Protein 1VKN (pdb70)

B-factor: mean 39.11, std 11.13, range [19.48, 105.13]

Sequence (1315 aa):
HIRAGIIGATGYTGLELVRLLKNHPEAKITYLSSRTYAGKKLEEIFPSTLENSILSEFDPEKVSKNCDVLFTALPAGASYDLVRELKGVKIIDLGADFRFDDPGVYREWYGKELSGYENIKRVYGLPELHREEIKNAQVVGNPGCYPTSVILALAPALKHNLVDPETILVDAKSGVSGAGRKEKVDYLFSEVNESLRPYNVAKHRHVPEEQELGKISGKKVNVVFTPHLVPTRGILSTIYVKTDKSLEEIHEAYLEFYKNEPFVHVLPGIYPSTKWCYGSNHVFIGQEERTNTLILSAIDNLVKGASGQAVQNNIFGLDETKGLEFTPIYPHIRAGIIGATGYTGLELVRLLKNHPEAKITYLSSRTYAGKKLEEIFPSTLENSILSEFDPEKVSKNCDVLFTALPAGASYDLVRELKGVKIIDLGADFRFDDPGVYREWYGKELSGYENIKRVYGLPELHREEIKNAQVVGNPGCYPTSVILALAPALKHNLVDPETILVDAKSGVSGAGRKEKVDYLFSEVNESLRPYNVAKHRHVPEEQELGKISGKKVNVVFTPHLVPTRGILSTIYVKTDKSLEEIHEAYLEFYKNEPFVHVLPGIYPSTKWCYGSNHVFIGQEERTNTLILSAIDNLVKGASGQAVQNNIFGLDETKGLEFTPIYPIRAGIIGATGYTGLELVRLLKNHPEAKITYLSSRTYAGKKLEEIFPSTLENSILSEFDPEKVSKNCDVLFTALPAGASYDLVRELKGVKIIDLGADFRFDDPGVYREWYGKELSGYENIKRVYGLPELHREEIKNAQVVGNPGCYPTSVILALAPALKHNLVDPETILVDAKSGVSGAEKVDYLFSEVNESLRPYNVAKHRHVPEEQELGKISGKKVNVVFTPHLVPTRGILSTIYVKTDKSLEEIHEAYLEFYKNEPFVHVLPGIYPSTKWCYGSNHVFIGQEERTNTLILSAIDNLVKGASGQAVQNNIFGLDETKGLEFTPIYPIRAGIIGATGYTGLELVRLLKNHPEAKITYLSSRTYAGKKLEEIFPSTLENSILSEFDPEKVSKNCDVLFTALPAGASYDLVRELKGVKIIDLGADFRFDDPGVYREWYGKELSGYENIKRVYGLPELHREEIKNAQVVGNPGCYPTSVILALAPALKHNLVDPETILVDAKSGVSGEKVDYLFSEVNESLRPYNVAKHRHVPEEQELGKISGKKVNVVFTPHLVPTRGILSTIYVKTDKSLEEIHEAYLEFYKNEPFVHVLPGIYPSTKWCYGSNHVFIGQEERTNTLILSAIDNLVKGASGQAVQNNIFGLDETKGLEFTPIYP

Structure (mmCIF, N/CA/C/O backbone):
data_1VKN
#
_entry.id   1VKN
#
_cell.length_a   85.098
_cell.length_b   92.103
_cell.length_c   100.880
_cell.angle_alpha   90.00
_cell.angle_beta   112.76
_cell.angle_gamma   90.00
#
_symmetry.space_group_name_H-M   'P 1 21 1'
#
loop_
_entity.id
_entity.type
_entity.pdbx_description
1 polymer 'N-acetyl-gamma-glutamyl-phosphate reductase'
2 water water
#
loop_
_atom_site.group_PDB
_atom_site.id
_atom_site.type_symbol
_atom_site.label_atom_id
_atom_site.label_alt_id
_atom_site.label_comp_id
_atom_site.label_asym_id
_atom_site.label_entity_id
_atom_site.label_seq_id
_atom_site.pdbx_PDB_ins_code
_atom_site.Cartn_x
_atom_site.Cartn_y
_atom_site.Cartn_z
_atom_site.occupancy
_atom_site.B_iso_or_equiv
_atom_site.auth_seq_id
_atom_site.auth_comp_id
_atom_site.auth_asym_id
_atom_site.auth_atom_id
_atom_site.pdbx_PDB_model_num
ATOM 1 N N . HIS A 1 12 ? 49.573 -2.633 48.174 1.00 52.81 0 HIS A N 1
ATOM 2 C CA . HIS A 1 12 ? 49.304 -3.372 46.880 1.00 54.05 0 HIS A CA 1
ATOM 3 C C . HIS A 1 12 ? 48.280 -2.596 46.052 1.00 49.84 0 HIS A C 1
ATOM 4 O O . HIS A 1 12 ? 47.230 -2.165 46.560 1.00 52.50 0 HIS A O 1
ATOM 12 N N . ILE A 1 14 ? 45.444 -2.151 43.283 1.00 28.80 2 ILE A N 1
ATOM 13 C CA . ILE A 1 14 ? 44.407 -2.896 42.606 1.00 29.30 2 ILE A CA 1
ATOM 14 C C . ILE A 1 14 ? 44.813 -2.995 41.119 1.00 28.57 2 ILE A C 1
ATOM 15 O O . ILE A 1 14 ? 45.123 -1.999 40.484 1.00 31.94 2 ILE A O 1
ATOM 20 N N . ARG A 1 15 ? 44.737 -4.193 40.564 1.00 29.00 3 ARG A N 1
ATOM 21 C CA . ARG A 1 15 ? 45.079 -4.447 39.167 1.00 25.65 3 ARG A CA 1
ATOM 22 C C . ARG A 1 15 ? 43.801 -4.355 38.318 1.00 25.81 3 ARG A C 1
ATOM 23 O O . ARG A 1 15 ? 42.897 -5.182 38.440 1.00 26.61 3 ARG A O 1
ATOM 31 N N . ALA A 1 16 ? 43.715 -3.311 37.525 1.00 26.57 4 ALA A N 1
ATOM 32 C CA . ALA A 1 16 ? 42.490 -3.020 36.767 1.00 23.99 4 ALA A CA 1
ATOM 33 C C . ALA A 1 16 ? 42.637 -3.270 35.293 1.00 26.97 4 ALA A C 1
ATOM 34 O O . ALA A 1 16 ? 43.593 -2.846 34.668 1.00 27.49 4 ALA A O 1
ATOM 36 N N . GLY A 1 17 ? 41.597 -3.887 34.721 1.00 25.55 5 GLY A N 1
ATOM 37 C CA . GLY A 1 17 ? 41.524 -4.113 33.295 1.00 24.39 5 GLY A CA 1
ATOM 38 C C . GLY A 1 17 ? 40.340 -3.341 32.730 1.00 23.68 5 GLY A C 1
ATOM 39 O O . GLY A 1 17 ? 39.354 -3.092 33.446 1.00 24.48 5 GLY A O 1
ATOM 40 N N . ILE A 1 18 ? 40.430 -2.983 31.455 1.00 24.94 6 ILE A N 1
ATOM 41 C CA . ILE A 1 18 ? 39.326 -2.301 30.734 1.00 23.02 6 ILE A CA 1
ATOM 42 C C . ILE A 1 18 ? 39.116 -3.000 29.430 1.00 25.48 6 ILE A C 1
ATOM 43 O O . ILE A 1 18 ? 40.005 -2.999 28.584 1.00 26.29 6 ILE A O 1
ATOM 48 N N . ILE A 1 19 ? 37.927 -3.565 29.239 1.00 27.56 7 ILE A N 1
ATOM 49 C CA . ILE A 1 19 ? 37.511 -4.098 27.924 1.00 28.32 7 ILE A CA 1
ATOM 50 C C . ILE A 1 19 ? 36.676 -3.054 27.187 1.00 31.24 7 ILE A C 1
ATOM 51 O O . ILE A 1 19 ? 35.616 -2.617 27.672 1.00 32.72 7 ILE A O 1
ATOM 56 N N . GLY A 1 20 ? 37.098 -2.711 25.963 1.00 29.86 8 GLY A N 1
ATOM 57 C CA . GLY A 1 20 ? 36.544 -1.601 25.186 1.00 29.18 8 GLY A CA 1
ATOM 58 C C . GLY A 1 20 ? 37.165 -0.259 25.579 1.00 32.78 8 GLY A C 1
ATOM 59 O O . GLY A 1 20 ? 36.475 0.713 25.881 1.00 33.33 8 GLY A O 1
ATOM 60 N N . ALA A 1 21 ? 38.487 -0.218 25.584 1.00 29.23 9 ALA A N 1
ATOM 61 C CA . ALA A 1 21 ? 39.233 0.884 26.102 1.00 31.57 9 ALA A CA 1
ATOM 62 C C . ALA A 1 21 ? 39.251 2.119 25.173 1.00 30.72 9 ALA A C 1
ATOM 63 O O . ALA A 1 21 ? 39.671 3.202 25.610 1.00 32.59 9 ALA A O 1
ATOM 65 N N . THR A 1 22 ? 38.821 1.971 23.929 1.00 27.74 10 THR A N 1
ATOM 66 C CA . THR A 1 22 ? 38.902 3.110 23.006 1.00 29.61 10 THR A CA 1
ATOM 67 C C . THR A 1 22 ? 37.584 3.894 22.802 1.00 31.61 10 THR A C 1
ATOM 68 O O . THR A 1 22 ? 37.536 4.823 21.978 1.00 31.11 10 THR A O 1
ATOM 72 N N . GLY A 1 23 ? 36.533 3.554 23.542 1.00 28.09 11 GLY A N 1
ATOM 73 C CA . GLY A 1 23 ? 35.334 4.383 23.570 1.00 30.04 11 GLY A CA 1
ATOM 74 C C . GLY A 1 23 ? 35.559 5.476 24.596 1.00 27.56 11 GLY A C 1
ATOM 75 O O . GLY A 1 23 ? 36.494 5.419 25.402 1.00 26.56 11 GLY A O 1
ATOM 76 N N . TYR A 1 24 ? 34.714 6.480 24.580 1.00 27.22 12 TYR A N 1
ATOM 77 C CA . TYR A 1 24 ? 34.860 7.622 25.470 1.00 28.54 12 TYR A CA 1
ATOM 78 C C . TYR A 1 24 ? 34.804 7.222 26.925 1.00 27.15 12 TYR A C 1
ATOM 79 O O . TYR A 1 24 ? 35.593 7.721 27.746 1.00 24.42 12 TYR A O 1
ATOM 88 N N . THR A 1 25 ? 33.940 6.284 27.293 1.00 24.89 13 THR A N 1
ATOM 89 C CA . THR A 1 25 ? 33.988 5.867 28.718 1.00 29.10 13 THR A CA 1
ATOM 90 C C . THR A 1 25 ? 35.265 5.115 29.038 1.00 23.93 13 THR A C 1
ATOM 91 O O . THR A 1 25 ? 35.807 5.233 30.161 1.00 23.80 13 THR A O 1
ATOM 95 N N . GLY A 1 26 ? 35.831 4.377 28.083 1.00 23.14 14 GLY A N 1
ATOM 96 C CA . GLY A 1 26 ? 37.138 3.735 28.337 1.00 24.78 14 GLY A CA 1
ATOM 97 C C . GLY A 1 26 ? 38.244 4.718 28.536 1.00 24.48 14 GLY A C 1
ATOM 98 O O . GLY A 1 26 ? 39.086 4.560 29.430 1.00 26.67 14 GLY A O 1
ATOM 99 N N . LEU A 1 27 ? 38.251 5.758 27.687 1.00 26.32 15 LEU A N 1
ATOM 100 C CA . LEU A 1 27 ? 39.252 6.783 27.801 1.00 29.53 15 LEU A CA 1
ATOM 101 C C . LEU A 1 27 ? 39.177 7.459 29.149 1.00 27.53 15 LEU A C 1
ATOM 102 O O . LEU A 1 27 ? 40.191 7.732 29.773 1.00 29.34 15 LEU A O 1
ATOM 107 N N . GLU A 1 28 ? 37.979 7.735 29.620 1.00 29.38 16 GLU A N 1
ATOM 108 C CA . GLU A 1 28 ? 37.872 8.356 30.974 1.00 28.31 16 GLU A CA 1
ATOM 109 C C . GLU A 1 28 ? 38.285 7.403 32.060 1.00 29.30 16 GLU A C 1
ATOM 110 O O . GLU A 1 28 ? 38.957 7.833 33.000 1.00 27.65 16 GLU A O 1
ATOM 116 N N . LEU A 1 29 ? 38.013 6.094 31.947 1.00 28.37 17 LEU A N 1
ATOM 117 C CA . LEU A 1 29 ? 38.599 5.180 32.946 1.00 22.89 17 LEU A CA 1
ATOM 118 C C . LEU A 1 29 ? 40.085 5.207 32.871 1.00 26.77 17 LEU A C 1
ATOM 119 O O . LEU A 1 29 ? 40.730 5.180 33.899 1.00 24.79 17 LEU A O 1
ATOM 124 N N . VAL A 1 30 ? 40.674 5.291 31.690 1.00 25.77 18 VAL A N 1
ATOM 125 C CA . VAL A 1 30 ? 42.149 5.373 31.638 1.00 28.00 18 VAL A CA 1
ATOM 126 C C . VAL A 1 30 ? 42.675 6.591 32.414 1.00 25.90 18 VAL A C 1
ATOM 127 O O . VAL A 1 30 ? 43.643 6.469 33.216 1.00 28.45 18 VAL A O 1
ATOM 131 N N . ARG A 1 31 ? 42.087 7.757 32.147 1.00 27.75 19 ARG A N 1
ATOM 132 C CA . ARG A 1 31 ? 42.468 9.016 32.816 1.00 27.62 19 ARG A CA 1
ATOM 133 C C . ARG A 1 31 ? 42.405 8.867 34.347 1.00 24.12 19 ARG A C 1
ATOM 134 O O . ARG A 1 31 ? 43.381 9.152 35.097 1.00 26.57 19 ARG A O 1
ATOM 142 N N . LEU A 1 32 ? 41.265 8.390 34.815 1.00 24.37 20 LEU A N 1
ATOM 143 C CA . LEU A 1 32 ? 41.005 8.239 36.250 1.00 24.15 20 LEU A CA 1
ATOM 144 C C . LEU A 1 32 ? 41.925 7.206 36.884 1.00 29.81 20 LEU A C 1
ATOM 145 O O . LEU A 1 32 ? 42.453 7.441 37.941 1.00 29.36 20 LEU A O 1
ATOM 150 N N . LEU A 1 33 ? 42.112 6.058 36.246 1.00 27.75 21 LEU A N 1
ATOM 151 C CA . LEU A 1 33 ? 42.934 5.027 36.826 1.00 24.60 21 LEU A CA 1
ATOM 152 C C . LEU A 1 33 ? 44.403 5.353 36.805 1.00 28.83 21 LEU A C 1
ATOM 153 O O . LEU A 1 33 ? 45.118 4.989 37.739 1.00 27.03 21 LEU A O 1
ATOM 158 N N . LYS A 1 34 ? 44.896 6.024 35.778 1.00 26.98 22 LYS A N 1
ATOM 159 C CA . LYS A 1 34 ? 46.271 6.503 35.794 1.00 30.18 22 LYS A CA 1
ATOM 160 C C . LYS A 1 34 ? 46.524 7.374 36.992 1.00 29.81 22 LYS A C 1
ATOM 161 O O . LYS A 1 34 ? 47.564 7.223 37.632 1.00 32.03 22 LYS A O 1
ATOM 167 N N . ASN A 1 35 ? 45.579 8.228 37.348 1.00 28.29 23 ASN A N 1
ATOM 168 C CA . ASN A 1 35 ? 45.800 9.145 38.470 1.00 31.64 23 ASN A CA 1
ATOM 169 C C . ASN A 1 35 ? 45.547 8.511 39.862 1.00 30.74 23 ASN A C 1
ATOM 170 O O . ASN A 1 35 ? 46.044 9.019 40.892 1.00 35.25 23 ASN A O 1
ATOM 175 N N . HIS A 1 36 ? 44.844 7.377 39.888 1.00 28.31 24 HIS A N 1
ATOM 176 C CA . HIS A 1 36 ? 44.358 6.761 41.123 1.00 25.51 24 HIS A CA 1
ATOM 177 C C . HIS A 1 36 ? 45.576 6.246 41.839 1.00 25.64 24 HIS A C 1
ATOM 178 O O . HIS A 1 36 ? 46.342 5.523 41.275 1.00 27.22 24 HIS A O 1
ATOM 185 N N . PRO A 1 37 ? 45.744 6.648 43.080 1.00 27.34 25 PRO A N 1
ATOM 186 C CA . PRO A 1 37 ? 46.943 6.290 43.780 1.00 29.54 25 PRO A CA 1
ATOM 187 C C . PRO A 1 37 ? 47.006 4.839 44.256 1.00 30.89 25 PRO A C 1
ATOM 188 O O . PRO A 1 37 ? 48.091 4.406 44.661 1.00 29.69 25 PRO A O 1
ATOM 192 N N . GLU A 1 38 ? 45.901 4.092 44.194 1.00 27.60 26 GLU A N 1
ATOM 193 C CA . GLU A 1 38 ? 45.852 2.719 44.666 1.00 30.80 26 GLU A CA 1
ATOM 194 C C . GLU A 1 38 ? 45.422 1.697 43.673 1.00 32.17 26 GLU A C 1
ATOM 195 O O . GLU A 1 38 ? 44.995 0.587 44.065 1.00 31.10 26 GLU A O 1
ATOM 201 N N . ALA A 1 39 ? 45.534 2.037 42.387 1.00 30.72 27 ALA A N 1
ATOM 202 C CA . ALA A 1 39 ? 45.173 1.147 41.316 1.00 30.62 27 ALA A CA 1
ATOM 203 C C . ALA A 1 39 ? 46.107 1.371 40.165 1.00 31.16 27 ALA A C 1
ATOM 204 O O . ALA A 1 39 ? 46.631 2.463 39.985 1.00 33.69 27 ALA A O 1
ATOM 206 N N . LYS A 1 40 ? 46.269 0.346 39.347 1.00 28.25 28 LYS A N 1
ATOM 207 C CA . LYS A 1 40 ? 46.977 0.512 38.090 1.00 32.32 28 LYS A CA 1
ATOM 208 C C . LYS A 1 40 ? 46.333 -0.296 36.998 1.00 30.38 28 LYS A C 1
ATOM 209 O O . LYS A 1 40 ? 45.711 -1.313 37.271 1.00 31.36 28 LYS A O 1
ATOM 215 N N . ILE A 1 41 ? 46.510 0.175 35.777 1.00 28.08 29 ILE A N 1
ATOM 216 C CA . ILE A 1 41 ? 46.025 -0.528 34.596 1.00 29.30 29 ILE A CA 1
ATOM 217 C C . ILE A 1 41 ? 46.991 -1.672 34.240 1.00 28.36 29 ILE A C 1
ATOM 218 O O . ILE A 1 41 ? 48.163 -1.466 33.962 1.00 28.61 29 ILE A O 1
ATOM 223 N N . THR A 1 42 ? 46.477 -2.884 34.248 1.00 30.05 30 THR A N 1
ATOM 224 C CA . THR A 1 42 ? 47.216 -4.057 33.843 1.00 28.13 30 THR A CA 1
ATOM 225 C C . THR A 1 42 ? 46.681 -4.701 32.552 1.00 29.48 30 THR A C 1
ATOM 226 O O . THR A 1 42 ? 47.298 -5.632 32.030 1.00 30.74 30 THR A O 1
ATOM 230 N N . TYR A 1 43 ? 45.550 -4.236 32.048 1.00 27.50 31 TYR A N 1
ATOM 231 C CA . TYR A 1 43 ? 44.993 -4.804 30.821 1.00 26.61 31 TYR A CA 1
ATOM 232 C C . TYR A 1 43 ? 44.034 -3.871 30.057 1.00 28.71 31 TYR A C 1
ATOM 233 O O . TYR A 1 43 ? 43.138 -3.279 30.665 1.00 28.54 31 TYR A O 1
ATOM 242 N N . LEU A 1 44 ? 44.192 -3.753 28.724 1.00 24.59 32 LEU A N 1
ATOM 243 C CA . LEU A 1 44 ? 43.312 -2.969 27.898 1.00 26.50 32 LEU A CA 1
ATOM 244 C C . LEU A 1 44 ? 43.005 -3.770 26.693 1.00 27.13 32 LEU A C 1
ATOM 245 O O . LEU A 1 44 ? 43.919 -4.316 26.118 1.00 27.08 32 LEU A O 1
ATOM 250 N N . SER A 1 45 ? 41.768 -3.790 26.259 1.00 25.34 33 SER A N 1
ATOM 251 C CA . SER A 1 45 ? 41.468 -4.478 25.010 1.00 26.80 33 SER A CA 1
ATOM 252 C C . SER A 1 45 ? 40.642 -3.635 24.095 1.00 25.81 33 SER A C 1
ATOM 253 O O . SER A 1 45 ? 39.905 -2.778 24.529 1.00 28.53 33 SER A O 1
ATOM 256 N N . SER A 1 46 ? 40.753 -3.938 22.805 1.00 26.55 34 SER A N 1
ATOM 257 C CA . SER A 1 46 ? 39.915 -3.324 21.760 1.00 26.82 34 SER A CA 1
ATOM 258 C C . SER A 1 46 ? 39.895 -4.279 20.575 1.00 30.30 34 SER A C 1
ATOM 259 O O . SER A 1 46 ? 40.948 -4.758 20.178 1.00 33.43 34 SER A O 1
ATOM 262 N N . ARG A 1 47 ? 38.749 -4.475 19.916 1.00 32.11 35 ARG A N 1
ATOM 263 C CA . ARG A 1 47 ? 38.766 -5.361 18.753 1.00 30.84 35 ARG A CA 1
ATOM 264 C C . ARG A 1 47 ? 39.326 -4.639 17.546 1.00 30.70 35 ARG A C 1
ATOM 265 O O . ARG A 1 47 ? 40.243 -5.137 16.856 1.00 31.91 35 ARG A O 1
ATOM 273 N N . THR A 1 48 ? 38.752 -3.465 17.284 1.00 31.85 36 THR A N 1
ATOM 274 C CA . THR A 1 48 ? 39.207 -2.621 16.182 1.00 30.15 36 THR A CA 1
ATOM 275 C C . THR A 1 48 ? 40.681 -2.299 16.220 1.00 30.49 36 THR A C 1
ATOM 276 O O . THR A 1 48 ? 41.383 -2.439 15.226 1.00 33.33 36 THR A O 1
ATOM 280 N N . TYR A 1 49 ? 41.168 -1.882 17.374 1.00 27.61 37 TYR A N 1
ATOM 281 C CA . TYR A 1 49 ? 42.556 -1.388 17.505 1.00 26.81 37 TYR A CA 1
ATOM 282 C C . TYR A 1 49 ? 43.561 -2.286 18.204 1.00 27.40 37 TYR A C 1
ATOM 283 O O . TYR A 1 49 ? 44.669 -1.821 18.623 1.00 27.17 37 TYR A O 1
ATOM 292 N N . ALA A 1 50 ? 43.232 -3.569 18.343 1.00 29.65 38 ALA A N 1
ATOM 293 C CA . ALA A 1 50 ? 44.171 -4.519 18.948 1.00 28.81 38 ALA A CA 1
ATOM 294 C C . ALA A 1 50 ? 45.495 -4.430 18.283 1.00 30.21 38 ALA A C 1
ATOM 295 O O . ALA A 1 50 ? 45.564 -4.409 17.096 1.00 29.83 38 ALA A O 1
ATOM 297 N N . GLY A 1 51 ? 46.573 -4.402 19.046 1.00 28.34 39 GLY A N 1
ATOM 298 C CA . GLY A 1 51 ? 47.873 -4.328 18.456 1.00 29.18 39 GLY A CA 1
ATOM 299 C C . GLY A 1 51 ? 48.485 -2.957 18.506 1.00 29.50 39 GLY A C 1
ATOM 300 O O . GLY A 1 51 ? 49.722 -2.838 18.435 1.00 29.81 39 GLY A O 1
ATOM 301 N N . LYS A 1 52 ? 47.654 -1.928 18.644 1.00 27.48 40 LYS A N 1
ATOM 302 C CA . LYS A 1 52 ? 48.155 -0.568 18.715 1.00 28.27 40 LYS A CA 1
ATOM 303 C C . LYS A 1 52 ? 48.278 -0.112 20.138 1.00 28.83 40 LYS A C 1
ATOM 304 O O . LYS A 1 52 ? 47.512 -0.553 21.024 1.00 26.22 40 LYS A O 1
ATOM 310 N N . LYS A 1 53 ? 49.176 0.837 20.350 1.00 29.67 41 LYS A N 1
ATOM 311 C CA . LYS A 1 53 ? 49.270 1.521 21.633 1.00 30.94 41 LYS A CA 1
ATOM 312 C C . LYS A 1 53 ? 48.056 2.441 21.711 1.00 28.59 41 LYS A C 1
ATOM 313 O O . LYS A 1 53 ? 47.685 3.055 20.741 1.00 28.30 41 LYS A O 1
ATOM 319 N N . LEU A 1 54 ? 47.445 2.565 22.869 1.00 27.23 42 LEU A N 1
ATOM 320 C CA . LEU A 1 54 ? 46.281 3.433 22.980 1.00 25.72 42 LEU A CA 1
ATOM 321 C C . LEU A 1 54 ? 46.610 4.866 22.512 1.00 25.93 42 LEU A C 1
ATOM 322 O O . LEU A 1 54 ? 45.799 5.475 21.798 1.00 29.36 42 LEU A O 1
ATOM 327 N N . GLU A 1 55 ? 47.782 5.402 22.896 1.00 28.48 43 GLU A N 1
ATOM 328 C CA . GLU A 1 55 ? 48.161 6.759 22.453 1.00 30.56 43 GLU A CA 1
ATOM 329 C C . GLU A 1 55 ? 48.408 6.913 20.945 1.00 33.47 43 GLU A C 1
ATOM 330 O O . GLU A 1 55 ? 48.426 8.046 20.461 1.00 30.26 43 GLU A O 1
ATOM 336 N N . GLU A 1 56 ? 48.512 5.819 20.196 1.00 32.40 44 GLU A N 1
ATOM 337 C CA . GLU A 1 56 ? 48.498 5.921 18.728 1.00 35.52 44 GLU A CA 1
ATOM 338 C C . GLU A 1 56 ? 47.110 6.222 18.205 1.00 35.01 44 GLU A C 1
ATOM 339 O O . GLU A 1 56 ? 46.982 6.880 17.206 1.00 37.96 44 GLU A O 1
ATOM 345 N N . ILE A 1 57 ? 46.066 5.788 18.896 1.00 28.97 45 ILE A N 1
ATOM 346 C CA . ILE A 1 57 ? 44.674 6.030 18.478 1.00 31.34 45 ILE A CA 1
ATOM 347 C C . ILE A 1 57 ? 44.196 7.371 19.044 1.00 33.90 45 ILE A C 1
ATOM 348 O O . ILE A 1 57 ? 43.505 8.152 18.381 1.00 27.65 45 ILE A O 1
ATOM 353 N N . PHE A 1 58 ? 44.560 7.602 20.296 1.00 29.86 46 PHE A N 1
ATOM 354 C CA . PHE A 1 58 ? 44.172 8.826 21.047 1.00 31.46 46 PHE A CA 1
ATOM 355 C C . PHE A 1 58 ? 45.396 9.409 21.766 1.00 30.29 46 PHE A C 1
ATOM 356 O O . PHE A 1 58 ? 45.671 9.071 22.917 1.00 29.56 46 PHE A O 1
ATOM 364 N N . PRO A 1 59 ? 46.151 10.265 21.102 1.00 28.66 47 PRO A N 1
ATOM 365 C CA . PRO A 1 59 ? 47.395 10.765 21.712 1.00 31.14 47 PRO A CA 1
ATOM 366 C C . PRO A 1 59 ? 47.179 11.477 23.026 1.00 28.05 47 PRO A C 1
ATOM 367 O O . PRO A 1 59 ? 48.059 11.413 23.895 1.00 31.43 47 PRO A O 1
ATOM 371 N N . SER A 1 60 ? 45.955 11.968 23.246 1.00 29.24 48 SER A N 1
ATOM 372 C CA . SER A 1 60 ? 45.575 12.704 24.475 1.00 31.47 48 SER A CA 1
ATOM 373 C C . SER A 1 60 ? 45.638 11.831 25.737 1.00 31.38 48 SER A C 1
ATOM 374 O O . SER A 1 60 ? 45.758 12.350 26.869 1.00 29.89 48 SER A O 1
ATOM 377 N N . THR A 1 61 ? 45.580 10.518 25.542 1.00 29.19 49 THR A N 1
ATOM 378 C CA . THR A 1 61 ? 45.587 9.568 26.663 1.00 29.06 49 THR A CA 1
ATOM 379 C C . THR A 1 61 ? 46.951 9.491 27.325 1.00 27.47 49 THR A C 1
ATOM 380 O O . THR A 1 61 ? 47.034 9.130 28.496 1.00 30.40 49 THR A O 1
ATOM 384 N N . LEU A 1 62 ? 48.009 9.789 26.563 1.00 29.20 50 LEU A N 1
ATOM 385 C CA . LEU A 1 62 ? 49.383 9.585 26.989 1.00 31.21 50 LEU A CA 1
ATOM 386 C C . LEU A 1 62 ? 49.628 8.169 27.524 1.00 32.73 50 LEU A C 1
ATOM 387 O O . LEU A 1 62 ? 50.378 7.976 28.449 1.00 31.54 50 LEU A O 1
ATOM 392 N N . GLU A 1 63 ? 48.964 7.180 26.945 1.00 33.06 51 GLU A N 1
ATOM 393 C CA . GLU A 1 63 ? 49.031 5.817 27.454 1.00 32.33 51 GLU A CA 1
ATOM 394 C C . GLU A 1 63 ? 49.774 4.942 26.474 1.00 32.75 51 GLU A C 1
ATOM 395 O O . GLU A 1 63 ? 49.262 4.710 25.405 1.00 28.05 51 GLU A O 1
ATOM 401 N N . ASN A 1 64 ? 50.960 4.439 26.825 1.00 34.59 52 ASN A N 1
ATOM 402 C CA . ASN A 1 64 ? 51.771 3.697 25.846 1.00 34.85 52 ASN A CA 1
ATOM 403 C C . ASN A 1 64 ? 51.461 2.194 25.793 1.00 36.64 52 ASN A C 1
ATOM 404 O O . ASN A 1 64 ? 52.040 1.486 24.976 1.00 39.39 52 ASN A O 1
ATOM 409 N N . SER A 1 65 ? 50.539 1.726 26.634 1.00 36.45 53 SER A N 1
ATOM 410 C CA . SER A 1 65 ? 50.112 0.315 26.689 1.00 35.98 53 SER A CA 1
ATOM 411 C C . SER A 1 65 ? 49.539 -0.131 25.371 1.00 34.96 53 SER A C 1
ATOM 412 O O . SER A 1 65 ? 48.712 0.575 24.823 1.00 31.43 53 SER A O 1
ATOM 415 N N . ILE A 1 66 ? 49.914 -1.333 24.930 1.00 33.08 54 ILE A N 1
ATOM 416 C CA . ILE A 1 66 ? 49.374 -1.957 23.709 1.00 37.29 54 ILE A CA 1
ATOM 417 C C . ILE A 1 66 ? 47.956 -2.464 23.983 1.00 33.44 54 ILE A C 1
ATOM 418 O O . ILE A 1 66 ? 47.672 -2.996 25.040 1.00 39.76 54 ILE A O 1
ATOM 423 N N . LEU A 1 67 ? 47.036 -2.233 23.057 1.00 27.30 55 LEU A N 1
ATOM 424 C CA . LEU A 1 67 ? 45.690 -2.800 23.137 1.00 24.53 55 LEU A CA 1
ATOM 425 C C . LEU A 1 67 ? 45.685 -4.328 22.843 1.00 27.27 55 LEU A C 1
ATOM 426 O O . LEU A 1 67 ? 46.245 -4.785 21.843 1.00 26.62 55 LEU A O 1
ATOM 431 N N . SER A 1 68 ? 45.096 -5.116 23.744 1.00 28.59 56 SER A N 1
ATOM 432 C CA . SER A 1 68 ? 45.115 -6.578 23.653 1.00 25.53 56 SER A CA 1
ATOM 433 C C . SER A 1 68 ? 43.915 -7.014 22.854 1.00 26.18 56 SER A C 1
ATOM 434 O O . SER A 1 68 ? 42.937 -6.298 22.785 1.00 30.34 56 SER A O 1
ATOM 437 N N . GLU A 1 69 ? 44.023 -8.205 22.251 1.00 29.65 57 GLU A N 1
ATOM 438 C CA . GLU A 1 69 ? 42.842 -8.883 21.722 1.00 31.54 57 GLU A CA 1
ATOM 439 C C . GLU A 1 69 ? 42.301 -9.693 22.911 1.00 31.68 57 GLU A C 1
ATOM 440 O O . GLU A 1 69 ? 43.020 -10.504 23.452 1.00 30.73 57 GLU A O 1
ATOM 446 N N . PHE A 1 70 ? 41.071 -9.437 23.329 1.00 30.77 58 PHE A N 1
ATOM 447 C CA . PHE A 1 70 ? 40.520 -10.052 24.559 1.00 33.35 58 PHE A CA 1
ATOM 448 C C . PHE A 1 70 ? 40.782 -11.561 24.676 1.00 32.60 58 PHE A C 1
ATOM 449 O O . PHE A 1 70 ? 40.478 -12.309 23.755 1.00 35.22 58 PHE A O 1
ATOM 457 N N . ASP A 1 71 ? 41.321 -11.980 25.820 1.00 31.75 59 ASP A N 1
ATOM 458 C CA . ASP A 1 71 ? 41.577 -13.383 26.171 1.00 30.80 59 ASP A CA 1
ATOM 459 C C . ASP A 1 71 ? 41.237 -13.527 27.664 1.00 31.33 59 ASP A C 1
ATOM 460 O O . ASP A 1 71 ? 41.924 -12.941 28.509 1.00 32.90 59 ASP A O 1
ATOM 465 N N . PRO A 1 72 ? 40.189 -14.278 27.995 1.00 32.34 60 PRO A N 1
ATOM 466 C CA . PRO A 1 72 ? 39.759 -14.390 29.375 1.00 32.75 60 PRO A CA 1
ATOM 467 C C . PRO A 1 72 ? 40.805 -14.968 30.343 1.00 27.69 60 PRO A C 1
ATOM 468 O O . PRO A 1 72 ? 40.757 -14.625 31.491 1.00 30.25 60 PRO A O 1
ATOM 472 N N . GLU A 1 73 ? 41.658 -15.897 29.925 1.00 30.58 61 GLU A N 1
ATOM 473 C CA . GLU A 1 73 ? 42.710 -16.407 30.846 1.00 33.20 61 GLU A CA 1
ATOM 474 C C . GLU A 1 73 ? 43.706 -15.328 31.207 1.00 32.24 61 GLU A C 1
ATOM 475 O O . GLU A 1 73 ? 44.166 -15.251 32.362 1.00 30.21 61 GLU A O 1
ATOM 481 N N . LYS A 1 74 ? 44.063 -14.499 30.221 1.00 28.96 62 LYS A N 1
ATOM 482 C CA . LYS A 1 74 ? 44.980 -13.383 30.478 1.00 31.86 62 LYS A CA 1
ATOM 483 C C . LYS A 1 74 ? 44.363 -12.375 31.470 1.00 29.69 62 LYS A C 1
ATOM 484 O O . LYS A 1 74 ? 45.037 -11.876 32.374 1.00 28.17 62 LYS A O 1
ATOM 490 N N . VAL A 1 75 ? 43.087 -12.076 31.304 1.00 28.38 63 VAL A N 1
ATOM 491 C CA . VAL A 1 75 ? 42.389 -11.180 32.234 1.00 27.59 63 VAL A CA 1
ATOM 492 C C . VAL A 1 75 ? 42.402 -11.770 33.662 1.00 30.19 63 VAL A C 1
ATOM 493 O O . VAL A 1 75 ? 42.771 -11.085 34.644 1.00 26.43 63 VAL A O 1
ATOM 497 N N . SER A 1 76 ? 42.023 -13.042 33.761 1.00 30.64 64 SER A N 1
ATOM 498 C CA . SER A 1 76 ? 41.946 -13.715 35.078 1.00 32.30 64 SER A CA 1
ATOM 499 C C . SER A 1 76 ? 43.314 -13.724 35.748 1.00 32.54 64 SER A C 1
ATOM 500 O O . SER A 1 76 ? 43.435 -13.572 36.967 1.00 34.28 64 SER A O 1
ATOM 503 N N . LYS A 1 77 ? 44.369 -13.854 34.963 1.00 32.73 65 LYS A N 1
ATOM 504 C CA . LYS A 1 77 ? 45.704 -13.884 35.526 1.00 34.45 65 LYS A CA 1
ATOM 505 C C . LYS A 1 77 ? 46.210 -12.494 35.915 1.00 33.39 65 LYS A C 1
ATOM 506 O O . LYS A 1 77 ? 46.978 -12.365 36.859 1.00 31.96 65 LYS A O 1
ATOM 512 N N . ASN A 1 78 ? 45.772 -11.458 35.194 1.00 29.94 66 ASN A N 1
ATOM 513 C CA . ASN A 1 78 ? 46.385 -10.117 35.317 1.00 32.22 66 ASN A CA 1
ATOM 514 C C . ASN A 1 78 ? 45.551 -9.070 36.025 1.00 29.81 66 ASN A C 1
ATOM 515 O O . ASN A 1 78 ? 46.046 -7.958 36.209 1.00 31.62 66 ASN A O 1
ATOM 520 N N . CYS A 1 79 ? 44.299 -9.389 36.383 1.00 27.19 67 CYS A N 1
ATOM 521 C CA . CYS A 1 79 ? 43.367 -8.388 36.893 1.00 26.43 67 CYS A CA 1
ATOM 522 C C . CYS A 1 79 ? 42.617 -8.808 38.125 1.00 28.76 67 CYS A C 1
ATOM 523 O O . CYS A 1 79 ? 42.154 -9.942 38.212 1.00 29.31 67 CYS A O 1
ATOM 526 N N . ASP A 1 80 ? 42.450 -7.848 39.041 1.00 27.13 68 ASP A N 1
ATOM 527 C CA . ASP A 1 80 ? 41.606 -8.001 40.232 1.00 27.72 68 ASP A CA 1
ATOM 528 C C . ASP A 1 80 ? 40.160 -7.533 39.956 1.00 27.10 68 ASP A C 1
ATOM 529 O O . ASP A 1 80 ? 39.204 -7.983 40.587 1.00 25.87 68 ASP A O 1
ATOM 534 N N . VAL A 1 81 ? 40.025 -6.613 39.001 1.00 25.57 69 VAL A N 1
ATOM 535 C CA . VAL A 1 81 ? 38.756 -5.987 38.683 1.00 25.81 69 VAL A CA 1
ATOM 536 C C . VAL A 1 81 ? 38.776 -5.677 37.180 1.00 23.91 69 VAL A C 1
ATOM 537 O O . VAL A 1 81 ? 39.820 -5.375 36.600 1.00 25.43 69 VAL A O 1
ATOM 541 N N . LEU A 1 82 ? 37.613 -5.755 36.552 1.00 28.31 70 LEU A N 1
ATOM 542 C CA . LEU A 1 82 ? 37.527 -5.521 35.155 1.00 25.62 70 LEU A CA 1
ATOM 543 C C . LEU A 1 82 ? 36.340 -4.619 34.844 1.00 27.44 70 LEU A C 1
ATOM 544 O O . LEU A 1 82 ? 35.238 -4.898 35.309 1.00 27.21 70 LEU A O 1
ATOM 549 N N . PHE A 1 83 ? 36.589 -3.539 34.097 1.00 21.85 71 PHE A N 1
ATOM 550 C CA . PHE A 1 83 ? 35.527 -2.630 33.659 1.00 24.51 71 PHE A CA 1
ATOM 551 C C . PHE A 1 83 ? 35.208 -3.050 32.234 1.00 24.00 71 PHE A C 1
ATOM 552 O O . PHE A 1 83 ? 36.131 -3.246 31.432 1.00 25.33 71 PHE A O 1
ATOM 560 N N . THR A 1 84 ? 33.922 -3.235 31.921 1.00 28.89 72 THR A N 1
ATOM 561 C CA . THR A 1 84 ? 33.505 -3.587 30.586 1.00 29.47 72 THR A CA 1
ATOM 562 C C . THR A 1 84 ? 32.673 -2.480 29.998 1.00 30.72 72 THR A C 1
ATOM 563 O O . THR A 1 84 ? 31.676 -2.031 30.586 1.00 30.55 72 THR A O 1
ATOM 567 N N . ALA A 1 85 ? 33.110 -2.018 28.839 1.00 30.44 73 ALA A N 1
ATOM 568 C CA . ALA A 1 85 ? 32.338 -1.060 28.049 1.00 32.57 73 ALA A CA 1
ATOM 569 C C . ALA A 1 85 ? 32.139 -1.587 26.645 1.00 35.16 73 ALA A C 1
ATOM 570 O O . ALA A 1 85 ? 32.965 -1.362 25.766 1.00 37.92 73 ALA A O 1
ATOM 572 N N . LEU A 1 86 ? 31.023 -2.280 26.454 1.00 33.23 74 LEU A N 1
ATOM 573 C CA . LEU A 1 86 ? 30.798 -3.159 25.306 1.00 34.47 74 LEU A CA 1
ATOM 574 C C . LEU A 1 86 ? 29.329 -3.012 24.855 1.00 37.67 74 LEU A C 1
ATOM 575 O O . LEU A 1 86 ? 28.504 -2.512 25.614 1.00 36.30 74 LEU A O 1
ATOM 580 N N . PRO A 1 87 ? 28.996 -3.449 23.644 1.00 40.58 75 PRO A N 1
ATOM 581 C CA . PRO A 1 87 ? 27.608 -3.470 23.205 1.00 44.13 75 PRO A CA 1
ATOM 582 C C . PRO A 1 87 ? 26.748 -4.296 24.137 1.00 42.50 75 PRO A C 1
ATOM 583 O O . PRO A 1 87 ? 27.232 -5.250 24.757 1.00 42.20 75 PRO A O 1
ATOM 587 N N . ALA A 1 88 ? 25.482 -3.920 24.241 1.00 41.90 76 ALA A N 1
ATOM 588 C CA . ALA A 1 88 ? 24.560 -4.610 25.135 1.00 41.66 76 ALA A CA 1
ATOM 589 C C . ALA A 1 88 ? 24.646 -6.127 24.958 1.00 38.22 76 ALA A C 1
ATOM 590 O O . ALA A 1 88 ? 24.677 -6.633 23.832 1.00 40.17 76 ALA A O 1
ATOM 592 N N . GLY A 1 89 ? 24.691 -6.845 26.072 1.00 38.24 77 GLY A N 1
ATOM 593 C CA . GLY A 1 89 ? 24.750 -8.303 26.077 1.00 39.29 77 GLY A CA 1
ATOM 594 C C . GLY A 1 89 ? 26.135 -8.945 26.033 1.00 38.61 77 GLY A C 1
ATOM 595 O O . GLY A 1 89 ? 26.318 -10.057 26.499 1.00 41.45 77 GLY A O 1
ATOM 596 N N . ALA A 1 90 ? 27.113 -8.249 25.462 1.00 39.08 78 ALA A N 1
ATOM 597 C CA . ALA A 1 90 ? 28.500 -8.768 25.361 1.00 37.95 78 ALA A CA 1
ATOM 598 C C . ALA A 1 90 ? 29.196 -8.959 26.689 1.00 36.87 78 ALA A C 1
ATOM 599 O O . ALA A 1 90 ? 29.933 -9.926 26.881 1.00 34.94 78 ALA A O 1
ATOM 601 N N . SER A 1 91 ? 29.022 -8.027 27.621 1.00 34.14 79 SER A N 1
ATOM 602 C CA . SER A 1 91 ? 29.647 -8.211 28.927 1.00 32.97 79 SER A CA 1
ATOM 603 C C . SER A 1 91 ? 29.091 -9.444 29.656 1.00 31.87 79 SER A C 1
ATOM 604 O O . SER A 1 91 ? 29.835 -10.233 30.278 1.00 32.00 79 SER A O 1
ATOM 607 N N . TYR A 1 92 ? 27.782 -9.641 29.574 1.00 28.38 80 TYR A N 1
ATOM 608 C CA . TYR A 1 92 ? 27.168 -10.795 30.217 1.00 31.07 80 TYR A CA 1
ATOM 609 C C . TYR A 1 92 ? 27.817 -12.120 29.804 1.00 31.78 80 TYR A C 1
ATOM 610 O O . TYR A 1 92 ? 28.176 -12.965 30.646 1.00 34.12 80 TYR A O 1
ATOM 619 N N . ASP A 1 93 ? 28.004 -12.260 28.506 1.00 34.66 81 ASP A N 1
ATOM 620 C CA . ASP A 1 93 ? 28.637 -13.426 27.912 1.00 37.42 81 ASP A CA 1
ATOM 621 C C . ASP A 1 93 ? 30.125 -13.572 28.286 1.00 40.98 81 ASP A C 1
ATOM 622 O O . ASP A 1 93 ? 30.575 -14.654 28.660 1.00 40.02 81 ASP A O 1
ATOM 627 N N . LEU A 1 94 ? 30.887 -12.490 28.201 1.00 43.31 82 LEU A N 1
ATOM 628 C CA . LEU A 1 94 ? 32.324 -12.605 28.414 1.00 47.78 82 LEU A CA 1
ATOM 629 C C . LEU A 1 94 ? 32.647 -12.839 29.873 1.00 47.60 82 LEU A C 1
ATOM 630 O O . LEU A 1 94 ? 33.616 -13.503 30.198 1.00 49.07 82 LEU A O 1
ATOM 635 N N . VAL A 1 95 ? 31.797 -12.356 30.757 1.00 46.71 83 VAL A N 1
ATOM 636 C CA . VAL A 1 95 ? 32.038 -12.458 32.194 1.00 49.52 83 VAL A CA 1
ATOM 637 C C . VAL A 1 95 ? 31.967 -13.889 32.718 1.00 46.75 83 VAL A C 1
ATOM 638 O O . VAL A 1 95 ? 32.696 -14.251 33.647 1.00 46.10 83 VAL A O 1
ATOM 642 N N . ARG A 1 96 ? 31.089 -14.704 32.141 1.00 46.83 84 ARG A N 1
ATOM 643 C CA . ARG A 1 96 ? 30.977 -16.131 32.526 1.00 47.00 84 ARG A CA 1
ATOM 644 C C . ARG A 1 96 ? 32.310 -16.897 32.570 1.00 43.85 84 ARG A C 1
ATOM 645 O O . ARG A 1 96 ? 32.483 -17.767 33.388 1.00 46.23 84 ARG A O 1
ATOM 653 N N . GLU A 1 97 ? 33.227 -16.596 31.655 1.00 39.31 85 GLU A N 1
ATOM 654 C CA . GLU A 1 97 ? 34.480 -17.321 31.555 1.00 38.99 85 GLU A CA 1
ATOM 655 C C . GLU A 1 97 ? 35.534 -16.890 32.558 1.00 37.20 85 GLU A C 1
ATOM 656 O O . GLU A 1 97 ? 36.561 -17.529 32.630 1.00 40.41 85 GLU A O 1
ATOM 658 N N . LEU A 1 98 ? 35.332 -15.795 33.288 1.00 34.72 86 LEU A N 1
ATOM 659 C CA . LEU A 1 98 ? 36.427 -15.243 34.102 1.00 31.81 86 LEU A CA 1
ATOM 660 C C . LEU A 1 98 ? 36.494 -15.912 35.466 1.00 32.50 86 LEU A C 1
ATOM 661 O O . LEU A 1 98 ? 35.480 -16.372 35.955 1.00 34.10 86 LEU A O 1
ATOM 666 N N . LYS A 1 99 ? 37.675 -15.958 36.080 1.00 30.55 87 LYS A N 1
ATOM 667 C CA . LYS A 1 99 ? 37.826 -16.535 37.412 1.00 34.65 87 LYS A CA 1
ATOM 668 C C . LYS A 1 99 ? 38.527 -15.556 38.366 1.00 29.16 87 LYS A C 1
ATOM 669 O O . LYS A 1 99 ? 39.576 -15.013 38.044 1.00 29.65 87 LYS A O 1
ATOM 675 N N . GLY A 1 100 ? 37.889 -15.285 39.498 1.00 28.70 88 GLY A N 1
ATOM 676 C CA . GLY A 1 100 ? 38.461 -14.452 40.553 1.00 30.97 88 GLY A CA 1
ATOM 677 C C . GLY A 1 100 ? 38.681 -12.983 40.214 1.00 29.44 88 GLY A C 1
ATOM 678 O O . GLY A 1 100 ? 39.661 -12.374 40.683 1.00 34.11 88 GLY A O 1
ATOM 679 N N . VAL A 1 101 ? 37.808 -12.436 39.365 1.00 27.49 89 VAL A N 1
ATOM 680 C CA . VAL A 1 101 ? 37.859 -11.043 38.931 1.00 27.53 89 VAL A CA 1
ATOM 681 C C . VAL A 1 101 ? 36.518 -10.390 39.274 1.00 29.42 89 VAL A C 1
ATOM 682 O O . VAL A 1 101 ? 35.464 -10.898 38.874 1.00 29.13 89 VAL A O 1
ATOM 686 N N . LYS A 1 102 ? 36.546 -9.277 40.008 1.00 28.47 90 LYS A N 1
ATOM 687 C CA . LYS A 1 102 ? 35.339 -8.493 40.233 1.00 28.60 90 LYS A CA 1
ATOM 688 C C . LYS A 1 102 ? 35.018 -7.737 38.941 1.00 27.88 90 LYS A C 1
ATOM 689 O O . LYS A 1 102 ? 35.921 -7.338 38.211 1.00 29.35 90 LYS A O 1
ATOM 695 N N . ILE A 1 103 ? 33.734 -7.575 38.650 1.00 26.86 91 ILE A N 1
ATOM 696 C CA . ILE A 1 103 ? 33.251 -6.969 37.385 1.00 27.72 91 ILE A CA 1
ATOM 697 C C . ILE A 1 103 ? 32.454 -5.688 37.625 1.00 25.88 91 ILE A C 1
ATOM 698 O O . ILE A 1 103 ? 31.549 -5.675 38.481 1.00 26.91 91 ILE A O 1
ATOM 703 N N . ILE A 1 104 ? 32.812 -4.613 36.914 1.00 24.17 92 ILE A N 1
ATOM 704 C CA . ILE A 1 104 ? 32.061 -3.364 36.941 1.00 26.78 92 ILE A CA 1
ATOM 705 C C . ILE A 1 104 ? 31.678 -3.138 35.497 1.00 24.70 92 ILE A C 1
ATOM 706 O O . ILE A 1 104 ? 32.512 -2.750 34.667 1.00 27.39 92 ILE A O 1
ATOM 711 N N . ASP A 1 105 ? 30.423 -3.405 35.173 1.00 31.28 93 ASP A N 1
ATOM 712 C CA . ASP A 1 105 ? 29.982 -3.291 33.799 1.00 26.48 93 ASP A CA 1
ATOM 713 C C . ASP A 1 105 ? 29.314 -1.946 33.556 1.00 29.97 93 ASP A C 1
ATOM 714 O O . ASP A 1 105 ? 28.400 -1.576 34.291 1.00 27.08 93 ASP A O 1
ATOM 719 N N . LEU A 1 106 ? 29.768 -1.214 32.532 1.00 28.61 94 LEU A N 1
ATOM 720 C CA . LEU A 1 106 ? 29.291 0.137 32.300 1.00 29.00 94 LEU A CA 1
ATOM 721 C C . LEU A 1 106 ? 28.000 0.146 31.476 1.00 31.16 94 LEU A C 1
ATOM 722 O O . LEU A 1 106 ? 27.272 1.143 31.441 1.00 30.37 94 LEU A O 1
ATOM 727 N N . GLY A 1 107 ? 27.717 -0.965 30.818 1.00 29.82 95 GLY A N 1
ATOM 728 C CA . GLY A 1 107 ? 26.444 -1.135 30.128 1.00 29.67 95 GLY A CA 1
ATOM 729 C C . GLY A 1 107 ? 25.319 -1.566 31.070 1.00 28.87 95 GLY A C 1
ATOM 730 O O . GLY A 1 107 ? 25.425 -1.440 32.297 1.00 30.15 95 GLY A O 1
ATOM 731 N N . ALA A 1 108 ? 24.248 -2.105 30.487 1.00 30.80 96 ALA A N 1
ATOM 732 C CA . ALA A 1 108 ? 23.018 -2.423 31.230 1.00 30.01 96 ALA A CA 1
ATOM 733 C C . ALA A 1 108 ? 22.845 -3.888 31.672 1.00 30.95 96 ALA A C 1
ATOM 734 O O . ALA A 1 108 ? 21.842 -4.216 32.309 1.00 29.46 96 ALA A O 1
ATOM 736 N N . ASP A 1 109 ? 23.831 -4.739 31.375 1.00 28.69 97 ASP A N 1
ATOM 737 C CA . ASP A 1 109 ? 23.715 -6.215 31.533 1.00 27.82 97 ASP A CA 1
ATOM 738 C C . ASP A 1 109 ? 23.381 -6.698 32.932 1.00 29.32 97 ASP A C 1
ATOM 739 O O . ASP A 1 109 ? 22.733 -7.723 33.087 1.00 32.65 97 ASP A O 1
ATOM 744 N N . PHE A 1 110 ? 23.860 -5.981 33.935 1.00 29.26 98 PHE A N 1
ATOM 745 C CA . PHE A 1 110 ? 23.700 -6.338 35.339 1.00 29.29 98 PHE A CA 1
ATOM 746 C C . PHE A 1 110 ? 22.957 -5.242 36.144 1.00 28.57 98 PHE A C 1
ATOM 747 O O . PHE A 1 110 ? 22.973 -5.233 37.385 1.00 26.48 98 PHE A O 1
ATOM 755 N N . ARG A 1 111 ? 22.304 -4.304 35.465 1.00 29.24 99 ARG A N 1
ATOM 756 C CA . ARG A 1 111 ? 21.637 -3.203 36.177 1.00 30.71 99 ARG A CA 1
ATOM 757 C C . ARG A 1 111 ? 20.313 -3.619 36.816 1.00 31.97 99 ARG A C 1
ATOM 758 O O . ARG A 1 111 ? 19.924 -3.083 37.862 1.00 32.78 99 ARG A O 1
ATOM 766 N N . PHE A 1 112 ? 19.626 -4.549 36.162 1.00 31.32 100 PHE A N 1
ATOM 767 C CA . PHE A 1 112 ? 18.243 -4.869 36.516 1.00 32.36 100 PHE A CA 1
ATOM 768 C C . PHE A 1 112 ? 18.090 -5.966 37.555 1.00 31.21 100 PHE A C 1
ATOM 769 O O . PHE A 1 112 ? 18.731 -7.017 37.485 1.00 31.08 100 PHE A O 1
ATOM 777 N N . ASP A 1 113 ? 17.218 -5.718 38.523 1.00 32.15 101 ASP A N 1
ATOM 778 C CA . ASP A 1 113 ? 16.911 -6.739 39.520 1.00 33.05 101 ASP A CA 1
ATOM 779 C C . ASP A 1 113 ? 16.219 -7.936 38.888 1.00 35.23 101 ASP A C 1
ATOM 780 O O . ASP A 1 113 ? 16.491 -9.084 39.247 1.00 36.77 101 ASP A O 1
ATOM 785 N N . ASP A 1 114 ? 15.304 -7.647 37.978 1.00 31.59 102 ASP A N 1
ATOM 786 C CA . ASP A 1 114 ? 14.498 -8.640 37.290 1.00 33.61 102 ASP A CA 1
ATOM 787 C C . ASP A 1 114 ? 14.995 -8.781 35.859 1.00 31.54 102 ASP A C 1
ATOM 788 O O . ASP A 1 114 ? 14.839 -7.869 35.077 1.00 33.84 102 ASP A O 1
ATOM 793 N N . PRO A 1 115 ? 15.603 -9.925 35.513 1.00 36.43 103 PRO A N 1
ATOM 794 C CA . PRO A 1 115 ? 16.169 -10.135 34.173 1.00 34.50 103 PRO A CA 1
ATOM 795 C C . PRO A 1 115 ? 15.117 -10.135 33.063 1.00 33.62 103 PRO A C 1
ATOM 796 O O . PRO A 1 115 ? 15.458 -9.946 31.897 1.00 33.10 103 PRO A O 1
ATOM 800 N N . GLY A 1 116 ? 13.854 -10.343 33.425 1.00 33.63 104 GLY A N 1
ATOM 801 C CA . GLY A 1 116 ? 12.732 -10.251 32.458 1.00 34.63 104 GLY A CA 1
ATOM 802 C C . GLY A 1 116 ? 12.538 -8.833 31.947 1.00 34.88 104 GLY A C 1
ATOM 803 O O . GLY A 1 116 ? 12.140 -8.617 30.789 1.00 36.30 104 GLY A O 1
ATOM 804 N N . VAL A 1 117 ? 12.806 -7.840 32.798 1.00 35.13 105 VAL A N 1
ATOM 805 C CA . VAL A 1 117 ? 12.694 -6.432 32.361 1.00 34.79 105 VAL A CA 1
ATOM 806 C C . VAL A 1 117 ? 13.861 -6.094 31.387 1.00 35.23 105 VAL A C 1
ATOM 807 O O . VAL A 1 117 ? 13.642 -5.507 30.325 1.00 31.96 105 VAL A O 1
ATOM 811 N N . TYR A 1 118 ? 15.083 -6.504 31.731 1.00 35.20 106 TYR A N 1
ATOM 812 C CA . TYR A 1 118 ? 16.220 -6.332 30.825 1.00 35.74 106 TYR A CA 1
ATOM 813 C C . TYR A 1 118 ? 15.878 -6.936 29.470 1.00 38.56 106 TYR A C 1
ATOM 814 O O . TYR A 1 118 ? 16.078 -6.350 28.432 1.00 37.71 106 TYR A O 1
ATOM 823 N N . ARG A 1 119 ? 15.337 -8.131 29.494 1.00 41.13 107 ARG A N 1
ATOM 824 C CA . ARG A 1 119 ? 15.012 -8.818 28.258 1.00 41.33 107 ARG A CA 1
ATOM 825 C C . ARG A 1 119 ? 13.955 -8.094 27.417 1.00 39.50 107 ARG A C 1
ATOM 826 O O . ARG A 1 119 ? 14.106 -7.947 26.200 1.00 35.94 107 ARG A O 1
ATOM 834 N N . GLU A 1 120 ? 12.892 -7.638 28.064 1.00 40.34 108 GLU A N 1
ATOM 835 C CA . GLU A 1 120 ? 11.909 -6.807 27.385 1.00 43.63 108 GLU A CA 1
ATOM 836 C C . GLU A 1 120 ? 12.549 -5.588 26.744 1.00 41.29 108 GLU A C 1
ATOM 837 O O . GLU A 1 120 ? 12.239 -5.262 25.635 1.00 35.53 108 GLU A O 1
ATOM 843 N N . TRP A 1 121 ? 13.471 -4.918 27.427 1.00 39.11 109 TRP A N 1
ATOM 844 C CA . TRP A 1 121 ? 13.981 -3.658 26.883 1.00 38.87 109 TRP A CA 1
ATOM 845 C C . TRP A 1 121 ? 15.232 -3.768 26.023 1.00 38.58 109 TRP A C 1
ATOM 846 O O . TRP A 1 121 ? 15.441 -2.927 25.136 1.00 37.86 109 TRP A O 1
ATOM 857 N N . TYR A 1 122 ? 16.061 -4.791 26.266 1.00 39.01 110 TYR A N 1
ATOM 858 C CA . TYR A 1 122 ? 17.328 -4.951 25.545 1.00 37.91 110 TYR A CA 1
ATOM 859 C C . TYR A 1 122 ? 17.370 -6.184 24.603 1.00 41.73 110 TYR A C 1
ATOM 860 O O . TYR A 1 122 ? 18.292 -6.324 23.807 1.00 45.60 110 TYR A O 1
ATOM 869 N N . GLY A 1 123 ? 16.378 -7.067 24.698 1.00 42.88 111 GLY A N 1
ATOM 870 C CA . GLY A 1 123 ? 16.206 -8.160 23.723 1.00 44.40 111 GLY A CA 1
ATOM 871 C C . GLY A 1 123 ? 17.235 -9.282 23.829 1.00 44.72 111 GLY A C 1
ATOM 872 O O . GLY A 1 123 ? 17.661 -9.850 22.823 1.00 45.47 111 GLY A O 1
ATOM 873 N N . LYS A 1 124 ? 17.628 -9.618 25.049 1.00 41.43 112 LYS A N 1
ATOM 874 C CA . LYS A 1 124 ? 18.487 -10.764 25.266 1.00 39.62 112 LYS A CA 1
ATOM 875 C C . LYS A 1 124 ? 18.099 -11.397 26.583 1.00 41.25 112 LYS A C 1
ATOM 876 O O . LYS A 1 124 ? 17.799 -10.687 27.559 1.00 41.09 112 LYS A O 1
ATOM 882 N N . GLU A 1 125 ? 18.061 -12.728 26.604 1.00 40.32 113 GLU A N 1
ATOM 883 C CA . GLU A 1 125 ? 17.830 -13.460 27.835 1.00 42.87 113 GLU A CA 1
ATOM 884 C C . GLU A 1 125 ? 19.122 -13.534 28.636 1.00 41.02 113 GLU A C 1
ATOM 885 O O . GLU A 1 125 ? 20.178 -13.834 28.095 1.00 41.73 113 GLU A O 1
ATOM 891 N N . LEU A 1 126 ? 19.034 -13.290 29.938 1.00 41.44 114 LEU A N 1
ATOM 892 C CA . LEU A 1 126 ? 20.181 -13.439 30.823 1.00 39.61 114 LEU A CA 1
ATOM 893 C C . LEU A 1 126 ? 20.071 -14.757 31.593 1.00 38.11 114 LEU A C 1
ATOM 894 O O . LEU A 1 126 ? 19.689 -14.804 32.781 1.00 36.95 114 LEU A O 1
ATOM 899 N N . SER A 1 127 ? 20.424 -15.839 30.924 1.00 38.39 115 SER A N 1
ATOM 900 C CA . SER A 1 127 ? 20.302 -17.169 31.530 1.00 39.46 115 SER A CA 1
ATOM 901 C C . SER A 1 127 ? 21.233 -17.277 32.720 1.00 38.75 115 SER A C 1
ATOM 902 O O . SER A 1 127 ? 22.371 -16.785 32.684 1.00 39.29 115 SER A O 1
ATOM 905 N N . GLY A 1 128 ? 20.759 -17.881 33.796 1.00 37.86 116 GLY A N 1
ATOM 906 C CA . GLY A 1 128 ? 21.622 -18.113 34.969 1.00 37.56 116 GLY A CA 1
ATOM 907 C C . GLY A 1 128 ? 21.832 -16.904 35.870 1.00 36.48 116 GLY A C 1
ATOM 908 O O . GLY A 1 128 ? 22.723 -16.927 36.733 1.00 38.50 116 GLY A O 1
ATOM 909 N N . TYR A 1 129 ? 21.020 -15.858 35.675 1.00 36.20 117 TYR A N 1
ATOM 910 C CA . TYR A 1 129 ? 21.123 -14.585 36.416 1.00 35.27 117 TYR A CA 1
ATOM 911 C C . TYR A 1 129 ? 21.020 -14.812 37.921 1.00 40.25 117 TYR A C 1
ATOM 912 O O . TYR A 1 129 ? 21.705 -14.147 38.732 1.00 36.89 117 TYR A O 1
ATOM 921 N N . GLU A 1 130 ? 20.149 -15.758 38.280 1.00 42.76 118 GLU A N 1
ATOM 922 C CA . GLU A 1 130 ? 19.887 -16.082 39.671 1.00 46.76 118 GLU A CA 1
ATOM 923 C C . GLU A 1 130 ? 21.166 -16.494 40.403 1.00 48.80 118 GLU A C 1
ATOM 924 O O . GLU A 1 130 ? 21.246 -16.343 41.625 1.00 49.29 118 GLU A O 1
ATOM 930 N N . ASN A 1 131 ? 22.175 -16.965 39.659 1.00 49.12 119 ASN A N 1
ATOM 931 C CA . ASN A 1 131 ? 23.463 -17.325 40.264 1.00 51.31 119 ASN A CA 1
ATOM 932 C C . ASN A 1 131 ? 24.480 -16.211 40.424 1.00 51.82 119 ASN A C 1
ATOM 933 O O . ASN A 1 131 ? 25.529 -16.416 41.039 1.00 53.21 119 ASN A O 1
ATOM 938 N N . ILE A 1 132 ? 24.165 -15.035 39.886 1.00 49.70 120 ILE A N 1
ATOM 939 C CA . ILE A 1 132 ? 25.079 -13.916 39.890 1.00 49.39 120 ILE A CA 1
ATOM 940 C C . ILE A 1 132 ? 24.693 -12.917 40.982 1.00 48.44 120 ILE A C 1
ATOM 941 O O . ILE A 1 132 ? 23.601 -12.363 40.958 1.00 48.35 120 ILE A O 1
ATOM 946 N N . LYS A 1 133 ? 25.613 -12.689 41.917 1.00 48.01 121 LYS A N 1
ATOM 947 C CA . LYS A 1 133 ? 25.454 -11.667 42.956 1.00 47.44 121 LYS A CA 1
ATOM 948 C C . LYS A 1 133 ? 25.810 -10.285 42.387 1.00 44.59 121 LYS A C 1
ATOM 949 O O . LYS A 1 133 ? 26.971 -9.794 42.535 1.00 42.94 121 LYS A O 1
ATOM 951 N N . ARG A 1 134 ? 24.804 -9.679 41.729 1.00 39.00 122 ARG A N 1
ATOM 952 C CA . ARG A 1 134 ? 24.959 -8.346 41.164 1.00 34.75 122 ARG A CA 1
ATOM 953 C C . ARG A 1 134 ? 24.197 -7.282 41.952 1.00 32.26 122 ARG A C 1
ATOM 954 O O . ARG A 1 134 ? 23.301 -7.587 42.731 1.00 30.62 122 ARG A O 1
ATOM 962 N N . VAL A 1 135 ? 24.612 -6.040 41.777 1.00 32.41 123 VAL A N 1
ATOM 963 C CA . VAL A 1 135 ? 24.081 -4.897 42.497 1.00 28.33 123 VAL A CA 1
ATOM 964 C C . VAL A 1 135 ? 24.094 -3.707 41.532 1.00 28.06 123 VAL A C 1
ATOM 965 O O . VAL A 1 135 ? 24.968 -3.619 40.649 1.00 29.81 123 VAL A O 1
ATOM 969 N N . TYR A 1 136 ? 23.071 -2.858 41.638 1.00 29.23 124 TYR A N 1
ATOM 970 C CA . TYR A 1 136 ? 23.010 -1.559 40.935 1.00 27.17 124 TYR A CA 1
ATOM 971 C C . TYR A 1 136 ? 24.015 -0.584 41.584 1.00 27.94 124 TYR A C 1
ATOM 972 O O . TYR A 1 136 ? 23.921 -0.264 42.789 1.00 29.69 124 TYR A O 1
ATOM 981 N N . GLY A 1 137 ? 25.011 -0.163 40.807 1.00 27.15 125 GLY A N 1
ATOM 982 C CA . GLY A 1 137 ? 26.115 0.632 41.315 1.00 28.65 125 GLY A CA 1
ATOM 983 C C . GLY A 1 137 ? 25.928 2.113 41.608 1.00 28.85 125 GLY A C 1
ATOM 984 O O . GLY A 1 137 ? 26.663 2.952 41.086 1.00 27.71 125 GLY A O 1
ATOM 985 N N . LEU A 1 138 ? 24.950 2.445 42.447 1.00 28.63 126 LEU A N 1
ATOM 986 C CA . LEU A 1 138 ? 24.714 3.813 42.847 1.00 28.70 126 LEU A CA 1
ATOM 987 C C . LEU A 1 138 ? 25.089 3.946 44.306 1.00 31.31 126 LEU A C 1
ATOM 988 O O . LEU A 1 138 ? 24.288 3.579 45.162 1.00 30.98 126 LEU A O 1
ATOM 993 N N . PRO A 1 139 ? 26.312 4.401 44.581 1.00 28.73 127 PRO A N 1
ATOM 994 C CA . PRO A 1 139 ? 26.876 4.310 45.954 1.00 32.55 127 PRO A CA 1
ATOM 995 C C . PRO A 1 139 ? 26.039 5.026 47.008 1.00 31.34 127 PRO A C 1
ATOM 996 O O . PRO A 1 139 ? 25.922 4.553 48.154 1.00 33.81 127 PRO A O 1
ATOM 1000 N N . GLU A 1 140 ? 25.527 6.189 46.632 1.00 29.23 128 GLU A N 1
ATOM 1001 C CA . GLU A 1 140 ? 24.684 6.973 47.501 1.00 30.64 128 GLU A CA 1
ATOM 1002 C C . GLU A 1 140 ? 23.383 6.263 47.918 1.00 31.41 128 GLU A C 1
ATOM 1003 O O . GLU A 1 140 ? 22.786 6.633 48.933 1.00 35.53 128 GLU A O 1
ATOM 1009 N N . LEU A 1 141 ? 22.971 5.226 47.202 1.00 29.94 129 LEU A N 1
ATOM 1010 C CA . LEU A 1 141 ? 21.853 4.386 47.641 1.00 31.02 129 LEU A CA 1
ATOM 1011 C C . LEU A 1 141 ? 22.288 2.970 48.105 1.00 33.31 129 LEU A C 1
ATOM 1012 O O . LEU A 1 141 ? 21.654 2.395 48.994 1.00 32.85 129 LEU A O 1
ATOM 1017 N N . HIS A 1 142 ? 23.344 2.407 47.515 1.00 29.20 130 HIS A N 1
ATOM 1018 C CA . HIS A 1 142 ? 23.609 0.975 47.663 1.00 30.32 130 HIS A CA 1
ATOM 1019 C C . HIS A 1 142 ? 24.995 0.597 48.159 1.00 29.41 130 HIS A C 1
ATOM 1020 O O . HIS A 1 142 ? 25.391 -0.575 48.052 1.00 28.25 130 HIS A O 1
ATOM 1027 N N . ARG A 1 143 ? 25.731 1.534 48.740 1.00 29.30 131 ARG A N 1
ATOM 1028 C CA . ARG A 1 143 ? 27.129 1.231 49.082 1.00 30.62 131 ARG A CA 1
ATOM 1029 C C . ARG A 1 143 ? 27.283 0.021 50.005 1.00 31.50 131 ARG A C 1
ATOM 1030 O O . ARG A 1 143 ? 28.248 -0.722 49.916 1.00 30.28 131 ARG A O 1
ATOM 1038 N N . GLU A 1 144 ? 26.318 -0.196 50.877 1.00 31.59 132 GLU A N 1
ATOM 1039 C CA . GLU A 1 144 ? 26.436 -1.312 51.796 1.00 33.98 132 GLU A CA 1
ATOM 1040 C C . GLU A 1 144 ? 26.415 -2.644 51.051 1.00 33.78 132 GLU A C 1
ATOM 1041 O O . GLU A 1 144 ? 27.120 -3.552 51.437 1.00 33.16 132 GLU A O 1
ATOM 1047 N N . GLU A 1 145 ? 25.596 -2.760 50.015 1.00 27.19 133 GLU A N 1
ATOM 1048 C CA . GLU A 1 145 ? 25.561 -3.947 49.176 1.00 32.58 133 GLU A CA 1
ATOM 1049 C C . GLU A 1 145 ? 26.743 -4.001 48.194 1.00 29.98 133 GLU A C 1
ATOM 1050 O O . GLU A 1 145 ? 27.186 -5.090 47.818 1.00 29.59 133 GLU A O 1
ATOM 1056 N N . ILE A 1 146 ? 27.216 -2.836 47.723 1.00 28.63 134 ILE A N 1
ATOM 1057 C CA . ILE A 1 146 ? 28.288 -2.811 46.727 1.00 28.40 134 ILE A CA 1
ATOM 1058 C C . ILE A 1 146 ? 29.547 -3.372 47.357 1.00 30.98 134 ILE A C 1
ATOM 1059 O O . ILE A 1 146 ? 30.313 -4.098 46.718 1.00 30.30 134 ILE A O 1
ATOM 1064 N N . LYS A 1 147 ? 29.734 -3.045 48.625 1.00 32.56 135 LYS A N 1
ATOM 1065 C CA . LYS A 1 147 ? 30.886 -3.548 49.399 1.00 34.95 135 LYS A CA 1
ATOM 1066 C C . LYS A 1 147 ? 31.101 -5.030 49.203 1.00 35.71 135 LYS A C 1
ATOM 1067 O O . LYS A 1 147 ? 32.254 -5.492 49.166 1.00 36.08 135 LYS A O 1
ATOM 1073 N N . ASN A 1 148 ? 30.020 -5.795 49.089 1.00 34.33 136 ASN A N 1
ATOM 1074 C CA . ASN A 1 148 ? 30.187 -7.250 49.084 1.00 37.71 136 ASN A CA 1
ATOM 1075 C C . ASN A 1 148 ? 29.942 -7.874 47.761 1.00 37.52 136 ASN A C 1
ATOM 1076 O O . ASN A 1 148 ? 29.991 -9.090 47.657 1.00 35.74 136 ASN A O 1
ATOM 1081 N N . ALA A 1 149 ? 29.649 -7.053 46.769 1.00 33.10 137 ALA A N 1
ATOM 1082 C CA . ALA A 1 149 ? 29.286 -7.520 45.444 1.00 33.47 137 ALA A CA 1
ATOM 1083 C C . ALA A 1 149 ? 30.489 -8.039 44.684 1.00 33.22 137 ALA A C 1
ATOM 1084 O O . ALA A 1 149 ? 31.681 -7.600 44.906 1.00 31.14 137 ALA A O 1
ATOM 1086 N N . GLN A 1 150 ? 30.178 -8.967 43.777 1.00 30.35 138 GLN A N 1
ATOM 1087 C CA . GLN A 1 150 ? 31.168 -9.469 42.842 1.00 30.90 138 GLN A CA 1
ATOM 1088 C C . GLN A 1 150 ? 31.012 -8.856 41.469 1.00 29.09 138 GLN A C 1
ATOM 1089 O O . GLN A 1 150 ? 31.998 -8.751 40.752 1.00 27.50 138 GLN A O 1
ATOM 1095 N N . VAL A 1 151 ? 29.788 -8.464 41.128 1.00 27.21 139 VAL A N 1
ATOM 1096 C CA . VAL A 1 151 ? 29.446 -7.864 39.904 1.00 28.08 139 VAL A CA 1
ATOM 1097 C C . VAL A 1 151 ? 28.563 -6.617 40.183 1.00 29.08 139 VAL A C 1
ATOM 1098 O O . VAL A 1 151 ? 27.571 -6.692 40.879 1.00 30.13 139 VAL A O 1
ATOM 1102 N N . VAL A 1 152 ? 28.975 -5.491 39.650 1.00 28.74 140 VAL A N 1
ATOM 1103 C CA . VAL A 1 152 ? 28.247 -4.259 39.758 1.00 29.09 140 VAL A CA 1
ATOM 1104 C C . VAL A 1 152 ? 27.768 -3.855 38.383 1.00 26.98 140 VAL A C 1
ATOM 1105 O O . VAL A 1 152 ? 28.556 -3.799 37.416 1.00 30.14 140 VAL A O 1
ATOM 1109 N N . GLY A 1 153 ? 26.465 -3.624 38.281 1.00 28.42 141 GLY A N 1
ATOM 1110 C CA . GLY A 1 153 ? 25.891 -3.014 37.083 1.00 24.32 141 GLY A CA 1
ATOM 1111 C C . GLY A 1 153 ? 25.930 -1.504 37.261 1.00 25.67 141 GLY A C 1
ATOM 1112 O O . GLY A 1 153 ? 25.163 -0.942 38.038 1.00 27.05 141 GLY A O 1
ATOM 1113 N N . ASN A 1 154 ? 26.827 -0.830 36.551 1.00 30.02 142 ASN A N 1
ATOM 1114 C CA . ASN A 1 154 ? 27.025 0.624 36.731 1.00 27.66 142 ASN A CA 1
ATOM 1115 C C . ASN A 1 154 ? 25.829 1.344 36.109 1.00 27.15 142 ASN A C 1
ATOM 1116 O O . ASN A 1 154 ? 25.536 1.126 34.978 1.00 25.42 142 ASN A O 1
ATOM 1121 N N . PRO A 1 155 ? 25.214 2.238 36.857 1.00 26.86 143 PRO A N 1
ATOM 1122 C CA . PRO A 1 155 ? 24.029 2.956 36.404 1.00 28.57 143 PRO A CA 1
ATOM 1123 C C . PRO A 1 155 ? 24.224 3.708 35.087 1.00 27.65 143 PRO A C 1
ATOM 1124 O O . PRO A 1 155 ? 25.348 4.165 34.789 1.00 29.10 143 PRO A O 1
ATOM 1128 N N . GLY A 1 156 ? 23.130 3.862 34.325 1.00 29.21 144 GLY A N 1
ATOM 1129 C CA . GLY A 1 156 ? 23.041 4.816 33.212 1.00 29.71 144 GLY A CA 1
ATOM 1130 C C . GLY A 1 156 ? 23.219 6.269 33.643 1.00 28.27 144 GLY A C 1
ATOM 1131 O O . GLY A 1 156 ? 23.106 6.620 34.811 1.00 26.74 144 GLY A O 1
ATOM 1132 N N . CYS A 1 157 ? 23.472 7.141 32.689 1.00 29.55 145 CYS A N 1
ATOM 1133 C CA . CYS A 1 157 ? 23.757 8.520 33.049 1.00 29.51 145 CYS A CA 1
ATOM 1134 C C . CYS A 1 157 ? 22.534 9.311 33.469 1.00 27.13 145 CYS A C 1
ATOM 1135 O O . CYS A 1 157 ? 22.544 9.973 34.512 1.00 25.21 145 CYS A O 1
ATOM 1138 N N . TYR A 1 158 ? 21.454 9.221 32.696 1.00 26.47 146 TYR A N 1
ATOM 1139 C CA . TYR A 1 158 ? 20.202 9.857 33.116 1.00 27.98 146 TYR A CA 1
ATOM 1140 C C . TYR A 1 158 ? 19.670 9.330 34.462 1.00 27.87 146 TYR A C 1
ATOM 1141 O O . TYR A 1 158 ? 19.337 10.140 35.318 1.00 28.55 146 TYR A O 1
ATOM 1150 N N . PRO A 1 159 ? 19.610 8.000 34.682 1.00 28.31 147 PRO A N 1
ATOM 1151 C CA . PRO A 1 159 ? 19.176 7.480 35.962 1.00 27.74 147 PRO A CA 1
ATOM 1152 C C . PRO A 1 159 ? 19.987 8.031 37.118 1.00 28.93 147 PRO A C 1
ATOM 1153 O O . PRO A 1 159 ? 19.420 8.405 38.122 1.00 28.42 147 PRO A O 1
ATOM 1157 N N . THR A 1 160 ? 21.291 8.154 36.965 1.00 28.30 148 THR A N 1
ATOM 1158 C CA . THR A 1 160 ? 22.131 8.724 38.039 1.00 28.34 148 THR A CA 1
ATOM 1159 C C . THR A 1 160 ? 21.672 10.135 38.457 1.00 27.84 148 THR A C 1
ATOM 1160 O O . THR A 1 160 ? 21.435 10.401 39.640 1.00 28.84 148 THR A O 1
ATOM 1164 N N . SER A 1 161 ? 21.513 11.003 37.478 1.00 26.89 149 SER A N 1
ATOM 1165 C CA . SER A 1 161 ? 21.062 12.373 37.706 1.00 28.33 149 SER A CA 1
ATOM 1166 C C . SER A 1 161 ? 19.657 12.410 38.372 1.00 31.26 149 SER A C 1
ATOM 1167 O O . SER A 1 161 ? 19.414 13.163 39.363 1.00 30.91 149 SER A O 1
ATOM 1170 N N . VAL A 1 162 ? 18.748 11.591 37.854 1.00 29.50 150 VAL A N 1
ATOM 1171 C CA . VAL A 1 162 ? 17.350 11.562 38.330 1.00 30.07 150 VAL A CA 1
ATOM 1172 C C . VAL A 1 162 ? 17.181 10.973 39.754 1.00 28.84 150 VAL A C 1
ATOM 1173 O O . VAL A 1 162 ? 16.499 11.556 40.639 1.00 26.95 150 VAL A O 1
ATOM 1177 N N . ILE A 1 163 ? 17.832 9.842 40.007 1.00 27.60 151 ILE A N 1
ATOM 1178 C CA . ILE A 1 163 ? 17.649 9.131 41.262 1.00 28.02 151 ILE A CA 1
ATOM 1179 C C . ILE A 1 163 ? 18.267 9.998 42.349 1.00 28.73 151 ILE A C 1
ATOM 1180 O O . ILE A 1 163 ? 17.704 10.113 43.433 1.00 29.99 151 ILE A O 1
ATOM 1185 N N . LEU A 1 164 ? 19.414 10.606 42.058 1.00 29.70 152 LEU A N 1
ATOM 1186 C CA . LEU A 1 164 ? 20.050 11.487 43.035 1.00 31.80 152 LEU A CA 1
ATOM 1187 C C . LEU A 1 164 ? 19.168 12.736 43.305 1.00 29.87 152 LEU A C 1
ATOM 1188 O O . LEU A 1 164 ? 19.077 13.171 44.441 1.00 31.87 152 LEU A O 1
ATOM 1193 N N . ALA A 1 165 ? 18.485 13.217 42.274 1.00 28.93 153 ALA A N 1
ATOM 1194 C CA . ALA A 1 165 ? 17.568 14.365 42.375 1.00 30.17 153 ALA A CA 1
ATOM 1195 C C . ALA A 1 165 ? 16.385 14.070 43.300 1.00 31.04 153 ALA A C 1
ATOM 1196 O O . ALA A 1 165 ? 15.886 14.968 43.990 1.00 34.16 153 ALA A O 1
ATOM 1198 N N . LEU A 1 166 ? 15.947 12.820 43.316 1.00 30.68 154 LEU A N 1
ATOM 1199 C CA . LEU A 1 166 ? 14.676 12.452 43.928 1.00 31.13 154 LEU A CA 1
ATOM 1200 C C . LEU A 1 166 ? 14.789 11.677 45.227 1.00 31.09 154 LEU A C 1
ATOM 1201 O O . LEU A 1 166 ? 13.809 11.572 45.951 1.00 29.83 154 LEU A O 1
ATOM 1206 N N . ALA A 1 167 ? 15.967 11.148 45.557 1.00 28.92 155 ALA A N 1
ATOM 1207 C CA . ALA A 1 167 ? 16.035 10.195 46.619 1.00 28.87 155 ALA A CA 1
ATOM 1208 C C . ALA A 1 167 ? 15.537 10.719 47.961 1.00 28.04 155 ALA A C 1
ATOM 1209 O O . ALA A 1 167 ? 14.805 10.004 48.649 1.00 28.71 155 ALA A O 1
ATOM 1211 N N . PRO A 1 168 ? 15.956 11.899 48.389 1.00 27.67 156 PRO A N 1
ATOM 1212 C CA . PRO A 1 168 ? 15.550 12.354 49.706 1.00 30.28 156 PRO A CA 1
ATOM 1213 C C . PRO A 1 168 ? 14.061 12.559 49.777 1.00 31.74 156 PRO A C 1
ATOM 1214 O O . PRO A 1 168 ? 13.434 12.200 50.792 1.00 34.85 156 PRO A O 1
ATOM 1218 N N . ALA A 1 169 ? 13.486 13.068 48.690 1.00 30.50 157 ALA A N 1
ATOM 1219 C CA . ALA A 1 169 ? 12.044 13.280 48.625 1.00 31.61 157 ALA A CA 1
ATOM 1220 C C . ALA A 1 169 ? 11.277 11.990 48.756 1.00 32.07 157 ALA A C 1
ATOM 1221 O O . ALA A 1 169 ? 10.285 11.936 49.485 1.00 31.51 157 ALA A O 1
ATOM 1223 N N . LEU A 1 170 ? 11.712 10.958 48.038 1.00 30.90 158 LEU A N 1
ATOM 1224 C CA . LEU A 1 170 ? 10.985 9.688 48.054 1.00 32.54 158 LEU A CA 1
ATOM 1225 C C . LEU A 1 170 ? 11.233 8.903 49.336 1.00 29.56 158 LEU A C 1
ATOM 1226 O O . LEU A 1 170 ? 10.321 8.323 49.894 1.00 35.22 158 LEU A O 1
ATOM 1231 N N . LYS A 1 171 ? 12.456 8.896 49.821 1.00 33.03 159 LYS A N 1
ATOM 1232 C CA . LYS A 1 171 ? 12.746 8.267 51.095 1.00 30.98 159 LYS A CA 1
ATOM 1233 C C . LYS A 1 171 ? 11.829 8.783 52.217 1.00 33.06 159 LYS A C 1
ATOM 1234 O O . LYS A 1 171 ? 11.379 8.027 53.060 1.00 35.57 159 LYS A O 1
ATOM 1240 N N . HIS A 1 172 ? 11.560 10.071 52.241 1.00 32.79 160 HIS A N 1
ATOM 1241 C CA . HIS A 1 172 ? 10.827 10.676 53.347 1.00 33.22 160 HIS A CA 1
ATOM 1242 C C . HIS A 1 172 ? 9.372 11.025 53.023 1.00 33.79 160 HIS A C 1
ATOM 1243 O O . HIS A 1 172 ? 8.727 11.785 53.763 1.00 32.96 160 HIS A O 1
ATOM 1250 N N . ASN A 1 173 ? 8.847 10.411 51.961 1.00 29.42 161 ASN A N 1
ATOM 1251 C CA . ASN A 1 173 ? 7.502 10.680 51.428 1.00 31.53 161 ASN A CA 1
ATOM 1252 C C . ASN A 1 173 ? 7.126 12.170 51.463 1.00 32.97 161 ASN A C 1
ATOM 1253 O O . ASN A 1 173 ? 6.080 12.550 52.018 1.00 33.47 161 ASN A O 1
ATOM 1258 N N . LEU A 1 174 ? 7.969 13.013 50.868 1.00 32.35 162 LEU A N 1
ATOM 1259 C CA . LEU A 1 174 ? 7.746 14.445 50.859 1.00 32.13 162 LEU A CA 1
ATOM 1260 C C . LEU A 1 174 ? 7.079 14.862 49.544 1.00 32.68 162 LEU A C 1
ATOM 1261 O O . LEU A 1 174 ? 6.779 16.033 49.357 1.00 35.27 162 LEU A O 1
ATOM 1266 N N . VAL A 1 175 ? 6.869 13.920 48.626 1.00 31.35 163 VAL A N 1
ATOM 1267 C CA . VAL A 1 175 ? 6.217 14.243 47.357 1.00 32.77 163 VAL A CA 1
ATOM 1268 C C . VAL A 1 175 ? 5.287 13.104 47.002 1.00 32.89 163 VAL A C 1
ATOM 1269 O O . VAL A 1 175 ? 5.314 12.080 47.632 1.00 33.20 163 VAL A O 1
ATOM 1273 N N . ASP A 1 176 ? 4.479 13.310 45.977 1.00 33.98 164 ASP A N 1
ATOM 1274 C CA . ASP A 1 176 ? 3.572 12.311 45.424 1.00 38.89 164 ASP A CA 1
ATOM 1275 C C . ASP A 1 176 ? 4.234 11.597 44.262 1.00 39.50 164 ASP A C 1
ATOM 1276 O O . ASP A 1 176 ? 4.270 12.135 43.155 1.00 37.90 164 ASP A O 1
ATOM 1281 N N . PRO A 1 177 ? 4.697 10.375 44.476 1.00 41.59 165 PRO A N 1
ATOM 1282 C CA . PRO A 1 177 ? 5.598 9.752 43.509 1.00 41.65 165 PRO A CA 1
ATOM 1283 C C . PRO A 1 177 ? 4.899 9.028 42.372 1.00 42.17 165 PRO A C 1
ATOM 1284 O O . PRO A 1 177 ? 5.579 8.433 41.533 1.00 38.22 165 PRO A O 1
ATOM 1288 N N . GLU A 1 178 ? 3.571 9.066 42.327 1.00 43.57 166 GLU A N 1
ATOM 1289 C CA . GLU A 1 178 ? 2.832 8.184 41.418 1.00 49.09 166 GLU A CA 1
ATOM 1290 C C . GLU A 1 178 ? 3.141 8.472 39.938 1.00 47.79 166 GLU A C 1
ATOM 1291 O O . GLU A 1 178 ? 3.388 7.530 39.145 1.00 44.09 166 GLU A O 1
ATOM 1297 N N . THR A 1 179 ? 3.076 9.764 39.587 1.00 46.68 167 THR A N 1
ATOM 1298 C CA . THR A 1 179 ? 3.552 10.257 38.303 1.00 48.13 167 THR A CA 1
ATOM 1299 C C . THR A 1 179 ? 4.639 11.345 38.485 1.00 46.09 167 THR A C 1
ATOM 1300 O O . THR A 1 179 ? 4.435 12.357 39.181 1.00 46.01 167 THR A O 1
ATOM 1304 N N . ILE A 1 180 ? 5.796 11.115 37.856 1.00 41.43 168 ILE A N 1
ATOM 1305 C CA . ILE A 1 180 ? 6.929 12.036 37.931 1.00 34.60 168 ILE A CA 1
ATOM 1306 C C . ILE A 1 180 ? 7.284 12.403 36.509 1.00 32.00 168 ILE A C 1
ATOM 1307 O O . ILE A 1 180 ? 7.431 11.498 35.659 1.00 34.10 168 ILE A O 1
ATOM 1312 N N . LEU A 1 181 ? 7.447 13.696 36.245 1.00 31.33 169 LEU A N 1
ATOM 1313 C CA . LEU A 1 181 ? 7.873 14.174 34.903 1.00 33.89 169 LEU A CA 1
ATOM 1314 C C . LEU A 1 181 ? 9.343 14.509 34.870 1.00 29.38 169 LEU A C 1
ATOM 1315 O O . LEU A 1 181 ? 9.847 15.268 35.720 1.00 29.96 169 LEU A O 1
ATOM 1320 N N . VAL A 1 182 ? 10.045 13.960 33.890 1.00 30.49 170 VAL A N 1
ATOM 1321 C CA . VAL A 1 182 ? 11.481 14.181 33.772 1.00 29.70 170 VAL A CA 1
ATOM 1322 C C . VAL A 1 182 ? 11.795 14.710 32.378 1.00 28.10 170 VAL A C 1
ATOM 1323 O O . VAL A 1 182 ? 11.667 14.019 31.385 1.00 30.78 170 VAL A O 1
ATOM 1327 N N . ASP A 1 183 ? 12.209 15.963 32.335 1.00 29.72 171 ASP A N 1
ATOM 1328 C CA . ASP A 1 183 ? 12.647 16.590 31.079 1.00 29.79 171 ASP A CA 1
ATOM 1329 C C . ASP A 1 183 ? 14.135 16.775 31.135 1.00 29.54 171 ASP A C 1
ATOM 1330 O O . ASP A 1 183 ? 14.665 17.579 31.935 1.00 30.68 171 ASP A O 1
ATOM 1335 N N . ALA A 1 184 ? 14.836 15.974 30.347 1.00 29.73 172 ALA A N 1
ATOM 1336 C CA . ALA A 1 184 ? 16.284 15.808 30.569 1.00 27.94 172 ALA A CA 1
ATOM 1337 C C . ALA A 1 184 ? 17.058 16.323 29.379 1.00 27.39 172 ALA A C 1
ATOM 1338 O O . ALA A 1 184 ? 16.580 16.223 28.243 1.00 27.30 172 ALA A O 1
ATOM 1340 N N . LYS A 1 185 ? 18.206 16.953 29.652 1.00 30.74 173 LYS A N 1
ATOM 1341 C CA . LYS A 1 185 ? 19.009 17.599 28.585 1.00 29.94 173 LYS A CA 1
ATOM 1342 C C . LYS A 1 185 ? 20.424 17.088 28.650 1.00 31.92 173 LYS A C 1
ATOM 1343 O O . LYS A 1 185 ? 21.083 17.238 29.695 1.00 32.17 173 LYS A O 1
ATOM 1349 N N . SER A 1 186 ? 20.909 16.466 27.577 1.00 32.53 174 SER A N 1
ATOM 1350 C CA . SER A 1 186 ? 22.266 15.865 27.597 1.00 30.10 174 SER A CA 1
ATOM 1351 C C . SER A 1 186 ? 23.151 16.368 26.471 1.00 30.40 174 SER A C 1
ATOM 1352 O O . SER A 1 186 ? 22.717 16.456 25.360 1.00 26.89 174 SER A O 1
ATOM 1355 N N . GLY A 1 187 ? 24.426 16.594 26.771 1.00 30.48 175 GLY A N 1
ATOM 1356 C CA . GLY A 1 187 ? 25.410 16.749 25.690 1.00 29.16 175 GLY A CA 1
ATOM 1357 C C . GLY A 1 187 ? 25.497 15.483 24.837 1.00 27.76 175 GLY A C 1
ATOM 1358 O O . GLY A 1 187 ? 25.039 14.430 25.229 1.00 28.53 175 GLY A O 1
ATOM 1359 N N . VAL A 1 188 ? 26.132 15.585 23.686 1.00 26.82 176 VAL A N 1
ATOM 1360 C CA . VAL A 1 188 ? 26.147 14.525 22.687 1.00 27.50 176 VAL A CA 1
ATOM 1361 C C . VAL A 1 188 ? 26.773 13.225 23.166 1.00 31.32 176 VAL A C 1
ATOM 1362 O O . VAL A 1 188 ? 26.288 12.161 22.803 1.00 34.43 176 VAL A O 1
ATOM 1366 N N . SER A 1 189 ? 27.839 13.292 23.967 1.00 32.12 177 SER A N 1
ATOM 1367 C CA . SER A 1 189 ? 28.461 12.084 24.464 1.00 32.59 177 SER A CA 1
ATOM 1368 C C . SER A 1 189 ? 27.490 11.212 25.314 1.00 36.51 177 SER A C 1
ATOM 1369 O O . SER A 1 189 ? 27.678 10.020 25.451 1.00 41.18 177 SER A O 1
ATOM 1372 N N . GLY A 1 190 ? 26.419 11.818 25.820 1.00 37.88 178 GLY A N 1
ATOM 1373 C CA . GLY A 1 190 ? 25.462 11.156 26.718 1.00 40.74 178 GLY A CA 1
ATOM 1374 C C . GLY A 1 190 ? 24.504 10.226 25.992 1.00 42.47 178 GLY A C 1
ATOM 1375 O O . GLY A 1 190 ? 23.944 9.324 26.602 1.00 45.98 178 GLY A O 1
ATOM 1376 N N . ALA A 1 191 ? 24.314 10.432 24.692 1.00 44.17 179 ALA A N 1
ATOM 1377 C CA . ALA A 1 191 ? 23.546 9.477 23.878 1.00 47.13 179 ALA A CA 1
ATOM 1378 C C . ALA A 1 191 ? 24.311 8.149 23.635 1.00 50.53 179 ALA A C 1
ATOM 1379 O O . ALA A 1 191 ? 23.724 7.169 23.157 1.00 46.21 179 ALA A O 1
ATOM 1381 N N . GLY A 1 192 ? 25.602 8.091 24.007 1.00 53.38 180 GLY A N 1
ATOM 1382 C CA . GLY A 1 192 ? 26.382 6.847 23.880 1.00 54.31 180 GLY A CA 1
ATOM 1383 C C . GLY A 1 192 ? 27.052 6.687 22.526 1.00 56.32 180 GLY A C 1
ATOM 1384 O O . GLY A 1 192 ? 27.130 7.649 21.759 1.00 57.01 180 GLY A O 1
ATOM 1385 N N . ARG A 1 193 ? 27.554 5.477 22.246 1.00 58.41 181 ARG A N 1
ATOM 1386 C CA . ARG A 1 193 ? 28.308 5.202 21.009 1.00 61.18 181 ARG A CA 1
ATOM 1387 C C . ARG A 1 193 ? 27.391 5.255 19.771 1.00 63.39 181 ARG A C 1
ATOM 1388 O O . ARG A 1 193 ? 26.606 4.325 19.502 1.00 62.75 181 ARG A O 1
ATOM 1391 N N . LYS A 1 194 ? 27.497 6.376 19.048 1.00 64.46 182 LYS A N 1
ATOM 1392 C CA . LYS A 1 194 ? 26.643 6.690 17.898 1.00 63.76 182 LYS A CA 1
ATOM 1393 C C . LYS A 1 194 ? 27.465 7.457 16.845 1.00 63.72 182 LYS A C 1
ATOM 1394 O O . LYS A 1 194 ? 27.901 8.601 17.062 1.00 62.62 182 LYS A O 1
ATOM 1400 N N . GLU A 1 195 ? 27.677 6.781 15.719 1.00 61.83 183 GLU A N 1
ATOM 1401 C CA . GLU A 1 195 ? 28.578 7.216 14.672 1.00 59.89 183 GLU A CA 1
ATOM 1402 C C . GLU A 1 195 ? 27.831 7.380 13.327 1.00 58.25 183 GLU A C 1
ATOM 1403 O O . GLU A 1 195 ? 28.473 7.521 12.277 1.00 57.19 183 GLU A O 1
ATOM 1406 N N . LYS A 1 196 ? 26.495 7.374 13.352 1.00 55.47 184 LYS A N 1
ATOM 1407 C CA . LYS A 1 196 ? 25.721 7.603 12.126 1.00 55.81 184 LYS A CA 1
ATOM 1408 C C . LYS A 1 196 ? 25.507 9.105 11.850 1.00 51.64 184 LYS A C 1
ATOM 1409 O O . LYS A 1 196 ? 25.772 9.944 12.731 1.00 45.19 184 LYS A O 1
ATOM 1415 N N . VAL A 1 197 ? 24.996 9.411 10.647 1.00 50.62 185 VAL A N 1
ATOM 1416 C CA . VAL A 1 197 ? 24.812 10.805 10.142 1.00 52.76 185 VAL A CA 1
ATOM 1417 C C . VAL A 1 197 ? 24.248 11.807 11.148 1.00 50.75 185 VAL A C 1
ATOM 1418 O O . VAL A 1 197 ? 24.682 12.943 11.202 1.00 47.14 185 VAL A O 1
ATOM 1422 N N . ASP A 1 198 ? 23.287 11.389 11.955 1.00 51.98 186 ASP A N 1
ATOM 1423 C CA . ASP A 1 198 ? 22.641 12.327 12.868 1.00 52.27 186 ASP A CA 1
ATOM 1424 C C . ASP A 1 198 ? 23.559 12.827 13.966 1.00 47.53 186 ASP A C 1
ATOM 1425 O O . ASP A 1 198 ? 23.167 13.724 14.710 1.00 47.10 186 ASP A O 1
ATOM 1430 N N . TYR A 1 199 ? 24.747 12.229 14.122 1.00 44.21 187 TYR A N 1
ATOM 1431 C CA . TYR A 1 199 ? 25.661 12.588 15.219 1.00 39.12 187 TYR A CA 1
ATOM 1432 C C . TYR A 1 199 ? 26.888 13.300 14.679 1.00 34.92 187 TYR A C 1
ATOM 1433 O O . TYR A 1 199 ? 27.844 13.499 15.356 1.00 30.75 187 TYR A O 1
ATOM 1442 N N . LEU A 1 200 ? 26.783 13.707 13.437 1.00 30.70 188 LEU A N 1
ATOM 1443 C CA . LEU A 1 200 ? 27.786 14.489 12.766 1.00 29.53 188 LEU A CA 1
ATOM 1444 C C . LEU A 1 200 ? 27.744 15.878 13.299 1.00 23.99 188 LEU A C 1
ATOM 1445 O O . LEU A 1 200 ? 26.685 16.381 13.708 1.00 24.62 188 LEU A O 1
ATOM 1450 N N . PHE A 1 201 ? 28.909 16.502 13.309 1.00 28.09 189 PHE A N 1
ATOM 1451 C CA . PHE A 1 201 ? 29.029 17.840 13.872 1.00 29.34 189 PHE A CA 1
ATOM 1452 C C . PHE A 1 201 ? 28.035 18.764 13.168 1.00 24.34 189 PHE A C 1
ATOM 1453 O O . PHE A 1 201 ? 27.338 19.517 13.818 1.00 25.40 189 PHE A O 1
ATOM 1461 N N . SER A 1 202 ? 27.987 18.720 11.832 1.00 30.06 190 SER A N 1
ATOM 1462 C CA . SER A 1 202 ? 27.176 19.644 11.088 1.00 29.89 190 SER A CA 1
ATOM 1463 C C . SER A 1 202 ? 25.689 19.484 11.329 1.00 30.75 190 SER A C 1
ATOM 1464 O O . SER A 1 202 ? 24.971 20.431 11.116 1.00 27.76 190 SER A O 1
ATOM 1467 N N . GLU A 1 203 ? 25.242 18.316 11.776 1.00 31.37 191 GLU A N 1
ATOM 1468 C CA . GLU A 1 203 ? 23.813 18.087 12.073 1.00 32.31 191 GLU A CA 1
ATOM 1469 C C . GLU A 1 203 ? 23.427 18.595 13.436 1.00 31.09 191 GLU A C 1
ATOM 1470 O O . GLU A 1 203 ? 22.416 19.244 13.573 1.00 36.05 191 GLU A O 1
ATOM 1476 N N . VAL A 1 204 ? 24.285 18.366 14.418 1.00 29.51 192 VAL A N 1
ATOM 1477 C CA . VAL A 1 204 ? 23.971 18.591 15.810 1.00 28.71 192 VAL A CA 1
ATOM 1478 C C . VAL A 1 204 ? 24.317 20.001 16.248 1.00 24.02 192 VAL A C 1
ATOM 1479 O O . VAL A 1 204 ? 23.650 20.582 17.105 1.00 27.35 192 VAL A O 1
ATOM 1483 N N . ASN A 1 205 ? 25.362 20.557 15.665 1.00 25.40 193 ASN A N 1
ATOM 1484 C CA . ASN A 1 205 ? 25.826 21.861 16.043 1.00 26.93 193 ASN A CA 1
ATOM 1485 C C . ASN A 1 205 ? 24.707 22.877 15.893 1.00 27.32 193 ASN A C 1
ATOM 1486 O O . ASN A 1 205 ? 24.009 22.875 14.896 1.00 25.33 193 ASN A O 1
ATOM 1491 N N . GLU A 1 206 ? 24.582 23.754 16.895 1.00 28.95 194 GLU A N 1
ATOM 1492 C CA . GLU A 1 206 ? 23.658 24.882 16.832 1.00 27.55 194 GLU A CA 1
ATOM 1493 C C . GLU A 1 206 ? 22.179 24.445 16.737 1.00 26.19 194 GLU A C 1
ATOM 1494 O O . GLU A 1 206 ? 21.346 25.179 16.199 1.00 27.63 194 GLU A O 1
ATOM 1500 N N . SER A 1 207 ? 21.859 23.246 17.258 1.00 25.38 195 SER A N 1
ATOM 1501 C CA . SER A 1 207 ? 20.502 22.689 17.178 1.00 28.77 195 SER A CA 1
ATOM 1502 C C . SER A 1 207 ? 20.260 21.914 18.477 1.00 28.02 195 SER A C 1
ATOM 1503 O O . SER A 1 207 ? 21.225 21.326 19.062 1.00 27.35 195 SER A O 1
ATOM 1506 N N . LEU A 1 208 ? 19.019 21.970 18.939 1.00 27.07 196 LEU A N 1
ATOM 1507 C CA . LEU A 1 208 ? 18.533 21.130 20.000 1.00 30.82 196 LEU A CA 1
ATOM 1508 C C . LEU A 1 208 ? 17.358 20.322 19.495 1.00 27.79 196 LEU A C 1
ATOM 1509 O O . LEU A 1 208 ? 16.498 20.813 18.769 1.00 28.48 196 LEU A O 1
ATOM 1514 N N . ARG A 1 209 ? 17.303 19.055 19.916 1.00 27.67 197 ARG A N 1
ATOM 1515 C CA . ARG A 1 209 ? 16.187 18.167 19.548 1.00 29.84 197 ARG A CA 1
ATOM 1516 C C . ARG A 1 209 ? 15.813 17.166 20.643 1.00 30.51 197 ARG A C 1
ATOM 1517 O O . ARG A 1 209 ? 16.697 16.615 21.314 1.00 28.45 197 ARG A O 1
ATOM 1525 N N . PRO A 1 210 ? 14.499 16.913 20.816 1.00 27.84 198 PRO A N 1
ATOM 1526 C CA . PRO A 1 210 ? 14.026 15.770 21.608 1.00 27.90 198 PRO A CA 1
ATOM 1527 C C . PRO A 1 210 ? 14.320 14.495 20.856 1.00 26.80 198 PRO A C 1
ATOM 1528 O O . PRO A 1 210 ? 14.355 14.527 19.636 1.00 29.66 198 PRO A O 1
ATOM 1532 N N . TYR A 1 211 ? 14.507 13.386 21.569 1.00 28.38 199 TYR A N 1
ATOM 1533 C CA . TYR A 1 211 ? 14.665 12.093 20.912 1.00 31.12 199 TYR A CA 1
ATOM 1534 C C . TYR A 1 211 ? 14.149 10.992 21.843 1.00 31.04 199 TYR A C 1
ATOM 1535 O O . TYR A 1 211 ? 14.119 11.185 23.052 1.00 30.64 199 TYR A O 1
ATOM 1544 N N . ASN A 1 212 ? 13.741 9.850 21.280 1.00 28.70 200 ASN A N 1
ATOM 1545 C CA . ASN A 1 212 ? 13.257 8.693 22.058 1.00 30.47 200 ASN A CA 1
ATOM 1546 C C . ASN A 1 212 ? 12.296 9.084 23.175 1.00 32.20 200 ASN A C 1
ATOM 1547 O O . ASN A 1 212 ? 12.416 8.637 24.314 1.00 35.77 200 ASN A O 1
ATOM 1552 N N . VAL A 1 213 ? 11.377 9.963 22.842 1.00 31.20 201 VAL A N 1
ATOM 1553 C CA . VAL A 1 213 ? 10.465 10.560 23.789 1.00 33.68 201 VAL A CA 1
ATOM 1554 C C . VAL A 1 213 ? 9.571 9.468 24.386 1.00 31.54 201 VAL A C 1
ATOM 1555 O O . VAL A 1 213 ? 9.043 8.671 23.655 1.00 29.85 201 VAL A O 1
ATOM 1559 N N . ALA A 1 214 ? 9.496 9.399 25.715 1.00 34.10 202 ALA A N 1
ATOM 1560 C CA . ALA A 1 214 ? 8.619 8.432 26.415 1.00 36.92 202 ALA A CA 1
ATOM 1561 C C . ALA A 1 214 ? 8.996 6.949 26.319 1.00 39.43 202 ALA A C 1
ATOM 1562 O O . ALA A 1 214 ? 8.595 6.203 27.191 1.00 45.72 202 ALA A O 1
ATOM 1564 N N . LYS A 1 215 ? 9.746 6.525 25.296 1.00 41.03 203 LYS A N 1
ATOM 1565 C CA . LYS A 1 215 ? 10.273 5.149 25.198 1.00 42.05 203 LYS A CA 1
ATOM 1566 C C . LYS A 1 215 ? 11.792 5.145 25.085 1.00 41.91 203 LYS A C 1
ATOM 1567 O O . LYS A 1 215 ? 12.357 5.208 23.987 1.00 47.63 203 LYS A O 1
ATOM 1570 N N . HIS A 1 216 ? 12.439 5.148 26.234 1.00 38.86 204 HIS A N 1
ATOM 1571 C CA . HIS A 1 216 ? 13.868 5.138 26.338 1.00 34.41 204 HIS A CA 1
ATOM 1572 C C . HIS A 1 216 ? 14.204 4.057 27.375 1.00 31.80 204 HIS A C 1
ATOM 1573 O O . HIS A 1 216 ? 13.545 3.943 28.405 1.00 30.83 204 HIS A O 1
ATOM 1580 N N . ARG A 1 217 ? 15.218 3.259 27.073 1.00 31.89 205 ARG A N 1
ATOM 1581 C CA . ARG A 1 217 ? 15.634 2.125 27.914 1.00 33.41 205 ARG A CA 1
ATOM 1582 C C . ARG A 1 217 ? 15.994 2.519 29.321 1.00 27.78 205 ARG A C 1
ATOM 1583 O O . ARG A 1 217 ? 15.965 1.674 30.235 1.00 29.68 205 ARG A O 1
ATOM 1589 N N . HIS A 1 218 ? 16.283 3.800 29.537 1.00 26.47 206 HIS A N 1
ATOM 1590 C CA . HIS A 1 218 ? 16.554 4.281 30.884 1.00 28.43 206 HIS A CA 1
ATOM 1591 C C . HIS A 1 218 ? 15.323 4.383 31.775 1.00 27.82 206 HIS A C 1
ATOM 1592 O O . HIS A 1 218 ? 15.451 4.410 32.983 1.00 29.47 206 HIS A O 1
ATOM 1599 N N . VAL A 1 219 ? 14.140 4.472 31.204 1.00 29.63 207 VAL A N 1
ATOM 1600 C CA . VAL A 1 219 ? 12.919 4.588 32.000 1.00 28.63 207 VAL A CA 1
ATOM 1601 C C . VAL A 1 219 ? 12.662 3.442 32.985 1.00 27.28 207 VAL A C 1
ATOM 1602 O O . VAL A 1 219 ? 12.523 3.715 34.198 1.00 28.86 207 VAL A O 1
ATOM 1606 N N . PRO A 1 220 ? 12.601 2.174 32.551 1.00 28.82 208 PRO A N 1
ATOM 1607 C CA . PRO A 1 220 ? 12.451 1.062 33.505 1.00 28.10 208 PRO A CA 1
ATOM 1608 C C . PRO A 1 220 ? 13.579 0.985 34.552 1.00 30.26 208 PRO A C 1
ATOM 1609 O O . PRO A 1 220 ? 13.342 0.614 35.716 1.00 29.09 208 PRO A O 1
ATOM 1613 N N . GLU A 1 221 ? 14.775 1.398 34.162 1.00 28.54 209 GLU A N 1
ATOM 1614 C CA . GLU A 1 221 ? 15.866 1.495 35.106 1.00 29.77 209 GLU A CA 1
ATOM 1615 C C . GLU A 1 221 ? 15.581 2.535 36.218 1.00 29.00 209 GLU A C 1
ATOM 1616 O O . GLU A 1 221 ? 15.711 2.230 37.384 1.00 30.54 209 GLU A O 1
ATOM 1630 N N . GLU A 1 223 ? 12.724 3.758 37.094 1.00 27.20 211 GLU A N 1
ATOM 1631 C CA . GLU A 1 223 ? 11.549 3.287 37.787 1.00 28.59 211 GLU A CA 1
ATOM 1632 C C . GLU A 1 223 ? 11.848 2.209 38.827 1.00 28.54 211 GLU A C 1
ATOM 1633 O O . GLU A 1 223 ? 11.258 2.205 39.927 1.00 30.99 211 GLU A O 1
ATOM 1639 N N . GLN A 1 224 ? 12.775 1.311 38.491 1.00 28.34 212 GLN A N 1
ATOM 1640 C CA . GLN A 1 224 ? 13.183 0.251 39.394 1.00 26.29 212 GLN A CA 1
ATOM 1641 C C . GLN A 1 224 ? 13.684 0.875 40.678 1.00 27.86 212 GLN A C 1
ATOM 1642 O O . GLN A 1 224 ? 13.278 0.492 41.783 1.00 29.71 212 GLN A O 1
ATOM 1648 N N . GLU A 1 225 ? 14.581 1.842 40.532 1.00 26.49 213 GLU A N 1
ATOM 1649 C CA . GLU A 1 225 ? 15.257 2.439 41.688 1.00 29.61 213 GLU A CA 1
ATOM 1650 C C . GLU A 1 225 ? 14.381 3.406 42.448 1.00 26.04 213 GLU A C 1
ATOM 1651 O O . GLU A 1 225 ? 14.393 3.438 43.682 1.00 28.72 213 GLU A O 1
ATOM 1657 N N . LEU A 1 226 ? 13.567 4.163 41.733 1.00 27.13 214 LEU A N 1
ATOM 1658 C CA . LEU A 1 226 ? 12.665 5.100 42.354 1.00 27.94 214 LEU A CA 1
ATOM 1659 C C . LEU A 1 226 ? 11.581 4.351 43.142 1.00 29.10 214 LEU A C 1
ATOM 1660 O O . LEU A 1 226 ? 11.263 4.723 44.286 1.00 29.26 214 LEU A O 1
ATOM 1665 N N . GLY A 1 227 ? 11.046 3.290 42.542 1.00 25.38 215 GLY A N 1
ATOM 1666 C CA . GLY A 1 227 ? 10.050 2.468 43.235 1.00 27.93 215 GLY A CA 1
ATOM 1667 C C . GLY A 1 227 ? 10.577 1.790 44.469 1.00 31.65 215 GLY A C 1
ATOM 1668 O O . GLY A 1 227 ? 9.853 1.631 45.466 1.00 33.00 215 GLY A O 1
ATOM 1669 N N . LYS A 1 228 ? 11.822 1.332 44.387 1.00 31.84 216 LYS A N 1
ATOM 1670 C CA . LYS A 1 228 ? 12.490 0.759 45.540 1.00 30.96 216 LYS A CA 1
ATOM 1671 C C . LYS A 1 228 ? 12.543 1.721 46.709 1.00 32.42 216 LYS A C 1
ATOM 1672 O O . LYS A 1 228 ? 12.368 1.320 47.841 1.00 31.79 216 LYS A O 1
ATOM 1678 N N . ILE A 1 229 ? 12.844 2.982 46.432 1.00 30.72 217 ILE A N 1
ATOM 1679 C CA . ILE A 1 229 ? 12.948 4.025 47.478 1.00 34.01 217 ILE A CA 1
ATOM 1680 C C . ILE A 1 229 ? 11.612 4.356 48.080 1.00 34.00 217 ILE A C 1
ATOM 1681 O O . ILE A 1 229 ? 11.477 4.427 49.315 1.00 35.56 217 ILE A O 1
ATOM 1686 N N . SER A 1 230 ? 10.623 4.606 47.222 1.00 31.62 218 SER A N 1
ATOM 1687 C CA . SER A 1 230 ? 9.318 4.971 47.681 1.00 34.26 218 SER A CA 1
ATOM 1688 C C . SER A 1 230 ? 8.460 3.801 48.253 1.00 34.11 218 SER A C 1
ATOM 1689 O O . SER A 1 230 ? 7.580 4.039 49.047 1.00 32.85 218 SER A O 1
ATOM 1692 N N . GLY A 1 231 ? 8.672 2.569 47.808 1.00 34.19 219 GLY A N 1
ATOM 1693 C CA . GLY A 1 231 ? 7.826 1.447 48.219 1.00 36.39 219 GLY A CA 1
ATOM 1694 C C . GLY A 1 231 ? 6.545 1.300 47.425 1.00 39.78 219 GLY A C 1
ATOM 1695 O O . GLY A 1 231 ? 5.660 0.502 47.766 1.00 40.00 219 GLY A O 1
ATOM 1696 N N . LYS A 1 232 ? 6.467 2.063 46.342 1.00 41.06 220 LYS A N 1
ATOM 1697 C CA . LYS A 1 232 ? 5.262 2.218 45.538 1.00 44.00 220 LYS A CA 1
ATOM 1698 C C . LYS A 1 232 ? 5.725 2.226 44.095 1.00 41.92 220 LYS A C 1
ATOM 1699 O O . LYS A 1 232 ? 6.886 2.575 43.802 1.00 39.28 220 LYS A O 1
ATOM 1705 N N . LYS A 1 233 ? 4.829 1.831 43.200 1.00 39.91 221 LYS A N 1
ATOM 1706 C CA . LYS A 1 233 ? 5.093 1.889 41.779 1.00 41.52 221 LYS A CA 1
ATOM 1707 C C . LYS A 1 233 ? 5.250 3.372 41.384 1.00 39.67 221 LYS A C 1
ATOM 1708 O O . LYS A 1 233 ? 4.405 4.212 41.748 1.00 35.93 221 LYS A O 1
ATOM 1714 N N . VAL A 1 234 ? 6.338 3.680 40.665 1.00 35.67 222 VAL A N 1
ATOM 1715 C CA . VAL A 1 234 ? 6.591 5.014 40.153 1.00 35.08 222 VAL A CA 1
ATOM 1716 C C . VAL A 1 234 ? 6.527 4.955 38.627 1.00 35.97 222 VAL A C 1
ATOM 1717 O O . VAL A 1 234 ? 7.288 4.216 38.032 1.00 36.03 222 VAL A O 1
ATOM 1721 N N . ASN A 1 235 ? 5.604 5.694 37.990 1.00 35.10 223 ASN A N 1
ATOM 1722 C CA . ASN A 1 235 ? 5.588 5.842 36.517 1.00 35.19 223 ASN A CA 1
ATOM 1723 C C . ASN A 1 235 ? 6.202 7.185 36.143 1.00 34.44 223 ASN A C 1
ATOM 1724 O O . ASN A 1 235 ? 5.687 8.223 36.529 1.00 34.64 223 ASN A O 1
ATOM 1729 N N . VAL A 1 236 ? 7.302 7.139 35.395 1.00 34.96 224 VAL A N 1
ATOM 1730 C CA . VAL A 1 236 ? 8.070 8.305 35.012 1.00 33.07 224 VAL A CA 1
ATOM 1731 C C . VAL A 1 236 ? 7.619 8.660 33.601 1.00 32.10 224 VAL A C 1
ATOM 1732 O O . VAL A 1 236 ? 7.517 7.759 32.758 1.00 35.35 224 VAL A O 1
ATOM 1736 N N . VAL A 1 237 ? 7.369 9.950 33.351 1.00 31.11 225 VAL A N 1
ATOM 1737 C CA . VAL A 1 237 ? 7.248 10.480 31.988 1.00 30.32 225 VAL A CA 1
ATOM 1738 C C . VAL A 1 237 ? 8.597 11.153 31.634 1.00 29.78 225 VAL A C 1
ATOM 1739 O O . VAL A 1 237 ? 9.004 12.143 32.257 1.00 32.83 225 VAL A O 1
ATOM 1743 N N . PHE A 1 238 ? 9.293 10.596 30.662 1.00 30.07 226 PHE A N 1
ATOM 1744 C CA . PHE A 1 238 ? 10.710 10.950 30.406 1.00 29.79 226 PHE A CA 1
ATOM 1745 C C . PHE A 1 238 ? 10.894 11.448 29.004 1.00 30.42 226 PHE A C 1
ATOM 1746 O O . PHE A 1 238 ? 10.595 10.731 28.064 1.00 27.06 226 PHE A O 1
ATOM 1754 N N . THR A 1 239 ? 11.390 12.678 28.874 1.00 30.70 227 THR A N 1
ATOM 1755 C CA . THR A 1 239 ? 11.757 13.216 27.564 1.00 29.36 227 THR A CA 1
ATOM 1756 C C . THR A 1 239 ? 13.225 13.682 27.537 1.00 27.79 227 THR A C 1
ATOM 1757 O O . THR A 1 239 ? 13.562 14.675 28.149 1.00 28.17 227 THR A O 1
ATOM 1761 N N . PRO A 1 240 ? 14.097 12.970 26.830 1.00 29.27 228 PRO A N 1
ATOM 1762 C CA . PRO A 1 240 ? 15.481 13.437 26.656 1.00 29.26 228 PRO A CA 1
ATOM 1763 C C . PRO A 1 240 ? 15.668 14.302 25.437 1.00 29.64 228 PRO A C 1
ATOM 1764 O O . PRO A 1 240 ? 14.912 14.184 24.443 1.00 24.44 228 PRO A O 1
ATOM 1768 N N . HIS A 1 241 ? 16.615 15.210 25.561 1.00 28.88 229 HIS A N 1
ATOM 1769 C CA . HIS A 1 241 ? 16.936 16.174 24.516 1.00 28.01 229 HIS A CA 1
ATOM 1770 C C . HIS A 1 241 ? 18.434 16.186 24.308 1.00 26.92 229 HIS A C 1
ATOM 1771 O O . HIS A 1 241 ? 19.228 16.202 25.275 1.00 28.03 229 HIS A O 1
ATOM 1778 N N . LEU A 1 242 ? 18.811 16.233 23.036 1.00 27.61 230 LEU A N 1
ATOM 1779 C CA . LEU A 1 242 ? 20.221 16.302 22.631 1.00 29.89 230 LEU A CA 1
ATOM 1780 C C . LEU A 1 242 ? 20.681 17.755 22.478 1.00 26.68 230 LEU A C 1
ATOM 1781 O O . LEU A 1 242 ? 20.162 18.469 21.673 1.00 30.86 230 LEU A O 1
ATOM 1786 N N . VAL A 1 243 ? 21.631 18.167 23.305 1.00 30.50 231 VAL A N 1
ATOM 1787 C CA . VAL A 1 243 ? 22.081 19.554 23.423 1.00 26.63 231 VAL A CA 1
ATOM 1788 C C . VAL A 1 243 ? 23.406 19.691 22.661 1.00 24.20 231 VAL A C 1
ATOM 1789 O O . VAL A 1 243 ? 24.199 18.758 22.676 1.00 27.12 231 VAL A O 1
ATOM 1793 N N . PRO A 1 244 ? 23.687 20.814 21.985 1.00 26.05 232 PRO A N 1
ATOM 1794 C CA . PRO A 1 244 ? 24.927 20.934 21.211 1.00 26.49 232 PRO A CA 1
ATOM 1795 C C . PRO A 1 244 ? 26.090 21.362 22.091 1.00 27.47 232 PRO A C 1
ATOM 1796 O O . PRO A 1 244 ? 26.560 22.495 22.014 1.00 27.63 232 PRO A O 1
ATOM 1808 N N . THR A 1 246 ? 29.403 18.866 24.280 1.00 26.70 234 THR A N 1
ATOM 1809 C CA . THR A 1 246 ? 29.912 17.541 24.328 1.00 28.50 234 THR A CA 1
ATOM 1810 C C . THR A 1 246 ? 29.410 16.774 25.521 1.00 30.06 234 THR A C 1
ATOM 1811 O O . THR A 1 246 ? 29.034 15.604 25.389 1.00 30.40 234 THR A O 1
ATOM 1815 N N . ARG A 1 247 ? 29.501 17.389 26.696 1.00 29.37 235 ARG A N 1
ATOM 1816 C CA . ARG A 1 247 ? 29.119 16.717 27.902 1.00 28.18 235 ARG A CA 1
ATOM 1817 C C . ARG A 1 247 ? 28.210 17.530 28.807 1.00 29.10 235 ARG A C 1
ATOM 1818 O O . ARG A 1 247 ? 27.996 18.730 28.615 1.00 27.78 235 ARG A O 1
ATOM 1826 N N . GLY A 1 248 ? 27.614 16.812 29.748 1.00 29.57 236 GLY A N 1
ATOM 1827 C CA . GLY A 1 248 ? 26.816 17.366 30.810 1.00 27.76 236 GLY A CA 1
ATOM 1828 C C . GLY A 1 248 ? 25.389 16.897 30.682 1.00 30.88 236 GLY A C 1
ATOM 1829 O O . GLY A 1 248 ? 24.875 16.790 29.586 1.00 27.45 236 GLY A O 1
ATOM 1830 N N . ILE A 1 249 ? 24.739 16.652 31.818 1.00 30.12 237 ILE A N 1
ATOM 1831 C CA . ILE A 1 249 ? 23.306 16.353 31.840 1.00 31.25 237 ILE A CA 1
ATOM 1832 C C . ILE A 1 249 ? 22.663 17.316 32.826 1.00 28.93 237 ILE A C 1
ATOM 1833 O O . ILE A 1 249 ? 23.198 17.553 33.900 1.00 27.98 237 ILE A O 1
ATOM 1838 N N . LEU A 1 250 ? 21.581 17.943 32.421 1.00 29.49 238 LEU A N 1
ATOM 1839 C CA . LEU A 1 250 ? 20.657 18.611 33.377 1.00 28.99 238 LEU A CA 1
ATOM 1840 C C . LEU A 1 250 ? 19.317 17.889 33.305 1.00 28.77 238 LEU A C 1
ATOM 1841 O O . LEU A 1 250 ? 18.721 17.781 32.246 1.00 31.05 238 LEU A O 1
ATOM 1846 N N . SER A 1 251 ? 18.866 17.362 34.440 1.00 30.81 239 SER A N 1
ATOM 1847 C CA . SER A 1 251 ? 17.535 16.755 34.518 1.00 28.23 239 SER A CA 1
ATOM 1848 C C . SER A 1 251 ? 16.644 17.693 35.304 1.00 29.29 239 SER A C 1
ATOM 1849 O O . SER A 1 251 ? 16.958 18.043 36.435 1.00 31.85 239 SER A O 1
ATOM 1852 N N . THR A 1 252 ? 15.570 18.120 34.673 1.00 29.85 240 THR A N 1
ATOM 1853 C CA . THR A 1 252 ? 14.580 18.973 35.342 1.00 31.21 240 THR A CA 1
ATOM 1854 C C . THR A 1 252 ? 13.395 18.120 35.683 1.00 33.10 240 THR A C 1
ATOM 1855 O O . THR A 1 252 ? 12.736 17.522 34.799 1.00 29.21 240 THR A O 1
ATOM 1859 N N . ILE A 1 253 ? 13.123 18.049 36.988 1.00 31.81 241 ILE A N 1
ATOM 1860 C CA . ILE A 1 253 ? 12.149 17.093 37.458 1.00 33.08 241 ILE A CA 1
ATOM 1861 C C . ILE A 1 253 ? 10.995 17.814 38.141 1.00 33.02 241 ILE A C 1
ATOM 1862 O O . ILE A 1 253 ? 11.209 18.728 38.955 1.00 32.27 241 ILE A O 1
ATOM 1867 N N . TYR A 1 254 ? 9.803 17.360 37.764 1.00 29.28 242 TYR A N 1
ATOM 1868 C CA . TYR A 1 254 ? 8.505 17.917 38.187 1.00 35.14 242 TYR A CA 1
ATOM 1869 C C . TYR A 1 254 ? 7.672 16.893 38.903 1.00 33.54 242 TYR A C 1
ATOM 1870 O O . TYR A 1 254 ? 7.352 15.833 38.349 1.00 32.98 242 TYR A O 1
ATOM 1879 N N . VAL A 1 255 ? 7.294 17.227 40.134 1.00 35.45 243 VAL A N 1
ATOM 1880 C CA . VAL A 1 255 ? 6.507 16.340 40.954 1.00 33.27 243 VAL A CA 1
ATOM 1881 C C . VAL A 1 255 ? 5.620 17.177 41.895 1.00 33.68 243 VAL A C 1
ATOM 1882 O O . VAL A 1 255 ? 6.034 18.251 42.369 1.00 31.50 243 VAL A O 1
ATOM 1886 N N . LYS A 1 256 ? 4.428 16.664 42.163 1.00 34.83 244 LYS A N 1
ATOM 1887 C CA . LYS A 1 256 ? 3.517 17.313 43.130 1.00 35.78 244 LYS A CA 1
ATOM 1888 C C . LYS A 1 256 ? 3.960 17.059 44.566 1.00 33.63 244 LYS A C 1
ATOM 1889 O O . LYS A 1 256 ? 4.476 15.973 44.913 1.00 32.58 244 LYS A O 1
ATOM 1895 N N . THR A 1 257 ? 3.773 18.082 45.399 1.00 32.93 245 THR A N 1
ATOM 1896 C CA . THR A 1 257 ? 4.030 17.965 46.820 1.00 32.77 245 THR A CA 1
ATOM 1897 C C . THR A 1 257 ? 3.037 18.807 47.620 1.00 35.09 245 THR A C 1
ATOM 1898 O O . THR A 1 257 ? 2.536 19.819 47.146 1.00 34.97 245 THR A O 1
ATOM 1902 N N . ASP A 1 258 ? 2.754 18.387 48.846 1.00 37.40 246 ASP A N 1
ATOM 1903 C CA . ASP A 1 258 ? 2.007 19.258 49.745 1.00 40.85 246 ASP A CA 1
ATOM 1904 C C . ASP A 1 258 ? 2.910 19.849 50.835 1.00 40.52 246 ASP A C 1
ATOM 1905 O O . ASP A 1 258 ? 2.414 20.475 51.783 1.00 42.67 246 ASP A O 1
ATOM 1910 N N . LYS A 1 259 ? 4.226 19.656 50.706 1.00 35.36 247 LYS A N 1
ATOM 1911 C CA . LYS A 1 259 ? 5.187 20.204 51.664 1.00 34.48 247 LYS A CA 1
ATOM 1912 C C . LYS A 1 259 ? 5.710 21.570 51.218 1.00 33.57 247 LYS A C 1
ATOM 1913 O O . LYS A 1 259 ? 5.583 21.957 50.044 1.00 34.85 247 LYS A O 1
ATOM 1919 N N . SER A 1 260 ? 6.303 22.294 52.172 1.00 31.68 248 SER A N 1
ATOM 1920 C CA . SER A 1 260 ? 6.989 23.572 51.880 1.00 32.58 248 SER A CA 1
ATOM 1921 C C . SER A 1 260 ? 8.364 23.344 51.258 1.00 31.44 248 SER A C 1
ATOM 1922 O O . SER A 1 260 ? 9.037 22.390 51.607 1.00 30.82 248 SER A O 1
ATOM 1925 N N . LEU A 1 261 ? 8.793 24.259 50.391 1.00 30.55 249 LEU A N 1
ATOM 1926 C CA . LEU A 1 261 ? 10.150 24.182 49.840 1.00 31.67 249 LEU A CA 1
ATOM 1927 C C . LEU A 1 261 ? 11.175 24.141 50.970 1.00 33.08 249 LEU A C 1
ATOM 1928 O O . LEU A 1 261 ? 12.187 23.467 50.850 1.00 33.26 249 LEU A O 1
ATOM 1933 N N . GLU A 1 262 ? 10.919 24.861 52.071 1.00 31.23 250 GLU A N 1
ATOM 1934 C CA . GLU A 1 262 ? 11.884 24.927 53.166 1.00 31.04 250 GLU A CA 1
ATOM 1935 C C . GLU A 1 262 ? 12.102 23.563 53.822 1.00 30.53 250 GLU A C 1
ATOM 1936 O O . GLU A 1 262 ? 13.235 23.175 54.120 1.00 31.47 250 GLU A O 1
ATOM 1942 N N . GLU A 1 263 ? 11.017 22.828 54.053 1.00 31.73 251 GLU A N 1
ATOM 1943 C CA . GLU A 1 263 ? 11.080 21.533 54.682 1.00 31.88 251 GLU A CA 1
ATOM 1944 C C . GLU A 1 263 ? 11.840 20.594 53.743 1.00 32.88 251 GLU A C 1
ATOM 1945 O O . GLU A 1 263 ? 12.696 19.853 54.182 1.00 28.66 251 GLU A O 1
ATOM 1951 N N . ILE A 1 264 ? 11.521 20.659 52.458 1.00 29.24 252 ILE A N 1
ATOM 1952 C CA . ILE A 1 264 ? 12.230 19.827 51.457 1.00 32.38 252 ILE A CA 1
ATOM 1953 C C . ILE A 1 264 ? 13.715 20.154 51.417 1.00 30.16 252 ILE A C 1
ATOM 1954 O O . ILE A 1 264 ? 14.547 19.271 51.433 1.00 32.70 252 ILE A O 1
ATOM 1959 N N . HIS A 1 265 ? 14.062 21.425 51.392 1.00 29.32 253 HIS A N 1
ATOM 1960 C CA . HIS A 1 265 ? 15.447 21.806 51.268 1.00 30.01 253 HIS A CA 1
ATOM 1961 C C . HIS A 1 265 ? 16.230 21.301 52.500 1.00 33.93 253 HIS A C 1
ATOM 1962 O O . HIS A 1 265 ? 17.338 20.804 52.346 1.00 32.08 253 HIS A O 1
ATOM 1969 N N . GLU A 1 266 ? 15.618 21.360 53.702 1.00 33.89 254 GLU A N 1
ATOM 1970 C CA . GLU A 1 266 ? 16.249 20.874 54.933 1.00 36.97 254 GLU A CA 1
ATOM 1971 C C . GLU A 1 266 ? 16.470 19.380 54.826 1.00 32.60 254 GLU A C 1
ATOM 1972 O O . GLU A 1 266 ? 17.492 18.885 55.279 1.00 34.64 254 GLU A O 1
ATOM 1978 N N . ALA A 1 267 ? 15.489 18.678 54.258 1.00 30.23 255 ALA A N 1
ATOM 1979 C CA . ALA A 1 267 ? 15.548 17.236 54.067 1.00 29.16 255 ALA A CA 1
ATOM 1980 C C . ALA A 1 267 ? 16.705 16.818 53.126 1.00 28.36 255 ALA A C 1
ATOM 1981 O O . ALA A 1 267 ? 17.400 15.828 53.389 1.00 31.97 255 ALA A O 1
ATOM 1983 N N . TYR A 1 268 ? 16.914 17.592 52.062 1.00 31.81 256 TYR A N 1
ATOM 1984 C CA . TYR A 1 268 ? 18.011 17.378 51.093 1.00 30.54 256 TYR A CA 1
ATOM 1985 C C . TYR A 1 268 ? 19.364 17.644 51.749 1.00 33.98 256 TYR A C 1
ATOM 1986 O O . TYR A 1 268 ? 20.317 16.852 51.645 1.00 30.34 256 TYR A O 1
ATOM 1995 N N . LEU A 1 269 ? 19.433 18.735 52.496 1.00 32.82 257 LEU A N 1
ATOM 1996 C CA . LEU A 1 269 ? 20.659 19.056 53.212 1.00 34.18 257 LEU A CA 1
ATOM 1997 C C . LEU A 1 269 ? 21.062 17.967 54.159 1.00 35.27 257 LEU A C 1
ATOM 1998 O O . LEU A 1 269 ? 22.217 17.559 54.185 1.00 32.46 257 LEU A O 1
ATOM 2003 N N . GLU A 1 270 ? 20.082 17.506 54.930 1.00 33.50 258 GLU A N 1
ATOM 2004 C CA . GLU A 1 270 ? 20.246 16.416 55.866 1.00 36.44 258 GLU A CA 1
ATOM 2005 C C . GLU A 1 270 ? 20.699 15.143 55.153 1.00 32.05 258 GLU A C 1
ATOM 2006 O O . GLU A 1 270 ? 21.663 14.525 55.570 1.00 34.88 258 GLU A O 1
ATOM 2012 N N . PHE A 1 271 ? 20.031 14.785 54.064 1.00 30.89 259 PHE A N 1
ATOM 2013 C CA . PHE A 1 271 ? 20.326 13.538 53.357 1.00 31.29 259 PHE A CA 1
ATOM 2014 C C . PHE A 1 271 ? 21.743 13.496 52.781 1.00 31.91 259 PHE A C 1
ATOM 2015 O O . PHE A 1 271 ? 22.419 12.446 52.849 1.00 30.86 259 PHE A O 1
ATOM 2023 N N . TYR A 1 272 ? 22.208 14.632 52.250 1.00 30.25 260 TYR A N 1
ATOM 2024 C CA . TYR A 1 272 ? 23.497 14.706 51.538 1.00 31.18 260 TYR A CA 1
ATOM 2025 C C . TYR A 1 272 ? 24.658 15.347 52.322 1.00 33.68 260 TYR A C 1
ATOM 2026 O O . TYR A 1 272 ? 25.744 15.534 51.781 1.00 34.38 260 TYR A O 1
ATOM 2035 N N . LYS A 1 273 ? 24.454 15.627 53.603 1.00 33.26 261 LYS A N 1
ATOM 2036 C CA . LYS A 1 273 ? 25.450 16.333 54.390 1.00 36.66 261 LYS A CA 1
ATOM 2037 C C . LYS A 1 273 ? 26.776 15.594 54.481 1.00 33.87 261 LYS A C 1
ATOM 2038 O O . LYS A 1 273 ? 27.813 16.221 54.533 1.00 36.20 261 LYS A O 1
ATOM 2044 N N . ASN A 1 274 ? 26.751 14.272 54.476 1.00 35.39 262 ASN A N 1
ATOM 2045 C CA . ASN A 1 274 ? 28.004 13.511 54.515 1.00 36.99 262 ASN A CA 1
ATOM 2046 C C . ASN A 1 274 ? 28.408 12.847 53.202 1.00 34.60 262 ASN A C 1
ATOM 2047 O O . ASN A 1 274 ? 29.295 11.982 53.196 1.00 35.37 262 ASN A O 1
ATOM 2052 N N . GLU A 1 275 ? 27.756 13.248 52.110 1.00 32.40 263 GLU A N 1
ATOM 2053 C CA . GLU A 1 275 ? 28.029 12.695 50.782 1.00 33.19 263 GLU A CA 1
ATOM 2054 C C . GLU A 1 275 ? 28.952 13.654 50.040 1.00 33.81 263 GLU A C 1
ATOM 2055 O O . GLU A 1 275 ? 28.536 14.761 49.674 1.00 35.72 263 GLU A O 1
ATOM 2061 N N . PRO A 1 276 ? 30.202 13.271 49.832 1.00 32.76 264 PRO A N 1
ATOM 2062 C CA . PRO A 1 276 ? 31.171 14.193 49.284 1.00 34.00 264 PRO A CA 1
ATOM 2063 C C . PRO A 1 276 ? 30.893 14.581 47.846 1.00 31.52 264 PRO A C 1
ATOM 2064 O O . PRO A 1 276 ? 31.371 15.633 47.407 1.00 34.38 264 PRO A O 1
ATOM 2068 N N . PHE A 1 277 ? 30.099 13.796 47.121 1.00 27.91 265 PHE A N 1
ATOM 2069 C CA . PHE A 1 277 ? 29.895 14.111 45.683 1.00 27.96 265 PHE A CA 1
ATOM 2070 C C . PHE A 1 277 ? 28.596 14.809 45.357 1.00 27.93 265 PHE A C 1
ATOM 2071 O O . PHE A 1 277 ? 28.397 15.186 44.224 1.00 28.40 265 PHE A O 1
ATOM 2079 N N . VAL A 1 278 ? 27.712 15.031 46.320 1.00 25.78 266 VAL A N 1
ATOM 2080 C CA . VAL A 1 278 ? 26.409 15.627 46.032 1.00 31.06 266 VAL A CA 1
ATOM 2081 C C . VAL A 1 278 ? 26.279 16.928 46.814 1.00 30.84 266 VAL A C 1
ATOM 2082 O O . VAL A 1 278 ? 26.401 16.967 48.038 1.00 33.29 266 VAL A O 1
ATOM 2086 N N . HIS A 1 279 ? 26.044 17.990 46.073 1.00 31.14 267 HIS A N 1
ATOM 2087 C CA . HIS A 1 279 ? 26.001 19.320 46.605 1.00 31.03 267 HIS A CA 1
ATOM 2088 C C . HIS A 1 279 ? 24.613 19.920 46.389 1.00 29.29 267 HIS A C 1
ATOM 2089 O O . HIS A 1 279 ? 24.215 20.238 45.277 1.00 30.07 267 HIS A O 1
ATOM 2096 N N . VAL A 1 280 ? 23.884 20.069 47.496 1.00 32.07 268 VAL A N 1
ATOM 2097 C CA . VAL A 1 280 ? 22.594 20.766 47.511 1.00 32.47 268 VAL A CA 1
ATOM 2098 C C . VAL A 1 280 ? 22.810 22.284 47.532 1.00 31.58 268 VAL A C 1
ATOM 2099 O O . VAL A 1 280 ? 23.392 22.837 48.482 1.00 34.18 268 VAL A O 1
ATOM 2103 N N . LEU A 1 281 ? 22.339 22.962 46.509 1.00 30.02 269 LEU A N 1
ATOM 2104 C CA . LEU A 1 281 ? 22.540 24.397 46.399 1.00 32.77 269 LEU A CA 1
ATOM 2105 C C . LEU A 1 281 ? 21.563 25.154 47.316 1.00 32.32 269 LEU A C 1
ATOM 2106 O O . LEU A 1 281 ? 20.516 24.636 47.691 1.00 33.24 269 LEU A O 1
ATOM 2111 N N . PRO A 1 282 ? 21.880 26.392 47.645 1.00 32.66 270 PRO A N 1
ATOM 2112 C CA . PRO A 1 282 ? 20.899 27.245 48.326 1.00 32.46 270 PRO A CA 1
ATOM 2113 C C . PRO A 1 282 ? 19.610 27.341 47.527 1.00 31.34 270 PRO A C 1
ATOM 2114 O O . PRO A 1 282 ? 19.658 27.330 46.317 1.00 29.95 270 PRO A O 1
ATOM 2126 N N . GLY A 1 284 ? 16.649 28.724 45.327 1.00 37.70 272 GLY A N 1
ATOM 2127 C CA . GLY A 1 284 ? 16.673 29.759 44.327 1.00 37.67 272 GLY A CA 1
ATOM 2128 C C . GLY A 1 284 ? 17.924 29.841 43.455 1.00 35.94 272 GLY A C 1
ATOM 2129 O O . GLY A 1 284 ? 17.999 30.715 42.600 1.00 34.58 272 GLY A O 1
ATOM 2130 N N . ILE A 1 285 ? 18.904 28.959 43.684 1.00 35.03 273 ILE A N 1
ATOM 2131 C CA . ILE A 1 285 ? 20.143 28.895 42.886 1.00 34.23 273 ILE A CA 1
ATOM 2132 C C . ILE A 1 285 ? 20.050 27.608 42.095 1.00 34.90 273 ILE A C 1
ATOM 2133 O O . ILE A 1 285 ? 19.816 26.537 42.680 1.00 34.72 273 ILE A O 1
ATOM 2138 N N . TYR A 1 286 ? 20.251 27.711 40.785 1.00 30.89 274 TYR A N 1
ATOM 2139 C CA . TYR A 1 286 ? 20.021 26.609 39.856 1.00 33.53 274 TYR A CA 1
ATOM 2140 C C . TYR A 1 286 ? 21.331 26.194 39.169 1.00 32.51 274 TYR A C 1
ATOM 2141 O O . TYR A 1 286 ? 22.156 27.032 38.833 1.00 35.69 274 TYR A O 1
ATOM 2150 N N . PRO A 1 287 ? 21.535 24.902 38.977 1.00 31.85 275 PRO A N 1
ATOM 2151 C CA . PRO A 1 287 ? 22.822 24.446 38.479 1.00 32.13 275 PRO A CA 1
ATOM 2152 C C . PRO A 1 287 ? 23.027 24.644 36.962 1.00 31.45 275 PRO A C 1
ATOM 2153 O O . PRO A 1 287 ? 22.081 24.569 36.152 1.00 30.87 275 PRO A O 1
ATOM 2157 N N . SER A 1 288 ? 24.277 24.947 36.644 1.00 33.02 276 SER A N 1
ATOM 2158 C CA . SER A 1 288 ? 24.798 24.930 35.282 1.00 32.45 276 SER A CA 1
ATOM 2159 C C . SER A 1 288 ? 25.521 23.605 35.110 1.00 29.91 276 SER A C 1
ATOM 2160 O O . SER A 1 288 ? 26.298 23.233 35.956 1.00 30.22 276 SER A O 1
ATOM 2163 N N . THR A 1 289 ? 25.308 22.918 34.009 1.00 27.24 277 THR A N 1
ATOM 2164 C CA . THR A 1 289 ? 26.032 21.638 33.794 1.00 27.95 277 THR A CA 1
ATOM 2165 C C . THR A 1 289 ? 27.582 21.704 33.841 1.00 30.33 277 THR A C 1
ATOM 2166 O O . THR A 1 289 ? 28.211 20.753 34.280 1.00 31.48 277 THR A O 1
ATOM 2170 N N . LYS A 1 290 ? 28.185 22.798 33.385 1.00 30.08 278 LYS A N 1
ATOM 2171 C CA . LYS A 1 290 ? 29.609 22.916 33.343 1.00 30.50 278 LYS A CA 1
ATOM 2172 C C . LYS A 1 290 ? 30.217 23.077 34.711 1.00 30.86 278 LYS A C 1
ATOM 2173 O O . LYS A 1 290 ? 31.413 22.895 34.830 1.00 32.12 278 LYS A O 1
ATOM 2179 N N . TRP A 1 291 ? 29.408 23.328 35.755 1.00 29.01 279 TRP A N 1
ATOM 2180 C CA . TRP A 1 291 ? 29.941 23.296 37.136 1.00 29.08 279 TRP A CA 1
ATOM 2181 C C . TRP A 1 291 ? 30.498 21.935 37.520 1.00 27.73 279 TRP A C 1
ATOM 2182 O O . TRP A 1 291 ? 31.236 21.821 38.502 1.00 31.46 279 TRP A O 1
ATOM 2193 N N . CYS A 1 292 ? 30.134 20.907 36.766 1.00 28.71 280 CYS A N 1
ATOM 2194 C CA . CYS A 1 292 ? 30.550 19.516 36.988 1.00 26.29 280 CYS A CA 1
ATOM 2195 C C . CYS A 1 292 ? 31.734 19.038 36.178 1.00 26.23 280 CYS A C 1
ATOM 2196 O O . CYS A 1 292 ? 32.237 17.951 36.445 1.00 27.50 280 CYS A O 1
ATOM 2199 N N . TYR A 1 293 ? 32.144 19.836 35.195 1.00 28.26 281 TYR A N 1
ATOM 2200 C CA . TYR A 1 293 ? 32.967 19.368 34.106 1.00 25.60 281 TYR A CA 1
ATOM 2201 C C . TYR A 1 293 ? 34.186 18.587 34.514 1.00 26.41 281 TYR A C 1
ATOM 2202 O O . TYR A 1 293 ? 35.045 19.076 35.261 1.00 30.79 281 TYR A O 1
ATOM 2211 N N . GLY A 1 294 ? 34.243 17.341 34.054 1.00 26.88 282 GLY A N 1
ATOM 2212 C CA . GLY A 1 294 ? 35.358 16.468 34.298 1.00 28.61 282 GLY A CA 1
ATOM 2213 C C . GLY A 1 294 ? 35.398 15.790 35.648 1.00 29.66 282 GLY A C 1
ATOM 2214 O O . GLY A 1 294 ? 36.276 14.987 35.878 1.00 32.65 282 GLY A O 1
ATOM 2215 N N . SER A 1 295 ? 34.418 16.040 36.488 1.00 26.17 283 SER A N 1
ATOM 2216 C CA . SER A 1 295 ? 34.456 15.627 37.885 1.00 29.64 283 SER A CA 1
ATOM 2217 C C . SER A 1 295 ? 33.337 14.671 38.219 1.00 27.37 283 SER A C 1
ATOM 2218 O O . SER A 1 295 ? 32.411 14.491 37.468 1.00 24.93 283 SER A O 1
ATOM 2221 N N . ASN A 1 296 ? 33.449 14.096 39.413 1.00 26.27 284 ASN A N 1
ATOM 2222 C CA . ASN A 1 296 ? 32.477 13.200 39.918 1.00 24.17 284 ASN A CA 1
ATOM 2223 C C . ASN A 1 296 ? 31.385 13.868 40.761 1.00 26.09 284 ASN A C 1
ATOM 2224 O O . ASN A 1 296 ? 30.640 13.178 41.447 1.00 28.84 284 ASN A O 1
ATOM 2229 N N . HIS A 1 297 ? 31.280 15.194 40.691 1.00 25.64 285 HIS A N 1
ATOM 2230 C CA . HIS A 1 297 ? 30.390 15.978 41.551 1.00 26.32 285 HIS A CA 1
ATOM 2231 C C . HIS A 1 297 ? 29.005 16.252 40.926 1.00 26.41 285 HIS A C 1
ATOM 2232 O O . HIS A 1 297 ? 28.872 16.351 39.734 1.00 30.41 285 HIS A O 1
ATOM 2239 N N . VAL A 1 298 ? 27.999 16.376 41.780 1.00 26.63 286 VAL A N 1
ATOM 2240 C CA . VAL A 1 298 ? 26.616 16.555 41.363 1.00 29.52 286 VAL A CA 1
ATOM 2241 C C . VAL A 1 298 ? 26.072 17.793 42.095 1.00 29.41 286 VAL A C 1
ATOM 2242 O O . VAL A 1 298 ? 26.358 17.989 43.294 1.00 27.75 286 VAL A O 1
ATOM 2246 N N . PHE A 1 299 ? 25.358 18.655 41.372 1.00 27.13 287 PHE A N 1
ATOM 2247 C CA . PHE A 1 299 ? 24.746 19.840 42.009 1.00 28.56 287 PHE A CA 1
ATOM 2248 C C . PHE A 1 299 ? 23.239 19.712 41.877 1.00 29.66 287 PHE A C 1
ATOM 2249 O O . PHE A 1 299 ? 22.757 19.342 40.817 1.00 26.71 287 PHE A O 1
ATOM 2257 N N . ILE A 1 300 ? 22.522 19.964 42.978 1.00 29.58 288 ILE A N 1
ATOM 2258 C CA . ILE A 1 300 ? 21.073 19.901 42.979 1.00 31.69 288 ILE A CA 1
ATOM 2259 C C . ILE A 1 300 ? 20.508 21.236 43.463 1.00 29.75 288 ILE A C 1
ATOM 2260 O O . ILE A 1 300 ? 20.917 21.764 44.519 1.00 28.96 288 ILE A O 1
ATOM 2265 N N . GLY A 1 301 ? 19.578 21.757 42.676 1.00 28.29 289 GLY A N 1
ATOM 2266 C CA . GLY A 1 301 ? 18.809 22.940 43.032 1.00 30.38 289 GLY A CA 1
ATOM 2267 C C . GLY A 1 301 ? 17.315 22.618 42.960 1.00 31.39 289 GLY A C 1
ATOM 2268 O O . GLY A 1 301 ? 16.892 21.584 42.439 1.00 28.21 289 GLY A O 1
ATOM 2277 N N . GLN A 1 303 ? 13.113 24.619 43.046 1.00 33.63 291 GLN A N 1
ATOM 2278 C CA . GLN A 1 303 ? 12.151 25.713 43.127 1.00 33.93 291 GLN A CA 1
ATOM 2279 C C . GLN A 1 303 ? 10.757 25.111 43.327 1.00 32.18 291 GLN A C 1
ATOM 2280 O O . GLN A 1 303 ? 10.525 23.927 43.086 1.00 33.70 291 GLN A O 1
ATOM 2294 N N . GLU A 1 305 ? 6.668 25.871 42.316 1.00 34.67 293 GLU A N 1
ATOM 2295 C CA . GLU A 1 305 ? 5.591 26.625 41.673 1.00 36.06 293 GLU A CA 1
ATOM 2296 C C . GLU A 1 305 ? 4.398 26.592 42.648 1.00 37.25 293 GLU A C 1
ATOM 2297 O O . GLU A 1 305 ? 3.727 25.561 42.797 1.00 38.96 293 GLU A O 1
ATOM 2303 N N . GLU A 1 306 ? 4.152 27.723 43.304 1.00 40.08 294 GLU A N 1
ATOM 2304 C CA . GLU A 1 306 ? 3.208 27.797 44.435 1.00 44.06 294 GLU A CA 1
ATOM 2305 C C . GLU A 1 306 ? 1.743 27.556 44.028 1.00 44.19 294 GLU A C 1
ATOM 2306 O O . GLU A 1 306 ? 1.014 26.920 44.769 1.00 46.35 294 GLU A O 1
ATOM 2312 N N . ARG A 1 307 ? 1.313 28.035 42.855 1.00 43.69 295 ARG A N 1
ATOM 2313 C CA . ARG A 1 307 ? -0.113 27.947 42.501 1.00 44.53 295 ARG A CA 1
ATOM 2314 C C . ARG A 1 307 ? -0.581 26.529 42.311 1.00 43.85 295 ARG A C 1
ATOM 2315 O O . ARG A 1 307 ? -1.727 26.228 42.596 1.00 42.50 295 ARG A O 1
ATOM 2323 N N . THR A 1 308 ? 0.292 25.648 41.827 1.00 39.76 296 THR A N 1
ATOM 2324 C CA . THR A 1 308 ? -0.098 24.258 41.515 1.00 38.50 296 THR A CA 1
ATOM 2325 C C . THR A 1 308 ? 0.563 23.243 42.453 1.00 37.35 296 THR A C 1
ATOM 2326 O O . THR A 1 308 ? 0.330 22.055 42.325 1.00 38.69 296 THR A O 1
ATOM 2330 N N . ASN A 1 309 ? 1.402 23.719 43.371 1.00 36.89 297 ASN A N 1
ATOM 2331 C CA . ASN A 1 309 ? 2.126 22.861 44.318 1.00 36.76 297 ASN A CA 1
ATOM 2332 C C . ASN A 1 309 ? 3.070 21.876 43.638 1.00 36.14 297 ASN A C 1
ATOM 2333 O O . ASN A 1 309 ? 3.115 20.700 43.986 1.00 35.30 297 ASN A O 1
ATOM 2338 N N . THR A 1 310 ? 3.807 22.390 42.657 1.00 36.01 298 THR A N 1
ATOM 2339 C CA . THR A 1 310 ? 4.732 21.584 41.862 1.00 34.56 298 THR A CA 1
ATOM 2340 C C . THR A 1 310 ? 6.154 21.902 42.285 1.00 33.07 298 THR A C 1
ATOM 2341 O O . THR A 1 310 ? 6.615 23.056 42.165 1.00 33.62 298 THR A O 1
ATOM 2345 N N . LEU A 1 311 ? 6.851 20.859 42.727 1.00 30.50 299 LEU A N 1
ATOM 2346 C CA . LEU A 1 311 ? 8.267 20.947 43.061 1.00 33.22 299 LEU A CA 1
ATOM 2347 C C . LEU A 1 311 ? 9.038 20.761 41.777 1.00 31.88 299 LEU A C 1
ATOM 2348 O O . LEU A 1 311 ? 8.758 19.842 41.031 1.00 34.05 299 LEU A O 1
ATOM 2353 N N . ILE A 1 312 ? 9.993 21.659 41.563 1.00 31.74 300 ILE A N 1
ATOM 2354 C CA . ILE A 1 312 ? 10.970 21.561 40.479 1.00 30.50 300 ILE A CA 1
ATOM 2355 C C . ILE A 1 312 ? 12.363 21.270 41.054 1.00 32.63 300 ILE A C 1
ATOM 2356 O O . ILE A 1 312 ? 12.964 22.108 41.764 1.00 31.75 300 ILE A O 1
ATOM 2361 N N . LEU A 1 313 ? 12.869 20.082 40.727 1.00 33.48 301 LEU A N 1
ATOM 2362 C CA . LEU A 1 313 ? 14.188 19.649 41.126 1.00 30.78 301 LEU A CA 1
ATOM 2363 C C . LEU A 1 313 ? 15.082 19.696 39.895 1.00 31.66 301 LEU A C 1
ATOM 2364 O O . LEU A 1 313 ? 14.679 19.328 38.799 1.00 28.39 301 LEU A O 1
ATOM 2377 N N . SER A 1 315 ? 18.942 18.618 38.655 1.00 31.61 303 SER A N 1
ATOM 2378 C CA . SER A 1 315 ? 20.250 17.969 38.985 1.00 30.28 303 SER A CA 1
ATOM 2379 C C . SER A 1 315 ? 21.161 17.989 37.758 1.00 30.95 303 SER A C 1
ATOM 2380 O O . SER A 1 315 ? 20.725 17.735 36.630 1.00 31.58 303 SER A O 1
ATOM 2383 N N . ALA A 1 316 ? 22.412 18.355 37.987 1.00 28.46 304 ALA A N 1
ATOM 2384 C CA . ALA A 1 316 ? 23.419 18.386 36.931 1.00 29.72 304 ALA A CA 1
ATOM 2385 C C . ALA A 1 316 ? 24.552 17.443 37.296 1.00 26.75 304 ALA A C 1
ATOM 2386 O O . ALA A 1 316 ? 25.005 17.446 38.438 1.00 26.45 304 ALA A O 1
ATOM 2388 N N . ILE A 1 317 ? 25.029 16.687 36.307 1.00 27.67 305 ILE A N 1
ATOM 2389 C CA . ILE A 1 317 ? 26.221 15.838 36.409 1.00 27.01 305 ILE A CA 1
ATOM 2390 C C . ILE A 1 317 ? 26.984 15.901 35.085 1.00 29.05 305 ILE A C 1
ATOM 2391 O O . ILE A 1 317 ? 26.412 16.289 34.042 1.00 26.13 305 ILE A O 1
ATOM 2396 N N . ASP A 1 318 ? 28.253 15.505 35.155 1.00 28.44 306 ASP A N 1
ATOM 2397 C CA . ASP A 1 318 ? 29.043 15.204 33.969 1.00 28.77 306 ASP A CA 1
ATOM 2398 C C . ASP A 1 318 ? 28.705 13.773 33.635 1.00 26.26 306 ASP A C 1
ATOM 2399 O O . ASP A 1 318 ? 28.961 12.865 34.404 1.00 26.65 306 ASP A O 1
ATOM 2404 N N . ASN A 1 319 ? 28.063 13.590 32.491 1.00 27.07 307 ASN A N 1
ATOM 2405 C CA . ASN A 1 319 ? 27.609 12.243 32.081 1.00 28.36 307 ASN A CA 1
ATOM 2406 C C . ASN A 1 319 ? 28.729 11.215 31.889 1.00 30.66 307 ASN A C 1
ATOM 2407 O O . ASN A 1 319 ? 28.463 10.014 31.971 1.00 30.91 307 ASN A O 1
ATOM 2412 N N . LEU A 1 320 ? 29.957 11.667 31.605 1.00 26.49 308 LEU A N 1
ATOM 2413 C CA . LEU A 1 320 ? 31.040 10.738 31.328 1.00 26.95 308 LEU A CA 1
ATOM 2414 C C . LEU A 1 320 ? 31.761 10.367 32.582 1.00 27.19 308 LEU A C 1
ATOM 2415 O O . LEU A 1 320 ? 32.533 9.409 32.622 1.00 29.51 308 LEU A O 1
ATOM 2420 N N . VAL A 1 321 ? 31.504 11.117 33.635 1.00 26.31 309 VAL A N 1
ATOM 2421 C CA . VAL A 1 321 ? 32.239 10.912 34.866 1.00 24.80 309 VAL A CA 1
ATOM 2422 C C . VAL A 1 321 ? 31.264 10.381 35.927 1.00 27.16 309 VAL A C 1
ATOM 2423 O O . VAL A 1 321 ? 31.134 9.171 36.080 1.00 24.78 309 VAL A O 1
ATOM 2427 N N . LYS A 1 322 ? 30.507 11.219 36.632 1.00 30.42 310 LYS A N 1
ATOM 2428 C CA . LYS A 1 322 ? 29.579 10.675 37.612 1.00 28.95 310 LYS A CA 1
ATOM 2429 C C . LYS A 1 322 ? 28.474 9.873 36.908 1.00 27.06 310 LYS A C 1
ATOM 2430 O O . LYS A 1 322 ? 27.892 8.950 37.489 1.00 28.88 310 LYS A O 1
ATOM 2436 N N . GLY A 1 323 ? 28.199 10.198 35.655 1.00 28.74 311 GLY A N 1
ATOM 2437 C CA . GLY A 1 323 ? 27.267 9.418 34.871 1.00 27.71 311 GLY A CA 1
ATOM 2438 C C . GLY A 1 323 ? 27.812 8.167 34.242 1.00 27.55 311 GLY A C 1
ATOM 2439 O O . GLY A 1 323 ? 27.070 7.457 33.591 1.00 27.36 311 GLY A O 1
ATOM 2440 N N . ALA A 1 324 ? 29.124 7.892 34.408 1.00 26.49 312 ALA A N 1
ATOM 2441 C CA . ALA A 1 324 ? 29.725 6.703 33.776 1.00 26.90 312 ALA A CA 1
ATOM 2442 C C . ALA A 1 324 ? 30.963 6.281 34.525 1.00 28.11 312 ALA A C 1
ATOM 2443 O O . ALA A 1 324 ? 30.824 5.708 35.584 1.00 26.09 312 ALA A O 1
ATOM 2445 N N . SER A 1 325 ? 32.146 6.687 34.047 1.00 28.81 313 SER A N 1
ATOM 2446 C CA . SER A 1 325 ? 33.426 6.176 34.495 1.00 25.99 313 SER A CA 1
ATOM 2447 C C . SER A 1 325 ? 33.885 6.602 35.861 1.00 27.35 313 SER A C 1
ATOM 2448 O O . SER A 1 325 ? 34.537 5.813 36.568 1.00 26.77 313 SER A O 1
ATOM 2451 N N . GLY A 1 326 ? 33.481 7.804 36.301 1.00 26.66 314 GLY A N 1
ATOM 2452 C CA . GLY A 1 326 ? 33.784 8.239 37.664 1.00 27.40 314 GLY A CA 1
ATOM 2453 C C . GLY A 1 326 ? 33.056 7.396 38.718 1.00 26.76 314 GLY A C 1
ATOM 2454 O O . GLY A 1 326 ? 33.641 6.925 39.728 1.00 26.23 314 GLY A O 1
ATOM 2455 N N . GLN A 1 327 ? 31.775 7.186 38.478 1.00 26.09 315 GLN A N 1
ATOM 2456 C CA . GLN A 1 327 ? 30.969 6.353 39.343 1.00 28.24 315 GLN A CA 1
ATOM 2457 C C . GLN A 1 327 ? 31.434 4.903 39.344 1.00 24.22 315 GLN A C 1
ATOM 2458 O O . GLN A 1 327 ? 31.317 4.216 40.337 1.00 23.75 315 GLN A O 1
ATOM 2464 N N . ALA A 1 328 ? 31.965 4.446 38.223 1.00 25.40 316 ALA A N 1
ATOM 2465 C CA . ALA A 1 328 ? 32.529 3.112 38.111 1.00 21.75 316 ALA A CA 1
ATOM 2466 C C . ALA A 1 328 ? 33.753 2.945 39.033 1.00 25.60 316 ALA A C 1
ATOM 2467 O O . ALA A 1 328 ? 33.848 1.971 39.780 1.00 29.52 316 ALA A O 1
ATOM 2469 N N . VAL A 1 329 ? 34.620 3.963 39.061 1.00 24.41 317 VAL A N 1
ATOM 2470 C CA . VAL A 1 329 ? 35.807 3.993 39.921 1.00 26.50 317 VAL A CA 1
ATOM 2471 C C . VAL A 1 329 ? 35.393 4.074 41.414 1.00 23.39 317 VAL A C 1
ATOM 2472 O O . VAL A 1 329 ? 35.989 3.421 42.266 1.00 28.07 317 VAL A O 1
ATOM 2476 N N . GLN A 1 330 ? 34.404 4.937 41.692 1.00 24.51 318 GLN A N 1
ATOM 2477 C CA . GLN A 1 330 ? 33.738 5.042 42.992 1.00 26.10 318 GLN A CA 1
ATOM 2478 C C . GLN A 1 330 ? 33.303 3.662 43.493 1.00 25.93 318 GLN A C 1
ATOM 2479 O O . GLN A 1 330 ? 33.661 3.267 44.599 1.00 27.69 318 GLN A O 1
ATOM 2485 N N . ASN A 1 331 ? 32.582 2.926 42.650 1.00 24.75 319 ASN A N 1
ATOM 2486 C CA . ASN A 1 331 ? 32.220 1.491 42.895 1.00 24.15 319 ASN A CA 1
ATOM 2487 C C . ASN A 1 331 ? 33.440 0.590 43.141 1.00 27.78 319 ASN A C 1
ATOM 2488 O O . ASN A 1 331 ? 33.484 -0.142 44.142 1.00 25.62 319 ASN A O 1
ATOM 2501 N N . ASN A 1 333 ? 36.267 1.543 44.349 1.00 27.70 321 ASN A N 1
ATOM 2502 C CA . ASN A 1 333 ? 36.823 1.899 45.687 1.00 26.39 321 ASN A CA 1
ATOM 2503 C C . ASN A 1 333 ? 36.066 1.162 46.786 1.00 27.03 321 ASN A C 1
ATOM 2504 O O . ASN A 1 333 ? 36.675 0.586 47.734 1.00 30.54 321 ASN A O 1
ATOM 2509 N N . ILE A 1 334 ? 34.738 1.169 46.661 1.00 26.68 322 ILE A N 1
ATOM 2510 C CA . ILE A 1 334 ? 33.852 0.524 47.652 1.00 24.83 322 ILE A CA 1
ATOM 2511 C C . ILE A 1 334 ? 34.094 -0.999 47.720 1.00 27.04 322 ILE A C 1
ATOM 2512 O O . ILE A 1 334 ? 34.244 -1.591 48.806 1.00 26.56 322 ILE A O 1
ATOM 2525 N N . PHE A 1 336 ? 36.719 -2.630 46.992 1.00 29.00 324 PHE A N 1
ATOM 2526 C CA . PHE A 1 336 ? 38.043 -2.942 47.542 1.00 29.70 324 PHE A CA 1
ATOM 2527 C C . PHE A 1 336 ? 38.323 -2.345 48.921 1.00 28.19 324 PHE A C 1
ATOM 2528 O O . PHE A 1 336 ? 39.442 -2.489 49.458 1.00 31.69 324 PHE A O 1
ATOM 2536 N N . GLY A 1 337 ? 37.318 -1.691 49.500 1.00 29.00 325 GLY A N 1
ATOM 2537 C CA . GLY A 1 337 ? 37.408 -1.129 50.846 1.00 31.78 325 GLY A CA 1
ATOM 2538 C C . GLY A 1 337 ? 38.290 0.092 50.979 1.00 33.79 325 GLY A C 1
ATOM 2539 O O . GLY A 1 337 ? 38.792 0.383 52.078 1.00 30.69 325 GLY A O 1
ATOM 2540 N N . LEU A 1 338 ? 38.442 0.842 49.881 1.00 30.37 326 LEU A N 1
ATOM 2541 C CA . LEU A 1 338 ? 39.190 2.087 49.915 1.00 31.16 326 LEU A CA 1
ATOM 2542 C C . LEU A 1 338 ? 38.260 3.247 50.216 1.00 33.66 326 LEU A C 1
ATOM 2543 O O . LEU A 1 338 ? 37.044 3.192 49.916 1.00 35.42 326 LEU A O 1
ATOM 2548 N N . ASP A 1 339 ? 38.855 4.321 50.733 1.00 33.33 327 ASP A N 1
ATOM 2549 C CA . ASP A 1 339 ? 38.181 5.599 50.840 1.00 36.93 327 ASP A CA 1
ATOM 2550 C C . ASP A 1 339 ? 37.531 5.864 49.513 1.00 33.91 327 ASP A C 1
ATOM 2551 O O . ASP A 1 339 ? 38.175 5.817 48.453 1.00 32.93 327 ASP A O 1
ATOM 2556 N N . GLU A 1 340 ? 36.257 6.167 49.578 1.00 31.56 328 GLU A N 1
ATOM 2557 C CA . GLU A 1 340 ? 35.422 6.200 48.398 1.00 34.26 328 GLU A CA 1
ATOM 2558 C C . GLU A 1 340 ? 35.757 7.359 47.435 1.00 33.05 328 GLU A C 1
ATOM 2559 O O . GLU A 1 340 ? 35.458 7.300 46.251 1.00 34.38 328 GLU A O 1
ATOM 2565 N N . THR A 1 341 ? 36.402 8.404 47.952 1.00 31.49 329 THR A N 1
ATOM 2566 C CA . THR A 1 341 ? 36.904 9.480 47.117 1.00 29.02 329 THR A CA 1
ATOM 2567 C C . THR A 1 341 ? 38.256 9.238 46.512 1.00 28.73 329 THR A C 1
ATOM 2568 O O . THR A 1 341 ? 38.769 10.137 45.893 1.00 29.53 329 THR A O 1
ATOM 2572 N N . LYS A 1 342 ? 38.874 8.074 46.718 1.00 29.46 330 LYS A N 1
ATOM 2573 C CA . LYS A 1 342 ? 40.213 7.817 46.176 1.00 28.92 330 LYS A CA 1
ATOM 2574 C C . LYS A 1 342 ? 40.231 7.922 44.682 1.00 31.10 330 LYS A C 1
ATOM 2575 O O . LYS A 1 342 ? 39.388 7.315 44.017 1.00 27.78 330 LYS A O 1
ATOM 2581 N N . GLY A 1 343 ? 41.180 8.699 44.135 1.00 32.62 331 GLY A N 1
ATOM 2582 C CA . GLY A 1 343 ? 41.231 8.914 42.670 1.00 33.26 331 GLY A CA 1
ATOM 2583 C C . GLY A 1 343 ? 40.115 9.779 42.130 1.00 32.55 331 GLY A C 1
ATOM 2584 O O . GLY A 1 343 ? 39.981 9.947 40.917 1.00 31.91 331 GLY A O 1
ATOM 2585 N N . LEU A 1 344 ? 39.311 10.337 43.035 1.00 30.02 332 LEU A N 1
ATOM 2586 C CA . LEU A 1 344 ? 38.180 11.137 42.633 1.00 30.60 332 LEU A CA 1
ATOM 2587 C C . LEU A 1 344 ? 38.184 12.475 43.379 1.00 32.39 332 LEU A C 1
ATOM 2588 O O . LEU A 1 344 ? 37.167 13.125 43.447 1.00 31.01 332 LEU A O 1
ATOM 2593 N N . GLU A 1 345 ? 39.341 12.897 43.902 1.00 37.71 333 GLU A N 1
ATOM 2594 C CA . GLU A 1 345 ? 39.387 14.000 44.893 1.00 42.89 333 GLU A CA 1
ATOM 2595 C C . GLU A 1 345 ? 39.498 15.372 44.224 1.00 42.23 333 GLU A C 1
ATOM 2596 O O . GLU A 1 345 ? 39.610 16.387 44.891 1.00 46.60 333 GLU A O 1
ATOM 2602 N N . PHE A 1 346 ? 39.346 15.421 42.914 1.00 36.34 334 PHE A N 1
ATOM 2603 C CA . PHE A 1 346 ? 39.666 16.626 42.154 1.00 36.75 334 PHE A CA 1
ATOM 2604 C C . PHE A 1 346 ? 38.422 17.379 41.727 1.00 35.05 334 PHE A C 1
ATOM 2605 O O . PHE A 1 346 ? 37.350 16.815 41.616 1.00 32.86 334 PHE A O 1
ATOM 2613 N N . THR A 1 347 ? 38.600 18.668 41.443 1.00 33.37 335 THR A N 1
ATOM 2614 C CA . THR A 1 347 ? 37.481 19.547 41.266 1.00 30.18 335 THR A CA 1
ATOM 2615 C C . THR A 1 347 ? 37.180 19.758 39.794 1.00 29.28 335 THR A C 1
ATOM 2616 O O . THR A 1 347 ? 38.028 19.553 38.944 1.00 28.52 335 THR A O 1
ATOM 2620 N N . PRO A 1 348 ? 35.962 20.190 39.505 1.00 30.95 336 PRO A N 1
ATOM 2621 C CA . PRO A 1 348 ? 35.548 20.518 38.153 1.00 31.78 336 PRO A CA 1
ATOM 2622 C C . PRO A 1 348 ? 36.475 21.500 37.434 1.00 32.35 336 PRO A C 1
ATOM 2623 O O . PRO A 1 348 ? 37.061 22.383 38.065 1.00 33.37 336 PRO A O 1
ATOM 2627 N N . ILE A 1 349 ? 36.600 21.342 36.125 1.00 30.03 337 ILE A N 1
ATOM 2628 C CA . ILE A 1 349 ? 37.436 22.222 35.284 1.00 33.68 337 ILE A CA 1
ATOM 2629 C C . ILE A 1 349 ? 36.501 23.328 34.808 1.00 35.14 337 ILE A C 1
ATOM 2630 O O . ILE A 1 349 ? 35.409 23.048 34.335 1.00 37.04 337 ILE A O 1
ATOM 2635 N N . TYR A 1 350 ? 36.916 24.586 34.971 1.00 33.77 338 TYR A N 1
ATOM 2636 C CA . TYR A 1 350 ? 36.104 25.735 34.572 1.00 32.66 338 TYR A CA 1
ATOM 2637 C C . TYR A 1 350 ? 37.070 26.859 34.156 1.00 29.15 338 TYR A C 1
ATOM 2638 O O . TYR A 1 350 ? 38.117 27.029 34.811 1.00 34.80 338 TYR A O 1
ATOM 2647 N N . PRO A 1 351 ? 36.787 27.607 33.082 1.00 29.70 339 PRO A N 1
ATOM 2648 C CA . PRO A 1 351 ? 35.567 27.512 32.260 1.00 29.72 339 PRO A CA 1
ATOM 2649 C C . PRO A 1 351 ? 35.588 26.446 31.131 1.00 32.26 339 PRO A C 1
ATOM 2650 O O . PRO A 1 351 ? 36.578 25.732 30.995 1.00 30.80 339 PRO A O 1
ATOM 2655 N N . HIS B 1 12 ? 10.662 32.906 -19.823 1.00 66.22 0 HIS B N 1
ATOM 2656 C CA . HIS B 1 12 ? 11.479 31.672 -19.574 1.00 64.79 0 HIS B CA 1
ATOM 2657 C C . HIS B 1 12 ? 11.963 31.583 -18.125 1.00 63.08 0 HIS B C 1
ATOM 2658 O O . HIS B 1 12 ? 13.032 32.106 -17.791 1.00 62.73 0 HIS B O 1
ATOM 2666 N N . ILE B 1 14 ? 14.023 29.632 -15.952 1.00 47.69 2 ILE B N 1
ATOM 2667 C CA . ILE B 1 14 ? 15.068 28.663 -16.234 1.00 45.00 2 ILE B CA 1
ATOM 2668 C C . ILE B 1 14 ? 14.678 27.359 -15.531 1.00 40.96 2 ILE B C 1
ATOM 2669 O O . ILE B 1 14 ? 14.261 27.387 -14.369 1.00 42.36 2 ILE B O 1
ATOM 2674 N N . ARG B 1 15 ? 14.835 26.225 -16.209 1.00 35.06 3 ARG B N 1
ATOM 2675 C CA . ARG B 1 15 ? 14.530 24.939 -15.587 1.00 38.14 3 ARG B CA 1
ATOM 2676 C C . ARG B 1 15 ? 15.807 24.264 -15.072 1.00 37.83 3 ARG B C 1
ATOM 2677 O O . ARG B 1 15 ? 16.687 23.889 -15.861 1.00 35.75 3 ARG B O 1
ATOM 2685 N N . ALA B 1 16 ? 15.875 24.087 -13.756 1.00 36.87 4 ALA B N 1
ATOM 2686 C CA . ALA B 1 16 ? 17.090 23.648 -13.105 1.00 37.09 4 ALA B CA 1
ATOM 2687 C C . ALA B 1 16 ? 16.949 22.241 -12.516 1.00 36.28 4 ALA B C 1
ATOM 2688 O O . ALA B 1 16 ? 15.980 21.921 -11.824 1.00 39.24 4 ALA B O 1
ATOM 2690 N N . GLY B 1 17 ? 17.913 21.387 -12.810 1.00 36.20 5 GLY B N 1
ATOM 2691 C CA . GLY B 1 17 ? 17.962 20.066 -12.185 1.00 35.31 5 GLY B CA 1
ATOM 2692 C C . GLY B 1 17 ? 19.142 19.990 -11.271 1.00 35.74 5 GLY B C 1
ATOM 2693 O O . GLY B 1 17 ? 20.176 20.636 -11.521 1.00 35.71 5 GLY B O 1
ATOM 2694 N N . ILE B 1 18 ? 18.993 19.221 -10.197 1.00 35.47 6 ILE B N 1
ATOM 2695 C CA . ILE B 1 18 ? 20.047 19.015 -9.262 1.00 32.32 6 ILE B CA 1
ATOM 2696 C C . ILE B 1 18 ? 20.327 17.509 -9.105 1.00 33.86 6 ILE B C 1
ATOM 2697 O O . ILE B 1 18 ? 19.470 16.755 -8.644 1.00 35.64 6 ILE B O 1
ATOM 2702 N N . ILE B 1 19 ? 21.531 17.082 -9.462 1.00 34.26 7 ILE B N 1
ATOM 2703 C CA . ILE B 1 19 ? 22.020 15.732 -9.190 1.00 37.08 7 ILE B CA 1
ATOM 2704 C C . ILE B 1 19 ? 22.815 15.707 -7.874 1.00 41.51 7 ILE B C 1
ATOM 2705 O O . ILE B 1 19 ? 23.896 16.290 -7.773 1.00 41.67 7 ILE B O 1
ATOM 2710 N N . GLY B 1 20 ? 22.305 14.978 -6.892 1.00 38.33 8 GLY B N 1
ATOM 2711 C CA . GLY B 1 20 ? 22.900 14.935 -5.581 1.00 38.31 8 GLY B CA 1
ATOM 2712 C C . GLY B 1 20 ? 22.262 15.969 -4.667 1.00 39.80 8 GLY B C 1
ATOM 2713 O O . GLY B 1 20 ? 22.978 16.701 -3.938 1.00 42.23 8 GLY B O 1
ATOM 2714 N N . ALA B 1 21 ? 20.922 15.999 -4.689 1.00 33.25 9 ALA B N 1
ATOM 2715 C CA . ALA B 1 21 ? 20.140 17.001 -3.978 1.00 33.33 9 ALA B CA 1
ATOM 2716 C C . ALA B 1 21 ? 20.267 16.872 -2.443 1.00 36.99 9 ALA B C 1
ATOM 2717 O O . ALA B 1 21 ? 19.953 17.801 -1.712 1.00 40.46 9 ALA B O 1
ATOM 2719 N N . THR B 1 22 ? 20.762 15.749 -1.941 1.00 33.45 10 THR B N 1
ATOM 2720 C CA . THR B 1 22 ? 20.723 15.521 -0.497 1.00 34.62 10 THR B CA 1
ATOM 2721 C C . THR B 1 22 ? 22.060 15.753 0.219 1.00 34.01 10 THR B C 1
ATOM 2722 O O . THR B 1 22 ? 22.172 15.455 1.398 1.00 37.02 10 THR B O 1
ATOM 2726 N N . GLY B 1 23 ? 23.065 16.270 -0.478 1.00 33.68 11 GLY B N 1
ATOM 2727 C CA . GLY B 1 23 ? 24.254 16.792 0.196 1.00 33.21 11 GLY B CA 1
ATOM 2728 C C . GLY B 1 23 ? 24.021 18.246 0.590 1.00 30.97 11 GLY B C 1
ATOM 2729 O O . GLY B 1 23 ? 23.070 18.874 0.153 1.00 30.40 11 GLY B O 1
ATOM 2730 N N . TYR B 1 24 ? 24.859 18.790 1.454 1.00 30.39 12 TYR B N 1
ATOM 2731 C CA . TYR B 1 24 ? 24.636 20.161 1.914 1.00 29.99 12 TYR B CA 1
ATOM 2732 C C . TYR B 1 24 ? 24.709 21.211 0.819 1.00 34.09 12 TYR B C 1
ATOM 2733 O O . TYR B 1 24 ? 23.949 22.191 0.853 1.00 34.89 12 TYR B O 1
ATOM 2742 N N . THR B 1 25 ? 25.545 21.001 -0.198 1.00 35.60 13 THR B N 1
ATOM 2743 C CA . THR B 1 25 ? 25.510 21.916 -1.344 1.00 35.54 13 THR B CA 1
ATOM 2744 C C . THR B 1 25 ? 24.260 21.750 -2.141 1.00 33.93 13 THR B C 1
ATOM 2745 O O . THR B 1 25 ? 23.742 22.721 -2.698 1.00 32.99 13 THR B O 1
ATOM 2749 N N . GLY B 1 26 ? 23.742 20.530 -2.204 1.00 34.82 14 GLY B N 1
ATOM 2750 C CA . GLY B 1 26 ? 22.449 20.340 -2.813 1.00 32.36 14 GLY B CA 1
ATOM 2751 C C . GLY B 1 26 ? 21.315 21.036 -2.060 1.00 32.41 14 GLY B C 1
ATOM 2752 O O . GLY B 1 26 ? 20.468 21.673 -2.668 1.00 29.59 14 GLY B O 1
ATOM 2753 N N . LEU B 1 27 ? 21.276 20.897 -0.747 1.00 29.77 15 LEU B N 1
ATOM 2754 C CA . LEU B 1 27 ? 20.302 21.628 0.084 1.00 32.73 15 LEU B CA 1
ATOM 2755 C C . LEU B 1 27 ? 20.315 23.137 -0.124 1.00 32.78 15 LEU B C 1
ATOM 2756 O O . LEU B 1 27 ? 19.260 23.777 -0.261 1.00 33.11 15 LEU B O 1
ATOM 2761 N N . GLU B 1 28 ? 21.501 23.723 -0.147 1.00 35.18 16 GLU B N 1
ATOM 2762 C CA . GLU B 1 28 ? 21.625 25.169 -0.428 1.00 34.82 16 GLU B CA 1
ATOM 2763 C C . GLU B 1 28 ? 21.206 25.548 -1.821 1.00 34.36 16 GLU B C 1
ATOM 2764 O O . GLU B 1 28 ? 20.605 26.601 -2.001 1.00 32.75 16 GLU B O 1
ATOM 2770 N N . LEU B 1 29 ? 21.487 24.716 -2.807 1.00 32.61 17 LEU B N 1
ATOM 2771 C CA . LEU B 1 29 ? 20.883 24.939 -4.129 1.00 32.82 17 LEU B CA 1
ATOM 2772 C C . LEU B 1 29 ? 19.350 24.979 -4.093 1.00 34.89 17 LEU B C 1
ATOM 2773 O O . LEU B 1 29 ? 18.724 25.817 -4.755 1.00 34.05 17 LEU B O 1
ATOM 2778 N N . VAL B 1 30 ? 18.727 24.072 -3.332 1.00 32.81 18 VAL B N 1
ATOM 2779 C CA . VAL B 1 30 ? 17.283 24.086 -3.232 1.00 32.66 18 VAL B CA 1
ATOM 2780 C C . VAL B 1 30 ? 16.781 25.402 -2.617 1.00 31.20 18 VAL B C 1
ATOM 2781 O O . VAL B 1 30 ? 15.825 25.967 -3.125 1.00 31.33 18 VAL B O 1
ATOM 2785 N N . ARG B 1 31 ? 17.414 25.856 -1.533 1.00 34.11 19 ARG B N 1
ATOM 2786 C CA . ARG B 1 31 ? 16.997 27.082 -0.835 1.00 33.57 19 ARG B CA 1
ATOM 2787 C C . ARG B 1 31 ? 17.086 28.261 -1.765 1.00 33.75 19 ARG B C 1
ATOM 2788 O O . ARG B 1 31 ? 16.139 29.042 -1.865 1.00 32.65 19 ARG B O 1
ATOM 2796 N N . LEU B 1 32 ? 18.225 28.382 -2.445 1.00 33.30 20 LEU B N 1
ATOM 2797 C CA . LEU B 1 32 ? 18.440 29.492 -3.413 1.00 32.34 20 LEU B CA 1
ATOM 2798 C C . LEU B 1 32 ? 17.484 29.494 -4.587 1.00 34.56 20 LEU B C 1
ATOM 2799 O O . LEU B 1 32 ? 16.882 30.532 -4.922 1.00 35.78 20 LEU B O 1
ATOM 2804 N N . LEU B 1 33 ? 17.327 28.333 -5.206 1.00 36.87 21 LEU B N 1
ATOM 2805 C CA . LEU B 1 33 ? 16.525 28.211 -6.406 1.00 35.93 21 LEU B CA 1
ATOM 2806 C C . LEU B 1 33 ? 15.009 28.293 -6.146 1.00 38.27 21 LEU B C 1
ATOM 2807 O O . LEU B 1 33 ? 14.262 28.755 -7.001 1.00 37.07 21 LEU B O 1
ATOM 2812 N N . LYS B 1 34 ? 14.547 27.834 -4.991 1.00 38.63 22 LYS B N 1
ATOM 2813 C CA . LYS B 1 34 ? 13.145 28.050 -4.611 1.00 38.83 22 LYS B CA 1
ATOM 2814 C C . LYS B 1 34 ? 12.834 29.553 -4.564 1.00 39.52 22 LYS B C 1
ATOM 2815 O O . LYS B 1 34 ? 11.761 29.989 -4.996 1.00 41.16 22 LYS B O 1
ATOM 2821 N N . ASN B 1 35 ? 13.788 30.332 -4.064 1.00 38.21 23 ASN B N 1
ATOM 2822 C CA . ASN B 1 35 ? 13.633 31.772 -3.846 1.00 37.67 23 ASN B CA 1
ATOM 2823 C C . ASN B 1 35 ? 13.971 32.593 -5.106 1.00 39.11 23 ASN B C 1
ATOM 2824 O O . ASN B 1 35 ? 13.494 33.712 -5.256 1.00 42.58 23 ASN B O 1
ATOM 2829 N N . HIS B 1 36 ? 14.710 32.002 -6.044 1.00 35.24 24 HIS B N 1
ATOM 2830 C CA . HIS B 1 36 ? 15.148 32.689 -7.244 1.00 32.94 24 HIS B CA 1
ATOM 2831 C C . HIS B 1 36 ? 13.908 32.999 -8.101 1.00 35.01 24 HIS B C 1
ATOM 2832 O O . HIS B 1 36 ? 13.200 32.086 -8.452 1.00 35.96 24 HIS B O 1
ATOM 2839 N N . PRO B 1 37 ? 13.687 34.265 -8.457 1.00 36.50 25 PRO B N 1
ATOM 2840 C CA . PRO B 1 37 ? 12.495 34.679 -9.218 1.00 39.56 25 PRO B CA 1
ATOM 2841 C C . PRO B 1 37 ? 12.460 34.251 -10.694 1.00 39.37 25 PRO B C 1
ATOM 2842 O O . PRO B 1 37 ? 11.391 34.320 -11.312 1.00 41.75 25 PRO B O 1
ATOM 2846 N N . GLU B 1 38 ? 13.583 33.836 -11.265 1.00 37.62 26 GLU B N 1
ATOM 2847 C CA . GLU B 1 38 ? 13.614 33.477 -12.677 1.00 38.47 26 GLU B CA 1
ATOM 2848 C C . GLU B 1 38 ? 14.100 32.056 -12.962 1.00 38.17 26 GLU B C 1
ATOM 2849 O O . GLU B 1 38 ? 14.483 31.739 -14.093 1.00 39.98 26 GLU B O 1
ATOM 2855 N N . ALA B 1 39 ? 14.030 31.187 -11.958 1.00 35.17 27 ALA B N 1
ATOM 2856 C CA . ALA B 1 39 ? 14.382 29.787 -12.143 1.00 35.94 27 ALA B CA 1
ATOM 2857 C C . ALA B 1 39 ? 13.442 28.938 -11.332 1.00 37.20 27 ALA B C 1
ATOM 2858 O O . ALA B 1 39 ? 12.834 29.440 -10.393 1.00 37.90 27 ALA B O 1
ATOM 2860 N N . LYS B 1 40 ? 13.297 27.663 -11.697 1.00 38.96 28 LYS B N 1
ATOM 2861 C CA . LYS B 1 40 ? 12.541 26.725 -10.879 1.00 42.02 28 LYS B CA 1
ATOM 2862 C C . LYS B 1 40 ? 13.113 25.326 -10.958 1.00 40.08 28 LYS B C 1
ATOM 2863 O O . LYS B 1 40 ? 13.661 24.921 -11.990 1.00 40.48 28 LYS B O 1
ATOM 2869 N N . ILE B 1 41 ? 12.949 24.593 -9.869 1.00 39.23 29 ILE B N 1
ATOM 2870 C CA . ILE B 1 41 ? 13.440 23.228 -9.794 1.00 39.08 29 ILE B CA 1
ATOM 2871 C C . ILE B 1 41 ? 12.513 22.305 -10.585 1.00 40.15 29 ILE B C 1
ATOM 2872 O O . ILE B 1 41 ? 11.308 22.250 -10.317 1.00 41.99 29 ILE B O 1
ATOM 2877 N N . THR B 1 42 ? 13.081 21.574 -11.542 1.00 37.28 30 THR B N 1
ATOM 2878 C CA . THR B 1 42 ? 12.326 20.587 -12.314 1.00 37.98 30 THR B CA 1
ATOM 2879 C C . THR B 1 42 ? 12.885 19.145 -12.204 1.00 37.51 30 THR B C 1
ATOM 2880 O O . THR B 1 42 ? 12.304 18.215 -12.735 1.00 34.53 30 THR B O 1
ATOM 2884 N N . TYR B 1 43 ? 14.008 18.938 -11.525 1.00 32.63 31 TYR B N 1
ATOM 2885 C CA . TYR B 1 43 ? 14.553 17.587 -11.377 1.00 32.39 31 TYR B CA 1
ATOM 2886 C C . TYR B 1 43 ? 15.395 17.519 -10.144 1.00 33.39 31 TYR B C 1
ATOM 2887 O O . TYR B 1 43 ? 16.217 18.408 -9.920 1.00 35.15 31 TYR B O 1
ATOM 2896 N N . LEU B 1 44 ? 15.245 16.447 -9.389 1.00 33.10 32 LEU B N 1
ATOM 2897 C CA . LEU B 1 44 ? 16.088 16.229 -8.245 1.00 32.56 32 LEU B CA 1
ATOM 2898 C C . LEU B 1 44 ? 16.456 14.773 -8.173 1.00 34.57 32 LEU B C 1
ATOM 2899 O O . LEU B 1 44 ? 15.582 13.938 -8.191 1.00 37.23 32 LEU B O 1
ATOM 2904 N N . SER B 1 45 ? 17.725 14.440 -7.968 1.00 37.59 33 SER B N 1
ATOM 2905 C CA . SER B 1 45 ? 18.066 13.028 -7.864 1.00 38.85 33 SER B CA 1
ATOM 2906 C C . SER B 1 45 ? 18.991 12.794 -6.704 1.00 39.50 33 SER B C 1
ATOM 2907 O O . SER B 1 45 ? 19.640 13.736 -6.208 1.00 39.55 33 SER B O 1
ATOM 2910 N N . SER B 1 46 ? 19.030 11.531 -6.270 1.00 38.10 34 SER B N 1
ATOM 2911 C CA . SER B 1 46 ? 19.793 11.146 -5.109 1.00 38.36 34 SER B CA 1
ATOM 2912 C C . SER B 1 46 ? 20.131 9.656 -5.192 1.00 42.19 34 SER B C 1
ATOM 2913 O O . SER B 1 46 ? 19.281 8.823 -5.516 1.00 43.21 34 SER B O 1
ATOM 2916 N N . ARG B 1 47 ? 21.387 9.328 -4.917 1.00 43.50 35 ARG B N 1
ATOM 2917 C CA . ARG B 1 47 ? 21.845 7.937 -4.975 1.00 45.24 35 ARG B CA 1
ATOM 2918 C C . ARG B 1 47 ? 21.554 7.233 -3.666 1.00 45.71 35 ARG B C 1
ATOM 2919 O O . ARG B 1 47 ? 21.385 6.020 -3.632 1.00 49.92 35 ARG B O 1
ATOM 2927 N N . THR B 1 48 ? 21.440 8.003 -2.599 1.00 46.60 36 THR B N 1
ATOM 2928 C CA . THR B 1 48 ? 21.170 7.452 -1.293 1.00 48.28 36 THR B CA 1
ATOM 2929 C C . THR B 1 48 ? 19.686 7.412 -0.940 1.00 48.14 36 THR B C 1
ATOM 2930 O O . THR B 1 48 ? 19.232 6.433 -0.333 1.00 47.88 36 THR B O 1
ATOM 2934 N N . TYR B 1 49 ? 18.932 8.448 -1.310 1.00 44.84 37 TYR B N 1
ATOM 2935 C CA . TYR B 1 49 ? 17.537 8.572 -0.851 1.00 42.50 37 TYR B CA 1
ATOM 2936 C C . TYR B 1 49 ? 16.470 8.617 -1.956 1.00 38.77 37 TYR B C 1
ATOM 2937 O O . TYR B 1 49 ? 15.360 9.146 -1.760 1.00 38.63 37 TYR B O 1
ATOM 2946 N N . ALA B 1 50 ? 16.777 8.033 -3.107 1.00 37.67 38 ALA B N 1
ATOM 2947 C CA . ALA B 1 50 ? 15.835 8.035 -4.238 1.00 36.51 38 ALA B CA 1
ATOM 2948 C C . ALA B 1 50 ? 14.536 7.336 -3.852 1.00 37.05 38 ALA B C 1
ATOM 2949 O O . ALA B 1 50 ? 14.567 6.348 -3.127 1.00 35.90 38 ALA B O 1
ATOM 2951 N N . GLY B 1 51 ? 13.404 7.856 -4.337 1.00 36.93 39 GLY B N 1
ATOM 2952 C CA . GLY B 1 51 ? 12.084 7.401 -3.893 1.00 39.72 39 GLY B CA 1
ATOM 2953 C C . GLY B 1 51 ? 11.504 8.035 -2.630 1.00 40.47 39 GLY B C 1
ATOM 2954 O O . GLY B 1 51 ? 10.349 7.806 -2.303 1.00 40.97 39 GLY B O 1
ATOM 2955 N N . LYS B 1 52 ? 12.289 8.825 -1.906 1.00 42.24 40 LYS B N 1
ATOM 2956 C CA . LYS B 1 52 ? 11.808 9.537 -0.724 1.00 42.44 40 LYS B CA 1
ATOM 2957 C C . LYS B 1 52 ? 11.572 11.006 -1.105 1.00 42.15 40 LYS B C 1
ATOM 2958 O O . LYS B 1 52 ? 12.195 11.503 -2.043 1.00 42.86 40 LYS B O 1
ATOM 2964 N N . LYS B 1 53 ? 10.642 11.683 -0.431 1.00 38.63 41 LYS B N 1
ATOM 2965 C CA . LYS B 1 53 ? 10.504 13.127 -0.593 1.00 39.75 41 LYS B CA 1
ATOM 2966 C C . LYS B 1 53 ? 11.711 13.801 0.100 1.00 34.32 41 LYS B C 1
ATOM 2967 O O . LYS B 1 53 ? 12.184 13.337 1.124 1.00 36.73 41 LYS B O 1
ATOM 2973 N N . LEU B 1 54 ? 12.203 14.887 -0.486 1.00 34.90 42 LEU B N 1
ATOM 2974 C CA . LEU B 1 54 ? 13.348 15.592 0.077 1.00 33.39 42 LEU B CA 1
ATOM 2975 C C . LEU B 1 54 ? 13.105 15.966 1.533 1.00 34.25 42 LEU B C 1
ATOM 2976 O O . LEU B 1 54 ? 13.958 15.722 2.392 1.00 36.54 42 LEU B O 1
ATOM 2981 N N . GLU B 1 55 ? 11.927 16.527 1.809 1.00 34.47 43 GLU B N 1
ATOM 2982 C CA . GLU B 1 55 ? 11.544 16.901 3.183 1.00 37.15 43 GLU B CA 1
ATOM 2983 C C . GLU B 1 55 ? 11.374 15.732 4.165 1.00 34.54 43 GLU B C 1
ATOM 2984 O O . GLU B 1 55 ? 11.380 15.941 5.375 1.00 41.24 43 GLU B O 1
ATOM 2990 N N . GLU B 1 56 ? 11.272 14.500 3.682 1.00 35.78 44 GLU B N 1
ATOM 2991 C CA . GLU B 1 56 ? 11.359 13.337 4.577 1.00 38.36 44 GLU B CA 1
ATOM 2992 C C . GLU B 1 56 ? 12.793 13.126 5.048 1.00 37.89 44 GLU B C 1
ATOM 2993 O O . GLU B 1 56 ? 12.994 12.609 6.129 1.00 34.92 44 GLU B O 1
ATOM 2999 N N . ILE B 1 57 ? 13.785 13.545 4.263 1.00 35.16 45 ILE B N 1
ATOM 3000 C CA . ILE B 1 57 ? 15.174 13.415 4.692 1.00 35.67 45 ILE B CA 1
ATOM 3001 C C . ILE B 1 57 ? 15.581 14.653 5.473 1.00 33.60 45 ILE B C 1
ATOM 3002 O O . ILE B 1 57 ? 16.247 14.533 6.513 1.00 32.56 45 ILE B O 1
ATOM 3007 N N . PHE B 1 58 ? 15.176 15.827 4.961 1.00 33.63 46 PHE B N 1
ATOM 3008 C CA . PHE B 1 58 ? 15.518 17.139 5.527 1.00 32.61 46 PHE B CA 1
ATOM 3009 C C . PHE B 1 58 ? 14.256 17.980 5.568 1.00 33.06 46 PHE B C 1
ATOM 3010 O O . PHE B 1 58 ? 13.982 18.704 4.628 1.00 30.92 46 PHE B O 1
ATOM 3018 N N . PRO B 1 59 ? 13.507 17.883 6.659 1.00 34.42 47 PRO B N 1
ATOM 3019 C CA . PRO B 1 59 ? 12.281 18.688 6.844 1.00 37.47 47 PRO B CA 1
ATOM 3020 C C . PRO B 1 59 ? 12.505 20.194 6.704 1.00 37.88 47 PRO B C 1
ATOM 3021 O O . PRO B 1 59 ? 11.619 20.883 6.226 1.00 37.23 47 PRO B O 1
ATOM 3025 N N . SER B 1 60 ? 13.689 20.690 7.098 1.00 35.47 48 SER B N 1
ATOM 3026 C CA . SER B 1 60 ? 14.048 22.089 6.906 1.00 36.41 48 SER B CA 1
ATOM 3027 C C . SER B 1 60 ? 13.861 22.585 5.435 1.00 34.64 48 SER B C 1
ATOM 3028 O O . SER B 1 60 ? 13.654 23.786 5.194 1.00 36.76 48 SER B O 1
ATOM 3031 N N . THR B 1 61 ? 13.990 21.697 4.448 1.00 34.67 49 THR B N 1
ATOM 3032 C CA . THR B 1 61 ? 13.955 22.122 3.027 1.00 35.04 49 THR B CA 1
ATOM 3033 C C . THR B 1 61 ? 12.571 22.560 2.633 1.00 36.86 49 THR B C 1
ATOM 3034 O O . THR B 1 61 ? 12.413 23.318 1.676 1.00 36.00 49 THR B O 1
ATOM 3038 N N . LEU B 1 62 ? 11.572 22.037 3.338 1.00 38.57 50 LEU B N 1
ATOM 3039 C CA . LEU B 1 62 ? 10.158 22.326 3.015 1.00 36.68 50 LEU B CA 1
ATOM 3040 C C . LEU B 1 62 ? 9.857 22.009 1.555 1.00 40.92 50 LEU B C 1
ATOM 3041 O O . LEU B 1 62 ? 9.103 22.744 0.911 1.00 37.07 50 LEU B O 1
ATOM 3046 N N . GLU B 1 63 ? 10.451 20.922 1.050 1.00 41.59 51 GLU B N 1
ATOM 3047 C CA . GLU B 1 63 ? 10.330 20.496 -0.361 1.00 39.22 51 GLU B CA 1
ATOM 3048 C C . GLU B 1 63 ? 9.739 19.085 -0.478 1.00 40.62 51 GLU B C 1
ATOM 3049 O O . GLU B 1 63 ? 10.379 18.084 -0.137 1.00 38.48 51 GLU B O 1
ATOM 3055 N N . ASN B 1 64 ? 8.513 18.991 -0.971 1.00 43.74 52 ASN B N 1
ATOM 3056 C CA . ASN B 1 64 ? 7.810 17.704 -1.022 1.00 47.01 52 ASN B CA 1
ATOM 3057 C C . ASN B 1 64 ? 8.098 16.828 -2.246 1.00 48.47 52 ASN B C 1
ATOM 3058 O O . ASN B 1 64 ? 7.634 15.688 -2.289 1.00 50.06 52 ASN B O 1
ATOM 3063 N N . SER B 1 65 ? 8.842 17.342 -3.226 1.00 47.89 53 SER B N 1
ATOM 3064 C CA . SER B 1 65 ? 9.182 16.554 -4.422 1.00 46.41 53 SER B CA 1
ATOM 3065 C C . SER B 1 65 ? 9.866 15.233 -4.075 1.00 46.28 53 SER B C 1
ATOM 3066 O O . SER B 1 65 ? 10.700 15.168 -3.144 1.00 40.83 53 SER B O 1
ATOM 3069 N N . ILE B 1 66 ? 9.513 14.182 -4.819 1.00 43.32 54 ILE B N 1
ATOM 3070 C CA . ILE B 1 66 ? 10.165 12.887 -4.656 1.00 43.52 54 ILE B CA 1
ATOM 3071 C C . ILE B 1 66 ? 11.525 12.884 -5.360 1.00 40.07 54 ILE B C 1
ATOM 3072 O O . ILE B 1 66 ? 11.669 13.329 -6.492 1.00 41.44 54 ILE B O 1
ATOM 3077 N N . LEU B 1 67 ? 12.521 12.373 -4.659 1.00 36.38 55 LEU B N 1
ATOM 3078 C CA . LEU B 1 67 ? 13.885 12.325 -5.170 1.00 35.49 55 LEU B CA 1
ATOM 3079 C C . LEU B 1 67 ? 13.986 11.197 -6.189 1.00 38.18 55 LEU B C 1
ATOM 3080 O O . LEU B 1 67 ? 13.642 10.044 -5.870 1.00 39.21 55 LEU B O 1
ATOM 3085 N N . SER B 1 68 ? 14.442 11.527 -7.402 1.00 38.57 56 SER B N 1
ATOM 3086 C CA . SER B 1 68 ? 14.570 10.576 -8.523 1.00 38.87 56 SER B CA 1
ATOM 3087 C C . SER B 1 68 ? 15.855 9.740 -8.483 1.00 42.24 56 SER B C 1
ATOM 3088 O O . SER B 1 68 ? 16.829 10.073 -7.782 1.00 38.95 56 SER B O 1
ATOM 3091 N N . GLU B 1 69 ? 15.814 8.621 -9.206 1.00 44.44 57 GLU B N 1
ATOM 3092 C CA . GLU B 1 69 ? 17.001 7.851 -9.551 1.00 46.49 57 GLU B CA 1
ATOM 3093 C C . GLU B 1 69 ? 17.431 8.380 -10.908 1.00 45.98 57 GLU B C 1
ATOM 3094 O O . GLU B 1 69 ? 16.619 8.460 -11.849 1.00 44.96 57 GLU B O 1
ATOM 3100 N N . PHE B 1 70 ? 18.696 8.764 -11.001 1.00 46.11 58 PHE B N 1
ATOM 3101 C CA . PHE B 1 70 ? 19.157 9.574 -12.117 1.00 46.26 58 PHE B CA 1
ATOM 3102 C C . PHE B 1 70 ? 18.867 8.899 -13.445 1.00 44.78 58 PHE B C 1
ATOM 3103 O O . PHE B 1 70 ? 19.159 7.722 -13.623 1.00 43.67 58 PHE B O 1
ATOM 3111 N N . ASP B 1 71 ? 18.267 9.654 -14.352 1.00 45.83 59 ASP B N 1
ATOM 3112 C CA . ASP B 1 71 ? 18.020 9.192 -15.702 1.00 45.85 59 ASP B CA 1
ATOM 3113 C C . ASP B 1 71 ? 18.249 10.317 -16.710 1.00 47.35 59 ASP B C 1
ATOM 3114 O O . ASP B 1 71 ? 17.518 11.306 -16.697 1.00 48.16 59 ASP B O 1
ATOM 3119 N N . PRO B 1 72 ? 19.216 10.134 -17.614 1.00 48.87 60 PRO B N 1
ATOM 3120 C CA . PRO B 1 72 ? 19.614 11.172 -18.578 1.00 50.06 60 PRO B CA 1
ATOM 3121 C C . PRO B 1 72 ? 18.504 11.639 -19.501 1.00 48.59 60 PRO B C 1
ATOM 3122 O O . PRO B 1 72 ? 18.472 12.804 -19.904 1.00 48.18 60 PRO B O 1
ATOM 3126 N N . GLU B 1 73 ? 17.614 10.730 -19.855 1.00 49.30 61 GLU B N 1
ATOM 3127 C CA . GLU B 1 73 ? 16.472 11.087 -20.689 1.00 50.31 61 GLU B CA 1
ATOM 3128 C C . GLU B 1 73 ? 15.580 12.117 -20.032 1.00 47.56 61 GLU B C 1
ATOM 3129 O O . GLU B 1 73 ? 15.131 13.067 -20.667 1.00 48.30 61 GLU B O 1
ATOM 3135 N N . LYS B 1 74 ? 15.321 11.916 -18.756 1.00 48.33 62 LYS B N 1
ATOM 3136 C CA . LYS B 1 74 ? 14.440 12.795 -18.017 1.00 47.94 62 LYS B CA 1
ATOM 3137 C C . LYS B 1 74 ? 15.114 14.147 -17.778 1.00 45.36 62 LYS B C 1
ATOM 3138 O O . LYS B 1 74 ? 14.487 15.203 -17.905 1.00 40.08 62 LYS B O 1
ATOM 3144 N N . VAL B 1 75 ? 16.399 14.117 -17.453 1.00 44.30 63 VAL B N 1
ATOM 3145 C CA . VAL B 1 75 ? 17.144 15.360 -17.329 1.00 45.31 63 VAL B CA 1
ATOM 3146 C C . VAL B 1 75 ? 17.068 16.112 -18.666 1.00 44.90 63 VAL B C 1
ATOM 3147 O O . VAL B 1 75 ? 16.617 17.259 -18.714 1.00 45.62 63 VAL B O 1
ATOM 3151 N N . SER B 1 76 ? 17.470 15.450 -19.751 1.00 43.02 64 SER B N 1
ATOM 3152 C CA . SER B 1 76 ? 17.524 16.099 -21.058 1.00 45.80 64 SER B CA 1
ATOM 3153 C C . SER B 1 76 ? 16.174 16.681 -21.439 1.00 46.63 64 SER B C 1
ATOM 3154 O O . SER B 1 76 ? 16.089 17.716 -22.097 1.00 45.07 64 SER B O 1
ATOM 3157 N N . LYS B 1 77 ? 15.120 15.991 -21.020 1.00 48.70 65 LYS B N 1
ATOM 3158 C CA . LYS B 1 77 ? 13.746 16.379 -21.328 1.00 51.19 65 LYS B CA 1
ATOM 3159 C C . LYS B 1 77 ? 13.274 17.573 -20.495 1.00 49.01 65 LYS B C 1
ATOM 3160 O O . LYS B 1 77 ? 12.602 18.456 -21.021 1.00 46.73 65 LYS B O 1
ATOM 3166 N N . ASN B 1 78 ? 13.625 17.586 -19.205 1.00 46.37 66 ASN B N 1
ATOM 3167 C CA . ASN B 1 78 ? 13.000 18.495 -18.226 1.00 45.44 66 ASN B CA 1
ATOM 3168 C C . ASN B 1 78 ? 13.805 19.708 -17.730 1.00 44.53 66 ASN B C 1
ATOM 3169 O O . ASN B 1 78 ? 13.254 20.540 -17.000 1.00 44.37 66 ASN B O 1
ATOM 3174 N N . CYS B 1 79 ? 15.069 19.822 -18.152 1.00 44.48 67 CYS B N 1
ATOM 3175 C CA . CYS B 1 79 ? 16.014 20.803 -17.596 1.00 40.31 67 CYS B CA 1
ATOM 3176 C C . CYS B 1 79 ? 16.730 21.593 -18.685 1.00 38.28 67 CYS B C 1
ATOM 3177 O O . CYS B 1 79 ? 17.073 21.043 -19.731 1.00 37.05 67 CYS B O 1
ATOM 3180 N N . ASP B 1 80 ? 16.958 22.881 -18.423 1.00 33.04 68 ASP B N 1
ATOM 3181 C CA . ASP B 1 80 ? 17.825 23.717 -19.231 1.00 32.70 68 ASP B CA 1
ATOM 3182 C C . ASP B 1 80 ? 19.248 23.768 -18.674 1.00 26.62 68 ASP B C 1
ATOM 3183 O O . ASP B 1 80 ? 20.201 24.045 -19.416 1.00 28.82 68 ASP B O 1
ATOM 3188 N N . VAL B 1 81 ? 19.349 23.605 -17.363 1.00 30.59 69 VAL B N 1
ATOM 3189 C CA . VAL B 1 81 ? 20.629 23.554 -16.666 1.00 30.29 69 VAL B CA 1
ATOM 3190 C C . VAL B 1 81 ? 20.619 22.477 -15.589 1.00 32.01 69 VAL B C 1
ATOM 3191 O O . VAL B 1 81 ? 19.563 22.132 -15.049 1.00 31.47 69 VAL B O 1
ATOM 3195 N N . LEU B 1 82 ? 21.813 21.970 -15.256 1.00 32.91 70 LEU B N 1
ATOM 3196 C CA . LEU B 1 82 ? 21.970 20.866 -14.323 1.00 33.70 70 LEU B CA 1
ATOM 3197 C C . LEU B 1 82 ? 23.170 21.153 -13.442 1.00 29.56 70 LEU B C 1
ATOM 3198 O O . LEU B 1 82 ? 24.259 21.422 -13.943 1.00 30.56 70 LEU B O 1
ATOM 3203 N N . PHE B 1 83 ? 22.907 21.187 -12.158 1.00 26.53 71 PHE B N 1
ATOM 3204 C CA . PHE B 1 83 ? 23.944 21.259 -11.134 1.00 28.23 71 PHE B CA 1
ATOM 3205 C C . PHE B 1 83 ? 24.258 19.834 -10.731 1.00 31.06 71 PHE B C 1
ATOM 3206 O O . PHE B 1 83 ? 23.341 19.056 -10.501 1.00 30.58 71 PHE B O 1
ATOM 3214 N N . THR B 1 84 ? 25.544 19.501 -10.603 1.00 32.95 72 THR B N 1
ATOM 3215 C CA . THR B 1 84 ? 25.951 18.157 -10.222 1.00 34.14 72 THR B CA 1
ATOM 3216 C C . THR B 1 84 ? 26.842 18.230 -9.024 1.00 33.26 72 THR B C 1
ATOM 3217 O O . THR B 1 84 ? 27.788 19.023 -8.976 1.00 29.04 72 THR B O 1
ATOM 3221 N N . ALA B 1 85 ? 26.468 17.449 -8.025 1.00 33.48 73 ALA B N 1
ATOM 3222 C CA . ALA B 1 85 ? 27.265 17.288 -6.849 1.00 35.47 73 ALA B CA 1
ATOM 3223 C C . ALA B 1 85 ? 27.448 15.780 -6.671 1.00 41.93 73 ALA B C 1
ATOM 3224 O O . ALA B 1 85 ? 26.646 15.126 -5.993 1.00 42.94 73 ALA B O 1
ATOM 3226 N N . LEU B 1 86 ? 28.493 15.247 -7.312 1.00 43.47 74 LEU B N 1
ATOM 3227 C CA . LEU B 1 86 ? 28.814 13.822 -7.296 1.00 45.00 74 LEU B CA 1
ATOM 3228 C C . LEU B 1 86 ? 30.260 13.569 -6.816 1.00 48.75 74 LEU B C 1
ATOM 3229 O O . LEU B 1 86 ? 31.053 14.517 -6.688 1.00 40.88 74 LEU B O 1
ATOM 3234 N N . PRO B 1 87 ? 30.621 12.304 -6.561 1.00 50.71 75 PRO B N 1
ATOM 3235 C CA . PRO B 1 87 ? 32.030 11.988 -6.269 1.00 50.33 75 PRO B CA 1
ATOM 3236 C C . PRO B 1 87 ? 32.916 12.182 -7.511 1.00 48.09 75 PRO B C 1
ATOM 3237 O O . PRO B 1 87 ? 32.410 12.181 -8.643 1.00 44.32 75 PRO B O 1
ATOM 3241 N N . ALA B 1 88 ? 34.219 12.338 -7.282 1.00 48.02 76 ALA B N 1
ATOM 3242 C CA . ALA B 1 88 ? 35.174 12.703 -8.340 1.00 48.63 76 ALA B CA 1
ATOM 3243 C C . ALA B 1 88 ? 35.082 11.760 -9.520 1.00 48.48 76 ALA B C 1
ATOM 3244 O O . ALA B 1 88 ? 35.055 10.548 -9.337 1.00 50.35 76 ALA B O 1
ATOM 3246 N N . GLY B 1 89 ? 34.985 12.320 -10.723 1.00 47.89 77 GLY B N 1
ATOM 3247 C CA . GLY B 1 89 ? 34.904 11.541 -11.957 1.00 47.76 77 GLY B CA 1
ATOM 3248 C C . GLY B 1 89 ? 33.492 11.380 -12.465 1.00 46.62 77 GLY B C 1
ATOM 3249 O O . GLY B 1 89 ? 33.262 11.337 -13.676 1.00 45.85 77 GLY B O 1
ATOM 3250 N N . ALA B 1 90 ? 32.544 11.317 -11.528 1.00 45.99 78 ALA B N 1
ATOM 3251 C CA . ALA B 1 90 ? 31.149 10.984 -11.841 1.00 45.20 78 ALA B CA 1
ATOM 3252 C C . ALA B 1 90 ? 30.438 11.991 -12.747 1.00 45.36 78 ALA B C 1
ATOM 3253 O O . ALA B 1 90 ? 29.677 11.602 -13.641 1.00 42.14 78 ALA B O 1
ATOM 3255 N N . SER B 1 91 ? 30.654 13.285 -12.511 1.00 46.64 79 SER B N 1
ATOM 3256 C CA . SER B 1 91 ? 29.991 14.292 -13.339 1.00 45.35 79 SER B CA 1
ATOM 3257 C C . SER B 1 91 ? 30.526 14.188 -14.756 1.00 45.55 79 SER B C 1
ATOM 3258 O O . SER B 1 91 ? 29.769 14.326 -15.706 1.00 46.48 79 SER B O 1
ATOM 3261 N N . TYR B 1 92 ? 31.829 13.922 -14.885 1.00 44.39 80 TYR B N 1
ATOM 3262 C CA . TYR B 1 92 ? 32.474 13.853 -16.189 1.00 45.52 80 TYR B CA 1
ATOM 3263 C C . TYR B 1 92 ? 31.802 12.757 -17.043 1.00 48.83 80 TYR B C 1
ATOM 3264 O O . TYR B 1 92 ? 31.420 12.988 -18.196 1.00 43.88 80 TYR B O 1
ATOM 3273 N N . ASP B 1 93 ? 31.647 11.576 -16.450 1.00 52.84 81 ASP B N 1
ATOM 3274 C CA . ASP B 1 93 ? 31.069 10.436 -17.173 1.00 57.23 81 ASP B CA 1
ATOM 3275 C C . ASP B 1 93 ? 29.680 10.773 -17.681 1.00 59.66 81 ASP B C 1
ATOM 3276 O O . ASP B 1 93 ? 29.414 10.653 -18.877 1.00 62.33 81 ASP B O 1
ATOM 3281 N N . LEU B 1 94 ? 28.815 11.235 -16.780 1.00 62.69 82 LEU B N 1
ATOM 3282 C CA . LEU B 1 94 ? 27.408 11.467 -17.120 1.00 66.28 82 LEU B CA 1
ATOM 3283 C C . LEU B 1 94 ? 27.221 12.579 -18.153 1.00 67.74 82 LEU B C 1
ATOM 3284 O O . LEU B 1 94 ? 26.279 12.549 -18.937 1.00 68.76 82 LEU B O 1
ATOM 3289 N N . VAL B 1 95 ? 28.124 13.547 -18.158 1.00 68.84 83 VAL B N 1
ATOM 3290 C CA . VAL B 1 95 ? 28.022 14.690 -19.056 1.00 71.22 83 VAL B CA 1
ATOM 3291 C C . VAL B 1 95 ? 28.094 14.306 -20.533 1.00 73.02 83 VAL B C 1
ATOM 3292 O O . VAL B 1 95 ? 27.496 14.980 -21.374 1.00 74.17 83 VAL B O 1
ATOM 3296 N N . ARG B 1 96 ? 28.830 13.242 -20.849 1.00 74.74 84 ARG B N 1
ATOM 3297 C CA . ARG B 1 96 ? 28.916 12.746 -22.230 1.00 76.14 84 ARG B CA 1
ATOM 3298 C C . ARG B 1 96 ? 27.546 12.273 -22.757 1.00 76.71 84 ARG B C 1
ATOM 3299 O O . ARG B 1 96 ? 27.174 12.574 -23.894 1.00 77.06 84 ARG B O 1
ATOM 3301 N N . GLU B 1 97 ? 26.794 11.567 -21.910 1.00 77.28 85 GLU B N 1
ATOM 3302 C CA . GLU B 1 97 ? 25.471 11.015 -22.272 1.00 77.92 85 GLU B CA 1
ATOM 3303 C C . GLU B 1 97 ? 24.357 12.063 -22.473 1.00 77.72 85 GLU B C 1
ATOM 3304 O O . GLU B 1 97 ? 23.248 11.710 -22.888 1.00 77.90 85 GLU B O 1
ATOM 3306 N N . LEU B 1 98 ? 24.652 13.332 -22.171 1.00 76.71 86 LEU B N 1
ATOM 3307 C CA . LEU B 1 98 ? 23.661 14.417 -22.211 1.00 75.36 86 LEU B CA 1
ATOM 3308 C C . LEU B 1 98 ? 23.837 15.303 -23.435 1.00 74.29 86 LEU B C 1
ATOM 3309 O O . LEU B 1 98 ? 24.951 15.449 -23.955 1.00 74.91 86 LEU B O 1
ATOM 3314 N N . LYS B 1 99 ? 22.730 15.895 -23.885 1.00 71.72 87 LYS B N 1
ATOM 3315 C CA . LYS B 1 99 ? 22.765 16.922 -24.931 1.00 69.83 87 LYS B CA 1
ATOM 3316 C C . LYS B 1 99 ? 21.740 18.008 -24.623 1.00 63.84 87 LYS B C 1
ATOM 3317 O O . LYS B 1 99 ? 20.668 17.721 -24.069 1.00 62.86 87 LYS B O 1
ATOM 3323 N N . GLY B 1 100 ? 22.079 19.244 -24.991 1.00 57.42 88 GLY B N 1
ATOM 3324 C CA . GLY B 1 100 ? 21.170 20.382 -24.882 1.00 53.66 88 GLY B CA 1
ATOM 3325 C C . GLY B 1 100 ? 20.922 20.898 -23.476 1.00 51.08 88 GLY B C 1
ATOM 3326 O O . GLY B 1 100 ? 19.912 21.551 -23.232 1.00 53.65 88 GLY B O 1
ATOM 3327 N N . VAL B 1 101 ? 21.832 20.603 -22.548 1.00 44.32 89 VAL B N 1
ATOM 3328 C CA . VAL B 1 101 ? 21.660 20.973 -21.146 1.00 41.93 89 VAL B CA 1
ATOM 3329 C C . VAL B 1 101 ? 22.954 21.670 -20.739 1.00 39.36 89 VAL B C 1
ATOM 3330 O O . VAL B 1 101 ? 24.024 21.109 -20.963 1.00 37.22 89 VAL B O 1
ATOM 3334 N N . LYS B 1 102 ? 22.870 22.875 -20.174 1.00 37.63 90 LYS B N 1
ATOM 3335 C CA . LYS B 1 102 ? 24.058 23.508 -19.563 1.00 35.96 90 LYS B CA 1
ATOM 3336 C C . LYS B 1 102 ? 24.387 22.769 -18.269 1.00 33.12 90 LYS B C 1
ATOM 3337 O O . LYS B 1 102 ? 23.519 22.175 -17.650 1.00 34.90 90 LYS B O 1
ATOM 3343 N N . ILE B 1 103 ? 25.662 22.761 -17.897 1.00 32.70 91 ILE B N 1
ATOM 3344 C CA . ILE B 1 103 ? 26.149 22.000 -16.751 1.00 31.87 91 ILE B CA 1
ATOM 3345 C C . ILE B 1 103 ? 26.994 22.893 -15.881 1.00 29.01 91 ILE B C 1
ATOM 3346 O O . ILE B 1 103 ? 27.861 23.617 -16.371 1.00 29.58 91 ILE B O 1
ATOM 3351 N N . ILE B 1 104 ? 26.720 22.815 -14.586 1.00 27.08 92 ILE B N 1
ATOM 3352 C CA . ILE B 1 104 ? 27.477 23.502 -13.580 1.00 29.43 92 ILE B CA 1
ATOM 3353 C C . ILE B 1 104 ? 27.796 22.435 -12.564 1.00 28.16 92 ILE B C 1
ATOM 3354 O O . ILE B 1 104 ? 26.923 22.019 -11.794 1.00 28.63 92 ILE B O 1
ATOM 3359 N N . ASP B 1 105 ? 29.043 21.977 -12.595 1.00 31.76 93 ASP B N 1
ATOM 3360 C CA . ASP B 1 105 ? 29.558 20.948 -11.703 1.00 31.98 93 ASP B CA 1
ATOM 3361 C C . ASP B 1 105 ? 30.197 21.564 -10.461 1.00 34.71 93 ASP B C 1
ATOM 3362 O O . ASP B 1 105 ? 31.066 22.460 -10.539 1.00 27.46 93 ASP B O 1
ATOM 3367 N N . LEU B 1 106 ? 29.736 21.103 -9.302 1.00 32.01 94 LEU B N 1
ATOM 3368 C CA . LEU B 1 106 ? 30.228 21.600 -8.041 1.00 35.13 94 LEU B CA 1
ATOM 3369 C C . LEU B 1 106 ? 31.521 20.923 -7.662 1.00 32.91 94 LEU B C 1
ATOM 3370 O O . LEU B 1 106 ? 32.296 21.456 -6.871 1.00 37.68 94 LEU B O 1
ATOM 3375 N N . GLY B 1 107 ? 31.775 19.745 -8.236 1.00 34.81 95 GLY B N 1
ATOM 3376 C CA . GLY B 1 107 ? 33.065 19.079 -8.074 1.00 31.62 95 GLY B CA 1
ATOM 3377 C C . GLY B 1 107 ? 34.185 19.631 -8.955 1.00 31.87 95 GLY B C 1
ATOM 3378 O O . GLY B 1 107 ? 34.111 20.753 -9.437 1.00 33.24 95 GLY B O 1
ATOM 3379 N N . ALA B 1 108 ? 35.206 18.816 -9.195 1.00 33.44 96 ALA B N 1
ATOM 3380 C CA . ALA B 1 108 ? 36.472 19.274 -9.795 1.00 33.53 96 ALA B CA 1
ATOM 3381 C C . ALA B 1 108 ? 36.683 18.826 -11.242 1.00 33.68 96 ALA B C 1
ATOM 3382 O O . ALA B 1 108 ? 37.694 19.203 -11.861 1.00 35.71 96 ALA B O 1
ATOM 3384 N N . ASP B 1 109 ? 35.741 18.049 -11.768 1.00 33.28 97 ASP B N 1
ATOM 3385 C CA . ASP B 1 109 ? 35.866 17.422 -13.110 1.00 35.54 97 ASP B CA 1
ATOM 3386 C C . ASP B 1 109 ? 36.088 18.376 -14.282 1.00 34.45 97 ASP B C 1
ATOM 3387 O O . ASP B 1 109 ? 36.650 17.977 -15.311 1.00 32.37 97 ASP B O 1
ATOM 3392 N N . PHE B 1 110 ? 35.619 19.617 -14.164 1.00 37.00 98 PHE B N 1
ATOM 3393 C CA . PHE B 1 110 ? 35.820 20.621 -15.211 1.00 33.54 98 PHE B CA 1
ATOM 3394 C C . PHE B 1 110 ? 36.600 21.883 -14.755 1.00 33.33 98 PHE B C 1
ATOM 3395 O O . PHE B 1 110 ? 36.649 22.867 -15.466 1.00 31.85 98 PHE B O 1
ATOM 3403 N N . ARG B 1 111 ? 37.216 21.855 -13.575 1.00 32.16 99 ARG B N 1
ATOM 3404 C CA . ARG B 1 111 ? 37.914 23.032 -13.076 1.00 29.55 99 ARG B CA 1
ATOM 3405 C C . ARG B 1 111 ? 39.257 23.300 -13.754 1.00 33.10 99 ARG B C 1
ATOM 3406 O O . ARG B 1 111 ? 39.715 24.440 -13.747 1.00 34.36 99 ARG B O 1
ATOM 3414 N N . PHE B 1 112 ? 39.928 22.243 -14.221 1.00 34.24 100 PHE B N 1
ATOM 3415 C CA . PHE B 1 112 ? 41.315 22.329 -14.670 1.00 33.93 100 PHE B CA 1
ATOM 3416 C C . PHE B 1 112 ? 41.458 22.616 -16.156 1.00 32.35 100 PHE B C 1
ATOM 3417 O O . PHE B 1 112 ? 40.744 22.074 -16.966 1.00 34.50 100 PHE B O 1
ATOM 3425 N N . ASP B 1 113 ? 42.396 23.495 -16.484 1.00 33.93 101 ASP B N 1
ATOM 3426 C CA . ASP B 1 113 ? 42.734 23.768 -17.865 1.00 32.50 101 ASP B CA 1
ATOM 3427 C C . ASP B 1 113 ? 43.541 22.599 -18.419 1.00 35.75 101 ASP B C 1
ATOM 3428 O O . ASP B 1 113 ? 43.412 22.254 -19.576 1.00 35.18 101 ASP B O 1
ATOM 3433 N N . ASP B 1 114 ? 44.374 21.991 -17.583 1.00 37.48 102 ASP B N 1
ATOM 3434 C CA . ASP B 1 114 ? 45.149 20.817 -17.979 1.00 38.57 102 ASP B CA 1
ATOM 3435 C C . ASP B 1 114 ? 44.598 19.552 -17.322 1.00 38.48 102 ASP B C 1
ATOM 3436 O O . ASP B 1 114 ? 44.784 19.355 -16.119 1.00 40.11 102 ASP B O 1
ATOM 3441 N N . PRO B 1 115 ? 44.003 18.652 -18.104 1.00 37.98 103 PRO B N 1
ATOM 3442 C CA . PRO B 1 115 ? 43.433 17.418 -17.566 1.00 37.10 103 PRO B CA 1
ATOM 3443 C C . PRO B 1 115 ? 44.481 16.446 -17.004 1.00 37.05 103 PRO B C 1
ATOM 3444 O O . PRO B 1 115 ? 44.134 15.551 -16.228 1.00 37.74 103 PRO B O 1
ATOM 3448 N N . GLY B 1 116 ? 45.741 16.616 -17.392 1.00 38.21 104 GLY B N 1
ATOM 3449 C CA . GLY B 1 116 ? 46.834 15.883 -16.763 1.00 40.97 104 GLY B CA 1
ATOM 3450 C C . GLY B 1 116 ? 47.050 16.278 -15.299 1.00 41.42 104 GLY B C 1
ATOM 3451 O O . GLY B 1 116 ? 47.340 15.428 -14.464 1.00 41.54 104 GLY B O 1
ATOM 3452 N N . VAL B 1 117 ? 46.901 17.567 -14.980 1.00 41.28 105 VAL B N 1
ATOM 3453 C CA . VAL B 1 117 ? 46.897 18.015 -13.577 1.00 39.17 105 VAL B CA 1
ATOM 3454 C C . VAL B 1 117 ? 45.719 17.411 -12.797 1.00 39.27 105 VAL B C 1
ATOM 3455 O O . VAL B 1 117 ? 45.892 16.928 -11.676 1.00 39.11 105 VAL B O 1
ATOM 3459 N N . TYR B 1 118 ? 44.525 17.412 -13.372 1.00 38.15 106 TYR B N 1
ATOM 3460 C CA . TYR B 1 118 ? 43.413 16.781 -12.703 1.00 38.33 106 TYR B CA 1
ATOM 3461 C C . TYR B 1 118 ? 43.755 15.323 -12.394 1.00 43.39 106 TYR B C 1
ATOM 3462 O O . TYR B 1 118 ? 43.511 14.843 -11.289 1.00 42.33 106 TYR B O 1
ATOM 3471 N N . ARG B 1 119 ? 44.335 14.620 -13.362 1.00 45.97 107 ARG B N 1
ATOM 3472 C CA . ARG B 1 119 ? 44.553 13.179 -13.221 1.00 48.35 107 ARG B CA 1
ATOM 3473 C C . ARG B 1 119 ? 45.531 12.925 -12.105 1.00 46.94 107 ARG B C 1
ATOM 3474 O O . ARG B 1 119 ? 45.373 11.988 -11.328 1.00 46.63 107 ARG B O 1
ATOM 3482 N N . GLU B 1 120 ? 46.544 13.775 -12.040 1.00 47.47 108 GLU B N 1
ATOM 3483 C CA . GLU B 1 120 ? 47.575 13.681 -11.017 1.00 49.67 108 GLU B CA 1
ATOM 3484 C C . GLU B 1 120 ? 47.013 13.742 -9.605 1.00 50.23 108 GLU B C 1
ATOM 3485 O O . GLU B 1 120 ? 47.512 13.055 -8.706 1.00 52.13 108 GLU B O 1
ATOM 3491 N N . TRP B 1 121 ? 45.981 14.560 -9.413 1.00 47.45 109 TRP B N 1
ATOM 3492 C CA . TRP B 1 121 ? 45.474 14.870 -8.070 1.00 44.04 109 TRP B CA 1
ATOM 3493 C C . TRP B 1 121 ? 44.179 14.180 -7.747 1.00 43.75 109 TRP B C 1
ATOM 3494 O O . TRP B 1 121 ? 43.847 14.000 -6.583 1.00 42.20 109 TRP B O 1
ATOM 3505 N N . TYR B 1 122 ? 43.422 13.818 -8.773 1.00 42.02 110 TYR B N 1
ATOM 3506 C CA . TYR B 1 122 ? 42.125 13.183 -8.561 1.00 44.74 110 TYR B CA 1
ATOM 3507 C C . TYR B 1 122 ? 42.077 11.736 -9.064 1.00 47.90 110 TYR B C 1
ATOM 3508 O O . TYR B 1 122 ? 41.123 11.022 -8.755 1.00 47.86 110 TYR B O 1
ATOM 3517 N N . GLY B 1 123 ? 43.092 11.334 -9.835 1.00 50.77 111 GLY B N 1
ATOM 3518 C CA . GLY B 1 123 ? 43.334 9.932 -10.153 1.00 53.57 111 GLY B CA 1
ATOM 3519 C C . GLY B 1 123 ? 42.606 9.366 -11.357 1.00 56.07 111 GLY B C 1
ATOM 3520 O O . GLY B 1 123 ? 42.980 8.289 -11.831 1.00 57.94 111 GLY B O 1
ATOM 3521 N N . LYS B 1 124 ? 41.565 10.050 -11.838 1.00 55.95 112 LYS B N 1
ATOM 3522 C CA . LYS B 1 124 ? 40.877 9.652 -13.080 1.00 56.42 112 LYS B CA 1
ATOM 3523 C C . LYS B 1 124 ? 41.430 10.360 -14.348 1.00 55.07 112 LYS B C 1
ATOM 3524 O O . LYS B 1 124 ? 41.792 11.533 -14.330 1.00 51.70 112 LYS B O 1
ATOM 3530 N N . GLU B 1 125 ? 41.480 9.618 -15.450 1.00 55.42 113 GLU B N 1
ATOM 3531 C CA . GLU B 1 125 ? 41.761 10.192 -16.761 1.00 55.30 113 GLU B CA 1
ATOM 3532 C C . GLU B 1 125 ? 40.464 10.759 -17.353 1.00 52.91 113 GLU B C 1
ATOM 3533 O O . GLU B 1 125 ? 39.427 10.114 -17.326 1.00 52.55 113 GLU B O 1
ATOM 3539 N N . LEU B 1 126 ? 40.537 11.975 -17.883 1.00 51.79 114 LEU B N 1
ATOM 3540 C CA . LEU B 1 126 ? 39.392 12.615 -18.539 1.00 51.20 114 LEU B CA 1
ATOM 3541 C C . LEU B 1 126 ? 39.596 12.588 -20.050 1.00 49.62 114 LEU B C 1
ATOM 3542 O O . LEU B 1 126 ? 40.064 13.552 -20.647 1.00 50.39 114 LEU B O 1
ATOM 3547 N N . SER B 1 127 ? 39.276 11.469 -20.681 1.00 48.37 115 SER B N 1
ATOM 3548 C CA . SER B 1 127 ? 39.508 11.358 -22.120 1.00 48.69 115 SER B CA 1
ATOM 3549 C C . SER B 1 127 ? 38.535 12.256 -22.872 1.00 46.04 115 SER B C 1
ATOM 3550 O O . SER B 1 127 ? 37.377 12.412 -22.466 1.00 45.10 115 SER B O 1
ATOM 3553 N N . GLY B 1 128 ? 39.006 12.850 -23.957 1.00 43.64 116 GLY B N 1
ATOM 3554 C CA . GLY B 1 128 ? 38.161 13.723 -24.768 1.00 44.55 116 GLY B CA 1
ATOM 3555 C C . GLY B 1 128 ? 38.064 15.155 -24.251 1.00 45.40 116 GLY B C 1
ATOM 3556 O O . GLY B 1 128 ? 37.332 15.982 -24.823 1.00 43.40 116 GLY B O 1
ATOM 3557 N N . TYR B 1 129 ? 38.837 15.461 -23.204 1.00 44.89 117 TYR B N 1
ATOM 3558 C CA . TYR B 1 129 ? 38.703 16.730 -22.477 1.00 45.47 117 TYR B CA 1
ATOM 3559 C C . TYR B 1 129 ? 38.824 17.955 -23.363 1.00 46.92 117 TYR B C 1
ATOM 3560 O O . TYR B 1 129 ? 38.166 18.957 -23.128 1.00 46.33 117 TYR B O 1
ATOM 3569 N N . GLU B 1 130 ? 39.667 17.888 -24.387 1.00 50.57 118 GLU B N 1
ATOM 3570 C CA . GLU B 1 130 ? 39.946 19.086 -25.154 1.00 53.19 118 GLU B CA 1
ATOM 3571 C C . GLU B 1 130 ? 38.826 19.434 -26.127 1.00 53.03 118 GLU B C 1
ATOM 3572 O O . GLU B 1 130 ? 38.807 20.534 -26.669 1.00 54.23 118 GLU B O 1
ATOM 3578 N N . ASN B 1 131 ? 37.873 18.523 -26.306 1.00 54.73 119 ASN B N 1
ATOM 3579 C CA . ASN B 1 131 ? 36.659 18.817 -27.062 1.00 56.64 119 ASN B CA 1
ATOM 3580 C C . ASN B 1 131 ? 35.611 19.555 -26.242 1.00 55.76 119 ASN B C 1
ATOM 3581 O O . ASN B 1 131 ? 34.675 20.120 -26.806 1.00 57.73 119 ASN B O 1
ATOM 3586 N N . ILE B 1 132 ? 35.745 19.524 -24.921 1.00 51.55 120 ILE B N 1
ATOM 3587 C CA . ILE B 1 132 ? 34.764 20.131 -24.029 1.00 49.40 120 ILE B CA 1
ATOM 3588 C C . ILE B 1 132 ? 35.088 21.621 -23.826 1.00 48.87 120 ILE B C 1
ATOM 3589 O O . ILE B 1 132 ? 36.199 21.984 -23.419 1.00 47.01 120 ILE B O 1
ATOM 3594 N N . LYS B 1 133 ? 34.116 22.480 -24.112 1.00 47.72 121 LYS B N 1
ATOM 3595 C CA . LYS B 1 133 ? 34.297 23.919 -23.913 1.00 48.74 121 LYS B CA 1
ATOM 3596 C C . LYS B 1 133 ? 33.841 24.238 -22.494 1.00 45.26 121 LYS B C 1
ATOM 3597 O O . LYS B 1 133 ? 32.630 24.507 -22.223 1.00 46.01 121 LYS B O 1
ATOM 3603 N N . ARG B 1 134 ? 34.808 24.110 -21.584 1.00 39.95 122 ARG B N 1
ATOM 3604 C CA . ARG B 1 134 ? 34.546 24.338 -20.157 1.00 35.03 122 ARG B CA 1
ATOM 3605 C C . ARG B 1 134 ? 35.273 25.563 -19.695 1.00 32.96 122 ARG B C 1
ATOM 3606 O O . ARG B 1 134 ? 36.210 26.009 -20.343 1.00 31.11 122 ARG B O 1
ATOM 3614 N N . VAL B 1 135 ? 34.809 26.131 -18.583 1.00 32.03 123 VAL B N 1
ATOM 3615 C CA . VAL B 1 135 ? 35.339 27.373 -18.048 1.00 33.30 123 VAL B CA 1
ATOM 3616 C C . VAL B 1 135 ? 35.312 27.276 -16.533 1.00 31.30 123 VAL B C 1
ATOM 3617 O O . VAL B 1 135 ? 34.365 26.706 -15.986 1.00 31.26 123 VAL B O 1
ATOM 3621 N N . TYR B 1 136 ? 36.317 27.843 -15.857 1.00 32.05 124 TYR B N 1
ATOM 3622 C CA . TYR B 1 136 ? 36.342 27.920 -14.405 1.00 33.10 124 TYR B CA 1
ATOM 3623 C C . TYR B 1 136 ? 35.398 29.014 -13.925 1.00 34.11 124 TYR B C 1
ATOM 3624 O O . TYR B 1 136 ? 35.578 30.179 -14.269 1.00 33.90 124 TYR B O 1
ATOM 3633 N N . GLY B 1 137 ? 34.400 28.633 -13.131 1.00 32.46 125 GLY B N 1
ATOM 3634 C CA . GLY B 1 137 ? 33.257 29.506 -12.844 1.00 29.58 125 GLY B CA 1
ATOM 3635 C C . GLY B 1 137 ? 33.542 30.468 -11.672 1.00 29.06 125 GLY B C 1
ATOM 3636 O O . GLY B 1 137 ? 32.783 30.463 -10.676 1.00 28.93 125 GLY B O 1
ATOM 3637 N N . LEU B 1 138 ? 34.600 31.273 -11.780 1.00 28.01 126 LEU B N 1
ATOM 3638 C CA . LEU B 1 138 ? 34.830 32.404 -10.846 1.00 29.93 126 LEU B CA 1
ATOM 3639 C C . LEU B 1 138 ? 34.407 33.710 -11.504 1.00 29.83 126 LEU B C 1
ATOM 3640 O O . LEU B 1 138 ? 35.172 34.275 -12.282 1.00 28.85 126 LEU B O 1
ATOM 3645 N N . PRO B 1 139 ? 33.172 34.171 -11.273 1.00 33.23 127 PRO B N 1
ATOM 3646 C CA . PRO B 1 139 ? 32.617 35.300 -12.052 1.00 32.33 127 PRO B CA 1
ATOM 3647 C C . PRO B 1 139 ? 33.431 36.600 -11.991 1.00 31.15 127 PRO B C 1
ATOM 3648 O O . PRO B 1 139 ? 33.543 37.342 -12.990 1.00 32.01 127 PRO B O 1
ATOM 3652 N N . GLU B 1 140 ? 34.041 36.867 -10.844 1.00 30.05 128 GLU B N 1
ATOM 3653 C CA . GLU B 1 140 ? 34.831 38.069 -10.669 1.00 30.29 128 GLU B CA 1
ATOM 3654 C C . GLU B 1 140 ? 36.154 38.055 -11.490 1.00 32.99 128 GLU B C 1
ATOM 3655 O O . GLU B 1 140 ? 36.866 39.065 -11.533 1.00 36.35 128 GLU B O 1
ATOM 3661 N N . LEU B 1 141 ? 36.469 36.927 -12.141 1.00 32.22 129 LEU B N 1
ATOM 3662 C CA . LEU B 1 141 ? 37.584 36.830 -13.106 1.00 30.34 129 LEU B CA 1
ATOM 3663 C C . LEU B 1 141 ? 37.169 36.438 -14.527 1.00 30.96 129 LEU B C 1
ATOM 3664 O O . LEU B 1 141 ? 37.839 36.838 -15.480 1.00 30.00 129 LEU B O 1
ATOM 3669 N N . HIS B 1 142 ? 36.121 35.614 -14.657 1.00 26.81 130 HIS B N 1
ATOM 3670 C CA . HIS B 1 142 ? 35.850 34.924 -15.917 1.00 28.98 130 HIS B CA 1
ATOM 3671 C C . HIS B 1 142 ? 34.402 35.082 -16.406 1.00 28.75 130 HIS B C 1
ATOM 3672 O O . HIS B 1 142 ? 33.980 34.348 -17.295 1.00 29.45 130 HIS B O 1
ATOM 3679 N N . ARG B 1 143 ? 33.663 36.066 -15.906 1.00 29.42 131 ARG B N 1
ATOM 3680 C CA . ARG B 1 143 ? 32.300 36.219 -16.350 1.00 29.31 131 ARG B CA 1
ATOM 3681 C C . ARG B 1 143 ? 32.199 36.375 -17.832 1.00 31.84 131 ARG B C 1
ATOM 3682 O O . ARG B 1 143 ? 31.206 35.959 -18.405 1.00 30.70 131 ARG B O 1
ATOM 3690 N N . GLU B 1 144 ? 33.211 36.961 -18.469 1.00 31.42 132 GLU B N 1
ATOM 3691 C CA . GLU B 1 144 ? 33.117 37.136 -19.910 1.00 33.19 132 GLU B CA 1
ATOM 3692 C C . GLU B 1 144 ? 33.078 35.780 -20.631 1.00 33.95 132 GLU B C 1
ATOM 3693 O O . GLU B 1 144 ? 32.283 35.609 -21.545 1.00 34.02 132 GLU B O 1
ATOM 3699 N N . GLU B 1 145 ? 33.930 34.837 -20.215 1.00 31.47 133 GLU B N 1
ATOM 3700 C CA . GLU B 1 145 ? 33.902 33.487 -20.762 1.00 32.70 133 GLU B CA 1
ATOM 3701 C C . GLU B 1 145 ? 32.715 32.636 -20.257 1.00 34.23 133 GLU B C 1
ATOM 3702 O O . GLU B 1 145 ? 32.209 31.816 -20.984 1.00 32.25 133 GLU B O 1
ATOM 3708 N N . ILE B 1 146 ? 32.338 32.778 -18.988 1.00 33.19 134 ILE B N 1
ATOM 3709 C CA . ILE B 1 146 ? 31.219 31.999 -18.440 1.00 32.34 134 ILE B CA 1
ATOM 3710 C C . ILE B 1 146 ? 29.900 32.223 -19.242 1.00 35.46 134 ILE B C 1
ATOM 3711 O O . ILE B 1 146 ? 29.139 31.284 -19.476 1.00 36.05 134 ILE B O 1
ATOM 3716 N N . LYS B 1 147 ? 29.636 33.466 -19.650 1.00 38.62 135 LYS B N 1
ATOM 3717 C CA . LYS B 1 147 ? 28.474 33.822 -20.488 1.00 39.53 135 LYS B CA 1
ATOM 3718 C C . LYS B 1 147 ? 28.149 32.811 -21.561 1.00 40.08 135 LYS B C 1
ATOM 3719 O O . LYS B 1 147 ? 26.980 32.474 -21.798 1.00 42.25 135 LYS B O 1
ATOM 3725 N N . ASN B 1 148 ? 29.187 32.387 -22.257 1.00 37.13 136 ASN B N 1
ATOM 3726 C CA . ASN B 1 148 ? 29.049 31.560 -23.441 1.00 38.12 136 ASN B CA 1
ATOM 3727 C C . ASN B 1 148 ? 29.497 30.116 -23.213 1.00 39.64 136 ASN B C 1
ATOM 3728 O O . ASN B 1 148 ? 29.692 29.379 -24.160 1.00 38.13 136 ASN B O 1
ATOM 3733 N N . ALA B 1 149 ? 29.660 29.682 -21.958 1.00 36.46 137 ALA B N 1
ATOM 3734 C CA . ALA B 1 149 ? 30.165 28.334 -21.743 1.00 36.93 137 ALA B CA 1
ATOM 3735 C C . ALA B 1 149 ? 28.980 27.390 -21.711 1.00 37.67 137 ALA B C 1
ATOM 3736 O O . ALA B 1 149 ? 27.899 27.795 -21.299 1.00 35.54 137 ALA B O 1
ATOM 3738 N N . GLN B 1 150 ? 29.214 26.133 -22.083 1.00 38.50 138 GLN B N 1
ATOM 3739 C CA . GLN B 1 150 ? 28.230 25.078 -21.885 1.00 39.52 138 GLN B CA 1
ATOM 3740 C C . GLN B 1 150 ? 28.459 24.232 -20.621 1.00 37.11 138 GLN B C 1
ATOM 3741 O O . GLN B 1 150 ? 27.537 23.573 -20.163 1.00 33.45 138 GLN B O 1
ATOM 3747 N N . VAL B 1 151 ? 29.679 24.249 -20.086 1.00 33.30 139 VAL B N 1
ATOM 3748 C CA . VAL B 1 151 ? 30.054 23.502 -18.899 1.00 35.03 139 VAL B CA 1
ATOM 3749 C C . VAL B 1 151 ? 30.929 24.416 -18.075 1.00 33.47 139 VAL B C 1
ATOM 3750 O O . VAL B 1 151 ? 31.901 24.989 -18.602 1.00 32.80 139 VAL B O 1
ATOM 3754 N N . VAL B 1 152 ? 30.597 24.552 -16.789 1.00 31.54 140 VAL B N 1
ATOM 3755 C CA . VAL B 1 152 ? 31.341 25.379 -15.860 1.00 30.65 140 VAL B CA 1
ATOM 3756 C C . VAL B 1 152 ? 31.815 24.436 -14.767 1.00 26.98 140 VAL B C 1
ATOM 3757 O O . VAL B 1 152 ? 31.058 23.579 -14.279 1.00 28.12 140 VAL B O 1
ATOM 3761 N N . GLY B 1 153 ? 33.094 24.545 -14.428 1.00 31.66 141 GLY B N 1
ATOM 3762 C CA . GLY B 1 153 ? 33.608 23.846 -13.274 1.00 27.74 141 GLY B CA 1
ATOM 3763 C C . GLY B 1 153 ? 33.525 24.884 -12.166 1.00 30.11 141 GLY B C 1
ATOM 3764 O O . GLY B 1 153 ? 34.233 25.894 -12.180 1.00 28.90 141 GLY B O 1
ATOM 3765 N N . ASN B 1 154 ? 32.653 24.651 -11.205 1.00 32.14 142 ASN B N 1
ATOM 3766 C CA . ASN B 1 154 ? 32.398 25.640 -10.164 1.00 26.97 142 ASN B CA 1
ATOM 3767 C C . ASN B 1 154 ? 33.585 25.504 -9.262 1.00 29.87 142 ASN B C 1
ATOM 3768 O O . ASN B 1 154 ? 33.992 24.382 -8.937 1.00 30.95 142 ASN B O 1
ATOM 3773 N N . PRO B 1 155 ? 34.218 26.628 -8.902 1.00 29.68 143 PRO B N 1
ATOM 3774 C CA . PRO B 1 155 ? 35.429 26.594 -8.109 1.00 26.94 143 PRO B CA 1
ATOM 3775 C C . PRO B 1 155 ? 35.276 25.888 -6.719 1.00 27.23 143 PRO B C 1
ATOM 3776 O O . PRO B 1 155 ? 34.184 25.818 -6.178 1.00 30.26 143 PRO B O 1
ATOM 3780 N N . GLY B 1 156 ? 36.365 25.370 -6.190 1.00 28.56 144 GLY B N 1
ATOM 3781 C CA . GLY B 1 156 ? 36.376 24.928 -4.798 1.00 29.74 144 GLY B CA 1
ATOM 3782 C C . GLY B 1 156 ? 36.255 26.111 -3.835 1.00 30.28 144 GLY B C 1
ATOM 3783 O O . GLY B 1 156 ? 36.427 27.291 -4.225 1.00 30.19 144 GLY B O 1
ATOM 3784 N N . CYS B 1 157 ? 35.946 25.814 -2.578 1.00 28.55 145 CYS B N 1
ATOM 3785 C CA . CYS B 1 157 ? 35.653 26.854 -1.597 1.00 28.69 145 CYS B CA 1
ATOM 3786 C C . CYS B 1 157 ? 36.922 27.580 -1.145 1.00 28.97 145 CYS B C 1
ATOM 3787 O O . CYS B 1 157 ? 36.956 28.819 -1.076 1.00 28.83 145 CYS B O 1
ATOM 3790 N N . TYR B 1 158 ? 37.982 26.855 -0.884 1.00 27.59 146 TYR B N 1
ATOM 3791 C CA . TYR B 1 158 ? 39.231 27.563 -0.469 1.00 25.41 146 TYR B CA 1
ATOM 3792 C C . TYR B 1 158 ? 39.792 28.414 -1.635 1.00 25.99 146 TYR B C 1
ATOM 3793 O O . TYR B 1 158 ? 40.064 29.581 -1.431 1.00 27.12 146 TYR B O 1
ATOM 3802 N N . PRO B 1 159 ? 39.904 27.871 -2.858 1.00 27.10 147 PRO B N 1
ATOM 3803 C CA . PRO B 1 159 ? 40.276 28.684 -4.045 1.00 28.96 147 PRO B CA 1
ATOM 3804 C C . PRO B 1 159 ? 39.468 29.964 -4.204 1.00 28.61 147 PRO B C 1
ATOM 3805 O O . PRO B 1 159 ? 40.052 31.021 -4.470 1.00 26.80 147 PRO B O 1
ATOM 3809 N N . THR B 1 160 ? 38.147 29.911 -4.049 1.00 28.31 148 THR B N 1
ATOM 3810 C CA . THR B 1 160 ? 37.324 31.110 -4.192 1.00 25.18 148 THR B CA 1
ATOM 3811 C C . THR B 1 160 ? 37.800 32.220 -3.253 1.00 30.32 148 THR B C 1
ATOM 3812 O O . THR B 1 160 ? 38.031 33.340 -3.694 1.00 31.61 148 THR B O 1
ATOM 3816 N N . SER B 1 161 ? 38.000 31.882 -1.989 1.00 27.30 149 SER B N 1
ATOM 3817 C CA . SER B 1 161 ? 38.513 32.849 -0.964 1.00 31.06 149 SER B CA 1
ATOM 3818 C C . SER B 1 161 ? 39.909 33.372 -1.260 1.00 29.16 149 SER B C 1
ATOM 3819 O O . SER B 1 161 ? 40.209 34.582 -1.090 1.00 27.66 149 SER B O 1
ATOM 3822 N N . VAL B 1 162 ? 40.773 32.487 -1.738 1.00 28.75 150 VAL B N 1
ATOM 3823 C CA . VAL B 1 162 ? 42.138 32.862 -1.943 1.00 27.08 150 VAL B CA 1
ATOM 3824 C C . VAL B 1 162 ? 42.292 33.715 -3.211 1.00 29.18 150 VAL B C 1
ATOM 3825 O O . VAL B 1 162 ? 43.018 34.703 -3.248 1.00 27.28 150 VAL B O 1
ATOM 3829 N N . ILE B 1 163 ? 41.637 33.329 -4.280 1.00 27.51 151 ILE B N 1
ATOM 3830 C CA . ILE B 1 163 ? 41.792 34.062 -5.534 1.00 29.83 151 ILE B CA 1
ATOM 3831 C C . ILE B 1 163 ? 41.193 35.454 -5.395 1.00 30.30 151 ILE B C 1
ATOM 3832 O O . ILE B 1 163 ? 41.714 36.418 -5.955 1.00 31.60 151 ILE B O 1
ATOM 3837 N N . LEU B 1 164 ? 40.058 35.556 -4.714 1.00 28.76 152 LEU B N 1
ATOM 3838 C CA . LEU B 1 164 ? 39.397 36.853 -4.560 1.00 31.85 152 LEU B CA 1
ATOM 3839 C C . LEU B 1 164 ? 40.322 37.718 -3.692 1.00 27.59 152 LEU B C 1
ATOM 3840 O O . LEU B 1 164 ? 40.489 38.898 -3.979 1.00 31.72 152 LEU B O 1
ATOM 3845 N N . ALA B 1 165 ? 40.996 37.130 -2.721 1.00 30.24 153 ALA B N 1
ATOM 3846 C CA . ALA B 1 165 ? 41.910 37.905 -1.869 1.00 29.99 153 ALA B CA 1
ATOM 3847 C C . ALA B 1 165 ? 43.144 38.467 -2.609 1.00 29.13 153 ALA B C 1
ATOM 3848 O O . ALA B 1 165 ? 43.668 39.492 -2.212 1.00 32.12 153 ALA B O 1
ATOM 3850 N N . LEU B 1 166 ? 43.596 37.776 -3.655 1.00 26.48 154 LEU B N 1
ATOM 3851 C CA . LEU B 1 166 ? 44.853 38.058 -4.304 1.00 26.66 154 LEU B CA 1
ATOM 3852 C C . LEU B 1 166 ? 44.693 38.744 -5.660 1.00 28.59 154 LEU B C 1
ATOM 3853 O O . LEU B 1 166 ? 45.665 39.304 -6.187 1.00 29.69 154 LEU B O 1
ATOM 3858 N N . ALA B 1 167 ? 43.495 38.717 -6.224 1.00 29.90 155 ALA B N 1
ATOM 3859 C CA . ALA B 1 167 ? 43.385 39.092 -7.648 1.00 29.56 155 ALA B CA 1
ATOM 3860 C C . ALA B 1 167 ? 43.931 40.479 -7.992 1.00 29.56 155 ALA B C 1
ATOM 3861 O O . ALA B 1 167 ? 44.606 40.620 -9.011 1.00 28.05 155 ALA B O 1
ATOM 3863 N N . PRO B 1 168 ? 43.559 41.520 -7.259 1.00 27.78 156 PRO B N 1
ATOM 3864 C CA . PRO B 1 168 ? 44.061 42.859 -7.587 1.00 27.63 156 PRO B CA 1
ATOM 3865 C C . PRO B 1 168 ? 45.576 42.969 -7.478 1.00 28.25 156 PRO B C 1
ATOM 3866 O O . PRO B 1 168 ? 46.218 43.556 -8.328 1.00 30.09 156 PRO B O 1
ATOM 3870 N N . ALA B 1 169 ? 46.117 42.358 -6.435 1.00 27.32 157 ALA B N 1
ATOM 3871 C CA . ALA B 1 169 ? 47.568 42.349 -6.183 1.00 29.78 157 ALA B CA 1
ATOM 3872 C C . ALA B 1 169 ? 48.306 41.721 -7.359 1.00 29.53 157 ALA B C 1
ATOM 3873 O O . ALA B 1 169 ? 49.310 42.240 -7.826 1.00 30.03 157 ALA B O 1
ATOM 3875 N N . LEU B 1 170 ? 47.783 40.618 -7.864 1.00 31.45 158 LEU B N 1
ATOM 3876 C CA . LEU B 1 170 ? 48.467 39.892 -8.931 1.00 33.12 158 LEU B CA 1
ATOM 3877 C C . LEU B 1 170 ? 48.248 40.558 -10.256 1.00 28.68 158 LEU B C 1
ATOM 3878 O O . LEU B 1 170 ? 49.181 40.645 -11.073 1.00 29.53 158 LEU B O 1
ATOM 3883 N N . LYS B 1 171 ? 47.038 41.044 -10.508 1.00 32.22 159 LYS B N 1
ATOM 3884 C CA . LYS B 1 171 ? 46.766 41.682 -11.773 1.00 29.94 159 LYS B CA 1
ATOM 3885 C C . LYS B 1 171 ? 47.546 42.970 -11.974 1.00 31.39 159 LYS B C 1
ATOM 3886 O O . LYS B 1 171 ? 47.977 43.252 -13.086 1.00 31.80 159 LYS B O 1
ATOM 3892 N N . HIS B 1 172 ? 47.757 43.719 -10.904 1.00 31.19 160 HIS B N 1
ATOM 3893 C CA . HIS B 1 172 ? 48.487 44.973 -10.955 1.00 30.85 160 HIS B CA 1
ATOM 3894 C C . HIS B 1 172 ? 49.946 44.891 -10.502 1.00 33.36 160 HIS B C 1
ATOM 3895 O O . HIS B 1 172 ? 50.580 45.906 -10.254 1.00 34.55 160 HIS B O 1
ATOM 3902 N N . ASN B 1 173 ? 50.495 43.686 -10.387 1.00 31.35 161 ASN B N 1
ATOM 3903 C CA . ASN B 1 173 ? 51.911 43.517 -9.943 1.00 31.49 161 ASN B CA 1
ATOM 3904 C C . ASN B 1 173 ? 52.306 44.258 -8.689 1.00 34.10 161 ASN B C 1
ATOM 3905 O O . ASN B 1 173 ? 53.427 44.837 -8.589 1.00 33.16 161 ASN B O 1
ATOM 3910 N N . LEU B 1 174 ? 51.434 44.173 -7.689 1.00 32.19 162 LEU B N 1
ATOM 3911 C CA . LEU B 1 174 ? 51.670 44.825 -6.403 1.00 31.17 162 LEU B CA 1
ATOM 3912 C C . LEU B 1 174 ? 52.414 43.965 -5.409 1.00 32.28 162 LEU B C 1
ATOM 3913 O O . LEU B 1 174 ? 52.819 44.466 -4.374 1.00 30.94 162 LEU B O 1
ATOM 3918 N N . VAL B 1 175 ? 52.573 42.677 -5.703 1.00 30.89 163 VAL B N 1
ATOM 3919 C CA . VAL B 1 175 ? 53.258 41.751 -4.791 1.00 32.82 163 VAL B CA 1
ATOM 3920 C C . VAL B 1 175 ? 54.213 40.824 -5.554 1.00 34.56 163 VAL B C 1
ATOM 3921 O O . VAL B 1 175 ? 54.172 40.755 -6.765 1.00 36.24 163 VAL B O 1
ATOM 3925 N N . ASP B 1 176 ? 55.077 40.131 -4.819 1.00 36.90 164 ASP B N 1
ATOM 3926 C CA . ASP B 1 176 ? 55.973 39.104 -5.373 1.00 38.51 164 ASP B CA 1
ATOM 3927 C C . ASP B 1 176 ? 55.219 37.765 -5.379 1.00 37.31 164 ASP B C 1
ATOM 3928 O O . ASP B 1 176 ? 55.084 37.143 -4.341 1.00 39.23 164 ASP B O 1
ATOM 3937 N N . PRO B 1 177 ? 54.716 37.294 -6.519 1.00 37.94 165 PRO B N 1
ATOM 3938 C CA . PRO B 1 177 ? 53.870 36.108 -6.513 1.00 35.86 165 PRO B CA 1
ATOM 3939 C C . PRO B 1 177 ? 54.545 34.736 -6.495 1.00 36.08 165 PRO B C 1
ATOM 3940 O O . PRO B 1 177 ? 53.850 33.724 -6.508 1.00 36.25 165 PRO B O 1
ATOM 3944 N N . GLU B 1 178 ? 55.860 34.691 -6.429 1.00 40.23 166 GLU B N 1
ATOM 3945 C CA . GLU B 1 178 ? 56.599 33.435 -6.559 1.00 42.60 166 GLU B CA 1
ATOM 3946 C C . GLU B 1 178 ? 56.261 32.460 -5.434 1.00 42.48 166 GLU B C 1
ATOM 3947 O O . GLU B 1 178 ? 56.008 31.275 -5.703 1.00 43.49 166 GLU B O 1
ATOM 3958 N N . THR B 1 179 ? 56.288 32.947 -4.197 1.00 39.95 167 THR B N 1
ATOM 3959 C CA . THR B 1 179 ? 55.846 32.149 -3.057 1.00 40.80 167 THR B CA 1
ATOM 3960 C C . THR B 1 179 ? 54.744 32.862 -2.279 1.00 37.81 167 THR B C 1
ATOM 3961 O O . THR B 1 179 ? 54.950 33.973 -1.773 1.00 35.78 167 THR B O 1
ATOM 3965 N N . ILE B 1 180 ? 53.591 32.195 -2.192 1.00 33.88 168 ILE B N 1
ATOM 3966 C CA . ILE B 1 180 ? 52.445 32.696 -1.416 1.00 29.25 168 ILE B CA 1
ATOM 3967 C C . ILE B 1 180 ? 52.120 31.657 -0.329 1.00 28.09 168 ILE B C 1
ATOM 3968 O O . ILE B 1 180 ? 52.024 30.454 -0.623 1.00 31.90 168 ILE B O 1
ATOM 3973 N N . LEU B 1 181 ? 51.936 32.107 0.909 1.00 26.75 169 LEU B N 1
ATOM 3974 C CA . LEU B 1 181 ? 51.662 31.204 2.022 1.00 25.71 169 LEU B CA 1
ATOM 3975 C C . LEU B 1 181 ? 50.226 31.476 2.421 1.00 29.02 169 LEU B C 1
ATOM 3976 O O . LEU B 1 181 ? 49.809 32.643 2.563 1.00 29.73 169 LEU B O 1
ATOM 3981 N N . VAL B 1 182 ? 49.429 30.415 2.429 1.00 30.44 170 VAL B N 1
ATOM 3982 C CA . VAL B 1 182 ? 48.024 30.504 2.743 1.00 26.92 170 VAL B CA 1
ATOM 3983 C C . VAL B 1 182 ? 47.706 29.631 3.958 1.00 26.14 170 VAL B C 1
ATOM 3984 O O . VAL B 1 182 ? 47.794 28.406 3.892 1.00 26.85 170 VAL B O 1
ATOM 3988 N N . ASP B 1 183 ? 47.285 30.257 5.053 1.00 27.12 171 ASP B N 1
ATOM 3989 C CA . ASP B 1 183 ? 46.872 29.541 6.256 1.00 26.22 171 ASP B CA 1
ATOM 3990 C C . ASP B 1 183 ? 45.367 29.758 6.404 1.00 28.68 171 ASP B C 1
ATOM 3991 O O . ASP B 1 183 ? 44.929 30.886 6.721 1.00 28.11 171 ASP B O 1
ATOM 3996 N N . ALA B 1 184 ? 44.603 28.705 6.035 1.00 26.48 172 ALA B N 1
ATOM 3997 C CA . ALA B 1 184 ? 43.165 28.774 5.937 1.00 25.16 172 ALA B CA 1
ATOM 3998 C C . ALA B 1 184 ? 42.434 28.013 7.052 1.00 24.03 172 ALA B C 1
ATOM 3999 O O . ALA B 1 184 ? 42.937 27.074 7.663 1.00 27.07 172 ALA B O 1
ATOM 4001 N N . LYS B 1 185 ? 41.234 28.485 7.342 1.00 24.62 173 LYS B N 1
ATOM 4002 C CA . LYS B 1 185 ? 40.384 27.972 8.418 1.00 26.84 173 LYS B CA 1
ATOM 4003 C C . LYS B 1 185 ? 39.005 27.762 7.921 1.00 28.41 173 LYS B C 1
ATOM 4004 O O . LYS B 1 185 ? 38.433 28.704 7.407 1.00 26.23 173 LYS B O 1
ATOM 4010 N N . SER B 1 186 ? 38.435 26.574 8.094 1.00 26.35 174 SER B N 1
ATOM 4011 C CA . SER B 1 186 ? 37.104 26.281 7.582 1.00 28.50 174 SER B CA 1
ATOM 4012 C C . SER B 1 186 ? 36.271 25.618 8.664 1.00 25.89 174 SER B C 1
ATOM 4013 O O . SER B 1 186 ? 36.760 24.829 9.444 1.00 25.71 174 SER B O 1
ATOM 4016 N N . GLY B 1 187 ? 35.017 26.005 8.751 1.00 25.54 175 GLY B N 1
ATOM 4017 C CA . GLY B 1 187 ? 34.041 25.204 9.435 1.00 22.16 175 GLY B CA 1
ATOM 4018 C C . GLY B 1 187 ? 33.880 23.857 8.792 1.00 25.60 175 GLY B C 1
ATOM 4019 O O . GLY B 1 187 ? 34.214 23.642 7.619 1.00 29.32 175 GLY B O 1
ATOM 4020 N N . VAL B 1 188 ? 33.210 22.985 9.503 1.00 25.82 176 VAL B N 1
ATOM 4021 C CA . VAL B 1 188 ? 33.183 21.546 9.183 1.00 26.29 176 VAL B CA 1
ATOM 4022 C C . VAL B 1 188 ? 32.450 21.235 7.961 1.00 31.90 176 VAL B C 1
ATOM 4023 O O . VAL B 1 188 ? 32.776 20.241 7.324 1.00 33.11 176 VAL B O 1
ATOM 4027 N N . SER B 1 189 ? 31.451 22.055 7.637 1.00 28.15 177 SER B N 1
ATOM 4028 C CA . SER B 1 189 ? 30.583 21.785 6.480 1.00 32.70 177 SER B CA 1
ATOM 4029 C C . SER B 1 189 ? 31.326 21.651 5.168 1.00 39.37 177 SER B C 1
ATOM 4030 O O . SER B 1 189 ? 30.832 20.972 4.282 1.00 48.25 177 SER B O 1
ATOM 4033 N N . GLY B 1 190 ? 32.487 22.279 5.028 1.00 43.98 178 GLY B N 1
ATOM 4034 C CA . GLY B 1 190 ? 33.478 21.842 4.017 1.00 51.26 178 GLY B CA 1
ATOM 4035 C C . GLY B 1 190 ? 33.579 20.312 3.792 1.00 52.73 178 GLY B C 1
ATOM 4036 O O . GLY B 1 190 ? 33.667 19.862 2.661 1.00 49.34 178 GLY B O 1
ATOM 4037 N N . ALA B 1 191 ? 33.546 19.508 4.865 1.00 53.91 179 ALA B N 1
ATOM 4038 C CA . ALA B 1 191 ? 33.641 18.021 4.786 1.00 54.40 179 ALA B CA 1
ATOM 4039 C C . ALA B 1 191 ? 32.411 17.350 4.116 1.00 55.88 179 ALA B C 1
ATOM 4040 O O . ALA B 1 191 ? 32.518 16.272 3.515 1.00 55.47 179 ALA B O 1
ATOM 4042 N N . GLY B 1 192 ? 31.254 18.002 4.227 1.00 55.24 180 GLY B N 1
ATOM 4043 C CA . GLY B 1 192 ? 29.999 17.473 3.722 1.00 56.50 180 GLY B CA 1
ATOM 4044 C C . GLY B 1 192 ? 29.380 16.479 4.691 1.00 56.92 180 GLY B C 1
ATOM 4045 O O . GLY B 1 192 ? 29.911 16.231 5.795 1.00 55.02 180 GLY B O 1
ATOM 4046 N N . ARG B 1 193 ? 28.262 15.889 4.276 1.00 57.03 181 ARG B N 1
ATOM 4047 C CA . ARG B 1 193 ? 27.503 14.964 5.135 1.00 59.40 181 ARG B CA 1
ATOM 4048 C C . ARG B 1 193 ? 28.046 13.532 5.002 1.00 61.54 181 ARG B C 1
ATOM 4049 O O . ARG B 1 193 ? 27.321 12.613 4.593 1.00 60.03 181 ARG B O 1
ATOM 4057 N N . LYS B 1 194 ? 29.329 13.367 5.359 1.00 63.83 182 LYS B N 1
ATOM 4058 C CA . LYS B 1 194 ? 30.054 12.079 5.245 1.00 64.22 182 LYS B CA 1
ATOM 4059 C C . LYS B 1 194 ? 30.236 11.434 6.636 1.00 62.76 182 LYS B C 1
ATOM 4060 O O . LYS B 1 194 ? 30.904 12.009 7.529 1.00 61.92 182 LYS B O 1
ATOM 4063 N N . GLU B 1 195 ? 29.638 10.256 6.832 1.00 58.92 183 GLU B N 1
ATOM 4064 C CA . GLU B 1 195 ? 29.662 9.659 8.173 1.00 59.68 183 GLU B CA 1
ATOM 4065 C C . GLU B 1 195 ? 30.982 8.899 8.450 1.00 55.73 183 GLU B C 1
ATOM 4066 O O . GLU B 1 195 ? 31.053 7.664 8.378 1.00 50.85 183 GLU B O 1
ATOM 4072 N N . LYS B 1 196 ? 32.019 9.696 8.734 1.00 53.98 184 LYS B N 1
ATOM 4073 C CA . LYS B 1 196 ? 33.330 9.219 9.217 1.00 53.58 184 LYS B CA 1
ATOM 4074 C C . LYS B 1 196 ? 33.408 9.723 10.641 1.00 51.68 184 LYS B C 1
ATOM 4075 O O . LYS B 1 196 ? 32.852 10.798 10.920 1.00 51.58 184 LYS B O 1
ATOM 4081 N N . VAL B 1 197 ? 34.070 8.973 11.530 1.00 49.40 185 VAL B N 1
ATOM 4082 C CA . VAL B 1 197 ? 34.131 9.321 12.975 1.00 50.62 185 VAL B CA 1
ATOM 4083 C C . VAL B 1 197 ? 34.795 10.684 13.283 1.00 51.47 185 VAL B C 1
ATOM 4084 O O . VAL B 1 197 ? 34.468 11.342 14.280 1.00 53.82 185 VAL B O 1
ATOM 4088 N N . ASP B 1 198 ? 35.745 11.086 12.442 1.00 49.71 186 ASP B N 1
ATOM 4089 C CA . ASP B 1 198 ? 36.447 12.360 12.599 1.00 48.78 186 ASP B CA 1
ATOM 4090 C C . ASP B 1 198 ? 35.511 13.542 12.472 1.00 45.37 186 ASP B C 1
ATOM 4091 O O . ASP B 1 198 ? 35.845 14.645 12.918 1.00 48.18 186 ASP B O 1
ATOM 4096 N N . TYR B 1 199 ? 34.385 13.336 11.797 1.00 39.86 187 TYR B N 1
ATOM 4097 C CA . TYR B 1 199 ? 33.390 14.414 11.536 1.00 35.97 187 TYR B CA 1
ATOM 4098 C C . TYR B 1 199 ? 32.199 14.326 12.470 1.00 32.37 187 TYR B C 1
ATOM 4099 O O . TYR B 1 199 ? 31.225 14.998 12.281 1.00 32.09 187 TYR B O 1
ATOM 4108 N N . LEU B 1 200 ? 32.338 13.519 13.497 1.00 29.44 188 LEU B N 1
ATOM 4109 C CA . LEU B 1 200 ? 31.357 13.413 14.545 1.00 27.72 188 LEU B CA 1
ATOM 4110 C C . LEU B 1 200 ? 31.429 14.612 15.469 1.00 26.16 188 LEU B C 1
ATOM 4111 O O . LEU B 1 200 ? 32.513 15.131 15.753 1.00 30.18 188 LEU B O 1
ATOM 4116 N N . PHE B 1 201 ? 30.270 15.000 15.985 1.00 24.08 189 PHE B N 1
ATOM 4117 C CA . PHE B 1 201 ? 30.147 16.171 16.804 1.00 22.66 189 PHE B CA 1
ATOM 4118 C C . PHE B 1 201 ? 31.180 16.094 17.929 1.00 22.92 189 PHE B C 1
ATOM 4119 O O . PHE B 1 201 ? 31.911 17.052 18.144 1.00 25.85 189 PHE B O 1
ATOM 4127 N N . SER B 1 202 ? 31.194 15.013 18.643 1.00 24.51 190 SER B N 1
ATOM 4128 C CA . SER B 1 202 ? 32.054 14.882 19.815 1.00 25.19 190 SER B CA 1
ATOM 4129 C C . SER B 1 202 ? 33.552 14.929 19.553 1.00 28.09 190 SER B C 1
ATOM 4130 O O . SER B 1 202 ? 34.351 15.283 20.443 1.00 24.50 190 SER B O 1
ATOM 4133 N N . GLU B 1 203 ? 33.950 14.553 18.352 1.00 23.36 191 GLU B N 1
ATOM 4134 C CA . GLU B 1 203 ? 35.332 14.619 17.947 1.00 27.21 191 GLU B CA 1
ATOM 4135 C C . GLU B 1 203 ? 35.794 16.019 17.551 1.00 27.68 191 GLU B C 1
ATOM 4136 O O . GLU B 1 203 ? 36.860 16.417 17.928 1.00 33.15 191 GLU B O 1
ATOM 4142 N N . VAL B 1 204 ? 34.948 16.755 16.861 1.00 25.82 192 VAL B N 1
ATOM 4143 C CA . VAL B 1 204 ? 35.263 18.066 16.308 1.00 28.01 192 VAL B CA 1
ATOM 4144 C C . VAL B 1 204 ? 35.043 19.180 17.333 1.00 26.13 192 VAL B C 1
ATOM 4145 O O . VAL B 1 204 ? 35.718 20.198 17.288 1.00 26.67 192 VAL B O 1
ATOM 4149 N N . ASN B 1 205 ? 34.033 19.023 18.185 1.00 26.69 193 ASN B N 1
ATOM 4150 C CA . ASN B 1 205 ? 33.549 20.134 19.010 1.00 24.24 193 ASN B CA 1
ATOM 4151 C C . ASN B 1 205 ? 34.671 20.554 19.915 1.00 23.86 193 ASN B C 1
ATOM 4152 O O . ASN B 1 205 ? 35.384 19.734 20.415 1.00 25.76 193 ASN B O 1
ATOM 4157 N N . GLU B 1 206 ? 34.798 21.868 20.085 1.00 23.97 194 GLU B N 1
ATOM 4158 C CA . GLU B 1 206 ? 35.708 22.438 21.019 1.00 24.92 194 GLU B CA 1
ATOM 4159 C C . GLU B 1 206 ? 37.168 22.157 20.686 1.00 23.31 194 GLU B C 1
ATOM 4160 O O . GLU B 1 206 ? 38.030 22.157 21.571 1.00 23.24 194 GLU B O 1
ATOM 4166 N N . SER B 1 207 ? 37.496 21.954 19.426 1.00 23.98 195 SER B N 1
ATOM 4167 C CA . SER B 1 207 ? 38.879 21.588 19.059 1.00 26.62 195 SER B CA 1
ATOM 4168 C C . SER B 1 207 ? 39.175 22.234 17.747 1.00 26.96 195 SER B C 1
ATOM 4169 O O . SER B 1 207 ? 38.261 22.436 16.929 1.00 23.81 195 SER B O 1
ATOM 4172 N N . LEU B 1 208 ? 40.437 22.580 17.543 1.00 23.08 196 LEU B N 1
ATOM 4173 C CA . LEU B 1 208 ? 40.917 23.001 16.194 1.00 24.18 196 LEU B CA 1
ATOM 4174 C C . LEU B 1 208 ? 42.123 22.136 15.783 1.00 19.48 196 LEU B C 1
ATOM 4175 O O . LEU B 1 208 ? 43.022 21.844 16.625 1.00 25.51 196 LEU B O 1
ATOM 4180 N N . ARG B 1 209 ? 42.163 21.718 14.515 1.00 26.88 197 ARG B N 1
ATOM 4181 C CA . ARG B 1 209 ? 43.258 20.828 14.007 1.00 21.63 197 ARG B CA 1
ATOM 4182 C C . ARG B 1 209 ? 43.677 21.221 12.590 1.00 25.61 197 ARG B C 1
ATOM 4183 O O . ARG B 1 209 ? 42.836 21.469 11.756 1.00 23.25 197 ARG B O 1
ATOM 4191 N N . PRO B 1 210 ? 44.958 21.235 12.293 1.00 25.24 198 PRO B N 1
ATOM 4192 C CA . PRO B 1 210 ? 45.406 21.302 10.883 1.00 26.29 198 PRO B CA 1
ATOM 4193 C C . PRO B 1 210 ? 45.058 19.987 10.189 1.00 25.86 198 PRO B C 1
ATOM 4194 O O . PRO B 1 210 ? 44.943 18.951 10.871 1.00 27.29 198 PRO B O 1
ATOM 4198 N N . TYR B 1 211 ? 44.875 19.996 8.868 1.00 27.16 199 TYR B N 1
ATOM 4199 C CA . TYR B 1 211 ? 44.732 18.720 8.147 1.00 26.60 199 TYR B CA 1
ATOM 4200 C C . TYR B 1 211 ? 45.244 18.853 6.729 1.00 28.64 199 TYR B C 1
ATOM 4201 O O . TYR B 1 211 ? 45.308 19.958 6.202 1.00 26.97 199 TYR B O 1
ATOM 4210 N N . ASN B 1 212 ? 45.648 17.728 6.138 1.00 28.91 200 ASN B N 1
ATOM 4211 C CA . ASN B 1 212 ? 46.151 17.731 4.763 1.00 28.03 200 ASN B CA 1
ATOM 4212 C C . ASN B 1 212 ? 47.184 18.802 4.512 1.00 25.59 200 ASN B C 1
ATOM 4213 O O . ASN B 1 212 ? 47.095 19.545 3.556 1.00 29.60 200 ASN B O 1
ATOM 4218 N N . VAL B 1 213 ? 48.183 18.901 5.410 1.00 25.88 201 VAL B N 1
ATOM 4219 C CA . VAL B 1 213 ? 49.059 20.034 5.402 1.00 25.17 201 VAL B CA 1
ATOM 4220 C C . VAL B 1 213 ? 49.979 19.955 4.160 1.00 26.01 201 VAL B C 1
ATOM 4221 O O . VAL B 1 213 ? 50.567 18.919 3.913 1.00 30.75 201 VAL B O 1
ATOM 4225 N N . ALA B 1 214 ? 50.028 21.025 3.378 1.00 30.82 202 ALA B N 1
ATOM 4226 C CA . ALA B 1 214 ? 50.886 21.092 2.188 1.00 33.42 202 ALA B CA 1
ATOM 4227 C C . ALA B 1 214 ? 50.596 19.964 1.152 1.00 39.92 202 ALA B C 1
ATOM 4228 O O . ALA B 1 214 ? 51.436 19.662 0.311 1.00 48.06 202 ALA B O 1
ATOM 4230 N N . LYS B 1 215 ? 49.427 19.350 1.211 1.00 40.91 203 LYS B N 1
ATOM 4231 C CA . LYS B 1 215 ? 49.025 18.302 0.239 1.00 42.37 203 LYS B CA 1
ATOM 4232 C C . LYS B 1 215 ? 47.510 18.251 0.184 1.00 42.46 203 LYS B C 1
ATOM 4233 O O . LYS B 1 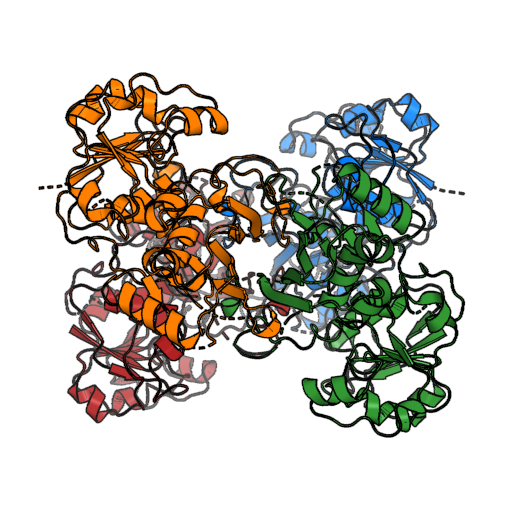215 ? 46.861 17.389 0.809 1.00 47.82 203 LYS B O 1
ATOM 4235 N N . HIS B 1 216 ? 46.937 19.196 -0.553 1.00 37.51 204 HIS B N 1
ATOM 4236 C CA . HIS B 1 216 ? 45.492 19.342 -0.648 1.00 32.89 204 HIS B CA 1
ATOM 4237 C C . HIS B 1 216 ? 45.176 19.591 -2.113 1.00 30.89 204 HIS B C 1
ATOM 4238 O O . HIS B 1 216 ? 45.867 20.341 -2.795 1.00 33.26 204 HIS B O 1
ATOM 4245 N N . ARG B 1 217 ? 44.133 18.940 -2.584 1.00 30.78 205 ARG B N 1
ATOM 4246 C CA . ARG B 1 217 ? 43.752 19.025 -3.984 1.00 32.83 205 ARG B CA 1
ATOM 4247 C C . ARG B 1 217 ? 43.427 20.419 -4.509 1.00 34.06 205 ARG B C 1
ATOM 4248 O O . ARG B 1 217 ? 43.437 20.641 -5.730 1.00 33.88 205 ARG B O 1
ATOM 4256 N N . HIS B 1 218 ? 43.092 21.342 -3.615 1.00 32.61 206 HIS B N 1
ATOM 4257 C CA . HIS B 1 218 ? 42.800 22.713 -4.017 1.00 31.39 206 HIS B CA 1
ATOM 4258 C C . HIS B 1 218 ? 44.060 23.498 -4.413 1.00 28.06 206 HIS B C 1
ATOM 4259 O O . HIS B 1 218 ? 43.957 24.499 -5.097 1.00 29.54 206 HIS B O 1
ATOM 4266 N N . VAL B 1 219 ? 45.234 23.081 -3.931 1.00 30.16 207 VAL B N 1
ATOM 4267 C CA . VAL B 1 219 ? 46.499 23.781 -4.248 1.00 29.52 207 VAL B CA 1
ATOM 4268 C C . VAL B 1 219 ? 46.802 23.946 -5.749 1.00 31.63 207 VAL B C 1
ATOM 4269 O O . VAL B 1 219 ? 46.943 25.082 -6.215 1.00 28.59 207 VAL B O 1
ATOM 4273 N N . PRO B 1 220 ? 46.847 22.864 -6.521 1.00 30.05 208 PRO B N 1
ATOM 4274 C CA . PRO B 1 220 ? 47.059 23.017 -7.963 1.00 33.38 208 PRO B CA 1
ATOM 4275 C C . PRO B 1 220 ? 45.960 23.865 -8.643 1.00 31.48 208 PRO B C 1
ATOM 4276 O O . PRO B 1 220 ? 46.211 24.531 -9.665 1.00 30.78 208 PRO B O 1
ATOM 4280 N N . GLU B 1 221 ? 44.757 23.866 -8.087 1.00 32.62 209 GLU B N 1
ATOM 4281 C CA . GLU B 1 221 ? 43.663 24.663 -8.632 1.00 30.98 209 GLU B CA 1
ATOM 4282 C C . GLU B 1 221 ? 43.883 26.172 -8.392 1.00 32.05 209 GLU B C 1
ATOM 4283 O O . GLU B 1 221 ? 43.712 27.000 -9.303 1.00 29.94 209 GLU B O 1
ATOM 4297 N N . GLU B 1 223 ? 46.895 27.459 -7.826 1.00 28.44 211 GLU B N 1
ATOM 4298 C CA . GLU B 1 223 ? 48.099 27.792 -8.575 1.00 31.58 211 GLU B CA 1
ATOM 4299 C C . GLU B 1 223 ? 47.848 28.042 -10.063 1.00 33.91 211 GLU B C 1
ATOM 4300 O O . GLU B 1 223 ? 48.534 28.860 -10.664 1.00 35.17 211 GLU B O 1
ATOM 4306 N N . GLN B 1 224 ? 46.912 27.298 -10.634 1.00 30.69 212 GLN B N 1
ATOM 4307 C CA . GLN B 1 224 ? 46.410 27.500 -11.997 1.00 31.57 212 GLN B CA 1
ATOM 4308 C C . GLN B 1 224 ? 45.854 28.896 -12.208 1.00 29.53 212 GLN B C 1
ATOM 4309 O O . GLN B 1 224 ? 46.224 29.615 -13.143 1.00 29.58 212 GLN B O 1
ATOM 4315 N N . GLU B 1 225 ? 44.955 29.298 -11.332 1.00 30.29 213 GLU B N 1
ATOM 4316 C CA . GLU B 1 225 ? 44.279 30.588 -11.505 1.00 30.64 213 GLU B CA 1
ATOM 4317 C C . GLU B 1 225 ? 45.166 31.785 -11.174 1.00 31.04 213 GLU B C 1
ATOM 4318 O O . GLU B 1 225 ? 45.182 32.774 -11.889 1.00 33.19 213 GLU B O 1
ATOM 4324 N N . LEU B 1 226 ? 45.911 31.673 -10.085 1.00 29.57 214 LEU B N 1
ATOM 4325 C CA . LEU B 1 226 ? 46.883 32.664 -9.651 1.00 31.63 214 LEU B CA 1
ATOM 4326 C C . LEU B 1 226 ? 48.030 32.846 -10.648 1.00 30.30 214 LEU B C 1
ATOM 4327 O O . LEU B 1 226 ? 48.420 33.976 -10.935 1.00 32.57 214 LEU B O 1
ATOM 4332 N N . GLY B 1 227 ? 48.518 31.744 -11.220 1.00 26.24 215 GLY B N 1
ATOM 4333 C CA . GLY B 1 227 ? 49.496 31.818 -12.323 1.00 28.89 215 GLY B CA 1
ATOM 4334 C C . GLY B 1 227 ? 48.977 32.577 -13.554 1.00 29.15 215 GLY B C 1
ATOM 4335 O O . GLY B 1 227 ? 49.670 33.461 -14.080 1.00 33.67 215 GLY B O 1
ATOM 4336 N N . LYS B 1 228 ? 47.758 32.285 -13.970 1.00 29.99 216 LYS B N 1
ATOM 4337 C CA . LYS B 1 228 ? 47.142 32.970 -15.111 1.00 31.86 216 LYS B CA 1
ATOM 4338 C C . LYS B 1 228 ? 47.029 34.469 -14.904 1.00 32.51 216 LYS B C 1
ATOM 4339 O O . LYS B 1 228 ? 47.323 35.248 -15.813 1.00 32.09 216 LYS B O 1
ATOM 4345 N N . ILE B 1 229 ? 46.583 34.905 -13.735 1.00 32.47 217 ILE B N 1
ATOM 4346 C CA . ILE B 1 229 ? 46.429 36.344 -13.524 1.00 35.26 217 ILE B CA 1
ATOM 4347 C C . ILE B 1 229 ? 47.745 37.061 -13.191 1.00 34.21 217 ILE B C 1
ATOM 4348 O O . ILE B 1 229 ? 47.801 38.266 -13.412 1.00 38.48 217 ILE B O 1
ATOM 4353 N N . SER B 1 230 ? 48.776 36.380 -12.672 1.00 34.18 218 SER B N 1
ATOM 4354 C CA . SER B 1 230 ? 50.072 37.032 -12.446 1.00 32.07 218 SER B CA 1
ATOM 4355 C C . SER B 1 230 ? 50.960 37.024 -13.687 1.00 36.64 218 SER B C 1
ATOM 4356 O O . SER B 1 230 ? 51.852 37.867 -13.812 1.00 35.19 218 SER B O 1
ATOM 4359 N N . GLY B 1 231 ? 50.681 36.109 -14.616 1.00 37.04 219 GLY B N 1
ATOM 4360 C CA . GLY B 1 231 ? 51.544 35.813 -15.736 1.00 41.53 219 GLY B CA 1
ATOM 4361 C C . GLY B 1 231 ? 52.838 35.143 -15.291 1.00 44.98 219 GLY B C 1
ATOM 4362 O O . GLY B 1 231 ? 53.819 35.152 -16.017 1.00 42.82 219 GLY B O 1
ATOM 4363 N N . LYS B 1 232 ? 52.862 34.579 -14.087 1.00 47.40 220 LYS B N 1
ATOM 4364 C CA . LYS B 1 232 ? 54.102 33.990 -13.532 1.00 47.72 220 LYS B CA 1
ATOM 4365 C C . LYS B 1 232 ? 53.771 32.649 -12.860 1.00 45.56 220 LYS B C 1
ATOM 4366 O O . LYS B 1 232 ? 52.624 32.380 -12.583 1.00 42.24 220 LYS B O 1
ATOM 4372 N N . LYS B 1 233 ? 54.775 31.814 -12.612 1.00 46.70 221 LYS B N 1
ATOM 4373 C CA . LYS B 1 233 ? 54.567 30.571 -11.852 1.00 47.67 221 LYS B CA 1
ATOM 4374 C C . LYS B 1 233 ? 54.353 30.893 -10.368 1.00 43.83 221 LYS B C 1
ATOM 4375 O O . LYS B 1 233 ? 55.202 31.540 -9.709 1.00 42.77 221 LYS B O 1
ATOM 4381 N N . VAL B 1 234 ? 53.233 30.422 -9.824 1.00 38.65 222 VAL B N 1
ATOM 4382 C CA . VAL B 1 234 ? 52.930 30.673 -8.418 1.00 37.10 222 VAL B CA 1
ATOM 4383 C C . VAL B 1 234 ? 53.064 29.345 -7.663 1.00 33.44 222 VAL B C 1
ATOM 4384 O O . VAL B 1 234 ? 52.482 28.387 -8.046 1.00 32.92 222 VAL B O 1
ATOM 4388 N N . ASN B 1 235 ? 53.854 29.296 -6.590 1.00 33.17 223 ASN B N 1
ATOM 4389 C CA . ASN B 1 235 ? 53.861 28.134 -5.694 1.00 35.34 223 ASN B CA 1
ATOM 4390 C C . ASN B 1 235 ? 53.141 28.562 -4.427 1.00 35.26 223 ASN B C 1
ATOM 4391 O O . ASN B 1 235 ? 53.572 29.510 -3.764 1.00 33.45 223 ASN B O 1
ATOM 4396 N N . VAL B 1 236 ? 52.070 27.859 -4.088 1.00 34.56 224 VAL B N 1
ATOM 4397 C CA . VAL B 1 236 ? 51.308 28.138 -2.875 1.00 33.76 224 VAL B CA 1
ATOM 4398 C C . VAL B 1 236 ? 51.711 27.131 -1.817 1.00 31.52 224 VAL B C 1
ATOM 4399 O O . VAL B 1 236 ? 51.798 25.909 -2.112 1.00 30.67 224 VAL B O 1
ATOM 4403 N N . VAL B 1 237 ? 51.992 27.651 -0.612 1.00 30.08 225 VAL B N 1
ATOM 4404 C CA . VAL B 1 237 ? 52.162 26.842 0.582 1.00 27.75 225 VAL B CA 1
ATOM 4405 C C . VAL B 1 237 ? 50.872 26.955 1.409 1.00 29.19 225 VAL B C 1
ATOM 4406 O O . VAL B 1 237 ? 50.527 28.052 1.858 1.00 32.49 225 VAL B O 1
ATOM 4410 N N . PHE B 1 238 ? 50.142 25.843 1.542 1.00 29.40 226 PHE B N 1
ATOM 4411 C CA . PHE B 1 238 ? 48.711 25.868 1.983 1.00 29.08 226 PHE B CA 1
ATOM 4412 C C . PHE B 1 238 ? 48.513 24.939 3.167 1.00 28.96 226 PHE B C 1
ATOM 4413 O O . PHE B 1 238 ? 48.812 23.740 3.066 1.00 28.58 226 PHE B O 1
ATOM 4421 N N . THR B 1 239 ? 48.063 25.488 4.299 1.00 28.83 227 THR B N 1
ATOM 4422 C CA . THR B 1 239 ? 47.705 24.704 5.494 1.00 27.09 227 THR B CA 1
ATOM 4423 C C . THR B 1 239 ? 46.255 25.000 5.879 1.00 28.81 227 THR B C 1
ATOM 4424 O O . THR B 1 239 ? 45.984 26.089 6.366 1.00 25.24 227 THR B O 1
ATOM 4428 N N . PRO B 1 240 ? 45.330 24.067 5.600 1.00 28.19 228 PRO B N 1
ATOM 4429 C CA . PRO B 1 240 ? 43.952 24.196 6.081 1.00 25.37 228 PRO B CA 1
ATOM 4430 C C . PRO B 1 240 ? 43.789 23.678 7.515 1.00 21.90 228 PRO B C 1
ATOM 4431 O O . PRO B 1 240 ? 44.500 22.788 7.929 1.00 24.38 228 PRO B O 1
ATOM 4435 N N . HIS B 1 241 ? 42.804 24.243 8.213 1.00 26.11 229 HIS B N 1
ATOM 4436 C CA . HIS B 1 241 ? 42.475 23.928 9.583 1.00 24.82 229 HIS B CA 1
ATOM 4437 C C . HIS B 1 241 ? 40.943 23.770 9.674 1.00 22.57 229 HIS B C 1
ATOM 4438 O O . HIS B 1 241 ? 40.216 24.589 9.176 1.00 26.40 229 HIS B O 1
ATOM 4445 N N . LEU B 1 242 ? 40.500 22.746 10.403 1.00 25.78 230 LEU B N 1
ATOM 4446 C CA . LEU B 1 242 ? 39.115 22.490 10.696 1.00 26.00 230 LEU B CA 1
ATOM 4447 C C . LEU B 1 242 ? 38.749 23.211 12.006 1.00 25.45 230 LEU B C 1
ATOM 4448 O O . LEU B 1 242 ? 39.323 22.953 12.996 1.00 25.31 230 LEU B O 1
ATOM 4453 N N . VAL B 1 243 ? 37.734 24.055 11.943 1.00 27.41 231 VAL B N 1
ATOM 4454 C CA . VAL B 1 243 ? 37.322 24.947 13.055 1.00 28.20 231 VAL B CA 1
ATOM 4455 C C . VAL B 1 243 ? 36.004 24.429 13.577 1.00 25.74 231 VAL B C 1
ATOM 4456 O O . VAL B 1 243 ? 35.134 24.033 12.753 1.00 26.70 231 VAL B O 1
ATOM 4460 N N . PRO B 1 244 ? 35.761 24.487 14.897 1.00 23.87 232 PRO B N 1
ATOM 4461 C CA . PRO B 1 244 ? 34.523 23.940 15.457 1.00 26.54 232 PRO B CA 1
ATOM 4462 C C . PRO B 1 244 ? 33.332 24.894 15.308 1.00 27.86 232 PRO B C 1
ATOM 4463 O O . PRO B 1 244 ? 32.830 25.469 16.251 1.00 26.83 232 PRO B O 1
ATOM 4475 N N . THR B 1 246 ? 30.103 25.483 12.104 1.00 27.35 234 THR B N 1
ATOM 4476 C CA . THR B 1 246 ? 29.490 24.789 10.977 1.00 25.41 234 THR B CA 1
ATOM 4477 C C . THR B 1 246 ? 29.921 25.304 9.565 1.00 31.57 234 THR B C 1
ATOM 4478 O O . THR B 1 246 ? 30.217 24.513 8.648 1.00 28.76 234 THR B O 1
ATOM 4482 N N . ARG B 1 247 ? 29.902 26.622 9.399 1.00 27.42 235 ARG B N 1
ATOM 4483 C CA . ARG B 1 247 ? 30.119 27.296 8.108 1.00 26.51 235 ARG B CA 1
ATOM 4484 C C . ARG B 1 247 ? 31.200 28.352 8.249 1.00 29.07 235 ARG B C 1
ATOM 4485 O O . ARG B 1 247 ? 31.384 28.904 9.338 1.00 27.59 235 ARG B O 1
ATOM 4493 N N . GLY B 1 248 ? 31.756 28.756 7.109 1.00 26.60 236 GLY B N 1
ATOM 4494 C CA . GLY B 1 248 ? 32.662 29.896 7.029 1.00 28.10 236 GLY B CA 1
ATOM 4495 C C . GLY B 1 248 ? 34.109 29.531 6.733 1.00 31.12 236 GLY B C 1
ATOM 4496 O O . GLY B 1 248 ? 34.685 28.597 7.332 1.00 23.59 236 GLY B O 1
ATOM 4497 N N . ILE B 1 249 ? 34.726 30.286 5.834 1.00 28.76 237 ILE B N 1
ATOM 4498 C CA . ILE B 1 249 ? 36.158 30.164 5.581 1.00 29.10 237 ILE B CA 1
ATOM 4499 C C . ILE B 1 249 ? 36.867 31.489 5.833 1.00 26.17 237 ILE B C 1
ATOM 4500 O O . ILE B 1 249 ? 36.360 32.524 5.474 1.00 27.66 237 ILE B O 1
ATOM 4505 N N . LEU B 1 250 ? 37.993 31.460 6.554 1.00 26.62 238 LEU B N 1
ATOM 4506 C CA . LEU B 1 250 ? 38.869 32.618 6.620 1.00 27.09 238 LEU B CA 1
ATOM 4507 C C . LEU B 1 250 ? 40.169 32.155 6.006 1.00 31.80 238 LEU B C 1
ATOM 4508 O O . LEU B 1 250 ? 40.793 31.214 6.521 1.00 28.99 238 LEU B O 1
ATOM 4513 N N . SER B 1 251 ? 40.592 32.803 4.931 1.00 29.91 239 SER B N 1
ATOM 4514 C CA . SER B 1 251 ? 41.957 32.565 4.443 1.00 29.95 239 SER B CA 1
ATOM 4515 C C . SER B 1 251 ? 42.880 33.718 4.801 1.00 28.35 239 SER B C 1
ATOM 4516 O O . SER B 1 251 ? 42.600 34.893 4.532 1.00 27.49 239 SER B O 1
ATOM 4519 N N . THR B 1 252 ? 43.984 33.380 5.461 1.00 27.89 240 THR B N 1
ATOM 4520 C CA . THR B 1 252 ? 45.018 34.352 5.817 1.00 29.72 240 THR B CA 1
ATOM 4521 C C . THR B 1 252 ? 46.205 34.123 4.889 1.00 30.25 240 THR B C 1
ATOM 4522 O O . THR B 1 252 ? 46.807 33.063 4.892 1.00 31.04 240 THR B O 1
ATOM 4526 N N . ILE B 1 253 ? 46.534 35.133 4.096 1.00 32.89 241 ILE B N 1
ATOM 4527 C CA . ILE B 1 253 ? 47.492 35.009 2.990 1.00 29.04 241 ILE B CA 1
ATOM 4528 C C . ILE B 1 253 ? 48.718 35.909 3.230 1.00 30.28 241 ILE B C 1
ATOM 4529 O O . ILE B 1 253 ? 48.551 37.059 3.507 1.00 29.30 241 ILE B O 1
ATOM 4534 N N . TYR B 1 254 ? 49.920 35.343 3.138 1.00 27.00 242 TYR B N 1
ATOM 4535 C CA . TYR B 1 254 ? 51.192 36.062 3.409 1.00 25.31 242 TYR B CA 1
ATOM 4536 C C . TYR B 1 254 ? 52.007 36.136 2.097 1.00 28.35 242 TYR B C 1
ATOM 4537 O O . TYR B 1 254 ? 52.244 35.113 1.445 1.00 29.46 242 TYR B O 1
ATOM 4546 N N . VAL B 1 255 ? 52.378 37.335 1.688 1.00 25.21 243 VAL B N 1
ATOM 4547 C CA . VAL B 1 255 ? 53.120 37.525 0.435 1.00 25.98 243 VAL B CA 1
ATOM 4548 C C . VAL B 1 255 ? 54.021 38.755 0.577 1.00 31.67 243 VAL B C 1
ATOM 4549 O O . VAL B 1 255 ? 53.634 39.745 1.207 1.00 33.60 243 VAL B O 1
ATOM 4553 N N . LYS B 1 256 ? 55.226 38.674 -0.008 1.00 32.38 244 LYS B N 1
ATOM 4554 C CA . LYS B 1 256 ? 56.174 39.784 0.045 1.00 34.02 244 LYS B CA 1
ATOM 4555 C C . LYS B 1 256 ? 55.778 40.877 -0.946 1.00 31.31 244 LYS B C 1
ATOM 4556 O O . LYS B 1 256 ? 55.315 40.614 -2.030 1.00 31.66 244 LYS B O 1
ATOM 4562 N N . THR B 1 257 ? 55.961 42.127 -0.558 1.00 35.75 245 THR B N 1
ATOM 4563 C CA . THR B 1 257 ? 55.634 43.244 -1.445 1.00 34.50 245 THR B CA 1
ATOM 4564 C C . THR B 1 257 ? 56.644 44.362 -1.231 1.00 34.50 245 THR B C 1
ATOM 4565 O O . THR B 1 257 ? 57.171 44.533 -0.150 1.00 31.23 245 THR B O 1
ATOM 4569 N N . ASP B 1 258 ? 56.910 45.123 -2.276 1.00 36.13 246 ASP B N 1
ATOM 4570 C CA . ASP B 1 258 ? 57.712 46.315 -2.108 1.00 40.20 246 ASP B CA 1
ATOM 4571 C C . ASP B 1 258 ? 56.846 47.580 -2.054 1.00 37.53 246 ASP B C 1
ATOM 4572 O O . ASP B 1 258 ? 57.385 48.684 -1.964 1.00 39.83 246 ASP B O 1
ATOM 4577 N N . LYS B 1 259 ? 55.529 47.424 -2.085 1.00 33.94 247 LYS B N 1
ATOM 4578 C CA . LYS B 1 259 ? 54.616 48.573 -2.072 1.00 33.44 247 LYS B CA 1
ATOM 4579 C C . LYS B 1 259 ? 54.132 48.919 -0.665 1.00 34.31 247 LYS B C 1
ATOM 4580 O O . LYS B 1 259 ? 54.286 48.128 0.266 1.00 30.31 247 LYS B O 1
ATOM 4586 N N . SER B 1 260 ? 53.506 50.088 -0.515 1.00 33.14 248 SER B N 1
ATOM 4587 C CA . SER B 1 260 ? 52.899 50.475 0.757 1.00 29.30 248 SER B CA 1
ATOM 4588 C C . SER B 1 260 ? 51.505 49.871 0.874 1.00 30.95 248 SER B C 1
ATOM 4589 O O . SER B 1 260 ? 50.837 49.598 -0.147 1.00 32.43 248 SER B O 1
ATOM 4592 N N . LEU B 1 261 ? 51.076 49.682 2.116 1.00 33.03 249 LEU B N 1
ATOM 4593 C CA . LEU B 1 261 ? 49.734 49.185 2.410 1.00 31.91 249 LEU B CA 1
ATOM 4594 C C . LEU B 1 261 ? 48.692 50.140 1.868 1.00 29.97 249 LEU B C 1
ATOM 4595 O O . LEU B 1 261 ? 47.648 49.728 1.404 1.00 33.52 249 LEU B O 1
ATOM 4600 N N . GLU B 1 262 ? 48.989 51.431 1.940 1.00 32.42 250 GLU B N 1
ATOM 4601 C CA . GLU B 1 262 ? 48.055 52.460 1.477 1.00 30.58 250 GLU B CA 1
ATOM 4602 C C . GLU B 1 262 ? 47.807 52.317 -0.026 1.00 31.99 250 GLU B C 1
ATOM 4603 O O . GLU B 1 262 ? 46.671 52.380 -0.488 1.00 31.32 250 GLU B O 1
ATOM 4609 N N . GLU B 1 263 ? 48.870 52.096 -0.798 1.00 32.85 251 GLU B N 1
ATOM 4610 C CA . GLU B 1 263 ? 48.699 51.906 -2.261 1.00 34.14 251 GLU B CA 1
ATOM 4611 C C . GLU B 1 263 ? 47.933 50.617 -2.609 1.00 31.26 251 GLU B C 1
ATOM 4612 O O . GLU B 1 263 ? 47.085 50.608 -3.518 1.00 28.65 251 GLU B O 1
ATOM 4618 N N . ILE B 1 264 ? 48.227 49.528 -1.890 1.00 29.72 252 ILE B N 1
ATOM 4619 C CA . ILE B 1 264 ? 47.509 48.272 -2.087 1.00 31.44 252 ILE B CA 1
ATOM 4620 C C . ILE B 1 264 ? 46.042 48.446 -1.742 1.00 28.92 252 ILE B C 1
ATOM 4621 O O . ILE B 1 264 ? 45.191 48.048 -2.516 1.00 30.18 252 ILE B O 1
ATOM 4626 N N . HIS B 1 265 ? 45.729 49.046 -0.597 1.00 29.79 253 HIS B N 1
ATOM 4627 C CA . HIS B 1 265 ? 44.315 49.243 -0.206 1.00 31.09 253 HIS B CA 1
ATOM 4628 C C . HIS B 1 265 ? 43.548 50.039 -1.263 1.00 31.44 253 HIS B C 1
ATOM 4629 O O . HIS B 1 265 ? 42.437 49.700 -1.708 1.00 29.20 253 HIS B O 1
ATOM 4636 N N . GLU B 1 266 ? 44.174 51.112 -1.697 1.00 35.53 254 GLU B N 1
ATOM 4637 C CA . GLU B 1 266 ? 43.663 51.906 -2.823 1.00 37.01 254 GLU B CA 1
ATOM 4638 C C . GLU B 1 266 ? 43.370 51.058 -4.066 1.00 34.32 254 GLU B C 1
ATOM 4639 O O . GLU B 1 266 ? 42.279 51.154 -4.618 1.00 27.78 254 GLU B O 1
ATOM 4645 N N . ALA B 1 267 ? 44.337 50.240 -4.516 1.00 32.67 255 ALA B N 1
ATOM 4646 C CA . ALA B 1 267 ? 44.100 49.321 -5.666 1.00 33.01 255 ALA B CA 1
ATOM 4647 C C . ALA B 1 267 ? 42.948 48.354 -5.417 1.00 30.68 255 ALA B C 1
ATOM 4648 O O . ALA B 1 267 ? 42.189 48.056 -6.323 1.00 30.68 255 ALA B O 1
ATOM 4650 N N . TYR B 1 268 ? 42.839 47.824 -4.198 1.00 29.35 256 TYR B N 1
ATOM 4651 C CA . TYR B 1 268 ? 41.734 46.875 -3.904 1.00 30.63 256 TYR B CA 1
ATOM 4652 C C . TYR B 1 268 ? 40.350 47.520 -3.975 1.00 31.38 256 TYR B C 1
ATOM 4653 O O . TYR B 1 268 ? 39.397 47.004 -4.597 1.00 30.40 256 TYR B O 1
ATOM 4662 N N . LEU B 1 269 ? 40.237 48.696 -3.380 1.00 31.67 257 LEU B N 1
ATOM 4663 C CA . LEU B 1 269 ? 38.998 49.432 -3.445 1.00 32.47 257 LEU B CA 1
ATOM 4664 C C . LEU B 1 269 ? 38.581 49.683 -4.886 1.00 33.00 257 LEU B C 1
ATOM 4665 O O . LEU B 1 269 ? 37.407 49.456 -5.274 1.00 29.52 257 LEU B O 1
ATOM 4670 N N . GLU B 1 270 ? 39.561 50.103 -5.683 1.00 31.09 258 GLU B N 1
ATOM 4671 C CA . GLU B 1 270 ? 39.311 50.398 -7.097 1.00 32.15 258 GLU B CA 1
ATOM 4672 C C . GLU B 1 270 ? 38.865 49.140 -7.847 1.00 33.09 258 GLU B C 1
ATOM 4673 O O . GLU B 1 270 ? 37.907 49.167 -8.597 1.00 30.92 258 GLU B O 1
ATOM 4679 N N . PHE B 1 271 ? 39.579 48.033 -7.635 1.00 31.59 259 PHE B N 1
ATOM 4680 C CA . PHE B 1 271 ? 39.287 46.773 -8.328 1.00 30.68 259 PHE B CA 1
ATOM 4681 C C . PHE B 1 271 ? 37.891 46.269 -8.030 1.00 31.92 259 PHE B C 1
ATOM 4682 O O . PHE B 1 271 ? 37.205 45.799 -8.915 1.00 27.02 259 PHE B O 1
ATOM 4690 N N . TYR B 1 272 ? 37.464 46.316 -6.774 1.00 33.30 260 TYR B N 1
ATOM 4691 C CA . TYR B 1 272 ? 36.167 45.739 -6.428 1.00 30.91 260 TYR B CA 1
ATOM 4692 C C . TYR B 1 272 ? 35.066 46.781 -6.273 1.00 30.57 260 TYR B C 1
ATOM 4693 O O . TYR B 1 272 ? 34.016 46.465 -5.757 1.00 30.78 260 TYR B O 1
ATOM 4702 N N . LYS B 1 273 ? 35.292 48.016 -6.733 1.00 31.04 261 LYS B N 1
ATOM 4703 C CA . LYS B 1 273 ? 34.334 49.083 -6.482 1.00 33.95 261 LYS B CA 1
ATOM 4704 C C . LYS B 1 273 ? 32.970 48.726 -7.077 1.00 30.67 261 LYS B C 1
ATOM 4705 O O . LYS B 1 273 ? 31.956 49.009 -6.486 1.00 33.92 261 LYS B O 1
ATOM 4711 N N . ASN B 1 274 ? 32.944 48.054 -8.210 1.00 34.63 262 ASN B N 1
ATOM 4712 C CA . ASN B 1 274 ? 31.677 47.732 -8.868 1.00 32.39 262 ASN B CA 1
ATOM 4713 C C . ASN B 1 274 ? 31.291 46.233 -8.777 1.00 34.18 262 ASN B C 1
ATOM 4714 O O . ASN B 1 274 ? 30.429 45.783 -9.507 1.00 31.30 262 ASN B O 1
ATOM 4719 N N . GLU B 1 275 ? 31.937 45.468 -7.903 1.00 32.41 263 GLU B N 1
ATOM 4720 C CA . GLU B 1 275 ? 31.542 44.051 -7.662 1.00 32.54 263 GLU B CA 1
ATOM 4721 C C . GLU B 1 275 ? 30.576 43.947 -6.491 1.00 31.24 263 GLU B C 1
ATOM 4722 O O . GLU B 1 275 ? 30.953 44.260 -5.389 1.00 33.33 263 GLU B O 1
ATOM 4728 N N . PRO B 1 276 ? 29.334 43.534 -6.720 1.00 30.24 264 PRO B N 1
ATOM 4729 C CA . PRO B 1 276 ? 28.324 43.543 -5.646 1.00 31.65 264 PRO B CA 1
ATOM 4730 C C . PRO B 1 276 ? 28.615 42.577 -4.469 1.00 29.95 264 PRO B C 1
ATOM 4731 O O . PRO B 1 276 ? 28.082 42.751 -3.360 1.00 31.19 264 PRO B O 1
ATOM 4735 N N . PHE B 1 277 ? 29.421 41.564 -4.708 1.00 29.46 265 PHE B N 1
ATOM 4736 C CA . PHE B 1 277 ? 29.634 40.546 -3.675 1.00 27.25 265 PHE B CA 1
ATOM 4737 C C . PHE B 1 277 ? 30.967 40.632 -2.933 1.00 30.68 265 PHE B C 1
ATOM 4738 O O . PHE B 1 277 ? 31.168 39.835 -2.031 1.00 34.15 265 PHE B O 1
ATOM 4746 N N . VAL B 1 278 ? 31.839 41.583 -3.263 1.00 27.00 266 VAL B N 1
ATOM 4747 C CA . VAL B 1 278 ? 33.185 41.630 -2.637 1.00 26.22 266 VAL B CA 1
ATOM 4748 C C . VAL B 1 278 ? 33.359 42.959 -1.941 1.00 28.07 266 VAL B C 1
ATOM 4749 O O . VAL B 1 278 ? 33.231 44.014 -2.562 1.00 30.75 266 VAL B O 1
ATOM 4753 N N . HIS B 1 279 ? 33.681 42.903 -0.650 1.00 29.77 267 HIS B N 1
ATOM 4754 C CA . HIS B 1 279 ? 33.700 44.090 0.191 1.00 28.99 267 HIS B CA 1
ATOM 4755 C C . HIS B 1 279 ? 35.032 44.253 0.857 1.00 28.95 267 HIS B C 1
ATOM 4756 O O . HIS B 1 279 ? 35.377 43.488 1.730 1.00 33.21 267 HIS B O 1
ATOM 4763 N N . VAL B 1 280 ? 35.776 45.263 0.391 1.00 29.20 268 VAL B N 1
ATOM 4764 C CA . VAL B 1 280 ? 37.059 45.625 0.927 1.00 27.43 268 VAL B CA 1
ATOM 4765 C C . VAL B 1 280 ? 36.805 46.468 2.180 1.00 29.22 268 VAL B C 1
ATOM 4766 O O . VAL B 1 280 ? 36.174 47.531 2.131 1.00 30.74 268 VAL B O 1
ATOM 4770 N N . LEU B 1 281 ? 37.285 45.986 3.310 1.00 31.36 269 LEU B N 1
ATOM 4771 C CA . LEU B 1 281 ? 37.058 46.652 4.571 1.00 30.92 269 LEU B CA 1
ATOM 4772 C C . LEU B 1 281 ? 37.971 47.881 4.724 1.00 33.40 269 LEU B C 1
ATOM 4773 O O . LEU B 1 281 ? 38.996 48.002 4.053 1.00 32.17 269 LEU B O 1
ATOM 4778 N N . PRO B 1 282 ? 37.626 48.762 5.659 1.00 33.61 270 PRO B N 1
ATOM 4779 C CA . PRO B 1 282 ? 38.504 49.840 6.067 1.00 34.17 270 PRO B CA 1
ATOM 4780 C C . PRO B 1 282 ? 39.856 49.367 6.607 1.00 37.41 270 PRO B C 1
ATOM 4781 O O . PRO B 1 282 ? 39.971 48.302 7.252 1.00 33.06 270 PRO B O 1
ATOM 4793 N N . GLY B 1 284 ? 42.821 48.520 8.788 1.00 33.04 272 GLY B N 1
ATOM 4794 C CA . GLY B 1 284 ? 42.859 48.215 10.193 1.00 30.77 272 GLY B CA 1
ATOM 4795 C C . GLY B 1 284 ? 41.741 47.326 10.671 1.00 31.17 272 GLY B C 1
ATOM 4796 O O . GLY B 1 284 ? 41.764 46.928 11.825 1.00 31.13 272 GLY B O 1
ATOM 4797 N N . ILE B 1 285 ? 40.780 47.006 9.792 1.00 30.77 273 ILE B N 1
ATOM 4798 C CA . ILE B 1 285 ? 39.615 46.187 10.133 1.00 30.54 273 ILE B CA 1
ATOM 4799 C C . IL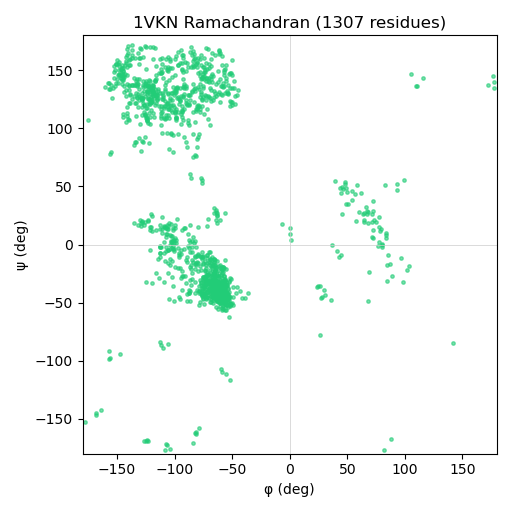E B 1 285 ? 39.772 44.818 9.471 1.00 30.85 273 ILE B C 1
ATOM 4800 O O . ILE B 1 285 ? 40.066 44.727 8.286 1.00 32.42 273 ILE B O 1
ATOM 4805 N N . TYR B 1 286 ? 39.519 43.768 10.232 1.00 29.25 274 TYR B N 1
ATOM 4806 C CA . TYR B 1 286 ? 39.713 42.387 9.769 1.00 30.03 274 TYR B CA 1
ATOM 4807 C C . TYR B 1 286 ? 38.362 41.657 9.721 1.00 30.19 274 TYR B C 1
ATOM 4808 O O . TYR B 1 286 ? 37.504 41.920 10.558 1.00 30.20 274 TYR B O 1
ATOM 4817 N N . PRO B 1 287 ? 38.148 40.740 8.772 1.00 29.37 275 PRO B N 1
ATOM 4818 C CA . PRO B 1 287 ? 36.838 40.103 8.619 1.00 30.44 275 PRO B CA 1
ATOM 4819 C C . PRO B 1 287 ? 36.565 39.047 9.664 1.00 31.08 275 PRO B C 1
ATOM 4820 O O . PRO B 1 287 ? 37.493 38.314 10.071 1.00 30.48 275 PRO B O 1
ATOM 4824 N N . SER B 1 288 ? 35.301 38.976 10.092 1.00 34.14 276 SER B N 1
ATOM 4825 C CA . SER B 1 288 ? 34.786 37.856 10.897 1.00 31.45 276 SER B CA 1
ATOM 4826 C C . SER B 1 288 ? 34.009 36.939 9.955 1.00 29.29 276 SER B C 1
ATOM 4827 O O . SER B 1 288 ? 33.275 37.421 9.130 1.00 27.55 276 SER B O 1
ATOM 4830 N N . THR B 1 289 ? 34.192 35.623 10.032 1.00 27.08 277 THR B N 1
ATOM 4831 C CA . THR B 1 289 ? 33.545 34.763 9.012 1.00 29.40 277 THR B CA 1
ATOM 4832 C C . THR B 1 289 ? 32.023 34.828 9.031 1.00 27.65 277 THR B C 1
ATOM 4833 O O . THR B 1 289 ? 31.359 34.701 7.975 1.00 28.67 277 THR B O 1
ATOM 4837 N N . LYS B 1 290 ? 31.443 35.040 10.205 1.00 28.49 278 LYS B N 1
ATOM 4838 C CA . LYS B 1 290 ? 29.996 35.026 10.352 1.00 28.42 278 LYS B CA 1
ATOM 4839 C C . LYS B 1 290 ? 29.385 36.241 9.678 1.00 29.26 278 LYS B C 1
ATOM 4840 O O . LYS B 1 290 ? 28.207 36.282 9.492 1.00 28.95 278 LYS B O 1
ATOM 4846 N N . TRP B 1 291 ? 30.186 37.249 9.342 1.00 29.55 279 TRP B N 1
ATOM 4847 C CA . TRP B 1 291 ? 29.668 38.397 8.564 1.00 28.45 279 TRP B CA 1
ATOM 4848 C C . TRP B 1 291 ? 29.092 37.965 7.227 1.00 28.20 279 TRP B C 1
ATOM 4849 O O . TRP B 1 291 ? 28.372 38.764 6.607 1.00 28.49 279 TRP B O 1
ATOM 4860 N N . CYS B 1 292 ? 29.460 36.775 6.738 1.00 28.26 280 CYS B N 1
ATOM 4861 C CA . CYS B 1 292 ? 28.979 36.273 5.419 1.00 29.07 280 CYS B CA 1
ATOM 4862 C C . CYS B 1 292 ? 27.796 35.360 5.478 1.00 26.09 280 CYS B C 1
ATOM 4863 O O . CYS B 1 292 ? 27.246 34.980 4.427 1.00 32.54 280 CYS B O 1
ATOM 4866 N N . TYR B 1 293 ? 27.443 34.954 6.702 1.00 29.13 281 TYR B N 1
ATOM 4867 C CA . TYR B 1 293 ? 26.591 33.780 6.948 1.00 30.59 281 TYR B CA 1
ATOM 4868 C C . TYR B 1 293 ? 25.346 33.750 6.085 1.00 29.52 281 TYR B C 1
ATOM 4869 O O . TYR B 1 293 ? 24.511 34.659 6.153 1.00 32.24 281 TYR B O 1
ATOM 4878 N N . GLY B 1 294 ? 25.213 32.685 5.301 1.00 28.77 282 GLY B N 1
ATOM 4879 C CA . GLY B 1 294 ? 24.041 32.450 4.489 1.00 29.27 282 GLY B CA 1
ATOM 4880 C C . GLY B 1 294 ? 23.981 33.215 3.186 1.00 33.01 282 GLY B C 1
ATOM 4881 O O . GLY B 1 294 ? 23.018 33.075 2.411 1.00 33.24 282 GLY B O 1
ATOM 4882 N N . SER B 1 295 ? 24.991 34.033 2.912 1.00 31.82 283 SER B N 1
ATOM 4883 C CA . SER B 1 295 ? 24.928 34.990 1.791 1.00 31.76 283 SER B CA 1
ATOM 4884 C C . SER B 1 295 ? 26.075 34.709 0.831 1.00 30.76 283 SER B C 1
ATOM 4885 O O . SER B 1 295 ? 27.015 33.939 1.159 1.00 25.08 283 SER B O 1
ATOM 4888 N N . ASN B 1 296 ? 26.012 35.360 -0.326 1.00 28.90 284 ASN B N 1
ATOM 4889 C CA . ASN B 1 296 ? 27.023 35.245 -1.362 1.00 27.95 284 ASN B CA 1
ATOM 4890 C C . ASN B 1 296 ? 28.134 36.271 -1.265 1.00 28.65 284 ASN B C 1
ATOM 4891 O O . ASN B 1 296 ? 28.904 36.416 -2.208 1.00 27.47 284 ASN B O 1
ATOM 4896 N N . HIS B 1 297 ? 28.241 36.958 -0.124 1.00 27.48 285 HIS B N 1
ATOM 4897 C CA . HIS B 1 297 ? 29.162 38.071 0.052 1.00 27.89 285 HIS B CA 1
ATOM 4898 C C . HIS B 1 297 ? 30.531 37.698 0.654 1.00 27.96 285 HIS B C 1
ATOM 4899 O O . HIS B 1 297 ? 30.696 36.745 1.412 1.00 32.03 285 HIS B O 1
ATOM 4906 N N . VAL B 1 298 ? 31.502 38.483 0.265 1.00 26.34 286 VAL B N 1
ATOM 4907 C CA . VAL B 1 298 ? 32.903 38.267 0.595 1.00 28.40 286 VAL B CA 1
ATOM 4908 C C . VAL B 1 298 ? 33.436 39.517 1.304 1.00 27.46 286 VAL B C 1
ATOM 4909 O O . VAL B 1 298 ? 33.210 40.643 0.860 1.00 29.49 286 VAL B O 1
ATOM 4913 N N . PHE B 1 299 ? 34.205 39.339 2.374 1.00 26.37 287 PHE B N 1
ATOM 4914 C CA . PHE B 1 299 ? 34.898 40.459 3.031 1.00 29.06 287 PHE B CA 1
ATOM 4915 C C . PHE B 1 299 ? 36.410 40.273 3.004 1.00 28.47 287 PHE B C 1
ATOM 4916 O O . PHE B 1 299 ? 36.900 39.154 3.242 1.00 29.48 287 PHE B O 1
ATOM 4924 N N . ILE B 1 300 ? 37.149 41.342 2.707 1.00 27.04 288 ILE B N 1
ATOM 4925 C CA . ILE B 1 300 ? 38.614 41.318 2.641 1.00 27.70 288 ILE B CA 1
ATOM 4926 C C . ILE B 1 300 ? 39.185 42.430 3.495 1.00 27.51 288 ILE B C 1
ATOM 4927 O O . ILE B 1 300 ? 38.783 43.589 3.376 1.00 26.68 288 ILE B O 1
ATOM 4932 N N . GLY B 1 301 ? 40.148 42.082 4.337 1.00 27.89 289 GLY B N 1
ATOM 4933 C CA . GLY B 1 301 ? 40.993 43.045 5.051 1.00 28.67 289 GLY B CA 1
ATOM 4934 C C . GLY B 1 301 ? 42.477 42.781 4.850 1.00 28.31 289 GLY B C 1
ATOM 4935 O O . GLY B 1 301 ? 42.842 41.796 4.237 1.00 27.99 289 GLY B O 1
ATOM 4944 N N . GLN B 1 303 ? 46.841 43.857 6.264 1.00 30.87 291 GLN B N 1
ATOM 4945 C CA . GLN B 1 303 ? 47.792 44.456 7.156 1.00 29.55 291 GLN B CA 1
ATOM 4946 C C . GLN B 1 303 ? 49.176 44.222 6.581 1.00 30.56 291 GLN B C 1
ATOM 4947 O O . GLN B 1 303 ? 49.357 43.354 5.732 1.00 29.34 291 GLN B O 1
ATOM 4961 N N . GLU B 1 305 ? 53.287 43.795 7.679 1.00 28.53 293 GLU B N 1
ATOM 4962 C CA . GLU B 1 305 ? 54.342 43.702 8.676 1.00 31.94 293 GLU B CA 1
ATOM 4963 C C . GLU B 1 305 ? 55.559 44.406 8.059 1.00 30.96 293 GLU B C 1
ATOM 4964 O O . GLU B 1 305 ? 56.134 43.925 7.065 1.00 29.32 293 GLU B O 1
ATOM 4970 N N . GLU B 1 306 ? 55.899 45.565 8.613 1.00 34.16 294 GLU B N 1
ATOM 4971 C CA . GLU B 1 306 ? 56.830 46.484 7.952 1.00 35.58 294 GLU B CA 1
ATOM 4972 C C . GLU B 1 306 ? 58.287 46.043 7.979 1.00 35.85 294 GLU B C 1
ATOM 4973 O O . GLU B 1 306 ? 59.012 46.274 7.018 1.00 38.34 294 GLU B O 1
ATOM 4979 N N . ARG B 1 307 ? 58.724 45.375 9.028 1.00 33.28 295 ARG B N 1
ATOM 4980 C CA . ARG B 1 307 ? 60.127 44.989 9.087 1.00 36.15 295 ARG B CA 1
ATOM 4981 C C . ARG B 1 307 ? 60.491 43.997 8.004 1.00 36.38 295 ARG B C 1
ATOM 4982 O O . ARG B 1 307 ? 61.627 44.017 7.513 1.00 40.09 295 ARG B O 1
ATOM 4990 N N . THR B 1 308 ? 59.527 43.179 7.576 1.00 34.55 296 THR B N 1
ATOM 4991 C CA . THR B 1 308 ? 59.806 42.090 6.657 1.00 30.50 296 THR B CA 1
ATOM 4992 C C . THR B 1 308 ? 59.191 42.317 5.313 1.00 32.36 296 THR B C 1
ATOM 4993 O O . THR B 1 308 ? 59.366 41.458 4.443 1.00 33.09 296 THR B O 1
ATOM 4997 N N . ASN B 1 309 ? 58.454 43.428 5.167 1.00 27.21 297 ASN B N 1
ATOM 4998 C CA . ASN B 1 309 ? 57.701 43.722 3.948 1.00 30.13 297 ASN B CA 1
ATOM 4999 C C . ASN B 1 309 ? 56.711 42.623 3.588 1.00 30.24 297 ASN B C 1
ATOM 5000 O O . ASN B 1 309 ? 56.589 42.201 2.432 1.00 27.42 297 ASN B O 1
ATOM 5005 N N . THR B 1 310 ? 55.996 42.119 4.598 1.00 31.81 298 THR B N 1
ATOM 5006 C CA . THR B 1 310 ? 55.048 41.001 4.373 1.00 28.75 298 THR B CA 1
ATOM 5007 C C . THR B 1 310 ? 53.659 41.600 4.359 1.00 28.19 298 THR B C 1
ATOM 5008 O O . THR B 1 310 ? 53.252 42.235 5.325 1.00 32.48 298 THR B O 1
ATOM 5012 N N . LEU B 1 311 ? 52.949 41.449 3.258 1.00 31.04 299 LEU B N 1
ATOM 5013 C CA . LEU B 1 311 ? 51.536 41.804 3.197 1.00 30.73 299 LEU B CA 1
ATOM 5014 C C . LEU B 1 311 ? 50.729 40.613 3.723 1.00 29.51 299 LEU B C 1
ATOM 5015 O O . LEU B 1 311 ? 50.965 39.466 3.344 1.00 29.53 299 LEU B O 1
ATOM 5020 N N . ILE B 1 312 ? 49.809 40.892 4.618 1.00 28.85 300 ILE B N 1
ATOM 5021 C CA . ILE B 1 312 ? 48.837 39.911 5.088 1.00 27.77 300 ILE B CA 1
ATOM 5022 C C . ILE B 1 312 ? 47.418 40.262 4.552 1.00 28.25 300 ILE B C 1
ATOM 5023 O O . ILE B 1 312 ? 46.887 41.341 4.830 1.00 29.94 300 ILE B O 1
ATOM 5028 N N . LEU B 1 313 ? 46.836 39.375 3.737 1.00 28.67 301 LEU B N 1
ATOM 5029 C CA . LEU B 1 313 ? 45.507 39.510 3.171 1.00 27.77 301 LEU B CA 1
ATOM 5030 C C . LEU B 1 313 ? 44.593 38.513 3.855 1.00 30.07 301 LEU B C 1
ATOM 5031 O O . LEU B 1 313 ? 45.026 37.392 4.170 1.00 30.51 301 LEU B O 1
ATOM 5044 N N . SER B 1 315 ? 40.594 36.964 3.881 1.00 26.60 303 SER B N 1
ATOM 5045 C CA . SER B 1 315 ? 39.304 36.945 3.136 1.00 27.69 303 SER B CA 1
ATOM 5046 C C . SER B 1 315 ? 38.352 35.948 3.768 1.00 27.53 303 SER B C 1
ATOM 5047 O O . SER B 1 315 ? 38.775 34.887 4.171 1.00 33.21 303 SER B O 1
ATOM 5050 N N . ALA B 1 316 ? 37.096 36.330 3.909 1.00 24.04 304 ALA B N 1
ATOM 5051 C CA . ALA B 1 316 ? 36.057 35.488 4.498 1.00 24.74 304 ALA B CA 1
ATOM 5052 C C . ALA B 1 316 ? 34.925 35.303 3.516 1.00 28.37 304 ALA B C 1
ATOM 5053 O O . ALA B 1 316 ? 34.523 36.285 2.893 1.00 25.78 304 ALA B O 1
ATOM 5055 N N . ILE B 1 317 ? 34.423 34.058 3.390 1.00 28.15 305 ILE B N 1
ATOM 5056 C CA . ILE B 1 317 ? 33.235 33.698 2.640 1.00 30.57 305 ILE B CA 1
ATOM 5057 C C . ILE B 1 317 ? 32.433 32.654 3.439 1.00 29.35 305 ILE B C 1
ATOM 5058 O O . ILE B 1 317 ? 32.960 32.003 4.299 1.00 28.00 305 ILE B O 1
ATOM 5063 N N . ASP B 1 318 ? 31.142 32.517 3.127 1.00 27.76 306 ASP B N 1
ATOM 5064 C CA . ASP B 1 318 ? 30.364 31.375 3.568 1.00 25.65 306 ASP B CA 1
ATOM 5065 C C . ASP B 1 318 ? 30.715 30.250 2.601 1.00 26.81 306 ASP B C 1
ATOM 5066 O O . ASP B 1 318 ? 30.499 30.371 1.414 1.00 25.87 306 ASP B O 1
ATOM 5071 N N . ASN B 1 319 ? 31.312 29.179 3.096 1.00 28.52 307 ASN B N 1
ATOM 5072 C CA . ASN B 1 319 ? 31.817 28.090 2.214 1.00 28.73 307 ASN B CA 1
ATOM 5073 C C . ASN B 1 319 ? 30.733 27.382 1.420 1.00 28.54 307 ASN B C 1
ATOM 5074 O O . ASN B 1 319 ? 31.050 26.790 0.387 1.00 30.04 307 ASN B O 1
ATOM 5079 N N . LEU B 1 320 ? 29.488 27.367 1.935 1.00 26.91 308 LEU B N 1
ATOM 5080 C CA . LEU B 1 320 ? 28.378 26.663 1.289 1.00 28.12 308 LEU B CA 1
ATOM 5081 C C . LEU B 1 320 ? 27.676 27.551 0.317 1.00 28.22 308 LEU B C 1
ATOM 5082 O O . LEU B 1 320 ? 26.925 27.075 -0.555 1.00 29.99 308 LEU B O 1
ATOM 5087 N N . VAL B 1 321 ? 27.923 28.854 0.388 1.00 28.61 309 VAL B N 1
ATOM 5088 C CA . VAL B 1 321 ? 27.186 29.762 -0.525 1.00 28.26 309 VAL B CA 1
ATOM 5089 C C . VAL B 1 321 ? 28.184 30.344 -1.588 1.00 25.44 309 VAL B C 1
ATOM 5090 O O . VAL B 1 321 ? 28.418 29.707 -2.606 1.00 27.26 309 VAL B O 1
ATOM 5094 N N . LYS B 1 322 ? 28.854 31.472 -1.338 1.00 28.81 310 LYS B N 1
ATOM 5095 C CA . LYS B 1 322 ? 29.899 31.918 -2.279 1.00 29.77 310 LYS B CA 1
ATOM 5096 C C . LYS B 1 322 ? 30.998 30.838 -2.518 1.00 27.67 310 LYS B C 1
ATOM 5097 O O . LYS B 1 322 ? 31.608 30.773 -3.584 1.00 26.69 310 LYS B O 1
ATOM 5103 N N . GLY B 1 323 ? 31.268 30.017 -1.528 1.00 28.88 311 GLY B N 1
ATOM 5104 C CA . GLY B 1 323 ? 32.212 28.921 -1.691 1.00 29.31 311 GLY B CA 1
ATOM 5105 C C . GLY B 1 323 ? 31.679 27.728 -2.461 1.00 27.82 311 GLY B C 1
ATOM 5106 O O . GLY B 1 323 ? 32.445 26.787 -2.740 1.00 29.46 311 GLY B O 1
ATOM 5107 N N . ALA B 1 324 ? 30.379 27.739 -2.800 1.00 28.87 312 ALA B N 1
ATOM 5108 C CA . ALA B 1 324 ? 29.768 26.584 -3.475 1.00 27.81 312 ALA B CA 1
ATOM 5109 C C . ALA B 1 324 ? 28.512 26.962 -4.252 1.00 25.59 312 ALA B C 1
ATOM 5110 O O . ALA B 1 324 ? 28.618 27.428 -5.353 1.00 28.51 312 ALA B O 1
ATOM 5112 N N . SER B 1 325 ? 27.340 26.737 -3.662 1.00 27.15 313 SER B N 1
ATOM 5113 C CA . SER B 1 325 ? 26.004 26.756 -4.374 1.00 26.93 313 SER B CA 1
ATOM 5114 C C . SER B 1 325 ? 25.517 28.145 -4.817 1.00 26.84 313 SER B C 1
ATOM 5115 O O . SER B 1 325 ? 24.898 28.270 -5.882 1.00 28.84 313 SER B O 1
ATOM 5118 N N . GLY B 1 326 ? 25.814 29.169 -4.014 1.00 30.99 314 GLY B N 1
ATOM 5119 C CA . GLY B 1 326 ? 25.616 30.561 -4.370 1.00 27.70 314 GLY B CA 1
ATOM 5120 C C . GLY B 1 326 ? 26.432 30.969 -5.578 1.00 25.96 314 GLY B C 1
ATOM 5121 O O . GLY B 1 326 ? 25.887 31.532 -6.516 1.00 28.28 314 GLY B O 1
ATOM 5122 N N . GLN B 1 327 ? 27.729 30.643 -5.593 1.00 23.68 315 GLN B N 1
ATOM 5123 C CA . GLN B 1 327 ? 28.561 30.882 -6.754 1.00 24.65 315 GLN B CA 1
ATOM 5124 C C . GLN B 1 327 ? 28.036 30.117 -7.958 1.00 27.26 315 GLN B C 1
ATOM 5125 O O . GLN B 1 327 ? 28.029 30.644 -9.090 1.00 30.73 315 GLN B O 1
ATOM 5131 N N . ALA B 1 328 ? 27.506 28.920 -7.726 1.00 27.27 316 ALA B N 1
ATOM 5132 C CA . ALA B 1 328 ? 26.863 28.136 -8.827 1.00 24.21 316 ALA B CA 1
ATOM 5133 C C . ALA B 1 328 ? 25.696 28.822 -9.439 1.00 28.50 316 ALA B C 1
ATOM 5134 O O . ALA B 1 328 ? 25.559 28.835 -10.666 1.00 28.15 316 ALA B O 1
ATOM 5136 N N . VAL B 1 329 ? 24.824 29.359 -8.604 1.00 29.46 317 VAL B N 1
ATOM 5137 C CA . VAL B 1 329 ? 23.665 30.109 -9.056 1.00 29.95 317 VAL B CA 1
ATOM 5138 C C . VAL B 1 329 ? 24.111 31.398 -9.751 1.00 31.15 317 VAL B C 1
ATOM 5139 O O . VAL B 1 329 ? 23.485 31.822 -10.726 1.00 30.42 317 VAL B O 1
ATOM 5143 N N . GLN B 1 330 ? 25.158 32.039 -9.217 1.00 31.00 318 GLN B N 1
ATOM 5144 C CA . GLN B 1 330 ? 25.728 33.244 -9.865 1.00 31.44 318 GLN B CA 1
ATOM 5145 C C . GLN B 1 330 ? 26.167 32.919 -11.285 1.00 27.88 318 GLN B C 1
ATOM 5146 O O . GLN B 1 330 ? 25.826 33.631 -12.253 1.00 32.83 318 GLN B O 1
ATOM 5152 N N . ASN B 1 331 ? 26.835 31.779 -11.444 1.00 29.70 319 ASN B N 1
ATOM 5153 C CA . ASN B 1 331 ? 27.229 31.279 -12.791 1.00 27.87 319 ASN B CA 1
ATOM 5154 C C . ASN B 1 331 ? 26.056 30.955 -13.668 1.00 29.38 319 ASN B C 1
ATOM 5155 O O . ASN B 1 331 ? 26.064 31.295 -14.876 1.00 28.67 319 ASN B O 1
ATOM 5168 N N . ASN B 1 333 ? 23.141 32.473 -13.485 1.00 29.16 321 ASN B N 1
ATOM 5169 C CA . ASN B 1 333 ? 22.654 33.790 -13.940 1.00 29.94 321 ASN B CA 1
ATOM 5170 C C . ASN B 1 333 ? 23.432 34.319 -15.148 1.00 32.82 321 ASN B C 1
ATOM 5171 O O . ASN B 1 333 ? 22.844 34.778 -16.137 1.00 32.50 321 ASN B O 1
ATOM 5176 N N . ILE B 1 334 ? 24.755 34.218 -15.075 1.00 30.66 322 ILE B N 1
ATOM 5177 C CA . ILE B 1 334 ? 25.637 34.671 -16.123 1.00 29.90 322 ILE B CA 1
ATOM 5178 C C . ILE B 1 334 ? 25.411 33.877 -17.403 1.00 33.36 322 ILE B C 1
ATOM 5179 O O . ILE B 1 334 ? 25.321 34.467 -18.473 1.00 34.29 322 ILE B O 1
ATOM 5192 N N . PHE B 1 336 ? 22.777 32.321 -18.533 1.00 33.29 324 PHE B N 1
ATOM 5193 C CA . PHE B 1 336 ? 21.472 32.561 -19.108 1.00 34.41 324 PHE B CA 1
ATOM 5194 C C . PHE B 1 336 ? 21.198 34.051 -19.254 1.00 36.48 324 PHE B C 1
ATOM 5195 O O . PHE B 1 336 ? 20.081 34.445 -19.556 1.00 34.63 324 PHE B O 1
ATOM 5203 N N . GLY B 1 337 ? 22.204 34.881 -19.023 1.00 36.86 325 GLY B N 1
ATOM 5204 C CA . GLY B 1 337 ? 22.076 36.303 -19.301 1.00 38.62 325 GLY B CA 1
ATOM 5205 C C . GLY B 1 337 ? 21.180 37.060 -18.341 1.00 39.56 325 GLY B C 1
ATOM 5206 O O . GLY B 1 337 ? 20.620 38.075 -18.717 1.00 37.92 325 GLY B O 1
ATOM 5207 N N . LEU B 1 338 ? 21.076 36.604 -17.090 1.00 38.23 326 LEU B N 1
ATOM 5208 C CA . LEU B 1 338 ? 20.292 37.317 -16.085 1.00 37.14 326 LEU B CA 1
ATOM 5209 C C . LEU B 1 338 ? 21.155 38.255 -15.281 1.00 39.87 326 LEU B C 1
ATOM 5210 O O . LEU B 1 338 ? 22.385 38.115 -15.247 1.00 39.11 326 LEU B O 1
ATOM 5215 N N . ASP B 1 339 ? 20.497 39.189 -14.595 1.00 40.10 327 ASP B N 1
ATOM 5216 C CA . ASP B 1 339 ? 21.182 40.064 -13.648 1.00 38.43 327 ASP B CA 1
ATOM 5217 C C . ASP B 1 339 ? 21.964 39.141 -12.735 1.00 36.66 327 ASP B C 1
ATOM 5218 O O . ASP B 1 339 ? 21.422 38.228 -12.111 1.00 34.03 327 ASP B O 1
ATOM 5223 N N . GLU B 1 340 ? 23.254 39.359 -12.661 1.00 37.30 328 GLU B N 1
ATOM 5224 C CA . GLU B 1 340 ? 24.097 38.421 -11.929 1.00 32.97 328 GLU B CA 1
ATOM 5225 C C . GLU B 1 340 ? 23.725 38.258 -10.417 1.00 34.74 328 GLU B C 1
ATOM 5226 O O . GLU B 1 340 ? 24.003 37.228 -9.778 1.00 34.72 328 GLU B O 1
ATOM 5232 N N . THR B 1 341 ? 23.125 39.279 -9.829 1.00 31.15 329 THR B N 1
ATOM 5233 C CA . THR B 1 341 ? 22.674 39.177 -8.456 1.00 33.18 329 THR B CA 1
ATOM 5234 C C . THR B 1 341 ? 21.322 38.510 -8.263 1.00 33.68 329 THR B C 1
ATOM 5235 O O . THR B 1 341 ? 20.857 38.434 -7.127 1.00 34.51 329 THR B O 1
ATOM 5239 N N . LYS B 1 342 ? 20.654 38.052 -9.329 1.00 35.77 330 LYS B N 1
ATOM 5240 C CA . LYS B 1 342 ? 19.295 37.528 -9.161 1.00 37.52 330 LYS B CA 1
ATOM 5241 C C . LYS B 1 342 ? 19.267 36.294 -8.255 1.00 36.04 330 LYS B C 1
ATOM 5242 O O . LYS B 1 342 ? 20.032 35.338 -8.444 1.00 33.85 330 LYS B O 1
ATOM 5248 N N . GLY B 1 343 ? 18.378 36.320 -7.263 1.00 35.30 331 GLY B N 1
ATOM 5249 C CA . GLY B 1 343 ? 18.280 35.238 -6.311 1.00 33.78 331 GLY B CA 1
ATOM 5250 C C . GLY B 1 343 ? 19.375 35.272 -5.270 1.00 34.92 331 GLY B C 1
ATOM 5251 O O . GLY B 1 343 ? 19.406 34.391 -4.442 1.00 35.26 331 GLY B O 1
ATOM 5252 N N . LEU B 1 344 ? 20.244 36.294 -5.322 1.00 33.76 332 LEU B N 1
ATOM 5253 C CA . LEU B 1 344 ? 21.392 36.430 -4.428 1.00 35.64 332 LEU B CA 1
ATOM 5254 C C . LEU B 1 344 ? 21.453 37.796 -3.761 1.00 37.88 332 LEU B C 1
ATOM 5255 O O . LEU B 1 344 ? 22.500 38.185 -3.238 1.00 37.02 332 LEU B O 1
ATOM 5260 N N . GLU B 1 345 ? 20.321 38.489 -3.718 1.00 41.90 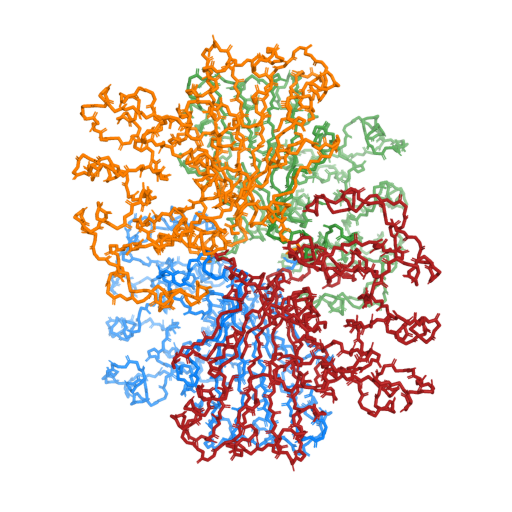333 GLU B N 1
ATOM 5261 C CA . GLU B 1 345 ? 20.286 39.864 -3.218 1.00 47.65 333 GLU B CA 1
ATOM 5262 C C . GLU B 1 345 ? 20.276 39.981 -1.679 1.00 47.79 333 GLU B C 1
ATOM 5263 O O . GLU B 1 345 ? 20.479 41.051 -1.132 1.00 52.01 333 GLU B O 1
ATOM 5269 N N . PHE B 1 346 ? 20.117 38.881 -0.982 1.00 44.64 334 PHE B N 1
ATOM 5270 C CA . PHE B 1 346 ? 19.848 38.947 0.438 1.00 44.57 334 PHE B CA 1
ATOM 5271 C C . PHE B 1 346 ? 21.130 39.180 1.213 1.00 40.55 334 PHE B C 1
ATOM 5272 O O . PHE B 1 346 ? 22.221 38.835 0.773 1.00 40.86 334 PHE B O 1
ATOM 5280 N N . THR B 1 347 ? 21.004 39.801 2.364 1.00 36.64 335 THR B N 1
ATOM 5281 C CA . THR B 1 347 ? 22.167 40.140 3.140 1.00 37.13 335 THR B CA 1
ATOM 5282 C C . THR B 1 347 ? 22.454 39.013 4.155 1.00 36.08 335 THR B C 1
ATOM 5283 O O . THR B 1 347 ? 21.592 38.204 4.443 1.00 38.54 335 THR B O 1
ATOM 5287 N N . PRO B 1 348 ? 23.670 38.955 4.664 1.00 35.67 336 PRO B N 1
ATOM 5288 C CA . PRO B 1 348 ? 24.026 38.006 5.702 1.00 34.38 336 PRO B CA 1
ATOM 5289 C C . PRO B 1 348 ? 23.070 38.030 6.876 1.00 36.80 336 PRO B C 1
ATOM 5290 O O . PRO B 1 348 ? 22.500 39.083 7.207 1.00 38.56 336 PRO B O 1
ATOM 5294 N N . ILE B 1 349 ? 22.886 36.874 7.481 1.00 34.68 337 ILE B N 1
ATOM 5295 C CA . ILE B 1 349 ? 22.057 36.760 8.655 1.00 38.34 337 ILE B CA 1
ATOM 5296 C C . ILE B 1 349 ? 22.979 36.841 9.878 1.00 36.64 337 ILE B C 1
ATOM 5297 O O . ILE B 1 349 ? 24.064 36.257 9.885 1.00 41.90 337 ILE B O 1
ATOM 5302 N N . TYR B 1 350 ? 22.587 37.618 10.878 1.00 32.92 338 TYR B N 1
ATOM 5303 C CA . TYR B 1 350 ? 23.484 37.901 12.018 1.00 32.38 338 TYR B CA 1
ATOM 5304 C C . TYR B 1 350 ? 22.561 38.146 13.200 1.00 34.34 338 TYR B C 1
ATOM 5305 O O . TYR B 1 350 ? 21.537 38.817 12.997 1.00 34.58 338 TYR B O 1
ATOM 5314 N N . PRO B 1 351 ? 22.866 37.656 14.406 1.00 34.20 339 PRO B N 1
ATOM 5315 C CA . PRO B 1 351 ? 24.104 36.929 14.755 1.00 34.67 339 PRO B CA 1
ATOM 5316 C C . PRO B 1 351 ? 24.012 35.440 14.471 1.00 36.73 339 PRO B C 1
ATOM 5317 O O . PRO B 1 351 ? 23.027 34.958 13.891 1.00 34.10 339 PRO B O 1
ATOM 5328 N N . ILE C 1 14 ? 54.065 23.908 50.987 1.00 38.18 2 ILE C N 1
ATOM 5329 C CA . ILE C 1 14 ? 54.259 25.243 50.482 1.00 38.56 2 ILE C CA 1
ATOM 5330 C C . ILE C 1 14 ? 52.974 26.011 50.689 1.00 36.63 2 ILE C C 1
ATOM 5331 O O . ILE C 1 14 ? 51.889 25.559 50.291 1.00 38.12 2 ILE C O 1
ATOM 5336 N N . ARG C 1 15 ? 53.130 27.199 51.269 1.00 33.21 3 ARG C N 1
ATOM 5337 C CA . ARG C 1 15 ? 52.028 28.102 51.524 1.00 32.99 3 ARG C CA 1
ATOM 5338 C C . ARG C 1 15 ? 51.921 29.057 50.355 1.00 31.52 3 ARG C C 1
ATOM 5339 O O . ARG C 1 15 ? 52.798 29.884 50.108 1.00 31.51 3 ARG C O 1
ATOM 5347 N N . ALA C 1 16 ? 50.825 28.940 49.627 1.00 33.96 4 ALA C N 1
ATOM 5348 C CA . ALA C 1 16 ? 50.663 29.668 48.355 1.00 35.93 4 ALA C CA 1
ATOM 5349 C C . ALA C 1 16 ? 49.477 30.618 48.426 1.00 35.32 4 ALA C C 1
ATOM 5350 O O . ALA C 1 16 ? 48.393 30.233 48.853 1.00 34.62 4 ALA C O 1
ATOM 5352 N N . GLY C 1 17 ? 49.693 31.857 48.003 1.00 34.34 5 GLY C N 1
ATOM 5353 C CA . GLY C 1 17 ? 48.613 32.807 47.891 1.00 34.39 5 GLY C CA 1
ATOM 5354 C C . GLY C 1 17 ? 48.325 33.116 46.424 1.00 33.97 5 GLY C C 1
ATOM 5355 O O . GLY C 1 17 ? 49.204 33.005 45.572 1.00 36.61 5 GLY C O 1
ATOM 5356 N N . ILE C 1 18 ? 47.106 33.532 46.140 1.00 32.39 6 ILE C N 1
ATOM 5357 C CA . ILE C 1 18 ? 46.733 33.925 44.799 1.00 33.19 6 ILE C CA 1
ATOM 5358 C C . ILE C 1 18 ? 46.094 35.275 44.847 1.00 34.03 6 ILE C C 1
ATOM 5359 O O . ILE C 1 18 ? 45.040 35.412 45.424 1.00 35.73 6 ILE C O 1
ATOM 5364 N N . ILE C 1 19 ? 46.709 36.252 44.178 1.00 34.32 7 ILE C N 1
ATOM 5365 C CA . ILE C 1 19 ? 46.151 37.594 44.028 1.00 37.30 7 ILE C CA 1
ATOM 5366 C C . ILE C 1 19 ? 45.447 37.675 42.692 1.00 38.72 7 ILE C C 1
ATOM 5367 O O . ILE C 1 19 ? 46.081 37.563 41.621 1.00 39.48 7 ILE C O 1
ATOM 5372 N N . GLY C 1 20 ? 44.128 37.833 42.767 1.00 37.59 8 GLY C N 1
ATOM 5373 C CA . GLY C 1 20 ? 43.273 37.795 41.601 1.00 37.24 8 GLY C CA 1
ATOM 5374 C C . GLY C 1 20 ? 42.721 36.406 41.369 1.00 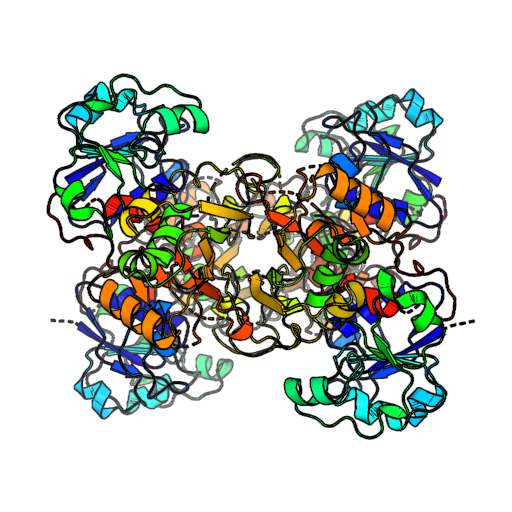37.84 8 GLY C C 1
ATOM 5375 O O . GLY C 1 20 ? 42.804 35.861 40.264 1.00 37.55 8 GLY C O 1
ATOM 5376 N N . ALA C 1 21 ? 42.124 35.835 42.407 1.00 33.96 9 ALA C N 1
ATOM 5377 C CA . ALA C 1 21 ? 41.676 34.447 42.377 1.00 34.10 9 ALA C CA 1
ATOM 5378 C C . ALA C 1 21 ? 40.393 34.205 41.555 1.00 34.15 9 ALA C C 1
ATOM 5379 O O . ALA C 1 21 ? 40.036 33.063 41.310 1.00 37.91 9 ALA C O 1
ATOM 5381 N N . THR C 1 22 ? 39.717 35.270 41.124 1.00 33.40 10 THR C N 1
ATOM 5382 C CA . THR C 1 22 ? 38.416 35.152 40.436 1.00 33.53 10 THR C CA 1
ATOM 5383 C C . THR C 1 22 ? 38.505 35.321 38.926 1.00 36.82 10 THR C C 1
ATOM 5384 O O . THR C 1 22 ? 37.492 35.282 38.217 1.00 40.13 10 THR C O 1
ATOM 5388 N N . GLY C 1 23 ? 39.716 35.502 38.409 1.00 36.16 11 GLY C N 1
ATOM 5389 C CA . GLY C 1 23 ? 39.930 35.386 36.966 1.00 34.95 11 GLY C CA 1
ATOM 5390 C C . GLY C 1 23 ? 40.155 33.928 36.595 1.00 31.34 11 GLY C C 1
ATOM 5391 O O . GLY C 1 23 ? 40.471 33.085 37.456 1.00 30.47 11 GLY C O 1
ATOM 5392 N N . TYR C 1 24 ? 40.028 33.609 35.312 1.00 30.57 12 TYR C N 1
ATOM 5393 C CA . TYR C 1 24 ? 40.144 32.231 34.894 1.00 32.92 12 TYR C CA 1
ATOM 5394 C C . TYR C 1 24 ? 41.462 31.598 35.228 1.00 36.03 12 TYR C C 1
ATOM 5395 O O . TYR C 1 24 ? 41.480 30.430 35.589 1.00 34.82 12 TYR C O 1
ATOM 5404 N N . THR C 1 25 ? 42.549 32.346 35.116 1.00 33.48 13 THR C N 1
ATOM 5405 C CA . THR C 1 25 ? 43.832 31.802 35.503 1.00 35.30 13 THR C CA 1
ATOM 5406 C C . THR C 1 25 ? 43.921 31.559 36.992 1.00 34.35 13 THR C C 1
ATOM 5407 O O . THR C 1 25 ? 44.572 30.600 37.421 1.00 32.94 13 THR C O 1
ATOM 5411 N N . GLY C 1 26 ? 43.265 32.421 37.770 1.00 33.16 14 GLY C N 1
ATOM 5412 C CA . GLY C 1 26 ? 43.132 32.232 39.200 1.00 34.08 14 GLY C CA 1
ATOM 5413 C C . GLY C 1 26 ? 42.415 30.958 39.578 1.00 31.67 14 GLY C C 1
ATOM 5414 O O . GLY C 1 26 ? 42.890 30.194 40.441 1.00 29.43 14 GLY C O 1
ATOM 5415 N N . LEU C 1 27 ? 41.252 30.735 38.974 1.00 29.16 15 LEU C N 1
ATOM 5416 C CA . LEU C 1 27 ? 40.485 29.514 39.174 1.00 30.62 15 LEU C CA 1
ATOM 5417 C C . LEU C 1 27 ? 41.279 28.256 38.839 1.00 29.41 15 LEU C C 1
ATOM 5418 O O . LEU C 1 27 ? 41.138 27.242 39.519 1.00 32.65 15 LEU C O 1
ATOM 5423 N N . GLU C 1 28 ? 42.106 28.302 37.792 1.00 30.40 16 GLU C N 1
ATOM 5424 C CA . GLU C 1 28 ? 42.903 27.115 37.467 1.00 31.54 16 GLU C CA 1
ATOM 5425 C C . GLU C 1 28 ? 44.039 26.953 38.452 1.00 32.85 16 GLU C C 1
ATOM 5426 O O . GLU C 1 28 ? 44.380 25.834 38.821 1.00 33.54 16 GLU C O 1
ATOM 5432 N N . LEU C 1 29 ? 44.564 28.054 38.975 1.00 29.01 17 LEU C N 1
ATOM 5433 C CA . LEU C 1 29 ? 45.552 27.903 40.036 1.00 31.15 17 LEU C CA 1
ATOM 5434 C C . LEU C 1 29 ? 44.955 27.172 41.223 1.00 32.31 17 LEU C C 1
ATOM 5435 O O . LEU C 1 29 ? 45.635 26.356 41.927 1.00 33.12 17 LEU C O 1
ATOM 5440 N N . VAL C 1 30 ? 43.712 27.537 41.524 1.00 31.61 18 VAL C N 1
ATOM 5441 C CA . VAL C 1 30 ? 43.001 26.948 42.661 1.00 33.55 18 VAL C CA 1
ATOM 5442 C C . VAL C 1 30 ? 42.803 25.430 42.467 1.00 31.71 18 VAL C C 1
ATOM 5443 O O . VAL C 1 30 ? 43.091 24.641 43.381 1.00 31.30 18 VAL C O 1
ATOM 5447 N N . ARG C 1 31 ? 42.302 25.035 41.301 1.00 32.38 19 ARG C N 1
ATOM 5448 C CA . ARG C 1 31 ? 42.175 23.609 40.943 1.00 29.35 19 ARG C CA 1
ATOM 5449 C C . ARG C 1 31 ? 43.538 22.883 41.162 1.00 33.49 19 ARG C C 1
ATOM 5450 O O . ARG C 1 31 ? 43.650 21.855 41.867 1.00 31.97 19 ARG C O 1
ATOM 5458 N N . LEU C 1 32 ? 44.597 23.448 40.596 1.00 30.43 20 LEU C N 1
ATOM 5459 C CA . LEU C 1 32 ? 45.849 22.766 40.528 1.00 26.03 20 LEU C CA 1
ATOM 5460 C C . LEU C 1 32 ? 46.390 22.689 41.951 1.00 28.52 20 LEU C C 1
ATOM 5461 O O . LEU C 1 32 ? 46.818 21.631 42.372 1.00 31.64 20 LEU C O 1
ATOM 5466 N N . LEU C 1 33 ? 46.256 23.779 42.692 1.00 33.07 21 LEU C N 1
ATOM 5467 C CA . LEU C 1 33 ? 46.872 23.851 44.023 1.00 31.36 21 LEU C CA 1
ATOM 5468 C C . LEU C 1 33 ? 46.154 23.006 45.086 1.00 33.15 21 LEU C C 1
ATOM 5469 O O . LEU C 1 33 ? 46.819 22.410 45.946 1.00 34.83 21 LEU C O 1
ATOM 5474 N N . LYS C 1 34 ? 44.826 22.966 45.042 1.00 36.54 22 LYS C N 1
ATOM 5475 C CA . LYS C 1 34 ? 44.033 22.043 45.862 1.00 38.46 22 LYS C CA 1
ATOM 5476 C C . LYS C 1 34 ? 44.544 20.601 45.672 1.00 39.83 22 LYS C C 1
ATOM 5477 O O . LYS C 1 34 ? 44.714 19.870 46.623 1.00 39.78 22 LYS C O 1
ATOM 5483 N N . ASN C 1 35 ? 44.802 20.202 44.427 1.00 39.00 23 ASN C N 1
ATOM 5484 C CA . ASN C 1 35 ? 45.224 18.838 44.132 1.00 38.77 23 ASN C CA 1
ATOM 5485 C C . ASN C 1 35 ? 46.727 18.586 44.390 1.00 39.98 23 ASN C C 1
ATOM 5486 O O . ASN C 1 35 ? 47.160 17.440 44.528 1.00 40.58 23 ASN C O 1
ATOM 5491 N N . HIS C 1 36 ? 47.510 19.654 44.532 1.00 35.98 24 HIS C N 1
ATOM 5492 C CA . HIS C 1 36 ? 48.942 19.539 44.665 1.00 35.23 24 HIS C CA 1
ATOM 5493 C C . HIS C 1 36 ? 49.305 18.888 46.010 1.00 36.19 24 HIS C C 1
ATOM 5494 O O . HIS C 1 36 ? 48.940 19.396 47.070 1.00 38.63 24 HIS C O 1
ATOM 5501 N N . PRO C 1 37 ? 50.042 17.792 45.982 1.00 35.42 25 PRO C N 1
ATOM 5502 C CA . PRO C 1 37 ? 50.275 17.047 47.198 1.00 39.03 25 PRO C CA 1
ATOM 5503 C C . PRO C 1 37 ? 51.214 17.774 48.193 1.00 38.72 25 PRO C C 1
ATOM 5504 O O . PRO C 1 37 ? 51.084 17.563 49.406 1.00 43.42 25 PRO C O 1
ATOM 5508 N N . GLU C 1 38 ? 52.105 18.646 47.715 1.00 39.02 26 GLU C N 1
ATOM 5509 C CA . GLU C 1 38 ? 53.046 19.386 48.571 1.00 40.78 26 GLU C CA 1
ATOM 5510 C C . GLU C 1 38 ? 52.823 20.905 48.698 1.00 40.87 26 GLU C C 1
ATOM 5511 O O . GLU C 1 38 ? 53.764 21.649 48.973 1.00 40.99 26 GLU C O 1
ATOM 5517 N N . ALA C 1 39 ? 51.605 21.376 48.473 1.00 37.91 27 ALA C N 1
ATOM 5518 C CA . ALA C 1 39 ? 51.327 22.798 48.564 1.00 36.66 27 ALA C CA 1
ATOM 5519 C C . ALA C 1 39 ? 49.903 22.972 48.987 1.00 36.78 27 ALA C C 1
ATOM 5520 O O . ALA C 1 39 ? 49.103 22.077 48.814 1.00 42.00 27 ALA C O 1
ATOM 5522 N N . LYS C 1 40 ? 49.586 24.141 49.534 1.00 39.46 28 LYS C N 1
ATOM 5523 C CA . LYS C 1 40 ? 48.229 24.467 49.970 1.00 40.64 28 LYS C CA 1
ATOM 5524 C C . LYS C 1 40 ? 47.981 25.970 49.895 1.00 40.06 28 LYS C C 1
ATOM 5525 O O . LYS C 1 40 ? 48.913 26.781 50.051 1.00 43.24 28 LYS C O 1
ATOM 5528 N N . ILE C 1 41 ? 46.722 26.329 49.665 1.00 38.53 29 ILE C N 1
ATOM 5529 C CA . ILE C 1 41 ? 46.312 27.702 49.512 1.00 36.24 29 ILE C CA 1
ATOM 5530 C C . ILE C 1 41 ? 46.133 28.338 50.883 1.00 36.89 29 ILE C C 1
ATOM 5531 O O . ILE C 1 41 ? 45.289 27.877 51.660 1.00 37.06 29 ILE C O 1
ATOM 5536 N N . THR C 1 42 ? 46.948 29.360 51.184 1.00 36.39 30 THR C N 1
ATOM 5537 C CA . THR C 1 42 ? 46.849 30.089 52.450 1.00 35.73 30 THR C CA 1
ATOM 5538 C C . THR C 1 42 ? 46.308 31.492 52.262 1.00 33.90 30 THR C C 1
ATOM 5539 O O . THR C 1 42 ? 46.051 32.184 53.233 1.00 37.29 30 THR C O 1
ATOM 5543 N N . TYR C 1 43 ? 46.128 31.950 51.041 1.00 32.78 31 TYR C N 1
ATOM 5544 C CA . TYR C 1 43 ? 45.665 33.298 50.838 1.00 32.82 31 TYR C CA 1
ATOM 5545 C C . TYR C 1 43 ? 45.024 33.419 49.472 1.00 32.50 31 TYR C C 1
ATOM 5546 O O . TYR C 1 43 ? 45.545 32.869 48.482 1.00 33.15 31 TYR C O 1
ATOM 5555 N N . LEU C 1 44 ? 43.911 34.144 49.414 1.00 29.15 32 LEU C N 1
ATOM 5556 C CA . LEU C 1 44 ? 43.235 34.375 48.136 1.00 31.34 32 LEU C CA 1
ATOM 5557 C C . LEU C 1 44 ? 42.675 35.770 48.165 1.00 32.77 32 LEU C C 1
ATOM 5558 O O . LEU C 1 44 ? 42.018 36.114 49.129 1.00 36.59 32 LEU C O 1
ATOM 5563 N N . SER C 1 45 ? 42.900 36.572 47.137 1.00 32.05 33 SER C N 1
ATOM 5564 C CA . SER C 1 45 ? 42.288 37.904 47.087 1.00 34.45 33 SER C CA 1
ATOM 5565 C C . SER C 1 45 ? 41.583 38.188 45.774 1.00 35.29 33 SER C C 1
ATOM 5566 O O . SER C 1 45 ? 41.845 37.538 44.747 1.00 36.13 33 SER C O 1
ATOM 5569 N N . SER C 1 46 ? 40.685 39.174 45.827 1.00 32.69 34 SER C N 1
ATOM 5570 C CA . SER C 1 46 ? 39.847 39.553 44.690 1.00 33.02 34 SER C CA 1
ATOM 5571 C C . SER C 1 46 ? 39.428 41.009 44.824 1.00 34.14 34 SER C C 1
ATOM 5572 O O . SER C 1 46 ? 38.870 41.393 45.844 1.00 34.93 34 SER C O 1
ATOM 5575 N N . ARG C 1 47 ? 39.692 41.810 43.799 1.00 32.10 35 ARG C N 1
ATOM 5576 C CA . ARG C 1 47 ? 39.270 43.204 43.794 1.00 36.09 35 ARG C CA 1
ATOM 5577 C C . ARG C 1 47 ? 37.760 43.328 43.630 1.00 35.85 35 ARG C C 1
ATOM 5578 O O . ARG C 1 47 ? 37.151 44.231 44.197 1.00 35.76 35 ARG C O 1
ATOM 5586 N N . THR C 1 48 ? 37.161 42.406 42.893 1.00 34.64 36 THR C N 1
ATOM 5587 C CA . THR C 1 48 ? 35.735 42.460 42.604 1.00 37.63 36 THR C CA 1
ATOM 5588 C C . THR C 1 48 ? 34.874 41.781 43.669 1.00 40.30 36 THR C C 1
ATOM 5589 O O . THR C 1 48 ? 33.848 42.346 44.050 1.00 43.03 36 THR C O 1
ATOM 5593 N N . TYR C 1 49 ? 35.290 40.616 44.184 1.00 38.32 37 TYR C N 1
ATOM 5594 C CA . TYR C 1 49 ? 34.381 39.773 44.985 1.00 36.99 37 TYR C CA 1
ATOM 5595 C C . TYR C 1 49 ? 34.846 39.529 46.415 1.00 35.97 37 TYR C C 1
ATOM 5596 O O . TYR C 1 49 ? 34.470 38.538 47.048 1.00 34.15 37 TYR C O 1
ATOM 5605 N N . ALA C 1 50 ? 35.659 40.429 46.941 1.00 32.67 38 ALA C N 1
ATOM 5606 C CA . ALA C 1 50 ? 36.179 40.231 48.284 1.00 34.88 38 ALA C CA 1
ATOM 5607 C C . ALA C 1 50 ? 35.001 40.088 49.255 1.00 36.33 38 ALA C C 1
ATOM 5608 O O . ALA C 1 50 ? 33.939 40.690 49.048 1.00 36.84 38 ALA C O 1
ATOM 5610 N N . GLY C 1 51 ? 35.185 39.258 50.279 1.00 37.10 39 GLY C N 1
ATOM 5611 C CA . GLY C 1 51 ? 34.214 39.139 51.388 1.00 36.27 39 GLY C CA 1
ATOM 5612 C C . GLY C 1 51 ? 33.276 37.968 51.185 1.00 36.88 39 GLY C C 1
ATOM 5613 O O . GLY C 1 51 ? 32.549 37.596 52.103 1.00 38.48 39 GLY C O 1
ATOM 5614 N N . LYS C 1 52 ? 33.305 37.405 49.973 1.00 35.22 40 LYS C N 1
ATOM 5615 C CA . LYS C 1 52 ? 32.534 36.206 49.582 1.00 36.69 40 LYS C CA 1
ATOM 5616 C C . LYS C 1 52 ? 33.468 35.008 49.491 1.00 36.02 40 LYS C C 1
ATOM 5617 O O . LYS C 1 52 ? 34.660 35.179 49.197 1.00 33.10 40 LYS C O 1
ATOM 5623 N N . LYS C 1 53 ? 32.938 33.813 49.779 1.00 35.94 41 LYS C N 1
ATOM 5624 C CA . LYS C 1 53 ? 33.674 32.573 49.526 1.00 36.54 41 LYS C CA 1
ATOM 5625 C C . LYS C 1 53 ? 33.818 32.386 48.019 1.00 34.23 41 LYS C C 1
ATOM 5626 O O . LYS C 1 53 ? 32.929 32.736 47.218 1.00 33.30 41 LYS C O 1
ATOM 5632 N N . LEU C 1 54 ? 34.934 31.790 47.624 1.00 32.37 42 LEU C N 1
ATOM 5633 C CA . LEU C 1 54 ? 35.197 31.644 46.213 1.00 31.50 42 LEU C CA 1
ATOM 5634 C C . LEU C 1 54 ? 34.098 30.840 45.542 1.00 34.41 42 LEU C C 1
ATOM 5635 O O . LEU C 1 54 ? 33.668 31.166 44.417 1.00 35.39 42 LEU C O 1
ATOM 5640 N N . GLU C 1 55 ? 33.629 29.785 46.206 1.00 34.04 43 GLU C N 1
ATOM 5641 C CA . GLU C 1 55 ? 32.566 28.978 45.621 1.00 37.80 43 GLU C CA 1
ATOM 5642 C C . GLU C 1 55 ? 31.190 29.645 45.529 1.00 36.95 43 GLU C C 1
ATOM 5643 O O . GLU C 1 55 ? 30.322 29.143 44.839 1.00 35.91 43 GLU C O 1
ATOM 5649 N N . GLU C 1 56 ? 30.979 30.769 46.205 1.00 41.23 44 GLU C N 1
ATOM 5650 C CA . GLU C 1 56 ? 29.746 31.576 46.006 1.00 43.37 44 GLU C CA 1
ATOM 5651 C C . GLU C 1 56 ? 29.725 32.207 44.611 1.00 43.39 44 GLU C C 1
ATOM 5652 O O . GLU C 1 56 ? 28.674 32.349 43.971 1.00 42.05 44 GLU C O 1
ATOM 5658 N N . ILE C 1 57 ? 30.909 32.573 44.137 1.00 41.30 45 ILE C N 1
ATOM 5659 C CA . ILE C 1 57 ? 31.059 33.220 42.840 1.00 38.13 45 ILE C CA 1
ATOM 5660 C C . ILE C 1 57 ? 31.177 32.122 41.763 1.00 38.26 45 ILE C C 1
ATOM 5661 O O . ILE C 1 57 ? 30.522 32.195 40.722 1.00 39.20 45 ILE C O 1
ATOM 5666 N N . PHE C 1 58 ? 32.048 31.149 42.022 1.00 33.59 46 PHE C N 1
ATOM 5667 C CA . PHE C 1 58 ? 32.311 30.037 41.108 1.00 32.03 46 PHE C CA 1
ATOM 5668 C C . PHE C 1 58 ? 32.182 28.695 41.816 1.00 32.89 46 PHE C C 1
ATOM 5669 O O . PHE C 1 58 ? 33.183 28.132 42.349 1.00 33.52 46 PHE C O 1
ATOM 5677 N N . PRO C 1 59 ? 30.965 28.163 41.803 1.00 32.23 47 PRO C N 1
ATOM 5678 C CA . PRO C 1 59 ? 30.653 26.923 42.493 1.00 38.64 47 PRO C CA 1
ATOM 5679 C C . PRO C 1 59 ? 31.496 25.726 42.075 1.00 38.10 47 PRO C C 1
ATOM 5680 O O . PRO C 1 59 ? 31.785 24.878 42.912 1.00 36.53 47 PRO C O 1
ATOM 5684 N N . SER C 1 60 ? 31.890 25.695 40.808 1.00 37.92 48 SER C N 1
ATOM 5685 C CA . SER C 1 60 ? 32.753 24.680 40.242 1.00 37.90 48 SER C CA 1
ATOM 5686 C C . SER C 1 60 ? 34.007 24.495 41.068 1.00 35.46 48 SER C C 1
ATOM 5687 O O . SER C 1 60 ? 34.553 23.404 41.108 1.00 35.82 48 SER C O 1
ATOM 5690 N N . THR C 1 61 ? 34.472 25.554 41.751 1.00 33.56 49 THR C N 1
ATOM 5691 C CA . THR C 1 61 ? 35.763 25.490 42.455 1.00 31.66 49 THR C CA 1
ATOM 5692 C C . THR C 1 61 ? 35.707 24.635 43.685 1.00 31.39 49 THR C C 1
ATOM 5693 O O . THR C 1 61 ? 36.764 24.158 44.198 1.00 32.05 49 THR C O 1
ATOM 5697 N N . LEU C 1 62 ? 34.496 24.496 44.201 1.00 32.01 50 LEU C N 1
ATOM 5698 C CA . LEU C 1 62 ? 34.285 23.854 45.507 1.00 35.32 50 LEU C CA 1
ATOM 5699 C C . LEU C 1 62 ? 35.200 24.395 46.623 1.00 39.85 50 LEU C C 1
ATOM 5700 O O . LEU C 1 62 ? 35.581 23.638 47.517 1.00 39.94 50 LEU C O 1
ATOM 5705 N N . GLU C 1 63 ? 35.512 25.697 46.605 1.00 39.59 51 GLU C N 1
ATOM 5706 C CA . GLU C 1 63 ? 36.460 26.286 47.556 1.00 38.48 51 GLU C CA 1
ATOM 5707 C C . GLU C 1 63 ? 35.742 27.230 48.504 1.00 38.57 51 GLU C C 1
ATOM 5708 O O . GLU C 1 63 ? 35.137 28.223 48.086 1.00 35.78 51 GLU C O 1
ATOM 5714 N N . ASN C 1 64 ? 35.792 26.920 49.790 1.00 38.40 52 ASN C N 1
ATOM 5715 C CA . ASN C 1 64 ? 35.025 27.711 50.761 1.00 41.05 52 ASN C CA 1
ATOM 5716 C C . ASN C 1 64 ? 35.791 28.901 51.386 1.00 41.92 52 ASN C C 1
ATOM 5717 O O . ASN C 1 64 ? 35.213 29.638 52.162 1.00 41.67 52 ASN C O 1
ATOM 5722 N N . SER C 1 65 ? 37.076 29.070 51.071 1.00 40.85 53 SER C N 1
ATOM 5723 C CA . SER C 1 65 ? 37.839 30.224 51.533 1.00 41.65 53 SER C CA 1
ATOM 5724 C C . SER C 1 65 ? 37.159 31.538 51.160 1.00 40.02 53 SER C C 1
ATOM 5725 O O . SER C 1 65 ? 36.789 31.725 50.017 1.00 37.69 53 SER C O 1
ATOM 5728 N N . ILE C 1 66 ? 36.993 32.443 52.132 1.00 38.84 54 ILE C N 1
ATOM 5729 C CA . ILE C 1 66 ? 36.510 33.802 51.849 1.00 37.53 54 ILE C CA 1
ATOM 5730 C C . ILE C 1 66 ? 37.607 34.537 51.107 1.00 37.23 54 ILE C C 1
ATOM 5731 O O . ILE C 1 66 ? 38.795 34.372 51.397 1.00 38.40 54 ILE C O 1
ATOM 5736 N N . LEU C 1 67 ? 37.197 35.312 50.116 1.00 35.13 55 LEU C N 1
ATOM 5737 C CA . LEU C 1 67 ? 38.123 36.108 49.322 1.00 36.76 55 LEU C CA 1
ATOM 5738 C C . LEU C 1 67 ? 38.551 37.365 50.091 1.00 35.96 55 LEU C C 1
ATOM 5739 O O . LEU C 1 67 ? 37.703 38.113 50.578 1.00 35.76 55 LEU C O 1
ATOM 5744 N N . SER C 1 68 ? 39.861 37.584 50.221 1.00 35.55 56 SER C N 1
ATOM 5745 C CA . SER C 1 68 ? 40.383 38.769 50.915 1.00 35.21 56 SER C CA 1
ATOM 5746 C C . SER C 1 68 ? 40.451 40.025 50.042 1.00 36.60 56 SER C C 1
ATOM 5747 O O . SER C 1 68 ? 40.453 39.972 48.798 1.00 32.93 56 SER C O 1
ATOM 5750 N N . GLU C 1 69 ? 40.503 41.175 50.721 1.00 36.98 57 GLU C N 1
ATOM 5751 C CA . GLU C 1 69 ? 40.931 42.421 50.114 1.00 38.48 57 GLU C CA 1
ATOM 5752 C C . GLU C 1 69 ? 42.439 42.442 50.308 1.00 39.45 57 GLU C C 1
ATOM 5753 O O . GLU C 1 69 ? 42.933 42.269 51.438 1.00 39.13 57 GLU C O 1
ATOM 5759 N N . PHE C 1 70 ? 43.176 42.680 49.232 1.00 39.12 58 PHE C N 1
ATOM 5760 C CA . PHE C 1 70 ? 44.621 42.544 49.293 1.00 39.44 58 PHE C CA 1
ATOM 5761 C C . PHE C 1 70 ? 45.270 43.375 50.442 1.00 38.44 58 PHE C C 1
ATOM 5762 O O . PHE C 1 70 ? 45.008 44.571 50.570 1.00 37.35 58 PHE C O 1
ATOM 5770 N N . ASP C 1 71 ? 46.107 42.708 51.238 1.00 38.22 59 ASP C N 1
ATOM 5771 C CA . ASP C 1 71 ? 46.889 43.329 52.317 1.00 41.03 59 ASP C CA 1
ATOM 5772 C C . ASP C 1 71 ? 48.281 42.685 52.362 1.00 41.03 59 ASP C C 1
ATOM 5773 O O . ASP C 1 71 ? 48.403 41.529 52.728 1.00 41.03 59 ASP C O 1
ATOM 5778 N N . PRO C 1 72 ? 49.325 43.422 51.992 1.00 43.70 60 PRO C N 1
ATOM 5779 C CA . PRO C 1 72 ? 50.678 42.841 51.888 1.00 45.30 60 PRO C CA 1
ATOM 5780 C C . PRO C 1 72 ? 51.262 42.301 53.194 1.00 46.37 60 PRO C C 1
ATOM 5781 O O . PRO C 1 72 ? 52.094 41.384 53.168 1.00 44.82 60 PRO C O 1
ATOM 5785 N N . GLU C 1 73 ? 50.826 42.857 54.322 1.00 46.30 61 GLU C N 1
ATOM 5786 C CA . GLU C 1 73 ? 51.263 42.364 55.624 1.00 48.75 61 GLU C CA 1
ATOM 5787 C C . GLU C 1 73 ? 50.747 40.956 55.862 1.00 46.21 61 GLU C C 1
ATOM 5788 O O . GLU C 1 73 ? 51.474 40.122 56.397 1.00 41.73 61 GLU C O 1
ATOM 5794 N N . LYS C 1 74 ? 49.497 40.700 55.472 1.00 46.59 62 LYS C N 1
ATOM 5795 C CA . LYS C 1 74 ? 48.916 39.362 55.607 1.00 49.06 62 LYS C CA 1
ATOM 5796 C C . LYS C 1 74 ? 49.566 38.358 54.665 1.00 48.54 62 LYS C C 1
ATOM 5797 O O . LYS C 1 74 ? 49.798 37.207 55.040 1.00 50.10 62 LYS C O 1
ATOM 5803 N N . VAL C 1 75 ? 49.872 38.800 53.448 1.00 48.74 63 VAL C N 1
ATOM 5804 C CA . VAL C 1 75 ? 50.551 37.940 52.486 1.00 48.08 63 VAL C CA 1
ATOM 5805 C C . VAL C 1 75 ? 51.924 37.565 53.041 1.00 48.07 63 VAL C C 1
ATOM 5806 O O . VAL C 1 75 ? 52.218 36.382 53.223 1.00 44.48 63 VAL C O 1
ATOM 5810 N N . SER C 1 76 ? 52.735 38.574 53.380 1.00 47.22 64 SER C N 1
ATOM 5811 C CA . SER C 1 76 ? 54.083 38.334 53.895 1.00 46.67 64 SER C CA 1
ATOM 5812 C C . SER C 1 76 ? 54.052 37.365 55.067 1.00 47.72 64 SER C C 1
ATOM 5813 O O . SER C 1 76 ? 54.987 36.586 55.265 1.00 49.45 64 SER C O 1
ATOM 5816 N N . LYS C 1 77 ? 52.961 37.417 55.828 1.00 46.37 65 LYS C N 1
ATOM 5817 C CA . LYS C 1 77 ? 52.785 36.586 57.007 1.00 48.24 65 LYS C CA 1
ATOM 5818 C C . LYS C 1 77 ? 52.445 35.147 56.654 1.00 44.14 65 LYS C C 1
ATOM 5819 O O . LYS C 1 77 ? 53.011 34.223 57.239 1.00 40.38 65 LYS C O 1
ATOM 5825 N N . ASN C 1 78 ? 51.535 34.972 55.686 1.00 42.89 66 ASN C N 1
ATOM 5826 C CA . ASN C 1 78 ? 50.876 33.666 55.434 1.00 42.26 66 ASN C CA 1
ATOM 5827 C C . ASN C 1 78 ? 51.401 32.856 54.240 1.00 39.62 66 ASN C C 1
ATOM 5828 O O . ASN C 1 78 ? 51.091 31.669 54.128 1.00 39.46 66 ASN C O 1
ATOM 5833 N N . CYS C 1 79 ? 52.182 33.490 53.368 1.00 38.69 67 CYS C N 1
ATOM 5834 C CA . CYS C 1 79 ? 52.573 32.903 52.098 1.00 39.08 67 CYS C CA 1
ATOM 5835 C C . CYS C 1 79 ? 54.074 32.709 51.911 1.00 39.73 67 CYS C C 1
ATOM 5836 O O . CYS C 1 79 ? 54.867 33.584 52.240 1.00 41.31 67 CYS C O 1
ATOM 5839 N N . ASP C 1 80 ? 54.452 31.549 51.377 1.00 38.46 68 ASP C N 1
ATOM 5840 C CA . ASP C 1 80 ? 55.821 31.309 50.915 1.00 36.35 68 ASP C CA 1
ATOM 5841 C C . ASP C 1 80 ? 55.973 31.783 49.473 1.00 35.46 68 ASP C C 1
ATOM 5842 O O . ASP C 1 80 ? 57.054 32.164 49.031 1.00 34.63 68 ASP C O 1
ATOM 5847 N N . VAL C 1 81 ? 54.888 31.709 48.722 1.00 36.47 69 VAL C N 1
ATOM 5848 C CA . VAL C 1 81 ? 54.911 32.064 47.308 1.00 33.71 69 VAL C CA 1
ATOM 5849 C C . VAL C 1 81 ? 53.586 32.745 46.988 1.00 34.17 69 VAL C C 1
ATOM 5850 O O . VAL C 1 81 ? 52.560 32.416 47.581 1.00 34.65 69 VAL C O 1
ATOM 5854 N N . LEU C 1 82 ? 53.632 33.698 46.071 1.00 32.34 70 LEU C N 1
ATOM 5855 C CA . LEU C 1 82 ? 52.446 34.430 45.653 1.00 36.08 70 LEU C CA 1
ATOM 5856 C C . LEU C 1 82 ? 52.334 34.435 44.135 1.00 34.15 70 LEU C C 1
ATOM 5857 O O . LEU C 1 82 ? 53.276 34.847 43.452 1.00 34.65 70 LEU C O 1
ATOM 5862 N N . PHE C 1 83 ? 51.174 34.003 43.626 1.00 34.02 71 PHE C N 1
ATOM 5863 C CA . PHE C 1 83 ? 50.814 34.078 42.226 1.00 35.34 71 PHE C CA 1
ATOM 5864 C C . PHE C 1 83 ? 50.021 35.357 42.024 1.00 34.71 71 PHE C C 1
ATOM 5865 O O . PHE C 1 83 ? 49.054 35.576 42.724 1.00 33.33 71 PHE C O 1
ATOM 5873 N N . THR C 1 84 ? 50.415 36.192 41.064 1.00 35.23 72 THR C N 1
ATOM 5874 C CA . THR C 1 84 ? 49.685 37.449 40.798 1.00 36.93 72 THR C CA 1
ATOM 5875 C C . THR C 1 84 ? 49.132 37.439 39.387 1.00 37.04 72 THR C C 1
ATOM 5876 O O . THR C 1 84 ? 49.860 37.144 38.454 1.00 39.13 72 THR C O 1
ATOM 5880 N N . ALA C 1 85 ? 47.855 37.789 39.271 1.00 36.66 73 ALA C N 1
ATOM 5881 C CA . ALA C 1 85 ? 47.144 37.879 38.019 1.00 37.92 73 ALA C CA 1
ATOM 5882 C C . ALA C 1 85 ? 46.333 39.178 38.014 1.00 41.10 73 ALA C C 1
ATOM 5883 O O . ALA C 1 85 ? 45.128 39.194 38.324 1.00 41.04 73 ALA C O 1
ATOM 5885 N N . LEU C 1 86 ? 46.998 40.255 37.614 1.00 41.76 74 LEU C N 1
ATOM 5886 C CA . LEU C 1 86 ? 46.463 41.600 37.753 1.00 44.52 74 LEU C CA 1
ATOM 5887 C C . LEU C 1 86 ? 46.566 42.355 36.438 1.00 47.06 74 LEU C C 1
ATOM 5888 O O . LEU C 1 86 ? 47.220 41.888 35.509 1.00 46.00 74 LEU C O 1
ATOM 5893 N N . PRO C 1 87 ? 45.909 43.512 36.356 1.00 50.17 75 PRO C N 1
ATOM 5894 C CA . PRO C 1 87 ? 46.203 44.479 35.306 1.00 50.75 75 PRO C CA 1
ATOM 5895 C C . PRO C 1 87 ? 47.706 44.786 35.241 1.00 52.02 75 PRO C C 1
ATOM 5896 O O . PRO C 1 87 ? 48.387 44.754 36.271 1.00 49.41 75 PRO C O 1
ATOM 5900 N N . ALA C 1 88 ? 48.203 45.073 34.035 1.00 53.63 76 ALA C N 1
ATOM 5901 C CA . ALA C 1 88 ? 49.640 45.286 33.804 1.00 52.87 76 ALA C CA 1
ATOM 5902 C C . ALA C 1 88 ? 50.185 46.366 34.719 1.00 50.24 76 ALA C C 1
ATOM 5903 O O . ALA C 1 88 ? 49.495 47.335 35.030 1.00 49.57 76 ALA C O 1
ATOM 5905 N N . GLY C 1 89 ? 51.414 46.173 35.181 1.00 49.25 77 GLY C N 1
ATOM 5906 C CA . GLY C 1 89 ? 52.041 47.119 36.097 1.00 47.62 77 GLY C CA 1
ATOM 5907 C C . GLY C 1 89 ? 51.715 46.931 37.577 1.00 47.41 77 GLY C C 1
ATOM 5908 O O . GLY C 1 89 ? 52.575 47.200 38.436 1.00 44.26 77 GLY C O 1
ATOM 5909 N N . ALA C 1 90 ? 50.506 46.441 37.885 1.00 46.19 78 ALA C N 1
ATOM 5910 C CA . ALA C 1 90 ? 50.072 46.273 39.280 1.00 44.53 78 ALA C CA 1
ATOM 5911 C C . ALA C 1 90 ? 50.942 45.293 40.057 1.00 44.83 78 ALA C C 1
ATOM 5912 O O . ALA C 1 90 ? 51.292 45.554 41.224 1.00 44.28 78 ALA C O 1
ATOM 5914 N N . SER C 1 91 ? 5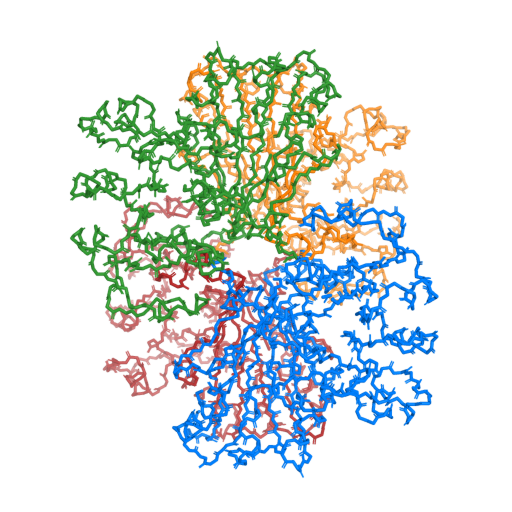1.309 44.172 39.431 1.00 42.85 79 SER C N 1
ATOM 5915 C CA . SER C 1 91 ? 52.212 43.220 40.092 1.00 43.38 79 SER C CA 1
ATOM 5916 C C . SER C 1 91 ? 53.567 43.883 40.410 1.00 41.44 79 SER C C 1
ATOM 5917 O O . SER C 1 91 ? 54.142 43.650 41.460 1.00 39.21 79 SER C O 1
ATOM 5920 N N . TYR C 1 92 ? 54.064 44.709 39.495 1.00 42.51 80 TYR C N 1
ATOM 5921 C CA . TYR C 1 92 ? 55.325 45.416 39.724 1.00 44.43 80 TYR C CA 1
ATOM 5922 C C . TYR C 1 92 ? 55.261 46.268 40.981 1.00 46.12 80 TYR C C 1
ATOM 5923 O O . TYR C 1 92 ? 56.183 46.241 41.805 1.00 45.68 80 TYR C O 1
ATOM 5932 N N . ASP C 1 93 ? 54.154 46.998 41.118 1.00 47.89 81 ASP C N 1
ATOM 5933 C CA . ASP C 1 93 ? 53.955 47.913 42.242 1.00 50.15 81 ASP C CA 1
ATOM 5934 C C . ASP C 1 93 ? 53.792 47.135 43.539 1.00 49.98 81 ASP C C 1
ATOM 5935 O O . ASP C 1 93 ? 54.473 47.430 44.509 1.00 47.76 81 ASP C O 1
ATOM 5940 N N . LEU C 1 94 ? 52.916 46.127 43.564 1.00 50.38 82 LEU C N 1
ATOM 5941 C CA . LEU C 1 94 ? 52.665 45.422 44.837 1.00 52.25 82 LEU C CA 1
ATOM 5942 C C . LEU C 1 94 ? 53.872 44.618 45.327 1.00 53.04 82 LEU C C 1
ATOM 5943 O O . LEU C 1 94 ? 54.031 44.403 46.543 1.00 53.59 82 LEU C O 1
ATOM 5948 N N . VAL C 1 95 ? 54.729 44.200 44.399 1.00 53.12 83 VAL C N 1
ATOM 5949 C CA . VAL C 1 95 ? 55.893 43.381 44.746 1.00 56.06 83 VAL C CA 1
ATOM 5950 C C . VAL C 1 95 ? 56.945 44.152 45.557 1.00 57.92 83 VAL C C 1
ATOM 5951 O O . VAL C 1 95 ? 57.609 43.570 46.424 1.00 58.35 83 VAL C O 1
ATOM 5955 N N . ARG C 1 96 ? 57.081 45.448 45.283 1.00 60.81 84 ARG C N 1
ATOM 5956 C CA . ARG C 1 96 ? 57.880 46.346 46.124 1.00 63.86 84 ARG C CA 1
ATOM 5957 C C . ARG C 1 96 ? 57.477 46.287 47.602 1.00 65.45 84 ARG C C 1
ATOM 5958 O O . ARG C 1 96 ? 58.335 46.218 48.494 1.00 65.63 84 ARG C O 1
ATOM 5966 N N . GLU C 1 97 ? 56.170 46.312 47.856 1.00 66.07 85 GLU C N 1
ATOM 5967 C CA . GLU C 1 97 ? 55.649 46.287 49.219 1.00 66.08 85 GLU C CA 1
ATOM 5968 C C . GLU C 1 97 ? 55.923 44.975 49.965 1.00 66.76 85 GLU C C 1
ATOM 5969 O O . GLU C 1 97 ? 55.850 44.957 51.200 1.00 67.67 85 GLU C O 1
ATOM 5971 N N . LEU C 1 98 ? 56.250 43.894 49.241 1.00 66.08 86 LEU C N 1
ATOM 5972 C CA . LEU C 1 98 ? 56.481 42.563 49.859 1.00 65.53 86 LEU C CA 1
ATOM 5973 C C . LEU C 1 98 ? 57.956 42.221 50.129 1.00 64.41 86 LEU C C 1
ATOM 5974 O O . LEU C 1 98 ? 58.856 42.719 49.445 1.00 65.84 86 LEU C O 1
ATOM 5979 N N . LYS C 1 99 ? 58.180 41.343 51.111 1.00 61.00 87 LYS C N 1
ATOM 5980 C CA . LYS C 1 99 ? 59.522 40.869 51.466 1.00 58.48 87 LYS C CA 1
ATOM 5981 C C . LYS C 1 99 ? 59.511 39.381 51.850 1.00 55.34 87 LYS C C 1
ATOM 5982 O O . LYS C 1 99 ? 58.676 38.939 52.648 1.00 53.64 87 LYS C O 1
ATOM 5984 N N . GLY C 1 100 ? 60.451 38.619 51.292 1.00 52.08 88 GLY C N 1
ATOM 5985 C CA . GLY C 1 100 ? 60.629 37.205 51.651 1.00 49.58 88 GLY C CA 1
ATOM 5986 C C . GLY C 1 100 ? 59.546 36.256 51.152 1.00 47.39 88 GLY C C 1
ATOM 5987 O O . GLY C 1 100 ? 59.381 35.146 51.672 1.00 48.55 88 GLY C O 1
ATOM 5988 N N . VAL C 1 101 ? 58.797 36.701 50.151 1.00 44.72 89 VAL C N 1
ATOM 5989 C CA . VAL C 1 101 ? 57.788 35.865 49.490 1.00 40.57 89 VAL C CA 1
ATOM 5990 C C . VAL C 1 101 ? 58.255 35.715 48.053 1.00 38.20 89 VAL C C 1
ATOM 5991 O O . VAL C 1 101 ? 58.553 36.703 47.398 1.00 37.63 89 VAL C O 1
ATOM 5995 N N . LYS C 1 102 ? 58.340 34.486 47.566 1.00 36.68 90 LYS C N 1
ATOM 5996 C CA . LYS C 1 102 ? 58.682 34.259 46.157 1.00 36.59 90 LYS C CA 1
ATOM 5997 C C . LYS C 1 102 ? 57.479 34.652 45.301 1.00 35.38 90 LYS C C 1
ATOM 5998 O O . LYS C 1 102 ? 56.335 34.451 45.721 1.00 31.62 90 LYS C O 1
ATOM 6004 N N . ILE C 1 103 ? 57.745 35.228 44.127 1.00 34.85 91 ILE C N 1
ATOM 6005 C CA . ILE C 1 103 ? 56.686 35.749 43.254 1.00 34.13 91 ILE C CA 1
ATOM 6006 C C . ILE C 1 103 ? 56.663 35.075 41.884 1.00 31.90 91 ILE C C 1
ATOM 6007 O O . ILE C 1 103 ? 57.678 34.980 41.206 1.00 30.66 91 ILE C O 1
ATOM 6012 N N . ILE C 1 104 ? 55.485 34.645 41.481 1.00 31.58 92 ILE C N 1
ATOM 6013 C CA . ILE C 1 104 ? 55.292 34.135 40.145 1.00 30.71 92 ILE C CA 1
ATOM 6014 C C . ILE C 1 104 ? 54.168 34.997 39.575 1.00 31.47 92 ILE C C 1
ATOM 6015 O O . ILE C 1 104 ? 53.008 34.856 39.964 1.00 31.07 92 ILE C O 1
ATOM 6020 N N . ASP C 1 105 ? 54.523 35.888 38.661 1.00 33.81 93 ASP C N 1
ATOM 6021 C CA . ASP C 1 105 ? 53.552 36.791 38.049 1.00 34.61 93 ASP C CA 1
ATOM 6022 C C . ASP C 1 105 ? 53.089 36.262 36.703 1.00 34.66 93 ASP C C 1
ATOM 6023 O O . ASP C 1 105 ? 53.910 36.006 35.816 1.00 34.76 93 ASP C O 1
ATOM 6028 N N . LEU C 1 106 ? 51.768 36.151 36.554 1.00 33.94 94 LEU C N 1
ATOM 6029 C CA . LEU C 1 106 ? 51.164 35.648 35.358 1.00 37.27 94 LEU C CA 1
ATOM 6030 C C . LEU C 1 106 ? 51.157 36.722 34.294 1.00 35.63 94 LEU C C 1
ATOM 6031 O O . LEU C 1 106 ? 51.051 36.408 33.134 1.00 32.13 94 LEU C O 1
ATOM 6036 N N . GLY C 1 107 ? 51.325 37.983 34.679 1.00 35.74 95 GLY C N 1
ATOM 6037 C CA . GLY C 1 107 ? 51.414 39.046 33.714 1.00 32.20 95 GLY C CA 1
ATOM 6038 C C . GLY C 1 107 ? 52.776 39.206 33.085 1.00 34.88 95 GLY C C 1
ATOM 6039 O O . GLY C 1 107 ? 53.647 38.314 33.162 1.00 33.66 95 GLY C O 1
ATOM 6040 N N . ALA C 1 108 ? 52.971 40.375 32.484 1.00 33.84 96 ALA C N 1
ATOM 6041 C CA . ALA C 1 108 ? 54.140 40.658 31.667 1.00 35.90 96 ALA C CA 1
ATOM 6042 C C . ALA C 1 108 ? 55.219 41.471 32.389 1.00 35.55 96 ALA C C 1
ATOM 6043 O O . ALA C 1 108 ? 56.303 41.655 31.846 1.00 35.04 96 ALA C O 1
ATOM 6045 N N . ASP C 1 109 ? 54.938 41.888 33.625 1.00 35.87 97 ASP C N 1
ATOM 6046 C CA . ASP C 1 109 ? 55.776 42.866 34.362 1.00 38.35 97 ASP C CA 1
ATOM 6047 C C . ASP C 1 109 ? 57.224 42.421 34.530 1.00 38.38 97 ASP C C 1
ATOM 6048 O O . ASP C 1 109 ? 58.137 43.262 34.599 1.00 37.42 97 ASP C O 1
ATOM 6053 N N . PHE C 1 110 ? 57.432 41.105 34.621 1.00 35.13 98 PHE C N 1
ATOM 6054 C CA . PHE C 1 110 ? 58.766 40.533 34.805 1.00 35.40 98 PHE C CA 1
ATOM 6055 C C . PHE C 1 110 ? 59.275 39.646 33.657 1.00 33.40 98 PHE C C 1
ATOM 6056 O O . PHE C 1 110 ? 60.276 38.968 33.816 1.00 35.67 98 PHE C O 1
ATOM 6064 N N . ARG C 1 111 ? 58.612 39.664 32.506 1.00 35.05 99 ARG C N 1
ATOM 6065 C CA . ARG C 1 111 ? 58.993 38.806 31.389 1.00 30.94 99 ARG C CA 1
ATOM 6066 C C . ARG C 1 111 ? 60.222 39.287 30.610 1.00 34.09 99 ARG C C 1
ATOM 6067 O O . ARG C 1 111 ? 60.994 38.463 30.119 1.00 31.27 99 ARG C O 1
ATOM 6075 N N . PHE C 1 112 ? 60.398 40.611 30.471 1.00 33.76 100 PHE C N 1
ATOM 6076 C CA . PHE C 1 112 ? 61.362 41.133 29.524 1.00 34.38 100 PHE C CA 1
ATOM 6077 C C . PHE C 1 112 ? 62.690 41.293 30.178 1.00 34.36 100 PHE C C 1
ATOM 6078 O O . PHE C 1 112 ? 62.767 41.784 31.302 1.00 29.40 100 PHE C O 1
ATOM 6086 N N . ASP C 1 113 ? 63.737 40.877 29.471 1.00 36.60 101 ASP C N 1
ATOM 6087 C CA . ASP C 1 113 ? 65.107 41.085 29.944 1.00 39.11 101 ASP C CA 1
ATOM 6088 C C . ASP C 1 113 ? 65.493 42.573 29.913 1.00 41.96 101 ASP C C 1
ATOM 6089 O O . ASP C 1 113 ? 66.265 43.039 30.755 1.00 41.50 101 ASP C O 1
ATOM 6094 N N . ASP C 1 114 ? 64.943 43.310 28.954 1.00 41.16 102 ASP C N 1
ATOM 6095 C CA . ASP C 1 114 ? 65.187 44.747 28.806 1.00 41.96 102 ASP C CA 1
ATOM 6096 C C . ASP C 1 114 ? 63.882 45.505 29.123 1.00 40.92 102 ASP C C 1
ATOM 6097 O O . ASP C 1 114 ? 62.946 45.483 28.329 1.00 40.26 102 ASP C O 1
ATOM 6102 N N . PRO C 1 115 ? 63.826 46.196 30.260 1.00 40.94 103 PRO C N 1
ATOM 6103 C CA . PRO C 1 115 ? 62.606 46.886 30.700 1.00 39.78 103 PRO C CA 1
ATOM 6104 C C . PRO C 1 115 ? 62.187 48.044 29.798 1.00 38.09 103 PRO C C 1
ATOM 6105 O O . PRO C 1 115 ? 61.074 48.557 29.938 1.00 36.82 103 PRO C O 1
ATOM 6109 N N . GLY C 1 116 ? 63.085 48.454 28.898 1.00 37.10 104 GLY C N 1
ATOM 6110 C CA . GLY C 1 116 ? 62.776 49.421 27.830 1.00 37.00 104 GLY C CA 1
ATOM 6111 C C . GLY C 1 116 ? 61.785 48.873 26.826 1.00 38.72 104 GLY C C 1
ATOM 6112 O O . GLY C 1 116 ? 60.902 49.595 26.345 1.00 37.75 104 GLY C O 1
ATOM 6113 N N . VAL C 1 117 ? 61.925 47.584 26.519 1.00 38.81 105 VAL C N 1
ATOM 6114 C CA . VAL C 1 117 ? 60.980 46.890 25.625 1.00 39.93 105 VAL C CA 1
ATOM 6115 C C . VAL C 1 117 ? 59.588 46.796 26.292 1.00 39.08 105 VAL C C 1
ATOM 6116 O O . VAL C 1 117 ? 58.549 47.081 25.652 1.00 36.73 105 VAL C O 1
ATOM 6120 N N . TYR C 1 118 ? 59.563 46.424 27.577 1.00 38.09 106 TYR C N 1
ATOM 6121 C CA . TYR C 1 118 ? 58.304 46.434 28.317 1.00 39.42 106 TYR C CA 1
ATOM 6122 C C . TYR C 1 118 ? 57.658 47.807 28.212 1.00 41.54 106 TYR C C 1
ATOM 6123 O O . TYR C 1 118 ? 56.506 47.929 27.817 1.00 42.81 106 TYR C O 1
ATOM 6132 N N . ARG C 1 119 ? 58.422 48.840 28.562 1.00 43.35 107 ARG C N 1
ATOM 6133 C CA . ARG C 1 119 ? 57.937 50.216 28.500 1.00 45.59 107 ARG C CA 1
ATOM 6134 C C . ARG C 1 119 ? 57.310 50.542 27.146 1.00 45.04 107 ARG C C 1
ATOM 6135 O O . ARG C 1 119 ? 56.184 51.049 27.066 1.00 42.94 107 ARG C O 1
ATOM 6143 N N . GLU C 1 120 ? 58.032 50.230 26.082 1.00 44.70 108 GLU C N 1
ATOM 6144 C CA . GLU C 1 120 ? 57.541 50.515 24.746 1.00 45.32 108 GLU C CA 1
ATOM 6145 C C . GLU C 1 120 ? 56.164 49.906 24.455 1.00 46.35 108 GLU C C 1
ATOM 6146 O O . GLU C 1 120 ? 55.264 50.567 23.900 1.00 46.59 108 GLU C O 1
ATOM 6152 N N . TRP C 1 121 ? 56.002 48.636 24.804 1.00 46.12 109 TRP C N 1
ATOM 6153 C CA . TRP C 1 121 ? 54.779 47.920 24.457 1.00 42.49 109 TRP C CA 1
ATOM 6154 C C . TRP C 1 121 ? 53.724 47.959 25.538 1.00 43.47 109 TRP C C 1
ATOM 6155 O O . TRP C 1 121 ? 52.557 47.718 25.252 1.00 44.36 109 TRP C O 1
ATOM 6166 N N . TYR C 1 122 ? 54.117 48.187 26.790 1.00 43.58 110 TYR C N 1
ATOM 6167 C CA . TYR C 1 122 ? 53.128 48.205 27.873 1.00 46.12 110 TYR C CA 1
ATOM 6168 C C . TYR C 1 122 ? 52.952 49.596 28.505 1.00 51.33 110 TYR C C 1
ATOM 6169 O O . TYR C 1 122 ? 52.106 49.762 29.388 1.00 52.69 110 TYR C O 1
ATOM 6178 N N . GLY C 1 123 ? 53.727 50.582 28.037 1.00 54.24 111 GLY C N 1
ATOM 6179 C CA . GLY C 1 123 ? 53.540 51.988 28.422 1.00 55.98 111 GLY C CA 1
ATOM 6180 C C . GLY C 1 123 ? 53.647 52.238 29.912 1.00 57.18 111 GLY C C 1
ATOM 6181 O O . GLY C 1 123 ? 52.749 52.838 30.512 1.00 58.92 111 GLY C O 1
ATOM 6182 N N . LYS C 1 124 ? 54.740 51.756 30.507 1.00 57.55 112 LYS C N 1
ATOM 6183 C CA . LYS C 1 124 ? 55.028 51.972 31.922 1.00 55.91 112 LYS C CA 1
ATOM 6184 C C . LYS C 1 124 ? 56.517 51.731 32.193 1.00 56.09 112 LYS C C 1
ATOM 6185 O O . LYS C 1 124 ? 57.097 50.764 31.694 1.00 54.23 112 LYS C O 1
ATOM 6191 N N . GLU C 1 125 ? 57.134 52.617 32.971 1.00 54.69 113 GLU C N 1
ATOM 6192 C CA . GLU C 1 125 ? 58.546 52.474 33.328 1.00 56.61 113 GLU C CA 1
ATOM 6193 C C . GLU C 1 125 ? 58.723 51.604 34.570 1.00 55.74 113 GLU C C 1
ATOM 6194 O O . GLU C 1 125 ? 58.105 51.848 35.613 1.00 56.87 113 GLU C O 1
ATOM 6200 N N . LEU C 1 126 ? 59.596 50.608 34.461 1.00 55.34 114 LEU C N 1
ATOM 6201 C CA . LEU C 1 126 ? 59.891 49.704 35.577 1.00 54.01 114 LEU C CA 1
ATOM 6202 C C . LEU C 1 126 ? 61.153 50.193 36.267 1.00 52.96 114 LEU C C 1
ATOM 6203 O O . LEU C 1 126 ? 62.271 49.896 35.837 1.00 52.19 114 LEU C O 1
ATOM 6208 N N . SER C 1 127 ? 60.962 50.972 37.326 1.00 52.07 115 SER C N 1
ATOM 6209 C CA . SER C 1 127 ? 62.078 51.558 38.046 1.00 50.97 115 SER C CA 1
ATOM 6210 C C . SER C 1 127 ? 62.776 50.502 38.900 1.00 48.07 115 SER C C 1
ATOM 6211 O O . SER C 1 127 ? 62.123 49.704 39.567 1.00 47.97 115 SER C O 1
ATOM 6214 N N . GLY C 1 128 ? 64.107 50.490 38.844 1.00 45.28 116 GLY C N 1
ATOM 6215 C CA . GLY C 1 128 ? 64.916 49.615 39.693 1.00 43.47 116 GLY C CA 1
ATOM 6216 C C . GLY C 1 128 ? 64.948 48.176 39.231 1.00 41.73 116 GLY C C 1
ATOM 6217 O O . GLY C 1 128 ? 65.238 47.273 40.013 1.00 40.09 116 GLY C O 1
ATOM 6218 N N . TYR C 1 129 ? 64.693 47.983 37.940 1.00 40.95 117 TYR C N 1
ATOM 6219 C CA . TYR C 1 129 ? 64.477 46.657 37.389 1.00 42.74 117 TYR C CA 1
ATOM 6220 C C . TYR C 1 129 ? 65.721 45.807 37.553 1.00 46.59 117 TYR C C 1
ATOM 6221 O O . TYR C 1 129 ? 65.644 44.671 38.047 1.00 46.91 117 TYR C O 1
ATOM 6230 N N . GLU C 1 130 ? 66.872 46.375 37.190 1.00 50.12 118 GLU C N 1
ATOM 6231 C CA . GLU C 1 130 ? 68.155 45.660 37.295 1.00 53.13 118 GLU C CA 1
ATOM 6232 C C . GLU C 1 130 ? 68.468 45.139 38.711 1.00 51.68 118 GLU C C 1
ATOM 6233 O O . GLU C 1 130 ? 69.366 44.316 38.875 1.00 51.46 118 GLU C O 1
ATOM 6239 N N . ASN C 1 131 ? 67.732 45.601 39.720 1.00 51.52 119 ASN C N 1
ATOM 6240 C CA . ASN C 1 131 ? 67.926 45.134 41.092 1.00 52.20 119 ASN C CA 1
ATOM 6241 C C . ASN C 1 131 ? 66.994 43.995 41.450 1.00 51.92 119 ASN C C 1
ATOM 6242 O O . ASN C 1 131 ? 67.090 43.439 42.543 1.00 51.48 119 ASN C O 1
ATOM 6247 N N . ILE C 1 132 ? 66.092 43.667 40.523 1.00 49.37 120 ILE C N 1
ATOM 6248 C CA . ILE C 1 132 ? 65.139 42.565 40.694 1.00 48.61 120 ILE C CA 1
ATOM 6249 C C . ILE C 1 132 ? 65.668 41.280 40.055 1.00 45.45 120 ILE C C 1
ATOM 6250 O O . ILE C 1 132 ? 65.983 41.261 38.866 1.00 45.17 120 ILE C O 1
ATOM 6255 N N . LYS C 1 133 ? 65.754 40.223 40.860 1.00 41.98 121 LYS C N 1
ATOM 6256 C CA . LYS C 1 133 ? 66.273 38.937 40.428 1.00 40.53 121 LYS C CA 1
ATOM 6257 C C . LYS C 1 133 ? 65.151 38.137 39.755 1.00 37.98 121 LYS C C 1
ATOM 6258 O O . LYS C 1 133 ? 64.595 37.173 40.346 1.00 37.38 121 LYS C O 1
ATOM 6261 N N . ARG C 1 134 ? 64.833 38.545 38.526 1.00 36.66 122 ARG C N 1
ATOM 6262 C CA . ARG C 1 134 ? 63.726 37.937 37.800 1.00 34.54 122 ARG C CA 1
ATOM 6263 C C . ARG C 1 134 ? 64.181 37.090 36.597 1.00 35.38 122 ARG C C 1
ATOM 6264 O O . ARG C 1 134 ? 65.301 37.225 36.105 1.00 35.02 122 ARG C O 1
ATOM 6272 N N . VAL C 1 135 ? 63.296 36.202 36.152 1.00 34.36 123 VAL C N 1
ATOM 6273 C CA . VAL C 1 135 ? 63.598 35.220 35.109 1.00 33.49 123 VAL C CA 1
ATOM 6274 C C . VAL C 1 135 ? 62.346 34.963 34.277 1.00 35.23 123 VAL C C 1
ATOM 6275 O O . VAL C 1 135 ? 61.233 35.003 34.793 1.00 36.69 123 VAL C O 1
ATOM 6279 N N . TYR C 1 136 ? 62.518 34.705 32.990 1.00 33.06 124 TYR C N 1
ATOM 6280 C CA . TYR C 1 136 ? 61.403 34.248 32.144 1.00 30.83 124 TYR C CA 1
ATOM 6281 C C . TYR C 1 136 ? 61.077 32.788 32.440 1.00 28.52 124 TYR C C 1
ATOM 6282 O O . TYR C 1 136 ? 61.885 31.902 32.179 1.00 32.29 124 TYR C O 1
ATOM 6291 N N . GLY C 1 137 ? 59.908 32.544 33.022 1.00 27.89 125 GLY C N 1
ATOM 6292 C CA . GLY C 1 137 ? 59.523 31.224 33.543 1.00 29.08 125 GLY C CA 1
ATOM 6293 C C . GLY C 1 137 ? 59.100 30.201 32.500 1.00 31.26 125 GLY C C 1
ATOM 6294 O O . GLY C 1 137 ? 57.992 29.657 32.572 1.00 30.80 125 GLY C O 1
ATOM 6295 N N . LEU C 1 138 ? 59.976 29.916 31.532 1.00 33.50 126 LEU C N 1
ATOM 6296 C CA . LEU C 1 138 ? 59.738 28.810 30.600 1.00 31.27 126 LEU C CA 1
ATOM 6297 C C . LEU C 1 138 ? 60.695 27.700 31.004 1.00 33.12 126 LEU C C 1
ATOM 6298 O O . LEU C 1 138 ? 61.851 27.724 30.582 1.00 31.97 126 LEU C O 1
ATOM 6303 N N . PRO C 1 139 ? 60.230 26.743 31.809 1.00 30.60 127 PRO C N 1
ATOM 6304 C CA . PRO C 1 139 ? 61.132 25.743 32.410 1.00 30.25 127 PRO C CA 1
ATOM 6305 C C . PRO C 1 139 ? 61.877 24.891 31.416 1.00 28.13 127 PRO C C 1
ATOM 6306 O O . PRO C 1 139 ? 62.991 24.524 31.686 1.00 36.12 127 PRO C O 1
ATOM 6310 N N . GLU C 1 140 ? 61.271 24.592 30.261 1.00 31.99 128 GLU C N 1
ATOM 6311 C CA . GLU C 1 140 ? 61.957 23.770 29.303 1.00 32.06 128 GLU C CA 1
ATOM 6312 C C . GLU C 1 140 ? 63.203 24.459 28.750 1.00 33.37 128 GLU C C 1
ATOM 6313 O O . GLU C 1 140 ? 64.032 23.809 28.136 1.00 36.19 128 GLU C O 1
ATOM 6319 N N . LEU C 1 141 ? 63.345 25.756 28.980 1.00 34.44 129 LEU C N 1
ATOM 6320 C CA . LEU C 1 141 ? 64.547 26.512 28.574 1.00 32.35 129 LEU C CA 1
ATOM 6321 C C . LEU C 1 141 ? 65.383 27.108 29.694 1.00 32.83 129 LEU C C 1
ATOM 6322 O O . LEU C 1 141 ? 66.539 27.377 29.436 1.00 32.44 129 LEU C O 1
ATOM 6327 N N . HIS C 1 142 ? 64.798 27.367 30.866 1.00 30.48 130 HIS C N 1
ATOM 6328 C CA . HIS C 1 142 ? 65.417 28.209 31.886 1.00 34.54 130 HIS C CA 1
ATOM 6329 C C . HIS C 1 142 ? 65.312 27.628 33.287 1.00 31.74 130 HIS C C 1
ATOM 6330 O O . HIS C 1 142 ? 65.478 28.367 34.251 1.00 37.95 130 HIS C O 1
ATOM 6337 N N . ARG C 1 143 ? 65.039 26.334 33.426 1.00 32.28 131 ARG C N 1
ATOM 6338 C CA . ARG C 1 143 ? 64.829 25.766 34.752 1.00 29.88 131 ARG C CA 1
ATOM 6339 C C . ARG C 1 143 ? 66.025 25.969 35.673 1.00 31.44 131 ARG C C 1
ATOM 6340 O O . ARG C 1 143 ? 65.840 26.122 36.863 1.00 31.43 131 ARG C O 1
ATOM 6348 N N . GLU C 1 144 ? 67.238 25.957 35.128 1.00 33.90 132 GLU C N 1
ATOM 6349 C CA . GLU C 1 144 ? 68.440 26.186 35.965 1.00 33.49 132 GLU C CA 1
ATOM 6350 C C . GLU C 1 144 ? 68.437 27.595 36.582 1.00 33.98 132 GLU C C 1
ATOM 6351 O O . GLU C 1 144 ? 68.856 27.770 37.749 1.00 35.03 132 GLU C O 1
ATOM 6357 N N . GLU C 1 145 ? 67.955 28.594 35.838 1.00 31.31 133 GLU C N 1
ATOM 6358 C CA . GLU C 1 145 ? 67.845 29.945 36.404 1.00 33.83 133 GLU C CA 1
ATOM 6359 C C . GLU C 1 145 ? 66.595 30.158 37.250 1.00 32.59 133 GLU C C 1
ATOM 6360 O O . GLU C 1 145 ? 66.610 30.939 38.193 1.00 31.52 133 GLU C O 1
ATOM 6366 N N . ILE C 1 146 ? 65.497 29.496 36.910 1.00 33.21 134 ILE C N 1
ATOM 6367 C CA . ILE C 1 146 ? 64.270 29.625 37.713 1.00 32.26 134 ILE C CA 1
ATOM 6368 C C . ILE C 1 146 ? 64.479 29.085 39.134 1.00 35.26 134 ILE C C 1
ATOM 6369 O O . ILE C 1 146 ? 63.950 29.623 40.097 1.00 37.87 134 ILE C O 1
ATOM 6374 N N . LYS C 1 147 ? 65.260 28.017 39.249 1.00 37.97 135 LYS C N 1
ATOM 6375 C CA . LYS C 1 147 ? 65.675 27.417 40.531 1.00 42.34 135 LYS C CA 1
ATOM 6376 C C . LYS C 1 147 ? 66.053 28.473 41.587 1.00 43.10 135 LYS C C 1
ATOM 6377 O O . LYS C 1 147 ? 65.640 28.400 42.747 1.00 44.60 135 LYS C O 1
ATOM 6381 N N . ASN C 1 148 ? 66.844 29.449 41.165 1.00 41.00 136 ASN C N 1
ATOM 6382 C CA . ASN C 1 148 ? 67.382 30.493 42.055 1.00 40.60 136 ASN C CA 1
ATOM 6383 C C . ASN C 1 148 ? 66.692 31.855 41.962 1.00 37.75 136 ASN C C 1
ATOM 6384 O O . ASN C 1 148 ? 67.147 32.821 42.542 1.00 35.54 136 ASN C O 1
ATOM 6389 N N . ALA C 1 149 ? 65.645 31.976 41.162 1.00 35.57 137 ALA C N 1
ATOM 6390 C CA . ALA C 1 149 ? 64.989 33.267 40.964 1.00 33.95 137 ALA C CA 1
ATOM 6391 C C . ALA C 1 149 ? 64.163 33.610 42.210 1.00 35.28 137 ALA C C 1
ATOM 6392 O O . ALA C 1 149 ? 63.664 32.712 42.869 1.00 35.95 137 ALA C O 1
ATOM 6394 N N . GLN C 1 150 ? 64.027 34.899 42.536 1.00 37.86 138 GLN C N 1
ATOM 6395 C CA . GLN C 1 150 ? 63.050 35.317 43.557 1.00 38.15 138 GLN C CA 1
ATOM 6396 C C . GLN C 1 150 ? 61.722 35.711 42.908 1.00 34.16 138 GLN C C 1
ATOM 6397 O O . GLN C 1 150 ? 60.675 35.582 43.521 1.00 32.91 138 GLN C O 1
ATOM 6403 N N . VAL C 1 151 ? 61.789 36.162 41.662 1.00 35.57 139 VAL C N 1
ATOM 6404 C CA . VAL C 1 151 ? 60.618 36.602 40.906 1.00 35.04 139 VAL C CA 1
ATOM 6405 C C . VAL C 1 151 ? 60.583 35.957 39.502 1.00 33.85 139 VAL C C 1
ATOM 6406 O O . VAL C 1 151 ? 61.534 36.038 38.738 1.00 35.28 139 VAL C O 1
ATOM 6410 N N . VAL C 1 152 ? 59.472 35.341 39.168 1.00 32.21 140 VAL C N 1
ATOM 6411 C CA . VAL C 1 152 ? 59.332 34.731 37.844 1.00 31.22 140 VAL C CA 1
ATOM 6412 C C . VAL C 1 152 ? 58.318 35.482 37.003 1.00 32.74 140 VAL C C 1
ATOM 6413 O O . VAL C 1 152 ? 57.204 35.747 37.434 1.00 35.65 140 VAL C O 1
ATOM 6417 N N . GLY C 1 153 ? 58.729 35.807 35.782 1.00 30.94 141 GLY C N 1
ATOM 6418 C CA . GLY C 1 153 ? 57.840 36.368 34.797 1.00 29.08 141 GLY C CA 1
ATOM 6419 C C . GLY C 1 153 ? 57.273 35.203 33.988 1.00 30.44 141 GLY C C 1
ATOM 6420 O O . GLY C 1 153 ? 57.898 34.757 33.018 1.00 32.61 141 GLY C O 1
ATOM 6421 N N . ASN C 1 154 ? 56.125 34.706 34.419 1.00 28.47 142 ASN C N 1
ATOM 6422 C CA . ASN C 1 154 ? 55.436 33.570 33.720 1.00 31.28 142 ASN C CA 1
ATOM 6423 C C . ASN C 1 154 ? 55.063 33.908 32.271 1.00 33.68 142 ASN C C 1
ATOM 6424 O O . ASN C 1 154 ? 54.341 34.890 32.028 1.00 34.73 142 ASN C O 1
ATOM 6429 N N . PRO C 1 155 ? 55.542 33.107 31.304 1.00 29.58 143 PRO C N 1
ATOM 6430 C CA . PRO C 1 155 ? 55.357 33.437 29.897 1.00 32.31 143 PRO C CA 1
ATOM 6431 C C . PRO C 1 155 ? 53.902 33.637 29.542 1.00 28.26 143 PRO C C 1
ATOM 6432 O O . PRO C 1 155 ? 53.011 33.071 30.185 1.00 32.57 143 PRO C O 1
ATOM 6436 N N . GLY C 1 156 ? 53.661 34.416 28.509 1.00 31.58 144 GLY C N 1
ATOM 6437 C CA . GLY C 1 156 ? 52.343 34.479 27.906 1.00 30.52 144 GLY C CA 1
ATOM 6438 C C . GLY C 1 156 ? 51.967 33.197 27.138 1.00 31.68 144 GLY C C 1
ATOM 6439 O O . GLY C 1 156 ? 52.809 32.333 26.894 1.00 34.64 144 GLY C O 1
ATOM 6440 N N . CYS C 1 157 ? 50.707 33.063 26.756 1.00 31.72 145 CYS C N 1
ATOM 6441 C CA . CYS C 1 157 ? 50.215 31.793 26.191 1.00 28.95 145 CYS C CA 1
ATOM 6442 C C . CYS C 1 157 ? 50.692 31.570 24.758 1.00 28.76 145 CYS C C 1
ATOM 6443 O O . CYS C 1 157 ? 51.234 30.519 24.460 1.00 28.93 145 CYS C O 1
ATOM 6446 N N . TYR C 1 158 ? 50.518 32.540 23.854 1.00 30.31 146 TYR C N 1
ATOM 6447 C CA . TYR C 1 158 ? 51.118 32.344 22.525 1.00 28.37 146 TYR C CA 1
ATOM 6448 C C . TYR C 1 158 ? 52.651 32.108 22.551 1.00 28.41 146 TYR C C 1
ATOM 6449 O O . TYR C 1 158 ? 53.114 31.221 21.858 1.00 31.29 146 TYR C O 1
ATOM 6458 N N . PRO C 1 159 ? 53.453 32.896 23.266 1.00 26.25 147 PRO C N 1
ATOM 6459 C CA . PRO C 1 159 ? 54.851 32.644 23.293 1.00 28.08 147 PRO C CA 1
ATOM 6460 C C . PRO C 1 159 ? 55.171 31.225 23.769 1.00 31.07 147 PRO C C 1
ATOM 6461 O O . PRO C 1 159 ? 56.089 30.584 23.228 1.00 30.54 147 PRO C O 1
ATOM 6465 N N . THR C 1 160 ? 54.428 30.720 24.757 1.00 29.23 148 THR C N 1
ATOM 6466 C CA . THR C 1 160 ? 54.711 29.362 25.251 1.00 28.25 148 THR C CA 1
ATOM 6467 C C . THR C 1 160 ? 54.624 28.376 24.098 1.00 28.30 148 THR C C 1
ATOM 6468 O O . THR C 1 160 ? 55.473 27.509 23.934 1.00 28.91 148 THR C O 1
ATOM 6472 N N . SER C 1 161 ? 53.590 28.517 23.289 1.00 26.03 149 SER C N 1
ATOM 6473 C CA . SER C 1 161 ? 53.365 27.587 22.192 1.00 30.43 149 SER C CA 1
ATOM 6474 C C . SER C 1 161 ? 54.387 27.725 21.065 1.00 26.42 149 SER C C 1
ATOM 6475 O O . SER C 1 161 ? 54.832 26.741 20.493 1.00 28.35 149 SER C O 1
ATOM 6478 N N . VAL C 1 162 ? 54.757 28.961 20.779 1.00 28.54 150 VAL C N 1
ATOM 6479 C CA . VAL C 1 162 ? 55.719 29.269 19.707 1.00 29.52 150 VAL C CA 1
ATOM 6480 C C . VAL C 1 162 ? 57.142 28.892 20.054 1.00 28.61 150 VAL C C 1
ATOM 6481 O O . VAL C 1 162 ? 57.870 28.260 19.269 1.00 27.62 150 VAL C O 1
ATOM 6485 N N . ILE C 1 163 ? 57.564 29.256 21.247 1.00 27.68 151 ILE C N 1
ATOM 6486 C CA . ILE C 1 163 ? 58.927 28.991 21.629 1.00 29.04 151 ILE C CA 1
ATOM 6487 C C . ILE C 1 163 ? 59.130 27.465 21.740 1.00 30.23 151 ILE C C 1
ATOM 6488 O O . ILE C 1 163 ? 60.146 26.928 21.264 1.00 31.35 151 ILE C O 1
ATOM 6493 N N . LEU C 1 164 ? 58.178 26.746 22.338 1.00 28.27 152 LEU C N 1
ATOM 6494 C CA . LEU C 1 164 ? 58.334 25.295 22.414 1.00 27.59 152 LEU C CA 1
ATOM 6495 C C . LEU C 1 164 ? 58.317 24.663 21.019 1.00 26.89 152 LEU C C 1
ATOM 6496 O O . LEU C 1 164 ? 59.028 23.695 20.783 1.00 29.14 152 LEU C O 1
ATOM 6501 N N . ALA C 1 165 ? 57.557 25.234 20.101 1.00 27.02 153 ALA C N 1
ATOM 6502 C CA . ALA C 1 165 ? 57.454 24.681 18.755 1.00 26.92 153 ALA C CA 1
ATOM 6503 C C . ALA C 1 165 ? 58.757 24.848 17.957 1.00 28.06 153 ALA C C 1
ATOM 6504 O O . ALA C 1 165 ? 59.026 24.052 17.051 1.00 31.24 153 ALA C O 1
ATOM 6506 N N . LEU C 1 166 ? 59.487 25.920 18.229 1.00 28.04 154 LEU C N 1
ATOM 6507 C CA . LEU C 1 166 ? 60.674 26.304 17.443 1.00 22.90 154 LEU C CA 1
ATOM 6508 C C . LEU C 1 166 ? 62.002 25.952 18.197 1.00 26.58 154 LEU C C 1
ATOM 6509 O O . LEU C 1 166 ? 63.094 25.965 17.597 1.00 26.61 154 LEU C O 1
ATOM 6514 N N . ALA C 1 167 ? 61.947 25.620 19.474 1.00 30.90 155 ALA C N 1
ATOM 6515 C CA . ALA C 1 167 ? 63.219 25.559 20.241 1.00 27.83 155 ALA C CA 1
ATOM 6516 C C . ALA C 1 167 ? 64.310 24.646 19.636 1.00 30.51 155 ALA C C 1
ATOM 6517 O O . ALA C 1 167 ? 65.491 25.052 19.602 1.00 31.72 155 ALA C O 1
ATOM 6519 N N . PRO C 1 168 ? 63.974 23.403 19.277 1.00 28.23 156 PRO C N 1
ATOM 6520 C CA . PRO C 1 168 ? 64.980 22.513 18.711 1.00 29.45 156 PRO C CA 1
ATOM 6521 C C . PRO C 1 168 ? 65.574 22.969 17.394 1.00 31.83 156 PRO C C 1
ATOM 6522 O O . PRO C 1 168 ? 66.805 22.869 17.183 1.00 32.40 156 PRO C O 1
ATOM 6526 N N . ALA C 1 169 ? 64.710 23.446 16.517 1.00 32.44 157 ALA C N 1
ATOM 6527 C CA . ALA C 1 169 ? 65.120 23.976 15.235 1.00 32.08 157 ALA C CA 1
ATOM 6528 C C . ALA C 1 169 ? 66.119 25.090 15.349 1.00 28.17 157 ALA C C 1
ATOM 6529 O O . ALA C 1 169 ? 67.044 25.123 14.562 1.00 30.41 157 ALA C O 1
ATOM 6531 N N . LEU C 1 170 ? 65.877 26.022 16.270 1.00 30.12 158 LEU C N 1
ATOM 6532 C CA . LEU C 1 170 ? 66.771 27.172 16.489 1.00 29.12 158 LEU C CA 1
ATOM 6533 C C . LEU C 1 170 ? 68.047 26.805 17.261 1.00 34.57 158 LEU C C 1
ATOM 6534 O O . LEU C 1 170 ? 69.172 27.295 16.956 1.00 34.15 158 LEU C O 1
ATOM 6539 N N . LYS C 1 171 ? 67.898 25.972 18.280 1.00 32.09 159 LYS C N 1
ATOM 6540 C CA . LYS C 1 171 ? 69.081 25.515 18.998 1.00 31.31 159 LYS C CA 1
ATOM 6541 C C . LYS C 1 171 ? 70.065 24.794 18.077 1.00 30.20 159 LYS C C 1
ATOM 6542 O O . LYS C 1 171 ? 71.300 24.942 18.220 1.00 32.31 159 LYS C O 1
ATOM 6548 N N . HIS C 1 172 ? 69.562 23.978 17.193 1.00 27.87 160 HIS C N 1
ATOM 6549 C CA . HIS C 1 172 ? 70.417 23.140 16.389 1.00 34.06 160 HIS C CA 1
ATOM 6550 C C . HIS C 1 172 ? 70.662 23.694 14.992 1.00 32.53 160 HIS C C 1
ATOM 6551 O O . HIS C 1 172 ? 71.090 22.969 14.098 1.00 31.98 160 HIS C O 1
ATOM 6558 N N . ASN C 1 173 ? 70.376 24.976 14.806 1.00 33.10 161 ASN C N 1
ATOM 6559 C CA . ASN C 1 173 ? 70.592 25.626 13.530 1.00 32.62 161 ASN C CA 1
ATOM 6560 C C . ASN C 1 173 ? 70.043 24.846 12.366 1.00 31.04 161 ASN C C 1
ATOM 6561 O O . ASN C 1 173 ? 70.747 24.650 11.363 1.00 34.40 161 ASN C O 1
ATOM 6566 N N . LEU C 1 174 ? 68.771 24.455 12.436 1.00 33.29 162 LEU C N 1
ATOM 6567 C CA . LEU C 1 174 ? 68.184 23.642 11.386 1.00 24.92 162 LEU C CA 1
ATOM 6568 C C . LEU C 1 174 ? 67.248 24.401 10.427 1.00 29.55 162 LEU C C 1
ATOM 6569 O O . LEU C 1 174 ? 66.735 23.797 9.506 1.00 29.98 162 LEU C O 1
ATOM 6574 N N . VAL C 1 175 ? 67.006 25.682 10.700 1.00 25.85 163 VAL C N 1
ATOM 6575 C CA . VAL C 1 175 ? 66.123 26.538 9.912 1.00 31.60 163 VAL C CA 1
ATOM 6576 C C . VAL C 1 175 ? 66.801 27.909 9.834 1.00 34.22 163 VAL C C 1
ATOM 6577 O O . VAL C 1 175 ? 67.796 28.187 10.572 1.00 30.58 163 VAL C O 1
ATOM 6581 N N . ASP C 1 176 ? 66.313 28.707 8.902 1.00 33.10 164 ASP C N 1
ATOM 6582 C CA . ASP C 1 176 ? 66.682 30.108 8.726 1.00 38.38 164 ASP C CA 1
ATOM 6583 C C . ASP C 1 176 ? 65.886 30.984 9.698 1.00 36.54 164 ASP C C 1
ATOM 6584 O O . ASP C 1 176 ? 64.709 31.240 9.511 1.00 40.25 164 ASP C O 1
ATOM 6589 N N . PRO C 1 177 ? 66.561 31.462 10.739 1.00 40.04 165 PRO C N 1
ATOM 6590 C CA . PRO C 1 177 ? 65.896 32.112 11.863 1.00 39.99 165 PRO C CA 1
ATOM 6591 C C . PRO C 1 177 ? 65.468 33.514 11.515 1.00 40.86 165 PRO C C 1
ATOM 6592 O O . PRO C 1 177 ? 64.730 34.132 12.262 1.00 41.26 165 PRO C O 1
ATOM 6596 N N . GLU C 1 178 ? 65.943 33.998 10.372 1.00 43.30 166 GLU C N 1
ATOM 6597 C CA . GLU C 1 178 ? 65.815 35.395 10.011 1.00 48.29 166 GLU C CA 1
ATOM 6598 C C . GLU C 1 178 ? 64.375 35.847 10.031 1.00 45.12 166 GLU C C 1
ATOM 6599 O O . GLU C 1 178 ? 64.029 36.826 10.709 1.00 43.93 166 GLU C O 1
ATOM 6605 N N . THR C 1 179 ? 63.547 35.146 9.264 1.00 43.61 167 THR C N 1
ATOM 6606 C CA . THR C 1 179 ? 62.140 35.457 9.180 1.00 41.20 167 THR C CA 1
ATOM 6607 C C . THR C 1 179 ? 61.260 34.217 9.461 1.00 38.38 167 THR C C 1
ATOM 6608 O O . THR C 1 179 ? 61.352 33.198 8.792 1.00 38.54 167 THR C O 1
ATOM 6612 N N . ILE C 1 180 ? 60.415 34.344 10.466 1.00 34.12 168 ILE C N 1
ATOM 6613 C CA . ILE C 1 180 ? 59.530 33.286 10.871 1.00 31.94 168 ILE C CA 1
ATOM 6614 C C . ILE C 1 180 ? 58.082 33.755 10.838 1.00 28.49 168 ILE C C 1
ATOM 6615 O O . ILE C 1 180 ? 57.750 34.772 11.451 1.00 32.78 168 ILE C O 1
ATOM 6620 N N . LEU C 1 181 ? 57.199 33.044 10.141 1.00 32.13 169 LEU C N 1
ATOM 6621 C CA . LEU C 1 181 ? 55.808 33.439 10.156 1.00 29.66 169 LEU C CA 1
ATOM 6622 C C . LEU C 1 181 ? 55.031 32.574 11.138 1.00 29.48 169 LEU C C 1
ATOM 6623 O O . LEU C 1 181 ? 55.070 31.343 11.055 1.00 28.92 169 LEU C O 1
ATOM 6628 N N . VAL C 1 182 ? 54.231 33.223 11.973 1.00 28.42 170 VAL C N 1
ATOM 6629 C CA . VAL C 1 182 ? 53.453 32.543 13.017 1.00 27.44 170 VAL C CA 1
ATOM 6630 C C . VAL C 1 182 ? 51.961 32.912 12.836 1.00 31.01 170 VAL C C 1
ATOM 6631 O O . VAL C 1 182 ? 51.538 34.048 13.011 1.00 31.82 170 VAL C O 1
ATOM 6635 N N . ASP C 1 183 ? 51.157 31.942 12.425 1.00 28.26 171 ASP C N 1
ATOM 6636 C CA . ASP C 1 183 ? 49.737 32.111 12.351 1.00 30.40 171 ASP C CA 1
ATOM 6637 C C . ASP C 1 183 ? 49.071 31.317 13.471 1.00 29.26 171 ASP C C 1
ATOM 6638 O O . ASP C 1 183 ? 49.039 30.092 13.401 1.00 26.95 171 ASP C O 1
ATOM 6643 N N . ALA C 1 184 ? 48.537 32.015 14.473 1.00 27.54 172 ALA C N 1
ATOM 6644 C CA . ALA C 1 184 ? 48.037 31.380 15.714 1.00 28.96 172 ALA C CA 1
ATOM 6645 C C . ALA C 1 184 ? 46.520 31.474 15.859 1.00 29.55 172 ALA C C 1
ATOM 6646 O O . ALA C 1 184 ? 45.860 32.366 15.347 1.00 26.98 172 ALA C O 1
ATOM 6648 N N . LYS C 1 185 ? 45.968 30.488 16.534 1.00 29.46 173 LYS C N 1
ATOM 6649 C CA . LYS C 1 185 ? 44.537 30.331 16.696 1.00 29.30 173 LYS C CA 1
ATOM 6650 C C . LYS C 1 185 ? 44.308 30.036 18.193 1.00 30.77 173 LYS C C 1
ATOM 6651 O O . LYS C 1 185 ? 44.892 29.109 18.722 1.00 31.90 173 LYS C O 1
ATOM 6657 N N . SER C 1 186 ? 43.517 30.866 18.852 1.00 29.47 174 SER C N 1
ATOM 6658 C CA . SER C 1 186 ? 43.179 30.733 20.244 1.00 30.42 174 SER C CA 1
ATOM 6659 C C . SER C 1 186 ? 41.690 30.688 20.485 1.00 28.67 174 SER C C 1
ATOM 6660 O O . SER C 1 186 ? 40.903 31.394 19.846 1.00 32.70 174 SER C O 1
ATOM 6663 N N . GLY C 1 187 ? 41.287 29.806 21.391 1.00 28.88 175 GLY C N 1
ATOM 6664 C CA . GLY C 1 187 ? 40.023 29.950 22.019 1.00 26.64 175 GLY C CA 1
ATOM 6665 C C . GLY C 1 187 ? 39.881 31.247 22.787 1.00 28.16 175 GLY C C 1
ATOM 6666 O O . GLY C 1 187 ? 40.846 31.924 23.144 1.00 29.38 175 GLY C O 1
ATOM 6667 N N . VAL C 1 188 ? 38.646 31.564 23.109 1.00 33.21 176 VAL C N 1
ATOM 6668 C CA . VAL C 1 188 ? 38.285 32.869 23.652 1.00 32.80 176 VAL C CA 1
ATOM 6669 C C . VAL C 1 188 ? 38.854 33.173 24.991 1.00 34.96 176 VAL C C 1
ATOM 6670 O O . VAL C 1 188 ? 39.137 34.314 25.274 1.00 36.45 176 VAL C O 1
ATOM 6674 N N . SER C 1 189 ? 38.938 32.177 25.856 1.00 33.05 177 SER C N 1
ATOM 6675 C CA . SER C 1 189 ? 39.479 32.397 27.185 1.00 35.85 177 SER C CA 1
ATOM 6676 C C . SER C 1 189 ? 40.901 32.967 27.145 1.00 38.26 177 SER C C 1
ATOM 6677 O O . SER C 1 189 ? 41.337 33.543 28.116 1.00 43.21 177 SER C O 1
ATOM 6680 N N . GLY C 1 190 ? 41.601 32.809 26.031 1.00 45.69 178 GLY C N 1
ATOM 6681 C CA . GLY C 1 190 ? 42.976 33.263 25.876 1.00 51.78 178 GLY C CA 1
ATOM 6682 C C . GLY C 1 190 ? 43.214 34.456 24.953 1.00 57.00 178 GLY C C 1
ATOM 6683 O O . GLY C 1 190 ? 44.360 34.696 24.558 1.00 59.85 178 GLY C O 1
ATOM 6684 N N . ALA C 1 191 ? 42.158 35.204 24.611 1.00 59.86 179 ALA C N 1
ATOM 6685 C CA . ALA C 1 191 ? 42.304 36.466 23.850 1.00 60.69 179 ALA C CA 1
ATOM 6686 C C . ALA C 1 191 ? 41.647 37.645 24.567 1.00 62.07 179 ALA C C 1
ATOM 6687 O O . ALA C 1 191 ? 42.116 38.095 25.623 1.00 64.75 179 ALA C O 1
ATOM 6689 N N . GLU C 1 195 ? 34.418 41.217 30.500 1.00 65.90 183 GLU C N 1
ATOM 6690 C CA . GLU C 1 195 ? 34.253 41.071 29.052 1.00 66.65 183 GLU C CA 1
ATOM 6691 C C . GLU C 1 195 ? 33.443 42.204 28.416 1.00 67.55 183 GLU C C 1
ATOM 6692 O O . GLU C 1 195 ? 32.333 42.540 28.880 1.00 66.31 183 GLU C O 1
ATOM 6693 N N . LYS C 1 196 ? 34.015 42.806 27.365 1.00 67.38 184 LYS C N 1
ATOM 6694 C CA . LYS C 1 196 ? 33.313 43.787 26.538 1.00 66.03 184 LYS C CA 1
ATOM 6695 C C . LYS C 1 196 ? 32.282 43.077 25.668 1.00 65.23 184 LYS C C 1
ATOM 6696 O O . LYS C 1 196 ? 32.293 41.836 25.578 1.00 65.21 184 LYS C O 1
ATOM 6697 N N . VAL C 1 197 ? 31.405 43.856 25.024 1.00 62.14 185 VAL C N 1
ATOM 6698 C CA . VAL C 1 197 ? 30.333 43.324 24.151 1.00 61.85 185 VAL C CA 1
ATOM 6699 C C . VAL C 1 197 ? 30.824 42.348 23.053 1.00 62.30 185 VAL C C 1
ATOM 6700 O O . VAL C 1 197 ? 30.090 41.424 22.652 1.00 63.16 185 VAL C O 1
ATOM 6702 N N . ASP C 1 198 ? 32.053 42.557 22.576 1.00 60.59 186 ASP C N 1
ATOM 6703 C CA . ASP C 1 198 ? 32.653 41.706 21.535 1.00 58.34 186 ASP C CA 1
ATOM 6704 C C . ASP C 1 198 ? 32.968 40.284 22.012 1.00 56.10 186 ASP C C 1
ATOM 6705 O O . ASP C 1 198 ? 33.185 39.406 21.176 1.00 58.12 186 ASP C O 1
ATOM 6707 N N . TYR C 1 199 ? 33.034 40.076 23.337 1.00 54.06 187 TYR C N 1
ATOM 6708 C CA . TYR C 1 199 ? 33.353 38.756 23.961 1.00 51.71 187 TYR C CA 1
ATOM 6709 C C . TYR C 1 199 ? 32.131 38.062 24.520 1.00 44.23 187 TYR C C 1
ATOM 6710 O O . TYR C 1 199 ? 32.219 37.130 25.322 1.00 38.30 187 TYR C O 1
ATOM 6719 N N . LEU C 1 200 ? 30.982 38.522 24.049 1.00 38.56 188 LEU C N 1
ATOM 6720 C CA . LEU C 1 200 ? 29.710 37.942 24.335 1.00 38.08 188 LEU C CA 1
ATOM 6721 C C . LEU C 1 200 ? 29.477 36.721 23.478 1.00 36.29 188 LEU C C 1
ATOM 6722 O O . LEU C 1 200 ? 29.915 36.661 22.316 1.00 33.61 188 LEU C O 1
ATOM 6727 N N . PHE C 1 201 ? 28.745 35.765 24.047 1.00 35.28 189 PHE C N 1
ATOM 6728 C CA . PHE C 1 201 ? 28.464 34.529 23.344 1.00 32.76 189 PHE C CA 1
ATOM 6729 C C . PHE C 1 201 ? 27.900 34.713 21.967 1.00 30.41 189 PHE C C 1
ATOM 6730 O O . PHE C 1 201 ? 28.423 34.148 21.004 1.00 31.62 189 PHE C O 1
ATOM 6738 N N . SER C 1 202 ? 26.845 35.517 21.835 1.00 28.25 190 SER C N 1
ATOM 6739 C CA . SER C 1 202 ? 26.217 35.677 20.511 1.00 29.24 190 SER C CA 1
ATOM 6740 C C . SER C 1 202 ? 27.137 36.367 19.507 1.00 30.00 190 SER C C 1
ATOM 6741 O O . SER C 1 202 ? 27.009 36.160 18.310 1.00 29.27 190 SER C O 1
ATOM 6744 N N . GLU C 1 203 ? 28.092 37.151 19.986 1.00 32.59 191 GLU C N 1
ATOM 6745 C CA . GLU C 1 203 ? 29.046 37.781 19.064 1.00 36.38 191 GLU C CA 1
ATOM 6746 C C . GLU C 1 203 ? 30.128 36.805 18.577 1.00 34.83 191 GLU C C 1
ATOM 6747 O O . GLU C 1 203 ? 30.367 36.711 17.384 1.00 36.53 191 GLU C O 1
ATOM 6753 N N . VAL C 1 204 ? 30.762 36.089 19.500 1.00 32.02 192 VAL C N 1
ATOM 6754 C CA . VAL C 1 204 ? 31.861 35.171 19.170 1.00 34.18 192 VAL C CA 1
ATOM 6755 C C . VAL C 1 204 ? 31.427 33.832 18.516 1.00 30.95 192 VAL C C 1
ATOM 6756 O O . VAL C 1 204 ? 32.175 33.266 17.699 1.00 30.00 192 VAL C O 1
ATOM 6760 N N . ASN C 1 205 ? 30.277 33.293 18.936 1.00 31.25 193 ASN C N 1
ATOM 6761 C CA . ASN C 1 205 ? 29.838 31.961 18.531 1.00 29.04 193 ASN C CA 1
ATOM 6762 C C . ASN C 1 205 ? 29.723 31.857 17.027 1.00 30.82 193 ASN C C 1
ATOM 6763 O O . ASN C 1 205 ? 29.164 32.748 16.364 1.00 27.80 193 ASN C O 1
ATOM 6768 N N . GLU C 1 206 ? 30.233 30.743 16.492 1.00 29.81 194 GLU C N 1
ATOM 6769 C CA . GLU C 1 206 ? 30.074 30.378 15.083 1.00 28.66 194 GLU C CA 1
ATOM 6770 C C . GLU C 1 206 ? 30.802 31.329 14.129 1.00 26.16 194 GLU C C 1
ATOM 6771 O O . GLU C 1 206 ? 30.443 31.463 12.992 1.00 30.18 194 GLU C O 1
ATOM 6777 N N . SER C 1 207 ? 31.874 31.910 14.626 1.00 27.17 195 SER C N 1
ATOM 6778 C CA . SER C 1 207 ? 32.683 32.853 13.879 1.00 27.66 195 SER C CA 1
ATOM 6779 C C . SER C 1 207 ? 34.140 32.769 14.292 1.00 28.64 195 SER C C 1
ATOM 6780 O O . SER C 1 207 ? 34.507 32.471 15.468 1.00 28.14 195 SER C O 1
ATOM 6783 N N . LEU C 1 208 ? 34.973 33.071 13.311 1.00 26.74 196 LEU C N 1
ATOM 6784 C CA . LEU C 1 208 ? 36.385 33.144 13.441 1.00 24.79 196 LEU C CA 1
ATOM 6785 C C . LEU C 1 208 ? 36.866 34.518 12.896 1.00 25.24 196 LEU C C 1
ATOM 6786 O O . LEU C 1 208 ? 36.387 34.972 11.883 1.00 27.33 196 LEU C O 1
ATOM 6791 N N . ARG C 1 209 ? 37.788 35.166 13.604 1.00 26.67 197 ARG C N 1
ATOM 6792 C CA . ARG C 1 209 ? 38.310 36.449 13.111 1.00 29.66 197 ARG C CA 1
ATOM 6793 C C . ARG C 1 209 ? 39.766 36.647 13.474 1.00 28.51 197 ARG C C 1
ATOM 6794 O O . ARG C 1 209 ? 40.170 36.290 14.600 1.00 29.89 197 ARG C O 1
ATOM 6802 N N . PRO C 1 210 ? 40.575 37.261 12.582 1.00 25.46 198 PRO C N 1
ATOM 6803 C CA . PRO C 1 210 ? 41.927 37.713 12.987 1.00 29.05 198 PRO C CA 1
ATOM 6804 C C . PRO C 1 210 ? 41.814 38.915 13.948 1.00 25.42 198 PRO C C 1
ATOM 6805 O O . PRO C 1 210 ? 40.829 39.574 13.924 1.00 28.05 198 PRO C O 1
ATOM 6809 N N . TYR C 1 211 ? 42.804 39.157 14.798 1.00 28.87 199 TYR C N 1
ATOM 6810 C CA . TYR C 1 211 ? 42.819 40.367 15.602 1.00 27.76 199 TYR C CA 1
ATOM 6811 C C . TYR C 1 211 ? 44.262 40.792 15.859 1.00 31.92 199 TYR C C 1
ATOM 6812 O O . TYR C 1 211 ? 45.185 39.967 15.837 1.00 29.16 199 TYR C O 1
ATOM 6821 N N . ASN C 1 212 ? 44.460 42.083 16.115 1.00 31.64 200 ASN C N 1
ATOM 6822 C CA . ASN C 1 212 ? 45.770 42.598 16.445 1.00 31.98 200 ASN C CA 1
ATOM 6823 C C . ASN C 1 212 ? 46.841 42.083 15.508 1.00 30.44 200 ASN C C 1
ATOM 6824 O O . ASN C 1 212 ? 47.888 41.633 15.953 1.00 32.82 200 ASN C O 1
ATOM 6829 N N . VAL C 1 213 ? 46.586 42.154 14.219 1.00 30.68 201 VAL C N 1
ATOM 6830 C CA . VAL C 1 213 ? 47.494 41.568 13.226 1.00 30.64 201 VAL C CA 1
ATOM 6831 C C . VAL C 1 213 ? 48.858 42.285 13.205 1.00 32.38 201 VAL C C 1
ATOM 6832 O O . VAL C 1 213 ? 48.917 43.503 13.213 1.00 32.31 201 VAL C O 1
ATOM 6836 N N . ALA C 1 214 ? 49.945 41.519 13.234 1.00 33.94 202 ALA C N 1
ATOM 6837 C CA . ALA C 1 214 ? 51.315 42.064 13.234 1.00 40.96 202 ALA C CA 1
ATOM 6838 C C . ALA C 1 214 ? 51.536 43.244 14.211 1.00 43.14 202 ALA C C 1
ATOM 6839 O O . ALA C 1 214 ? 52.375 44.100 13.967 1.00 48.16 202 ALA C O 1
ATOM 6841 N N . LYS C 1 215 ? 50.753 43.303 15.275 1.00 46.27 203 LYS C N 1
ATOM 6842 C CA . LYS C 1 215 ? 50.887 44.337 16.308 1.00 47.98 203 LYS C CA 1
ATOM 6843 C C . LYS C 1 215 ? 50.280 43.777 17.586 1.00 46.33 203 LYS C C 1
ATOM 6844 O O . LYS C 1 215 ? 49.120 44.075 17.956 1.00 46.44 203 LYS C O 1
ATOM 6850 N N . HIS C 1 216 ? 51.058 42.915 18.227 1.00 39.57 204 HIS C N 1
ATOM 6851 C CA . HIS C 1 216 ? 50.612 42.199 19.409 1.00 33.83 204 HIS C CA 1
ATOM 6852 C C . HIS C 1 216 ? 51.812 42.204 20.318 1.00 30.85 204 HIS C C 1
ATOM 6853 O O . HIS C 1 216 ? 52.922 41.964 19.862 1.00 32.73 204 HIS C O 1
ATOM 6860 N N . ARG C 1 217 ? 51.559 42.482 21.588 1.00 29.93 205 ARG C N 1
ATOM 6861 C CA . ARG C 1 217 ? 52.595 42.592 22.613 1.00 32.51 205 ARG C CA 1
ATOM 6862 C C . ARG C 1 217 ? 53.386 41.317 22.896 1.00 33.70 205 ARG C C 1
ATOM 6863 O O . ARG C 1 217 ? 54.435 41.384 23.567 1.00 35.53 205 ARG C O 1
ATOM 6866 N N . HIS C 1 218 ? 52.908 40.155 22.433 1.00 33.21 206 HIS C N 1
ATOM 6867 C CA . HIS C 1 218 ? 53.634 38.879 22.627 1.00 29.95 206 HIS C CA 1
ATOM 6868 C C . HIS C 1 218 ? 54.757 38.754 21.609 1.00 31.32 206 HIS C C 1
ATOM 6869 O O . HIS C 1 218 ? 55.680 37.945 21.807 1.00 36.23 206 HIS C O 1
ATOM 6876 N N . VAL C 1 219 ? 54.723 39.563 20.552 1.00 32.17 207 VAL C N 1
ATOM 6877 C CA . VAL C 1 219 ? 55.757 39.492 19.506 1.00 32.81 207 VAL C CA 1
ATOM 6878 C C . VAL C 1 219 ? 57.179 39.777 20.051 1.00 33.24 207 VAL C C 1
ATOM 6879 O O . VAL C 1 219 ? 58.081 38.972 19.854 1.00 30.94 207 VAL C O 1
ATOM 6883 N N . PRO C 1 220 ? 57.398 40.891 20.751 1.00 35.46 208 PRO C N 1
ATOM 6884 C CA . PRO C 1 220 ? 58.727 41.163 21.291 1.00 31.40 208 PRO C CA 1
ATOM 6885 C C . PRO C 1 220 ? 59.167 40.149 22.385 1.00 33.12 208 PRO C C 1
ATOM 6886 O O . PRO C 1 220 ? 60.370 39.863 22.570 1.00 27.93 208 PRO C O 1
ATOM 6890 N N . GLU C 1 221 ? 58.195 39.620 23.103 1.00 31.27 209 GLU C N 1
ATOM 6891 C CA . GLU C 1 221 ? 58.422 38.523 24.001 1.00 31.67 209 GLU C CA 1
ATOM 6892 C C . GLU C 1 221 ? 58.955 37.265 23.289 1.00 30.19 209 GLU C C 1
ATOM 6893 O O . GLU C 1 221 ? 59.934 36.680 23.724 1.00 36.25 209 GLU C O 1
ATOM 6907 N N . GLU C 1 223 ? 60.467 37.237 20.353 1.00 34.13 211 GLU C N 1
ATOM 6908 C CA . GLU C 1 223 ? 61.720 37.524 19.674 1.00 34.15 211 GLU C CA 1
ATOM 6909 C C . GLU C 1 223 ? 62.878 37.474 20.624 1.00 30.90 211 GLU C C 1
ATOM 6910 O O . GLU C 1 223 ? 63.954 36.991 20.284 1.00 33.79 211 GLU C O 1
ATOM 6916 N N . GLN C 1 224 ? 62.609 37.944 21.825 1.00 31.84 212 GLN C N 1
ATOM 6917 C CA . GLN C 1 224 ? 63.554 37.874 22.937 1.00 32.92 212 GLN C CA 1
ATOM 6918 C C . GLN C 1 224 ? 64.066 36.445 23.211 1.00 32.17 212 GLN C C 1
ATOM 6919 O O . GLN C 1 224 ? 65.271 36.191 23.318 1.00 34.18 212 GLN C O 1
ATOM 6925 N N . GLU C 1 225 ? 63.122 35.518 23.355 1.00 35.75 213 GLU C N 1
ATOM 6926 C CA . GLU C 1 225 ? 63.431 34.155 23.733 1.00 30.32 213 GLU C CA 1
ATOM 6927 C C . GLU C 1 225 ? 63.929 33.397 22.540 1.00 29.59 213 GLU C C 1
ATOM 6928 O O . GLU C 1 225 ? 64.842 32.611 22.634 1.00 31.37 213 GLU C O 1
ATOM 6934 N N . LEU C 1 226 ? 63.300 33.597 21.392 1.00 24.34 214 LEU C N 1
ATOM 6935 C CA . LEU C 1 226 ? 63.782 32.933 20.205 1.00 28.84 214 LEU C CA 1
ATOM 6936 C C . LEU C 1 226 ? 65.228 33.323 19.779 1.00 32.35 214 LEU C C 1
ATOM 6937 O O . LEU C 1 226 ? 65.986 32.468 19.297 1.00 31.79 214 LEU C O 1
ATOM 6942 N N . GLY C 1 227 ? 65.614 34.580 19.984 1.00 34.56 215 GLY C N 1
ATOM 6943 C CA . GLY C 1 227 ? 66.966 35.036 19.651 1.00 32.93 215 GLY C CA 1
ATOM 6944 C C . GLY C 1 227 ? 68.022 34.453 20.579 1.00 34.87 215 GLY C C 1
ATOM 6945 O O . GLY C 1 227 ? 69.136 34.136 20.136 1.00 37.62 215 GLY C O 1
ATOM 6946 N N . LYS C 1 228 ? 67.681 34.330 21.867 1.00 34.01 216 LYS C N 1
ATOM 6947 C CA . LYS C 1 228 ? 68.553 33.665 22.823 1.00 37.08 216 LYS C CA 1
ATOM 6948 C C . LYS C 1 228 ? 68.828 32.233 22.392 1.00 39.05 216 LYS C C 1
ATOM 6949 O O . LYS C 1 228 ? 69.962 31.779 22.454 1.00 40.28 216 LYS C O 1
ATOM 6955 N N . ILE C 1 229 ? 67.807 31.530 21.911 1.00 38.46 217 ILE C N 1
ATOM 6956 C CA . ILE C 1 229 ? 68.009 30.142 21.523 1.00 38.67 217 ILE C CA 1
ATOM 6957 C C . ILE C 1 229 ? 68.832 30.049 20.249 1.00 41.70 217 ILE C C 1
ATOM 6958 O O . ILE C 1 229 ? 69.714 29.181 20.120 1.00 41.20 217 ILE C O 1
ATOM 6963 N N . SER C 1 230 ? 68.524 30.942 19.314 1.00 41.67 218 SER C N 1
ATOM 6964 C CA . SER C 1 230 ? 69.164 30.926 18.005 1.00 45.33 218 SER C CA 1
ATOM 6965 C C . SER C 1 230 ? 70.618 31.373 18.063 1.00 43.36 218 SER C C 1
ATOM 6966 O O . SER C 1 230 ? 71.472 30.758 17.429 1.00 46.26 218 SER C O 1
ATOM 6969 N N . GLY C 1 231 ? 70.897 32.436 18.813 1.00 43.10 219 GLY C N 1
ATOM 6970 C CA . GLY C 1 231 ? 72.184 33.106 18.734 1.00 44.40 219 GLY C CA 1
ATOM 6971 C C . GLY C 1 231 ? 72.285 34.013 17.512 1.00 45.16 219 GLY C C 1
ATOM 6972 O O . GLY C 1 231 ? 73.373 34.489 17.149 1.00 43.25 219 GLY C O 1
ATOM 6973 N N . LYS C 1 232 ? 71.140 34.235 16.879 1.00 45.84 220 LYS C N 1
ATOM 6974 C CA . LYS C 1 232 ? 70.946 35.143 15.748 1.00 47.20 220 LYS C CA 1
ATOM 6975 C C . LYS C 1 232 ? 69.638 35.913 16.008 1.00 47.95 220 LYS C C 1
ATOM 6976 O O . LYS C 1 232 ? 68.779 35.453 16.774 1.00 47.40 220 LYS C O 1
ATOM 6982 N N . LYS C 1 233 ? 69.478 37.048 15.330 1.00 46.21 221 LYS C N 1
ATOM 6983 C CA . LYS C 1 233 ? 68.256 37.871 15.366 1.00 43.77 221 LYS C CA 1
ATOM 6984 C C . LYS C 1 233 ? 67.073 37.182 14.658 1.00 43.15 221 LYS C C 1
ATOM 6985 O O . LYS C 1 233 ? 67.217 36.634 13.550 1.00 35.05 221 LYS C O 1
ATOM 6988 N N . VAL C 1 234 ? 65.918 37.225 15.323 1.00 42.28 222 VAL C N 1
ATOM 6989 C CA . VAL C 1 234 ? 64.694 36.623 14.832 1.00 41.63 222 VAL C CA 1
ATOM 6990 C C . VAL C 1 234 ? 63.659 37.707 14.672 1.00 39.34 222 VAL C C 1
ATOM 6991 O O . VAL C 1 234 ? 63.325 38.402 15.612 1.00 38.48 222 VAL C O 1
ATOM 6995 N N . ASN C 1 235 ? 63.139 37.829 13.468 1.00 41.77 223 ASN C N 1
ATOM 6996 C CA . ASN C 1 235 ? 61.942 38.600 13.239 1.00 40.53 223 ASN C CA 1
ATOM 6997 C C . ASN C 1 235 ? 60.766 37.668 13.080 1.00 40.39 223 ASN C C 1
ATOM 6998 O O . ASN C 1 235 ? 60.769 36.801 12.179 1.00 41.49 223 ASN C O 1
ATOM 7003 N N . VAL C 1 236 ? 59.742 37.888 13.910 1.00 37.56 224 VAL C N 1
ATOM 7004 C CA . VAL C 1 236 ? 58.476 37.177 13.807 1.00 34.26 224 VAL C CA 1
ATOM 7005 C C . VAL C 1 236 ? 57.371 38.018 13.143 1.00 31.71 224 VAL C C 1
ATOM 7006 O O . VAL C 1 236 ? 57.130 39.149 13.498 1.00 32.57 224 VAL C O 1
ATOM 7010 N N . VAL C 1 237 ? 56.701 37.440 12.165 1.00 29.07 225 VAL C N 1
ATOM 7011 C CA . VAL C 1 237 ? 55.431 37.962 11.655 1.00 28.96 225 VAL C CA 1
ATOM 7012 C C . VAL C 1 237 ? 54.271 37.156 12.292 1.00 31.85 225 VAL C C 1
ATOM 7013 O O . VAL C 1 237 ? 54.127 35.969 12.014 1.00 32.61 225 VAL C O 1
ATOM 7017 N N . PHE C 1 238 ? 53.456 37.803 13.114 1.00 29.58 226 PHE C N 1
ATOM 7018 C CA . PHE C 1 238 ? 52.516 37.112 14.026 1.00 27.51 226 PHE C CA 1
ATOM 7019 C C . PHE C 1 238 ? 51.079 37.559 13.735 1.00 30.94 226 PHE C C 1
ATOM 7020 O O . PHE C 1 238 ? 50.766 38.740 13.811 1.00 33.70 226 PHE C O 1
ATOM 7028 N N . THR C 1 239 ? 50.198 36.612 13.393 1.00 27.91 227 THR C N 1
ATOM 7029 C CA . THR C 1 239 ? 48.791 36.872 13.216 1.00 30.03 227 THR C CA 1
ATOM 7030 C C . THR C 1 239 ? 47.962 35.931 14.131 1.00 31.33 227 THR C C 1
ATOM 7031 O O . THR C 1 239 ? 47.782 34.751 13.785 1.00 27.59 227 THR C O 1
ATOM 7035 N N . PRO C 1 240 ? 47.395 36.460 15.210 1.00 27.94 228 PRO C N 1
ATOM 7036 C CA . PRO C 1 240 ? 46.422 35.710 16.023 1.00 26.84 228 PRO C CA 1
ATOM 7037 C C . PRO C 1 240 ? 44.959 35.741 15.499 1.00 27.90 228 PRO C C 1
ATOM 7038 O O . PRO C 1 240 ? 44.516 36.681 14.791 1.00 27.23 228 PRO C O 1
ATOM 7042 N N . HIS C 1 241 ? 44.205 34.695 15.840 1.00 28.49 229 HIS C N 1
ATOM 7043 C CA . HIS C 1 241 ? 42.844 34.529 15.403 1.00 25.83 229 HIS C CA 1
ATOM 7044 C C . HIS C 1 241 ? 42.041 33.981 16.605 1.00 27.10 229 HIS C C 1
ATOM 7045 O O . HIS C 1 241 ? 42.533 33.129 17.361 1.00 29.31 229 HIS C O 1
ATOM 7052 N N . LEU C 1 242 ? 40.851 34.543 16.787 1.00 25.10 230 LEU C N 1
ATOM 7053 C CA . LEU C 1 242 ? 39.899 34.181 17.820 1.00 27.33 230 LEU C CA 1
ATOM 7054 C C . LEU C 1 242 ? 38.997 33.088 17.281 1.00 27.31 230 LEU C C 1
ATOM 7055 O O . LEU C 1 242 ? 38.291 33.290 16.306 1.00 26.62 230 LEU C O 1
ATOM 7060 N N . VAL C 1 243 ? 39.006 31.950 17.974 1.00 26.02 231 VAL C N 1
ATOM 7061 C CA . VAL C 1 243 ? 38.295 30.735 17.588 1.00 27.46 231 VAL C CA 1
ATOM 7062 C C . VAL C 1 243 ? 37.093 30.516 18.498 1.00 26.07 231 VAL C C 1
ATOM 7063 O O . VAL C 1 243 ? 37.189 30.728 19.656 1.00 27.48 231 VAL C O 1
ATOM 7067 N N . PRO C 1 244 ? 35.956 30.083 17.970 1.00 25.33 232 PRO C N 1
ATOM 7068 C CA . PRO C 1 244 ? 34.780 29.892 18.823 1.00 26.38 232 PRO C CA 1
ATOM 7069 C C . PRO C 1 244 ? 34.817 28.584 19.644 1.00 24.22 232 PRO C C 1
ATOM 7070 O O . PRO C 1 244 ? 34.067 27.663 19.416 1.00 29.13 232 PRO C O 1
ATOM 7082 N N . THR C 1 246 ? 36.172 27.522 23.940 1.00 26.15 234 THR C N 1
ATOM 7083 C CA . THR C 1 246 ? 36.641 28.167 25.158 1.00 27.61 234 THR C CA 1
ATOM 7084 C C . THR C 1 246 ? 38.140 28.205 25.325 1.00 26.11 234 THR C C 1
ATOM 7085 O O . THR C 1 246 ? 38.715 29.225 25.733 1.00 28.69 234 THR C O 1
ATOM 7089 N N . ARG C 1 247 ? 38.815 27.089 25.067 1.00 27.59 235 ARG C N 1
ATOM 7090 C CA . ARG C 1 247 ? 40.220 27.042 25.261 1.00 29.95 235 ARG C CA 1
ATOM 7091 C C . ARG C 1 247 ? 41.003 26.360 24.177 1.00 28.56 235 ARG C C 1
ATOM 7092 O O . ARG C 1 247 ? 40.450 25.696 23.303 1.00 26.05 235 ARG C O 1
ATOM 7100 N N . GLY C 1 248 ? 42.312 26.500 24.316 1.00 25.00 236 GLY C N 1
ATOM 7101 C CA . GLY C 1 248 ? 43.342 25.866 23.495 1.00 25.96 236 GLY C CA 1
ATOM 7102 C C . GLY C 1 248 ? 43.985 26.867 22.532 1.00 27.21 236 GLY C C 1
ATOM 7103 O O . GLY C 1 248 ? 43.309 27.824 21.971 1.00 29.95 236 GLY C O 1
ATOM 7104 N N . ILE C 1 249 ? 45.269 26.644 22.294 1.00 26.15 237 ILE C N 1
ATOM 7105 C CA . ILE C 1 249 ? 45.995 27.382 21.231 1.00 30.58 237 ILE C CA 1
ATOM 7106 C C . ILE C 1 249 ? 46.595 26.421 20.241 1.00 28.55 237 ILE C C 1
ATOM 7107 O O . ILE C 1 249 ? 47.085 25.366 20.621 1.00 29.45 237 ILE C O 1
ATOM 7112 N N . LEU C 1 250 ? 46.556 26.789 18.969 1.00 25.98 238 LEU C N 1
ATOM 7113 C CA . LEU C 1 250 ? 47.372 26.127 17.971 1.00 24.68 238 LEU C CA 1
ATOM 7114 C C . LEU C 1 250 ? 48.126 27.199 17.228 1.00 28.25 238 LEU C C 1
ATOM 7115 O O . LEU C 1 250 ? 47.493 28.110 16.675 1.00 30.10 238 LEU C O 1
ATOM 7120 N N . SER C 1 251 ? 49.447 27.050 17.186 1.00 27.80 239 SER C N 1
ATOM 7121 C CA . SER C 1 251 ? 50.335 27.946 16.463 1.00 26.25 239 SER C CA 1
ATOM 7122 C C . SER C 1 251 ? 50.827 27.169 15.243 1.00 27.17 239 SER C C 1
ATOM 7123 O O . SER C 1 251 ? 51.437 26.103 15.417 1.00 28.03 239 SER C O 1
ATOM 7126 N N . THR C 1 252 ? 50.529 27.680 14.041 1.00 27.67 240 THR C N 1
ATOM 7127 C CA . THR C 1 252 ? 51.058 27.145 12.774 1.00 24.69 240 THR C CA 1
ATOM 7128 C C . THR C 1 252 ? 52.250 28.021 12.360 1.00 26.90 240 THR C C 1
ATOM 7129 O O . THR C 1 252 ? 52.069 29.239 12.131 1.00 25.93 240 THR C O 1
ATOM 7133 N N . ILE C 1 253 ? 53.464 27.460 12.465 1.00 29.76 241 ILE C N 1
ATOM 7134 C CA . ILE C 1 253 ? 54.718 28.204 12.246 1.00 26.69 241 ILE C CA 1
ATOM 7135 C C . ILE C 1 253 ? 55.388 27.848 10.898 1.00 31.02 241 ILE C C 1
ATOM 7136 O O . ILE C 1 253 ? 55.615 26.680 10.591 1.00 28.60 241 ILE C O 1
ATOM 7141 N N . TYR C 1 254 ? 55.751 28.867 10.119 1.00 30.82 242 TYR C N 1
ATOM 7142 C CA . TYR C 1 254 ? 56.399 28.665 8.823 1.00 27.59 242 TYR C CA 1
ATOM 7143 C C . TYR C 1 254 ? 57.801 29.260 8.784 1.00 30.10 242 TYR C C 1
ATOM 7144 O O . TYR C 1 254 ? 57.965 30.422 9.109 1.00 26.21 242 TYR C O 1
ATOM 7153 N N . VAL C 1 255 ? 58.784 28.448 8.417 1.00 28.96 243 VAL C N 1
ATOM 7154 C CA . VAL C 1 255 ? 60.142 28.863 8.330 1.00 28.91 243 VAL C CA 1
ATOM 7155 C C . VAL C 1 255 ? 60.885 28.113 7.227 1.00 30.07 243 VAL C C 1
ATOM 7156 O O . VAL C 1 255 ? 60.644 26.945 6.995 1.00 28.97 243 VAL C O 1
ATOM 7160 N N . LYS C 1 256 ? 61.824 28.797 6.573 1.00 30.51 244 LYS C N 1
ATOM 7161 C CA . LYS C 1 256 ? 62.663 28.175 5.534 1.00 30.97 244 LYS C CA 1
ATOM 7162 C C . LYS C 1 256 ? 63.727 27.270 6.153 1.00 26.79 244 LYS C C 1
ATOM 7163 O O . LYS C 1 256 ? 64.269 27.509 7.255 1.00 28.81 244 LYS C O 1
ATOM 7169 N N . THR C 1 257 ? 64.024 26.179 5.473 1.00 27.70 245 THR C N 1
ATOM 7170 C CA . THR C 1 257 ? 65.085 25.263 5.969 1.00 29.83 245 THR C CA 1
ATOM 7171 C C . THR C 1 257 ? 65.798 24.577 4.820 1.00 32.29 245 THR C C 1
ATOM 7172 O O . THR C 1 257 ? 65.220 24.367 3.758 1.00 32.64 245 THR C O 1
ATOM 7176 N N . ASP C 1 258 ? 67.058 24.187 5.037 1.00 31.91 246 ASP C N 1
ATOM 7177 C CA . ASP C 1 258 ? 67.722 23.372 4.018 1.00 34.81 246 ASP C CA 1
ATOM 7178 C C . ASP C 1 258 ? 67.880 21.930 4.470 1.00 35.64 246 ASP C C 1
ATOM 7179 O O . ASP C 1 258 ? 68.550 21.136 3.807 1.00 36.57 246 ASP C O 1
ATOM 7184 N N . LYS C 1 259 ? 67.251 21.593 5.591 1.00 33.16 247 LYS C N 1
ATOM 7185 C CA . LYS C 1 259 ? 67.364 20.255 6.196 1.00 33.53 247 LYS C CA 1
ATOM 7186 C C . LYS C 1 259 ? 66.141 19.390 5.814 1.00 30.42 247 LYS C C 1
ATOM 7187 O O . LYS C 1 259 ? 65.133 19.897 5.337 1.00 32.60 247 LYS C O 1
ATOM 7193 N N . SER C 1 260 ? 66.260 18.076 5.959 1.00 31.10 248 SER C N 1
ATOM 7194 C CA . SER C 1 260 ? 65.172 17.171 5.664 1.00 31.51 248 SER C CA 1
ATOM 7195 C C . SER C 1 260 ? 64.212 17.160 6.863 1.00 30.84 248 SER C C 1
ATOM 7196 O O . SER C 1 260 ? 64.608 17.470 7.990 1.00 27.54 248 SER C O 1
ATOM 7199 N N . LEU C 1 261 ? 62.971 16.779 6.612 1.00 31.81 249 LEU C N 1
ATOM 7200 C CA . LEU C 1 261 ? 61.960 16.638 7.657 1.00 29.86 249 LEU C CA 1
ATOM 7201 C C . LEU C 1 261 ? 62.356 15.535 8.659 1.00 32.37 249 LEU C C 1
ATOM 7202 O O . LEU C 1 261 ? 62.169 15.662 9.894 1.00 31.72 249 LEU C O 1
ATOM 7207 N N . GLU C 1 262 ? 62.992 14.488 8.138 1.00 33.66 250 GLU C N 1
ATOM 7208 C CA . GLU C 1 262 ? 63.394 13.335 8.962 1.00 31.96 250 GLU C CA 1
ATOM 7209 C C . GLU C 1 262 ? 64.452 13.792 9.939 1.00 32.52 250 GLU C C 1
ATOM 7210 O O . GLU C 1 262 ? 64.381 13.511 11.117 1.00 29.64 250 GLU C O 1
ATOM 7216 N N . GLU C 1 263 ? 65.398 14.558 9.423 1.00 33.51 251 GLU C N 1
ATOM 7217 C CA . GLU C 1 263 ? 66.460 15.168 10.197 1.00 36.43 251 GLU C CA 1
ATOM 7218 C C . GLU C 1 263 ? 65.900 16.027 11.313 1.00 30.32 251 GLU C C 1
ATOM 7219 O O . GLU C 1 263 ? 66.262 15.888 12.470 1.00 28.32 251 GLU C O 1
ATOM 7225 N N . ILE C 1 264 ? 64.961 16.898 10.960 1.00 33.01 252 ILE C N 1
ATOM 7226 C CA . ILE C 1 264 ? 64.372 17.822 11.947 1.00 30.31 252 ILE C CA 1
ATOM 7227 C C . ILE C 1 264 ? 63.575 17.076 13.031 1.00 27.48 252 ILE C C 1
ATOM 7228 O O . ILE C 1 264 ? 63.721 17.355 14.233 1.00 27.34 252 ILE C O 1
ATOM 7233 N N . HIS C 1 265 ? 62.834 16.086 12.605 1.00 27.14 253 HIS C N 1
ATOM 7234 C CA . HIS C 1 265 ? 62.009 15.267 13.494 1.00 29.10 253 HIS C CA 1
ATOM 7235 C C . HIS C 1 265 ? 62.882 14.522 14.508 1.00 31.70 253 HIS C C 1
ATOM 7236 O O . HIS C 1 265 ? 62.574 14.477 15.715 1.00 30.27 253 HIS C O 1
ATOM 7243 N N . GLU C 1 266 ? 63.989 13.945 14.028 1.00 30.67 254 GLU C N 1
ATOM 7244 C CA . GLU C 1 266 ? 64.912 13.267 14.940 1.00 33.73 254 GLU C CA 1
ATOM 7245 C C . GLU C 1 266 ? 65.428 14.231 15.955 1.00 29.97 254 GLU C C 1
ATOM 7246 O O . GLU C 1 266 ? 65.568 13.873 17.134 1.00 34.57 254 GLU C O 1
ATOM 7252 N N . ALA C 1 267 ? 65.724 15.448 15.517 1.00 27.97 255 ALA C N 1
ATOM 7253 C CA . ALA C 1 267 ? 66.209 16.476 16.396 1.00 29.56 255 ALA C CA 1
ATOM 7254 C C . ALA C 1 267 ? 65.191 16.839 17.437 1.00 29.43 255 ALA C C 1
ATOM 7255 O O . ALA C 1 267 ? 65.561 17.066 18.557 1.00 26.31 255 ALA C O 1
ATOM 7257 N N . TYR C 1 268 ? 63.924 16.975 17.035 1.00 27.92 256 TYR C N 1
ATOM 7258 C CA . TYR C 1 268 ? 62.822 17.272 17.977 1.00 26.56 256 TYR C CA 1
ATOM 7259 C C . TYR C 1 268 ? 62.642 16.181 19.038 1.00 26.84 256 TYR C C 1
ATOM 7260 O O . TYR C 1 268 ? 62.563 16.479 20.228 1.00 28.40 256 TYR C O 1
ATOM 7269 N N . LEU C 1 269 ? 62.663 14.918 18.609 1.00 29.06 257 LEU C N 1
ATOM 7270 C CA . LEU C 1 269 ? 62.579 13.777 19.543 1.00 27.73 257 LEU C CA 1
ATOM 7271 C C . LEU C 1 269 ? 63.680 13.841 20.527 1.00 28.51 257 LEU C C 1
ATOM 7272 O O . LEU C 1 269 ? 63.449 13.648 21.710 1.00 28.04 257 LEU C O 1
ATOM 7277 N N . GLU C 1 270 ? 64.901 14.084 20.053 1.00 30.79 258 GLU C N 1
ATOM 7278 C CA . GLU C 1 270 ? 66.058 14.150 20.976 1.00 26.42 258 GLU C CA 1
ATOM 7279 C C . GLU C 1 270 ? 65.937 15.295 21.955 1.00 29.81 258 GLU C C 1
ATOM 7280 O O . GLU C 1 270 ? 66.229 15.157 23.173 1.00 29.15 258 GLU C O 1
ATOM 7286 N N . PHE C 1 271 ? 65.536 16.450 21.451 1.00 27.65 259 PHE C N 1
ATOM 7287 C CA . PHE C 1 271 ? 65.472 17.633 22.293 1.00 28.95 259 PHE C CA 1
ATOM 7288 C C . PHE C 1 271 ? 64.481 17.462 23.459 1.00 28.07 259 PHE C C 1
ATOM 7289 O O . PHE C 1 271 ? 64.712 17.923 24.595 1.00 30.59 259 PHE C O 1
ATOM 7297 N N . TYR C 1 272 ? 63.364 16.820 23.170 1.00 34.19 260 TYR C N 1
ATOM 7298 C CA . TYR C 1 272 ? 62.281 16.713 24.131 1.00 30.39 260 TYR C CA 1
ATOM 7299 C C . TYR C 1 272 ? 62.251 15.353 24.808 1.00 32.09 260 TYR C C 1
ATOM 7300 O O . TYR C 1 272 ? 61.318 15.077 25.562 1.00 33.51 260 TYR C O 1
ATOM 7309 N N . LYS C 1 273 ? 63.214 14.484 24.520 1.00 28.11 261 LYS C N 1
ATOM 7310 C CA . LYS C 1 273 ? 63.119 13.085 24.999 1.00 35.14 261 LYS C CA 1
ATOM 7311 C C . LYS C 1 273 ? 62.924 12.971 26.508 1.00 31.95 261 LYS C C 1
ATOM 7312 O O . LYS C 1 273 ? 62.267 12.035 26.984 1.00 32.78 261 LYS C O 1
ATOM 7318 N N . ASN C 1 274 ? 63.528 13.872 27.277 1.00 34.67 262 ASN C N 1
ATOM 7319 C CA . ASN C 1 274 ? 63.387 13.824 28.736 1.00 34.56 262 ASN C CA 1
ATOM 7320 C C . ASN C 1 274 ? 62.456 14.912 29.276 1.00 33.93 262 ASN C C 1
ATOM 7321 O O . ASN C 1 274 ? 62.447 15.172 30.483 1.00 33.77 262 ASN C O 1
ATOM 7326 N N . GLU C 1 275 ? 61.638 15.537 28.409 1.00 33.32 263 GLU C N 1
ATOM 7327 C CA . GLU C 1 275 ? 60.734 16.590 28.857 1.00 31.22 263 GLU C CA 1
ATOM 7328 C C . GLU C 1 275 ? 59.330 16.035 29.063 1.00 34.21 263 GLU C C 1
ATOM 7329 O O . GLU C 1 275 ? 58.631 15.713 28.072 1.00 26.94 263 GLU C O 1
ATOM 7335 N N . PRO C 1 276 ? 58.874 15.904 30.305 1.00 31.09 264 PRO C N 1
ATOM 7336 C CA . PRO C 1 276 ? 57.602 15.200 30.544 1.00 33.73 264 PRO C CA 1
ATOM 7337 C C . PRO C 1 276 ? 56.353 15.859 29.965 1.00 28.88 264 PRO C C 1
ATOM 7338 O O . PRO C 1 276 ? 55.328 15.209 29.798 1.00 30.97 264 PRO C O 1
ATOM 7342 N N . PHE C 1 277 ? 56.406 17.159 29.726 1.00 28.25 265 PHE C N 1
ATOM 7343 C CA . PHE C 1 277 ? 55.218 17.870 29.174 1.00 27.15 265 PHE C CA 1
ATOM 7344 C C . PHE C 1 277 ? 55.248 18.185 27.692 1.00 31.02 265 PHE C C 1
ATOM 7345 O O . PHE C 1 277 ? 54.303 18.799 27.192 1.00 27.59 265 PHE C O 1
ATOM 7353 N N . VAL C 1 278 ? 56.277 17.780 26.945 1.00 29.24 266 VAL C N 1
ATOM 7354 C CA . VAL C 1 278 ? 56.244 18.091 25.503 1.00 26.57 266 VAL C CA 1
ATOM 7355 C C . VAL C 1 278 ? 56.302 16.823 24.654 1.00 25.26 266 VAL C C 1
ATOM 7356 O O . VAL C 1 278 ? 57.226 15.996 24.788 1.00 29.19 266 VAL C O 1
ATOM 7360 N N . HIS C 1 279 ? 55.350 16.661 23.728 1.00 24.39 267 HIS C N 1
ATOM 7361 C CA . HIS C 1 279 ? 55.231 15.401 23.080 1.00 23.81 267 HIS C CA 1
ATOM 7362 C C . HIS C 1 279 ? 55.304 15.650 21.606 1.00 29.18 267 HIS C C 1
ATOM 7363 O O . HIS C 1 279 ? 54.470 16.310 21.077 1.00 25.89 267 HIS C O 1
ATOM 7370 N N . VAL C 1 280 ? 56.380 15.184 20.994 1.00 30.53 268 VAL C N 1
ATOM 7371 C CA . VAL C 1 280 ? 56.548 15.289 19.555 1.00 27.30 268 VAL C CA 1
ATOM 7372 C C . VAL C 1 280 ? 55.806 14.133 18.946 1.00 28.69 268 VAL C C 1
ATOM 7373 O O . VAL C 1 280 ? 56.093 12.971 19.228 1.00 28.11 268 VAL C O 1
ATOM 7377 N N . LEU C 1 281 ? 54.868 14.453 18.081 1.00 25.58 269 LEU C N 1
ATOM 7378 C CA . LEU C 1 281 ? 54.049 13.482 17.445 1.00 28.79 269 LEU C CA 1
ATOM 7379 C C . LEU C 1 281 ? 54.790 12.717 16.354 1.00 30.20 269 LEU C C 1
ATOM 7380 O O . LEU C 1 281 ? 55.752 13.226 15.771 1.00 25.22 269 LEU C O 1
ATOM 7385 N N . PRO C 1 282 ? 54.278 11.550 15.984 1.00 32.50 270 PRO C N 1
ATOM 7386 C CA . PRO C 1 282 ? 54.826 10.845 14.813 1.00 34.40 270 PRO C CA 1
ATOM 7387 C C . PRO C 1 282 ? 54.728 11.664 13.531 1.00 36.47 270 PRO C C 1
ATOM 7388 O O . PRO C 1 282 ? 53.828 12.503 13.352 1.00 35.04 270 PRO C O 1
ATOM 7400 N N . GLY C 1 284 ? 53.589 12.891 10.057 1.00 33.04 272 GLY C N 1
ATOM 7401 C CA . GLY C 1 284 ? 52.323 12.762 9.374 1.00 33.80 272 GLY C CA 1
ATOM 7402 C C . GLY C 1 284 ? 51.120 13.056 10.244 1.00 31.77 272 GLY C C 1
ATOM 7403 O O . GLY C 1 284 ? 50.016 13.197 9.745 1.00 30.26 272 GLY C O 1
ATOM 7404 N N . ILE C 1 285 ? 51.340 13.207 11.546 1.00 28.88 273 ILE C N 1
ATOM 7405 C CA . ILE C 1 285 ? 50.278 13.417 12.547 1.00 30.33 273 ILE C CA 1
ATOM 7406 C C . ILE C 1 285 ? 50.311 14.848 13.043 1.00 29.04 273 ILE C C 1
ATOM 7407 O O . ILE C 1 285 ? 51.375 15.354 13.379 1.00 26.80 273 ILE C O 1
ATOM 7412 N N . TYR C 1 286 ? 49.158 15.500 13.083 1.00 26.04 274 TYR C N 1
ATOM 7413 C CA . TYR C 1 286 ? 49.054 16.946 13.363 1.00 23.93 274 TYR C CA 1
ATOM 7414 C C . TYR C 1 286 ? 48.253 17.072 14.658 1.00 25.56 274 TYR C C 1
ATOM 7415 O O . TYR C 1 286 ? 47.340 16.286 14.903 1.00 25.89 274 TYR C O 1
ATOM 7424 N N . PRO C 1 287 ? 48.627 18.018 15.527 1.00 28.32 275 PRO C N 1
ATOM 7425 C CA . PRO C 1 287 ? 47.915 18.188 16.776 1.00 27.27 275 PRO C CA 1
ATOM 7426 C C . PRO C 1 287 ? 46.455 18.724 16.626 1.00 28.38 275 PRO C C 1
ATOM 7427 O O . PRO C 1 287 ? 46.224 19.598 15.856 1.00 28.88 275 PRO C O 1
ATOM 7431 N N . SER C 1 288 ? 45.538 18.218 17.458 1.00 29.51 276 SER C N 1
ATOM 7432 C CA . SER C 1 288 ? 44.259 18.836 17.803 1.00 28.24 276 SER C CA 1
ATOM 7433 C C . SER C 1 288 ? 44.307 19.563 19.107 1.00 29.26 276 SER C C 1
ATOM 7434 O O . SER C 1 288 ? 44.891 19.056 20.069 1.00 27.36 276 SER C O 1
ATOM 7437 N N . THR C 1 289 ? 43.797 20.787 19.177 1.00 25.59 277 THR C N 1
ATOM 7438 C CA . THR C 1 289 ? 43.964 21.542 20.448 1.00 28.46 277 THR C CA 1
ATOM 7439 C C . THR C 1 289 ? 43.370 20.861 21.693 1.00 26.91 277 THR C C 1
ATOM 7440 O O . THR C 1 289 ? 43.920 20.974 22.788 1.00 30.04 277 THR C O 1
ATOM 7444 N N . LYS C 1 290 ? 42.269 20.142 21.503 1.00 29.17 278 LYS C N 1
ATOM 7445 C CA . LYS C 1 290 ? 41.518 19.444 22.593 1.00 29.50 278 LYS C CA 1
ATOM 7446 C C . LYS C 1 290 ? 42.299 18.269 23.157 1.00 31.06 278 LYS C C 1
ATOM 7447 O O . LYS C 1 290 ? 41.944 17.746 24.230 1.00 26.97 278 LYS C O 1
ATOM 7453 N N . TRP C 1 291 ? 43.374 17.865 22.483 1.00 30.03 279 TRP C N 1
ATOM 7454 C CA . TRP C 1 291 ? 44.290 16.839 23.017 1.00 26.28 279 TRP C CA 1
ATOM 7455 C C . TRP C 1 291 ? 45.026 17.290 24.291 1.00 28.05 279 TRP C C 1
ATOM 7456 O O . TRP C 1 291 ? 45.583 16.466 25.047 1.00 29.75 279 TRP C O 1
ATOM 7467 N N . CYS C 1 292 ? 45.047 18.589 24.535 1.00 26.23 280 CYS C N 1
ATOM 7468 C CA . CYS C 1 292 ? 45.674 19.172 25.726 1.00 27.48 280 CYS C CA 1
ATOM 7469 C C . CYS C 1 292 ? 44.749 19.461 26.896 1.00 27.97 280 CYS C C 1
ATOM 7470 O O . CYS C 1 292 ? 45.191 19.838 27.954 1.00 24.59 280 CYS C O 1
ATOM 7473 N N . TYR C 1 293 ? 43.457 19.301 26.699 1.00 24.42 281 TYR C N 1
ATOM 7474 C CA . TYR C 1 293 ? 42.390 19.941 27.514 1.00 27.38 281 TYR C CA 1
ATOM 7475 C C . TYR C 1 293 ? 42.587 19.694 28.997 1.00 31.40 281 TYR C C 1
ATOM 7476 O O . TYR C 1 293 ? 42.639 18.552 29.445 1.00 30.90 281 TYR C O 1
ATOM 7485 N N . GLY C 1 294 ? 42.752 20.792 29.737 1.00 29.21 282 GLY C N 1
ATOM 7486 C CA . GLY C 1 294 ? 42.869 20.762 31.164 1.00 31.52 282 GLY C CA 1
ATOM 7487 C C . GLY C 1 294 ? 44.232 20.393 31.702 1.00 33.23 282 GLY C C 1
ATOM 7488 O O . GLY C 1 294 ? 44.399 20.376 32.907 1.00 35.28 282 GLY C O 1
ATOM 7489 N N . SER C 1 295 ? 45.206 20.077 30.842 1.00 29.26 283 SER C N 1
ATOM 7490 C CA . SER C 1 295 ? 46.480 19.506 31.308 1.00 27.43 283 SER C CA 1
ATOM 7491 C C . SER C 1 295 ? 47.654 20.435 30.990 1.00 23.89 283 SER C C 1
ATOM 7492 O O . SER C 1 295 ? 47.496 21.411 30.265 1.00 25.94 283 SER C O 1
ATOM 7495 N N . ASN C 1 296 ? 48.848 20.151 31.559 1.00 27.60 284 ASN C N 1
ATOM 7496 C CA . ASN C 1 296 ? 50.070 20.923 31.296 1.00 25.64 284 ASN C CA 1
ATOM 7497 C C . ASN C 1 296 ? 50.872 20.451 30.062 1.00 28.21 284 ASN C C 1
ATOM 7498 O O . ASN C 1 296 ? 52.061 20.789 29.937 1.00 30.18 284 ASN C O 1
ATOM 7503 N N . HIS C 1 297 ? 50.225 19.662 29.200 1.00 27.06 285 HIS C N 1
ATOM 7504 C CA . HIS C 1 297 ? 50.898 18.925 28.095 1.00 27.32 285 HIS C CA 1
ATOM 7505 C C . HIS C 1 297 ? 50.751 19.644 26.763 1.00 25.91 285 HIS C C 1
ATOM 7506 O O . HIS C 1 297 ? 49.761 20.288 26.518 1.00 28.46 285 HIS C O 1
ATOM 7513 N N . VAL C 1 298 ? 51.800 19.517 25.949 1.00 29.37 286 VAL C N 1
ATOM 7514 C CA . VAL C 1 298 ? 51.950 20.191 24.638 1.00 26.19 286 VAL C CA 1
ATOM 7515 C C . VAL C 1 298 ? 52.178 19.118 23.565 1.00 24.47 286 VAL C C 1
ATOM 7516 O O . VAL C 1 298 ? 52.880 18.164 23.808 1.00 26.51 286 VAL C O 1
ATOM 7520 N N . PHE C 1 299 ? 51.540 19.244 22.392 1.00 23.52 287 PHE C N 1
ATOM 7521 C CA . PHE C 1 299 ? 51.821 18.366 21.309 1.00 22.54 287 PHE C CA 1
ATOM 7522 C C . PHE C 1 299 ? 52.387 19.178 20.145 1.00 25.44 287 PHE C C 1
ATOM 7523 O O . PHE C 1 299 ? 51.874 20.267 19.851 1.00 27.33 287 PHE C O 1
ATOM 7531 N N . ILE C 1 300 ? 53.380 18.614 19.467 1.00 28.16 288 ILE C N 1
ATOM 7532 C CA . ILE C 1 300 ? 54.067 19.261 18.348 1.00 27.49 288 ILE C CA 1
ATOM 7533 C C . ILE C 1 300 ? 54.058 18.308 17.172 1.00 27.45 288 ILE C C 1
ATOM 7534 O O . ILE C 1 300 ? 54.450 17.159 17.320 1.00 25.97 288 ILE C O 1
ATOM 7539 N N . GLY C 1 301 ? 53.554 18.773 16.027 1.00 26.62 289 GLY C N 1
ATOM 7540 C CA . GLY C 1 301 ? 53.680 18.089 14.758 1.00 23.97 289 GLY C CA 1
ATOM 7541 C C . GLY C 1 301 ? 54.358 18.961 13.677 1.00 26.29 289 GLY C C 1
ATOM 7542 O O . GLY C 1 301 ? 54.574 20.145 13.855 1.00 25.47 289 GLY C O 1
ATOM 7551 N N . GLN C 1 303 ? 55.362 19.341 9.109 1.00 30.09 291 GLN C N 1
ATOM 7552 C CA . GLN C 1 303 ? 55.369 18.911 7.717 1.00 26.54 291 GLN C CA 1
ATOM 7553 C C . GLN C 1 303 ? 56.330 19.801 6.944 1.00 26.38 291 GLN C C 1
ATOM 7554 O O . GLN C 1 303 ? 56.760 20.856 7.421 1.00 24.64 291 GLN C O 1
ATOM 7568 N N . GLU C 1 305 ? 56.795 21.625 3.065 1.00 31.55 293 GLU C N 1
ATOM 7569 C CA . GLU C 1 305 ? 56.394 21.904 1.702 1.00 30.14 293 GLU C CA 1
ATOM 7570 C C . GLU C 1 305 ? 57.725 21.869 0.918 1.00 30.75 293 GLU C C 1
ATOM 7571 O O . GLU C 1 305 ? 58.595 22.743 1.036 1.00 28.04 293 GLU C O 1
ATOM 7577 N N . GLU C 1 306 ? 57.886 20.816 0.128 1.00 31.42 294 GLU C N 1
ATOM 7578 C CA . GLU C 1 306 ? 59.178 20.499 -0.446 1.00 32.46 294 GLU C CA 1
ATOM 7579 C C . GLU C 1 306 ? 59.601 21.376 -1.596 1.00 32.45 294 GLU C C 1
ATOM 7580 O O . GLU C 1 306 ? 60.781 21.581 -1.821 1.00 31.33 294 GLU C O 1
ATOM 7586 N N . ARG C 1 307 ? 58.657 21.929 -2.341 1.00 30.54 295 ARG C N 1
ATOM 7587 C CA . ARG C 1 307 ? 59.050 22.780 -3.436 1.00 34.04 295 ARG C CA 1
ATOM 7588 C C . ARG C 1 307 ? 59.660 24.083 -2.994 1.00 35.02 295 ARG C C 1
ATOM 7589 O O . ARG C 1 307 ? 60.419 24.661 -3.753 1.00 35.81 295 ARG C O 1
ATOM 7597 N N . THR C 1 308 ? 59.299 24.573 -1.807 1.00 31.23 296 THR C N 1
ATOM 7598 C CA . THR C 1 308 ? 59.731 25.894 -1.355 1.00 26.96 296 THR C CA 1
ATOM 7599 C C . THR C 1 308 ? 60.662 25.773 -0.184 1.00 27.70 296 THR C C 1
ATOM 7600 O O . THR C 1 308 ? 61.120 26.794 0.299 1.00 28.70 296 THR C O 1
ATOM 7604 N N . ASN C 1 309 ? 60.905 24.541 0.254 1.00 27.02 297 ASN C N 1
ATOM 7605 C CA . ASN C 1 309 ? 61.693 24.278 1.455 1.00 29.84 297 ASN C CA 1
ATOM 7606 C C . ASN C 1 309 ? 61.193 25.004 2.687 1.00 26.93 297 ASN C C 1
ATOM 7607 O O . ASN C 1 309 ? 62.006 25.513 3.527 1.00 31.23 297 ASN C O 1
ATOM 7612 N N . THR C 1 310 ? 59.884 24.921 2.858 1.00 28.14 298 THR C N 1
ATOM 7613 C CA . THR C 1 310 ? 59.180 25.512 3.969 1.00 24.96 298 THR C CA 1
ATOM 7614 C C . THR C 1 310 ? 58.821 24.433 4.979 1.00 26.92 298 THR C C 1
ATOM 7615 O O . THR C 1 310 ? 58.054 23.532 4.681 1.00 29.05 298 THR C O 1
ATOM 7619 N N . LEU C 1 311 ? 59.389 24.542 6.182 1.00 24.62 299 LEU C N 1
ATOM 7620 C CA . LEU C 1 311 ? 59.009 23.730 7.319 1.00 28.17 299 LEU C CA 1
ATOM 7621 C C . LEU C 1 311 ? 57.760 24.357 7.952 1.00 28.41 299 LEU C C 1
ATOM 7622 O O . LEU C 1 311 ? 57.687 25.594 8.111 1.00 26.97 299 LEU C O 1
ATOM 7627 N N . ILE C 1 312 ? 56.776 23.502 8.274 1.00 28.42 300 ILE C N 1
ATOM 7628 C CA . ILE C 1 312 ? 55.566 23.930 8.960 1.00 28.82 300 ILE C CA 1
ATOM 7629 C C . ILE C 1 312 ? 55.519 23.198 10.269 1.00 29.31 300 ILE C C 1
ATOM 7630 O O . ILE C 1 312 ? 55.428 21.975 10.279 1.00 27.22 300 ILE C O 1
ATOM 7635 N N . LEU C 1 313 ? 55.648 23.953 11.354 1.00 27.48 301 LEU C N 1
ATOM 7636 C CA . LEU C 1 313 ? 55.571 23.446 12.676 1.00 27.40 301 LEU C CA 1
ATOM 7637 C C . LEU C 1 313 ? 54.231 23.808 13.295 1.00 27.01 301 LEU C C 1
ATOM 7638 O O . LEU C 1 313 ? 53.714 24.900 13.089 1.00 28.64 301 LEU C O 1
ATOM 7651 N N . SER C 1 315 ? 52.095 23.515 17.006 1.00 27.71 303 SER C N 1
ATOM 7652 C CA . SER C 1 315 ? 52.008 23.153 18.367 1.00 27.44 303 SER C CA 1
ATOM 7653 C C . SER C 1 315 ? 50.678 23.540 19.013 1.00 30.28 303 SER C C 1
ATOM 7654 O O . SER C 1 315 ? 50.142 24.609 18.760 1.00 31.54 303 SER C O 1
ATOM 7657 N N . ALA C 1 316 ? 50.222 22.680 19.927 1.00 30.14 304 ALA C N 1
ATOM 7658 C CA . ALA C 1 316 ? 48.960 22.846 20.617 1.00 27.77 304 ALA C CA 1
ATOM 7659 C C . ALA C 1 316 ? 49.221 22.800 22.127 1.00 29.26 304 ALA C C 1
ATOM 7660 O O . ALA C 1 316 ? 50.032 21.975 22.657 1.00 24.29 304 ALA C O 1
ATOM 7662 N N . ILE C 1 317 ? 48.562 23.723 22.817 1.00 31.00 305 ILE C N 1
ATOM 7663 C CA . ILE C 1 317 ? 48.596 23.811 24.265 1.00 29.63 305 ILE C CA 1
ATOM 7664 C C . ILE C 1 317 ? 47.187 24.202 24.742 1.00 29.85 305 ILE C C 1
ATOM 7665 O O . ILE C 1 317 ? 46.403 24.790 23.996 1.00 25.29 305 ILE C O 1
ATOM 7670 N N . ASP C 1 318 ? 46.878 23.871 25.986 1.00 27.84 306 ASP C N 1
ATOM 7671 C CA . ASP C 1 318 ? 45.730 24.465 26.680 1.00 27.35 306 ASP C CA 1
ATOM 7672 C C . ASP C 1 318 ? 46.186 25.803 27.194 1.00 28.19 306 ASP C C 1
ATOM 7673 O O . ASP C 1 318 ? 47.098 25.896 28.027 1.00 26.64 306 ASP C O 1
ATOM 7678 N N . ASN C 1 319 ? 45.614 26.872 26.691 1.00 23.80 307 ASN C N 1
ATOM 7679 C CA . ASN C 1 319 ? 46.092 28.232 27.045 1.00 28.44 307 ASN C CA 1
ATOM 7680 C C . ASN C 1 319 ? 46.010 28.622 28.552 1.00 28.40 307 ASN C C 1
ATOM 7681 O O . ASN C 1 319 ? 46.756 29.513 29.021 1.00 29.43 307 ASN C O 1
ATOM 7686 N N . LEU C 1 320 ? 45.062 28.018 29.264 1.00 25.56 308 LEU C N 1
ATOM 7687 C CA . LEU C 1 320 ? 44.848 28.275 30.710 1.00 28.20 308 LEU C CA 1
ATOM 7688 C C . LEU C 1 320 ? 45.714 27.454 31.602 1.00 29.30 308 LEU C C 1
ATOM 7689 O O . LEU C 1 320 ? 45.889 27.794 32.768 1.00 30.14 308 LEU C O 1
ATOM 7694 N N . VAL C 1 321 ? 46.346 26.429 31.057 1.00 26.30 309 VAL C N 1
ATOM 7695 C CA . VAL C 1 321 ? 47.171 25.529 31.891 1.00 28.93 309 VAL C CA 1
ATOM 7696 C C . VAL C 1 321 ? 48.684 25.661 31.550 1.00 27.72 309 VAL C C 1
ATOM 7697 O O . VAL C 1 321 ? 49.398 26.412 32.177 1.00 29.69 309 VAL C O 1
ATOM 7701 N N . LYS C 1 322 ? 49.187 24.933 30.569 1.00 28.27 310 LYS C N 1
ATOM 7702 C CA . LYS C 1 322 ? 50.545 25.166 30.129 1.00 28.99 310 LYS C CA 1
ATOM 7703 C C . LYS C 1 322 ? 50.722 26.610 29.665 1.00 26.48 310 LYS C C 1
ATOM 7704 O O . LYS C 1 322 ? 51.781 27.166 29.791 1.00 28.84 310 LYS C O 1
ATOM 7710 N N . GLY C 1 323 ? 49.690 27.180 29.053 1.00 26.96 311 GLY C N 1
ATOM 7711 C CA . GLY C 1 323 ? 49.722 28.556 28.655 1.00 30.23 311 GLY C CA 1
ATOM 7712 C C . GLY C 1 323 ? 49.644 29.579 29.781 1.00 28.51 311 GLY C C 1
ATOM 7713 O O . GLY C 1 323 ? 49.795 30.762 29.539 1.00 32.98 311 GLY C O 1
ATOM 7714 N N . ALA C 1 324 ? 49.368 29.130 30.992 1.00 29.55 312 ALA C N 1
ATOM 7715 C CA . ALA C 1 324 ? 49.249 30.064 32.133 1.00 29.62 312 ALA C CA 1
ATOM 7716 C C . ALA C 1 324 ? 49.493 29.387 33.449 1.00 30.07 312 ALA C C 1
ATOM 7717 O O . ALA C 1 324 ? 50.643 29.255 33.868 1.00 29.61 312 ALA C O 1
ATOM 7719 N N . SER C 1 325 ? 48.431 28.903 34.076 1.00 30.41 313 SER C N 1
ATOM 7720 C CA . SER C 1 325 ? 48.488 28.490 35.486 1.00 28.69 313 SER C CA 1
ATOM 7721 C C . SER C 1 325 ? 49.241 27.211 35.777 1.00 29.15 313 SER C C 1
ATOM 7722 O O . SER C 1 325 ? 49.794 27.070 36.839 1.00 29.27 313 SER C O 1
ATOM 7725 N N . GLY C 1 326 ? 49.240 26.262 34.829 1.00 30.72 314 GLY C N 1
ATOM 7726 C CA . GLY C 1 326 ? 50.012 25.030 34.969 1.00 28.33 314 GLY C CA 1
ATOM 7727 C C . GLY C 1 326 ? 51.477 25.330 34.902 1.00 26.79 314 GLY C C 1
ATOM 7728 O O . GLY C 1 326 ? 52.255 24.830 35.733 1.00 27.48 314 GLY C O 1
ATOM 7729 N N . GLN C 1 327 ? 51.879 26.178 33.956 1.00 25.19 315 GLN C N 1
ATOM 7730 C CA . GLN C 1 327 ? 53.277 26.620 33.877 1.00 30.37 315 GLN C CA 1
ATOM 7731 C C . GLN C 1 327 ? 53.683 27.358 35.137 1.00 27.47 315 GLN C C 1
ATOM 7732 O O . GLN C 1 327 ? 54.817 27.209 35.643 1.00 33.44 315 GLN C O 1
ATOM 7738 N N . ALA C 1 328 ? 52.750 28.109 35.705 1.00 28.55 316 ALA C N 1
ATOM 7739 C CA . ALA C 1 328 ? 53.033 28.849 36.939 1.00 28.53 316 ALA C CA 1
ATOM 7740 C C . ALA C 1 328 ? 53.332 27.849 38.041 1.00 31.27 316 ALA C C 1
ATOM 7741 O O . ALA C 1 328 ? 54.306 28.019 38.780 1.00 30.32 316 ALA C O 1
ATOM 7743 N N . VAL C 1 329 ? 52.530 26.781 38.123 1.00 30.77 317 VAL C N 1
ATOM 7744 C CA . VAL C 1 329 ? 52.728 25.764 39.152 1.00 32.50 317 VAL C CA 1
ATOM 7745 C C . VAL C 1 329 ? 54.013 25.012 38.865 1.00 33.72 317 VAL C C 1
ATOM 7746 O O . VAL C 1 329 ? 54.762 24.705 39.763 1.00 28.10 317 VAL C O 1
ATOM 7750 N N . GLN C 1 330 ? 54.264 24.703 37.597 1.00 30.12 318 GLN C N 1
ATOM 7751 C CA . GLN C 1 330 ? 55.518 24.050 37.226 1.00 32.19 318 GLN C CA 1
ATOM 7752 C C . GLN C 1 330 ? 56.724 24.865 37.749 1.00 30.43 318 GLN C C 1
ATOM 7753 O O . GLN C 1 330 ? 57.702 24.310 38.266 1.00 36.19 318 GLN C O 1
ATOM 7759 N N . ASN C 1 331 ? 56.647 26.191 37.599 1.00 28.57 319 ASN C N 1
ATOM 7760 C CA . ASN C 1 331 ? 57.713 27.119 38.044 1.00 29.31 319 ASN C CA 1
ATOM 7761 C C . ASN C 1 331 ? 57.907 27.104 39.539 1.00 30.95 319 ASN C C 1
ATOM 7762 O O . ASN C 1 331 ? 59.072 27.150 40.106 1.00 30.75 319 ASN C O 1
ATOM 7775 N N . ASN C 1 333 ? 57.283 24.547 41.614 1.00 32.49 321 ASN C N 1
ATOM 7776 C CA . ASN C 1 333 ? 57.944 23.276 41.882 1.00 31.23 321 ASN C CA 1
ATOM 7777 C C . ASN C 1 333 ? 59.479 23.455 41.767 1.00 32.59 321 ASN C C 1
ATOM 7778 O O . ASN C 1 333 ? 60.227 23.069 42.683 1.00 33.53 321 ASN C O 1
ATOM 7783 N N . ILE C 1 334 ? 59.926 24.098 40.684 1.00 31.93 322 ILE C N 1
ATOM 7784 C CA . ILE C 1 334 ? 61.347 24.330 40.419 1.00 33.38 322 ILE C CA 1
ATOM 7785 C C . ILE C 1 334 ? 61.942 25.222 41.497 1.00 35.33 322 ILE C C 1
ATOM 7786 O O . ILE C 1 334 ? 63.007 24.917 42.035 1.00 31.64 322 ILE C O 1
ATOM 7799 N N . PHE C 1 336 ? 60.885 25.648 44.582 1.00 31.56 324 PHE C N 1
ATOM 7800 C CA . PHE C 1 336 ? 60.944 24.989 45.920 1.00 35.84 324 PHE C CA 1
ATOM 7801 C C . PHE C 1 336 ? 61.601 23.593 45.919 1.00 37.95 324 PHE C C 1
ATOM 7802 O O . PHE C 1 336 ? 61.422 22.801 46.863 1.00 38.65 324 PHE C O 1
ATOM 7810 N N . GLY C 1 337 ? 62.343 23.282 44.857 1.00 37.68 325 GLY C N 1
ATOM 7811 C CA . GLY C 1 337 ? 63.099 22.040 44.771 1.00 38.15 325 GLY C CA 1
ATOM 7812 C C . GLY C 1 337 ? 62.264 20.771 44.743 1.00 39.98 325 GLY C C 1
ATOM 7813 O O . GLY C 1 337 ? 62.767 19.696 45.051 1.00 41.48 325 GLY C O 1
ATOM 7814 N N . LEU C 1 338 ? 60.998 20.900 44.363 1.00 37.56 326 LEU C N 1
ATOM 7815 C CA . LEU C 1 338 ? 60.117 19.757 44.147 1.00 40.74 326 LEU C CA 1
ATOM 7816 C C . LEU C 1 338 ? 60.277 19.158 42.763 1.00 41.07 326 LEU C C 1
ATOM 7817 O O . LEU C 1 338 ? 60.683 19.829 41.801 1.00 43.42 326 LEU C O 1
ATOM 7822 N N . ASP C 1 339 ? 59.889 17.896 42.645 1.00 39.72 327 ASP C N 1
ATOM 7823 C CA . ASP C 1 339 ? 59.840 17.268 41.339 1.00 41.41 327 ASP C CA 1
ATOM 7824 C C . ASP C 1 339 ? 58.975 18.150 40.435 1.00 37.98 327 ASP C C 1
ATOM 7825 O O . ASP C 1 339 ? 57.904 18.581 40.822 1.00 34.11 327 ASP C O 1
ATOM 7830 N N . GLU C 1 340 ? 59.472 18.440 39.243 1.00 37.46 328 GLU C N 1
ATOM 7831 C CA . GLU C 1 340 ? 58.823 19.398 38.382 1.00 36.38 328 GLU C CA 1
ATOM 7832 C C . GLU C 1 340 ? 57.375 19.050 38.056 1.00 36.35 328 GLU C C 1
ATOM 7833 O O . GLU C 1 340 ? 56.544 19.934 37.838 1.00 36.04 328 GLU C O 1
ATOM 7839 N N . THR C 1 341 ? 57.062 17.757 38.014 1.00 36.08 329 THR C N 1
ATOM 7840 C CA . THR C 1 341 ? 55.712 17.315 37.677 1.00 36.19 329 THR C CA 1
ATOM 7841 C C . THR C 1 341 ? 54.738 17.214 38.840 1.00 36.59 329 THR C C 1
ATOM 7842 O O . THR C 1 341 ? 53.622 16.731 38.645 1.00 32.22 329 THR C O 1
ATOM 7846 N N . LYS C 1 342 ? 55.145 17.606 40.043 1.00 36.63 330 LYS C N 1
ATOM 7847 C CA . LYS C 1 342 ? 54.257 17.477 41.210 1.00 36.51 330 LYS C CA 1
ATOM 7848 C C . LYS C 1 342 ? 53.026 18.319 40.982 1.00 34.88 330 LYS C C 1
ATOM 7849 O O . LYS C 1 342 ? 53.147 19.512 40.674 1.00 33.55 330 LYS C O 1
ATOM 7855 N N . GLY C 1 343 ? 51.855 17.727 41.205 1.00 31.32 331 GLY C N 1
ATOM 7856 C CA . GLY C 1 343 ? 50.586 18.449 40.986 1.00 32.32 331 GLY C CA 1
ATOM 7857 C C . GLY C 1 343 ? 50.177 18.583 39.541 1.00 34.34 331 GLY C C 1
ATOM 7858 O O . GLY C 1 343 ? 49.127 19.140 39.248 1.00 32.60 331 GLY C O 1
ATOM 7859 N N . LEU C 1 344 ? 50.999 18.069 38.624 1.00 34.48 332 LEU C N 1
ATOM 7860 C CA . LEU C 1 344 ? 50.774 18.298 37.183 1.00 31.62 332 LEU C CA 1
ATOM 7861 C C . LEU C 1 344 ? 50.782 16.994 36.340 1.00 35.23 332 LEU C C 1
ATOM 7862 O O . LEU C 1 344 ? 50.889 17.038 35.106 1.00 34.33 332 LEU C O 1
ATOM 7867 N N . GLU C 1 345 ? 50.662 15.842 36.989 1.00 42.13 333 GLU C N 1
ATOM 7868 C CA . GLU C 1 345 ? 51.008 14.554 36.318 1.00 48.11 333 GLU C CA 1
ATOM 7869 C C . GLU C 1 345 ? 49.881 14.107 35.403 1.00 47.80 333 GLU C C 1
ATOM 7870 O O . GLU C 1 345 ? 50.117 13.550 34.293 1.00 53.52 333 GLU C O 1
ATOM 7876 N N . PHE C 1 346 ? 48.682 14.399 35.864 1.00 40.17 334 PHE C N 1
ATOM 7877 C CA . PHE C 1 346 ? 47.462 14.029 35.211 1.00 40.62 334 PHE C CA 1
ATOM 7878 C C . PHE C 1 346 ? 47.359 14.373 33.734 1.00 35.06 334 PHE C C 1
ATOM 7879 O O . PHE C 1 346 ? 48.002 15.286 33.217 1.00 33.15 334 PHE C O 1
ATOM 7887 N N . THR C 1 347 ? 46.472 13.656 33.078 1.00 36.32 335 THR C N 1
ATOM 7888 C CA . THR C 1 347 ? 46.424 13.659 31.661 1.00 32.63 335 THR C CA 1
ATOM 7889 C C . THR C 1 347 ? 45.242 14.472 31.113 1.00 31.57 335 THR C C 1
ATOM 7890 O O . THR C 1 347 ? 44.232 14.755 31.781 1.00 32.69 335 THR C O 1
ATOM 7894 N N . PRO C 1 348 ? 45.356 14.835 29.862 1.00 28.36 336 PRO C N 1
ATOM 7895 C CA . PRO C 1 348 ? 44.263 15.548 29.205 1.00 31.32 336 PRO C CA 1
ATOM 7896 C C . PRO C 1 348 ? 42.908 14.869 29.388 1.00 31.60 336 PRO C C 1
ATOM 7897 O O . PRO C 1 348 ? 42.821 13.629 29.440 1.00 33.76 336 PRO C O 1
ATOM 7901 N N . ILE C 1 349 ? 41.853 15.670 29.481 1.00 35.21 337 ILE C N 1
ATOM 7902 C CA . ILE C 1 349 ? 40.477 15.143 29.478 1.00 35.07 337 ILE C CA 1
ATOM 7903 C C . ILE C 1 349 ? 39.943 15.110 28.060 1.00 35.95 337 ILE C C 1
ATOM 7904 O O . ILE C 1 349 ? 40.167 16.032 27.288 1.00 38.30 337 ILE C O 1
ATOM 7909 N N . TYR C 1 350 ? 39.314 14.019 27.657 1.00 32.64 338 TYR C N 1
ATOM 7910 C CA . TYR C 1 350 ? 38.852 13.935 26.286 1.00 30.47 338 TYR C CA 1
ATOM 7911 C C . TYR C 1 350 ? 37.648 13.013 26.264 1.00 30.62 338 TYR C C 1
ATOM 7912 O O . TYR C 1 350 ? 37.649 12.026 27.020 1.00 32.32 338 TYR C O 1
ATOM 7921 N N . PRO C 1 351 ? 36.619 13.255 25.446 1.00 30.08 339 PRO C N 1
ATOM 7922 C CA . PRO C 1 351 ? 36.530 14.329 24.444 1.00 31.61 339 PRO C CA 1
ATOM 7923 C C . PRO C 1 351 ? 36.011 15.643 25.019 1.00 34.37 339 PRO C C 1
ATOM 7924 O O . PRO C 1 351 ? 35.826 15.776 26.219 1.00 30.23 339 PRO C O 1
ATOM 7935 N N . ILE D 1 14 ? 5.788 50.458 1.041 1.00 52.51 2 ILE D N 1
ATOM 7936 C CA . ILE D 1 14 ? 5.549 50.873 2.435 1.00 51.25 2 ILE D CA 1
ATOM 7937 C C . ILE D 1 14 ? 6.816 51.481 3.044 1.00 50.80 2 ILE D C 1
ATOM 7938 O O . ILE D 1 14 ? 7.915 50.955 2.843 1.00 51.16 2 ILE D O 1
ATOM 7943 N N . ARG D 1 15 ? 6.663 52.560 3.812 1.00 48.38 3 ARG D N 1
ATOM 7944 C CA . ARG D 1 15 ? 7.812 53.238 4.425 1.00 47.45 3 ARG D CA 1
ATOM 7945 C C . ARG D 1 15 ? 7.971 52.813 5.880 1.00 45.42 3 ARG D C 1
ATOM 7946 O O . ARG D 1 15 ? 7.191 53.221 6.748 1.00 42.16 3 ARG D O 1
ATOM 7954 N N . ALA D 1 16 ? 8.993 51.999 6.133 1.00 44.41 4 ALA D N 1
ATOM 7955 C CA . ALA D 1 16 ? 9.204 51.423 7.456 1.00 43.20 4 ALA D CA 1
ATOM 7956 C C . ALA D 1 16 ? 10.322 52.130 8.218 1.00 42.23 4 ALA D C 1
ATOM 7957 O O . ALA D 1 16 ? 11.419 52.323 7.703 1.00 42.31 4 ALA D O 1
ATOM 7959 N N . GLY D 1 17 ? 10.039 52.503 9.455 1.00 43.33 5 GLY D N 1
ATOM 7960 C CA . GLY D 1 17 ? 11.072 52.960 10.378 1.00 42.54 5 GLY D CA 1
ATOM 7961 C C . GLY D 1 17 ? 11.370 51.903 11.439 1.00 41.03 5 GLY D C 1
ATOM 7962 O O . GLY D 1 17 ? 10.489 51.132 11.827 1.00 40.27 5 GLY D O 1
ATOM 7963 N N . ILE D 1 18 ? 12.608 51.893 11.920 1.00 42.09 6 ILE D N 1
ATOM 7964 C CA . ILE D 1 18 ? 13.018 50.993 13.005 1.00 43.41 6 ILE D CA 1
ATOM 7965 C C . ILE D 1 18 ? 13.619 51.827 14.121 1.00 44.18 6 ILE D C 1
ATOM 7966 O O . ILE D 1 18 ? 14.642 52.476 13.923 1.00 44.21 6 ILE D O 1
ATOM 7971 N N . ILE D 1 19 ? 12.995 51.797 15.294 1.00 45.19 7 ILE D N 1
ATOM 7972 C CA . ILE D 1 19 ? 13.555 52.456 16.460 1.00 47.55 7 ILE D CA 1
ATOM 7973 C C . ILE D 1 19 ? 14.240 51.407 17.317 1.00 48.01 7 ILE D C 1
ATOM 7974 O O . ILE D 1 19 ? 13.581 50.534 17.889 1.00 48.60 7 ILE D O 1
ATOM 7979 N N . GLY D 1 20 ? 15.565 51.507 17.405 1.00 47.68 8 GLY D N 1
ATOM 7980 C CA . GLY D 1 20 ? 16.380 50.522 18.121 1.00 47.37 8 GLY D CA 1
ATOM 7981 C C . GLY D 1 20 ? 16.985 49.542 17.148 1.00 45.82 8 GLY D C 1
ATOM 7982 O O . GLY D 1 20 ? 16.826 48.321 17.282 1.00 48.69 8 GLY D O 1
ATOM 7983 N N . ALA D 1 21 ? 17.708 50.084 16.178 1.00 43.38 9 ALA D N 1
ATOM 7984 C CA . ALA D 1 21 ? 18.159 49.315 15.031 1.00 42.08 9 ALA D CA 1
ATOM 7985 C C . ALA D 1 21 ? 19.438 48.509 15.294 1.00 39.77 9 ALA D C 1
ATOM 7986 O O . ALA D 1 21 ? 19.806 47.704 14.469 1.00 40.17 9 ALA D O 1
ATOM 7988 N N . THR D 1 22 ? 20.117 48.748 16.415 1.00 40.64 10 THR D N 1
ATOM 7989 C CA . THR D 1 22 ? 21.390 48.041 16.720 1.00 42.76 10 THR D CA 1
ATOM 7990 C C . THR D 1 22 ? 21.260 46.848 17.670 1.00 42.04 10 THR D C 1
ATOM 7991 O O . THR D 1 22 ? 22.266 46.231 18.049 1.00 44.08 10 THR D O 1
ATOM 7995 N N . GLY D 1 23 ? 20.033 46.522 18.053 1.00 40.56 11 GLY D N 1
ATOM 7996 C CA . GLY D 1 23 ? 19.736 45.258 18.697 1.00 39.19 11 GLY D CA 1
ATOM 7997 C C . GLY D 1 23 ? 19.561 44.168 17.657 1.00 39.54 11 GLY D C 1
ATOM 7998 O O . GLY D 1 23 ? 19.355 44.446 16.472 1.00 38.39 11 GLY D O 1
ATOM 7999 N N . TYR D 1 24 ? 19.621 42.911 18.097 1.00 39.03 12 TYR D N 1
ATOM 8000 C CA . TYR D 1 24 ? 19.492 41.813 17.168 1.00 39.02 12 TYR D CA 1
ATOM 8001 C C . TYR D 1 24 ? 18.194 41.768 16.395 1.00 38.90 12 TYR D C 1
ATOM 8002 O O . TYR D 1 24 ? 18.221 41.444 15.213 1.00 38.74 12 TYR D O 1
ATOM 8011 N N . THR D 1 25 ? 17.081 42.068 17.061 1.00 39.93 13 THR D N 1
ATOM 8012 C CA . THR D 1 25 ? 15.762 42.110 16.442 1.00 40.62 13 THR D CA 1
ATOM 8013 C C . THR D 1 25 ? 15.718 43.220 15.391 1.00 39.55 13 THR D C 1
ATOM 8014 O O . THR D 1 25 ? 15.132 43.041 14.306 1.00 39.19 13 THR D O 1
ATOM 8018 N N . GLY D 1 26 ? 16.378 44.342 15.694 1.00 39.48 14 GLY D N 1
ATOM 8019 C CA . GLY D 1 26 ? 16.564 45.435 14.726 1.00 39.11 14 GLY D CA 1
ATOM 8020 C C . GLY D 1 26 ? 17.326 44.953 13.514 1.00 40.17 14 GLY D C 1
ATOM 8021 O O . GLY D 1 26 ? 16.879 45.143 12.388 1.00 43.76 14 GLY D O 1
ATOM 8022 N N . LEU D 1 27 ? 18.468 44.292 13.724 1.00 40.63 15 LEU D N 1
ATOM 8023 C CA . LEU D 1 27 ? 19.259 43.793 12.594 1.00 41.88 15 LEU D CA 1
ATOM 8024 C C . LEU D 1 27 ? 18.460 42.866 11.682 1.00 42.41 15 LEU D C 1
ATOM 8025 O O . LEU D 1 27 ? 18.649 42.902 10.475 1.00 45.06 15 LEU D O 1
ATOM 8030 N N . GLU D 1 28 ? 17.599 42.022 12.255 1.00 42.27 16 GLU D N 1
ATOM 8031 C CA . GLU D 1 28 ? 16.820 41.081 11.456 1.00 41.74 16 GLU D CA 1
ATOM 8032 C C . GLU D 1 28 ? 15.729 41.836 10.723 1.00 41.39 16 GLU D C 1
ATOM 8033 O O . GLU D 1 28 ? 15.402 41.485 9.594 1.00 43.18 16 GLU D O 1
ATOM 8039 N N . LEU D 1 29 ? 15.183 42.873 11.354 1.00 40.30 17 LEU D N 1
ATOM 8040 C CA . LEU D 1 29 ? 14.236 43.762 10.671 1.00 40.01 17 LEU D CA 1
ATOM 8041 C C . LEU D 1 29 ? 14.873 44.380 9.453 1.00 39.28 17 LEU D C 1
ATOM 8042 O O . LEU D 1 29 ? 14.267 44.409 8.392 1.00 41.95 17 LEU D O 1
ATOM 8047 N N . VAL D 1 30 ? 16.113 44.839 9.586 1.00 41.41 18 VAL D N 1
ATOM 8048 C CA . VAL D 1 30 ? 16.818 45.415 8.445 1.00 41.50 18 VAL D CA 1
ATOM 8049 C C . VAL D 1 30 ? 17.002 44.394 7.314 1.00 41.75 18 VAL D C 1
ATOM 8050 O O . VAL D 1 30 ? 16.721 44.692 6.159 1.00 43.04 18 VAL D O 1
ATOM 8054 N N . ARG D 1 31 ? 17.477 43.201 7.638 1.00 43.81 19 ARG D N 1
ATOM 8055 C CA . ARG D 1 31 ? 17.628 42.156 6.637 1.00 42.61 19 ARG D CA 1
ATOM 8056 C C . ARG D 1 31 ? 16.298 41.822 5.950 1.00 42.62 19 ARG D C 1
ATOM 8057 O O . ARG D 1 31 ? 16.258 41.632 4.740 1.00 41.27 19 ARG D O 1
ATOM 8065 N N . LEU D 1 32 ? 15.216 41.741 6.721 1.00 42.01 20 LEU D N 1
ATOM 8066 C CA . LEU D 1 32 ? 13.917 41.325 6.166 1.00 41.97 20 LEU D CA 1
ATOM 8067 C C . LEU D 1 32 ? 13.256 42.433 5.364 1.00 41.63 20 LEU D C 1
ATOM 8068 O O . LEU D 1 32 ? 12.627 42.174 4.329 1.00 41.80 20 LEU D O 1
ATOM 8073 N N . LEU D 1 33 ? 13.381 43.668 5.836 1.00 41.43 21 LEU D N 1
ATOM 8074 C CA . LEU D 1 33 ? 12.776 44.800 5.111 1.00 42.14 21 LEU D CA 1
ATOM 8075 C C . LEU D 1 33 ? 13.548 45.108 3.835 1.00 43.19 21 LEU D C 1
ATOM 8076 O O . LEU D 1 33 ? 12.933 45.432 2.801 1.00 42.80 21 LEU D O 1
ATOM 8081 N N . LYS D 1 34 ? 14.877 44.994 3.896 1.00 43.56 22 LYS D N 1
ATOM 8082 C CA . LYS D 1 34 ? 15.719 45.167 2.710 1.00 45.69 22 LYS D CA 1
ATOM 8083 C C . LYS D 1 34 ? 15.251 44.229 1.597 1.00 45.07 22 LYS D C 1
ATOM 8084 O O . LYS D 1 34 ? 15.140 44.631 0.457 1.00 50.60 22 LYS D O 1
ATOM 8090 N N . ASN D 1 35 ? 14.918 42.997 1.945 1.00 45.87 23 ASN D N 1
ATOM 8091 C CA . ASN D 1 35 ? 14.520 41.979 0.977 1.00 47.12 23 ASN D CA 1
ATOM 8092 C C . ASN D 1 35 ? 13.029 42.049 0.608 1.00 48.98 23 ASN D C 1
ATOM 8093 O O . ASN D 1 35 ? 12.606 41.463 -0.401 1.00 48.91 23 ASN D O 1
ATOM 8098 N N . HIS D 1 36 ? 12.247 42.784 1.407 1.00 49.36 24 HIS D N 1
ATOM 8099 C CA . HIS D 1 36 ? 10.801 42.860 1.235 1.00 48.03 24 HIS D CA 1
ATOM 8100 C C . HIS D 1 36 ? 10.563 43.643 -0.046 1.00 47.98 24 HIS D C 1
ATOM 8101 O O . HIS D 1 36 ? 11.140 44.736 -0.206 1.00 45.56 24 HIS D O 1
ATOM 8108 N N . PRO D 1 37 ? 9.775 43.056 -0.958 1.00 47.24 25 PRO D N 1
ATOM 8109 C CA . PRO D 1 37 ? 9.539 43.626 -2.277 1.00 48.75 25 PRO D CA 1
ATOM 8110 C C . PRO D 1 37 ? 8.644 44.849 -2.246 1.00 48.02 25 PRO D C 1
ATOM 8111 O O . PRO D 1 37 ? 8.657 45.631 -3.188 1.00 52.28 25 PRO D O 1
ATOM 8115 N N . GLU D 1 38 ? 7.873 45.014 -1.182 1.00 47.77 26 GLU D N 1
ATOM 8116 C CA . GLU D 1 38 ? 6.859 46.057 -1.138 1.00 49.06 26 GLU D CA 1
ATOM 8117 C C . GLU D 1 38 ? 6.985 46.968 0.064 1.00 47.94 26 GLU D C 1
ATOM 8118 O O . GLU D 1 38 ? 6.037 47.667 0.419 1.00 48.34 26 GLU D O 1
ATOM 8124 N N . ALA D 1 39 ? 8.170 46.967 0.676 1.00 48.00 27 ALA D N 1
ATOM 8125 C CA . ALA D 1 39 ? 8.463 47.869 1.781 1.00 48.29 27 ALA D CA 1
ATOM 8126 C C . ALA D 1 39 ? 9.872 48.400 1.644 1.00 47.90 27 ALA D C 1
ATOM 8127 O O . ALA D 1 39 ? 10.691 47.797 0.950 1.00 49.43 27 ALA D O 1
ATOM 8129 N N . LYS D 1 40 ? 10.153 49.535 2.281 1.00 47.00 28 LYS D N 1
ATOM 8130 C CA . LYS D 1 40 ? 11.526 50.037 2.333 1.00 48.56 28 LYS D CA 1
ATOM 8131 C C . LYS D 1 40 ? 11.799 50.883 3.554 1.00 49.00 28 LYS D C 1
ATOM 8132 O O . LYS D 1 40 ? 10.921 51.582 4.054 1.00 48.31 28 LYS D O 1
ATOM 8138 N N . ILE D 1 41 ? 13.051 50.819 4.000 1.00 49.54 29 ILE D N 1
ATOM 8139 C CA . ILE D 1 41 ? 13.480 51.468 5.228 1.00 49.34 29 ILE D CA 1
ATOM 8140 C C . ILE D 1 41 ? 13.703 52.964 4.984 1.00 46.62 29 ILE D C 1
ATOM 8141 O O . ILE D 1 41 ? 14.570 53.333 4.199 1.00 44.41 29 ILE D O 1
ATOM 8146 N N . THR D 1 42 ? 12.940 53.797 5.693 1.00 45.01 30 THR D N 1
ATOM 8147 C CA . THR D 1 42 ? 13.069 55.238 5.607 1.00 45.70 30 THR D CA 1
ATOM 8148 C C . THR D 1 42 ? 13.591 55.901 6.888 1.00 45.70 30 THR D C 1
ATOM 8149 O O . THR D 1 42 ? 13.835 57.118 6.915 1.00 45.86 30 THR D O 1
ATOM 8153 N N . TYR D 1 43 ? 13.729 55.128 7.955 1.00 43.29 31 TYR D N 1
ATOM 8154 C CA . TYR D 1 43 ? 14.187 55.663 9.230 1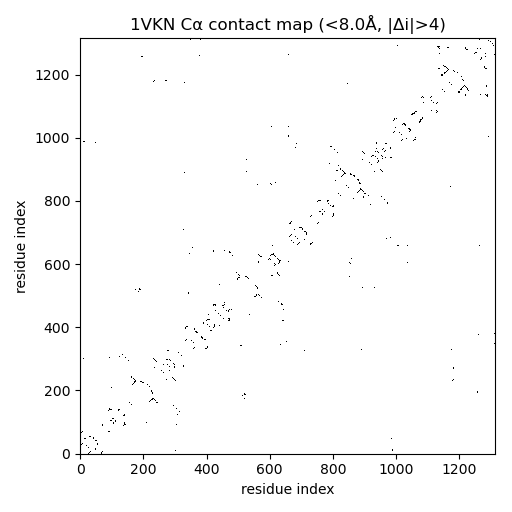.00 43.35 31 TYR D CA 1
ATOM 8155 C C . TYR D 1 43 ? 14.859 54.540 10.034 1.00 41.64 31 TYR D C 1
ATOM 8156 O O . TYR D 1 43 ? 14.361 53.423 10.099 1.00 42.72 31 TYR D O 1
ATOM 8165 N N . LEU D 1 44 ? 16.009 54.863 10.608 1.00 40.86 32 LEU D N 1
ATOM 8166 C CA . LEU D 1 44 ? 16.742 53.975 11.489 1.00 43.54 32 LEU D CA 1
ATOM 8167 C C . LEU D 1 44 ? 17.261 54.827 12.629 1.00 44.58 32 LEU D C 1
ATOM 8168 O O . LEU D 1 44 ? 17.991 55.786 12.382 1.00 45.39 32 LEU D O 1
ATOM 8173 N N . SER D 1 45 ? 16.893 54.493 13.862 1.00 45.05 33 SER D N 1
ATOM 8174 C CA . SER D 1 45 ? 17.468 55.171 15.019 1.00 46.57 33 SER D CA 1
ATOM 8175 C C . SER D 1 45 ? 18.091 54.181 15.994 1.00 48.13 33 SER D C 1
ATOM 8176 O O . SER D 1 45 ? 17.678 53.030 16.094 1.00 48.49 33 SER D O 1
ATOM 8179 N N . SER D 1 46 ? 19.098 54.652 16.712 1.00 50.36 34 SER D N 1
ATOM 8180 C CA . SER D 1 46 ? 19.721 53.875 17.766 1.00 50.35 34 SER D CA 1
ATOM 8181 C C . SER D 1 46 ? 20.009 54.764 18.963 1.00 50.19 34 SER D C 1
ATOM 8182 O O . SER D 1 46 ? 20.621 55.825 18.829 1.00 50.79 34 SER D O 1
ATOM 8185 N N . ARG D 1 47 ? 19.581 54.331 20.142 1.00 50.26 35 ARG D N 1
ATOM 8186 C CA . ARG D 1 47 ? 19.885 55.090 21.347 1.00 51.77 35 ARG D CA 1
ATOM 8187 C C . ARG D 1 47 ? 21.394 55.080 21.625 1.00 52.24 35 ARG D C 1
ATOM 8188 O O . ARG D 1 47 ? 21.918 56.007 22.234 1.00 53.64 35 ARG D O 1
ATOM 8191 N N . THR D 1 48 ? 22.093 54.067 21.124 1.00 53.26 36 THR D N 1
ATOM 8192 C CA . THR D 1 48 ? 23.494 53.830 21.469 1.00 53.90 36 THR D CA 1
ATOM 8193 C C . THR D 1 48 ? 24.501 54.287 20.400 1.00 53.24 36 THR D C 1
ATOM 8194 O O . THR D 1 48 ? 25.591 54.751 20.734 1.00 52.39 36 THR D O 1
ATOM 8198 N N . TYR D 1 49 ? 24.135 54.151 19.125 1.00 52.63 37 TYR D N 1
ATOM 8199 C CA . TYR D 1 49 ? 25.076 54.371 18.015 1.00 52.35 37 TYR D CA 1
ATOM 8200 C C . TYR D 1 49 ? 24.623 55.452 17.038 1.00 51.66 37 TYR D C 1
ATOM 8201 O O . TYR D 1 49 ? 25.162 55.566 15.930 1.00 51.10 37 TYR D O 1
ATOM 8210 N N . ALA D 1 50 ? 23.645 56.251 17.452 1.00 50.36 38 ALA D N 1
ATOM 8211 C CA . ALA D 1 50 ? 23.225 57.408 16.658 1.00 49.88 38 ALA D CA 1
ATOM 8212 C C . ALA D 1 50 ? 24.458 58.168 16.161 1.00 47.82 38 ALA D C 1
ATOM 8213 O O . ALA D 1 50 ? 25.394 58.390 16.923 1.00 48.49 38 ALA D O 1
ATOM 8215 N N . GLY D 1 51 ? 24.476 58.517 14.880 1.00 46.39 39 GLY D N 1
ATOM 8216 C CA . GLY D 1 51 ? 25.601 59.246 14.296 1.00 45.88 39 GLY D CA 1
ATOM 8217 C C . GLY D 1 51 ? 26.536 58.414 13.447 1.00 46.94 39 GLY D C 1
ATOM 8218 O O . GLY D 1 51 ? 27.298 58.957 12.647 1.00 47.64 39 GLY D O 1
ATOM 8219 N N . LYS D 1 52 ? 26.477 57.096 13.618 1.00 46.81 40 LYS D N 1
ATOM 8220 C CA . LYS D 1 52 ? 27.360 56.164 12.917 1.00 47.78 40 LYS D CA 1
ATOM 8221 C C . LYS D 1 52 ? 26.587 55.428 11.821 1.00 45.12 40 LYS D C 1
ATOM 8222 O O . LYS D 1 52 ? 25.381 55.217 11.939 1.00 44.49 40 LYS D O 1
ATOM 8228 N N . LYS D 1 53 ? 27.289 55.035 10.766 1.00 44.50 41 LYS D N 1
ATOM 8229 C CA . LYS D 1 53 ? 26.708 54.181 9.720 1.00 45.39 41 LYS D CA 1
ATOM 8230 C C . LYS D 1 53 ? 26.442 52.801 10.320 1.00 43.57 41 LYS D C 1
ATOM 8231 O O . LYS D 1 53 ? 27.246 52.307 11.094 1.00 42.79 41 LYS D O 1
ATOM 8237 N N . LEU D 1 54 ? 25.321 52.182 9.973 1.00 43.30 42 LEU D N 1
ATOM 8238 C CA . LEU D 1 54 ? 24.971 50.905 10.584 1.00 43.26 42 LEU D CA 1
ATOM 8239 C C . LEU D 1 54 ? 26.094 49.878 10.349 1.00 44.84 42 LEU D C 1
ATOM 8240 O O . LEU D 1 54 ? 26.404 49.089 11.251 1.00 44.96 42 LEU D O 1
ATOM 8245 N N . GLU D 1 55 ? 26.730 49.924 9.173 1.00 44.07 43 GLU D N 1
ATOM 8246 C CA . GLU D 1 55 ? 27.788 48.964 8.837 1.00 45.17 43 GLU D CA 1
ATOM 8247 C C . GLU D 1 55 ? 29.138 49.257 9.497 1.00 46.59 43 GLU D C 1
ATOM 8248 O O . GLU D 1 55 ? 30.034 48.418 9.458 1.00 47.18 43 GLU D O 1
ATOM 8254 N N . GLU D 1 56 ? 29.284 50.429 10.108 1.00 47.01 44 GLU D N 1
ATOM 8255 C CA . GLU D 1 56 ? 30.428 50.708 10.979 1.00 51.01 44 GLU D CA 1
ATOM 8256 C C . GLU D 1 56 ? 30.263 49.885 12.244 1.00 50.07 44 GLU D C 1
ATOM 8257 O O . GLU D 1 56 ? 31.247 49.485 12.865 1.00 52.26 44 GLU D O 1
ATOM 8263 N N . ILE D 1 57 ? 29.013 49.632 12.625 1.00 49.10 45 ILE D N 1
ATOM 8264 C CA . ILE D 1 57 ? 28.722 48.869 13.840 1.00 46.56 45 ILE D CA 1
ATOM 8265 C C . ILE D 1 57 ? 28.638 47.364 13.526 1.00 44.96 45 ILE D C 1
ATOM 8266 O O . ILE D 1 57 ? 29.226 46.558 14.231 1.00 43.21 45 ILE D O 1
ATOM 8271 N N . PHE D 1 58 ? 27.887 47.002 12.491 1.00 42.39 46 PHE D N 1
ATOM 8272 C CA . PHE D 1 58 ? 27.714 45.605 12.091 1.00 41.28 46 PHE D CA 1
ATOM 8273 C C . PHE D 1 58 ? 27.956 45.520 10.591 1.00 41.27 46 PHE D C 1
ATOM 8274 O O . PHE D 1 58 ? 27.039 45.778 9.789 1.00 38.81 46 PHE D O 1
ATOM 8282 N N . PRO D 1 59 ? 29.201 45.260 10.196 1.00 40.79 47 PRO D N 1
ATOM 8283 C CA . PRO D 1 59 ? 29.573 45.218 8.774 1.00 41.57 47 PRO D CA 1
ATOM 8284 C C . PRO D 1 59 ? 28.743 44.236 7.947 1.00 42.17 47 PRO D C 1
ATOM 8285 O O . PRO D 1 59 ? 28.490 44.470 6.772 1.00 41.92 47 PRO D O 1
ATOM 8289 N N . SER D 1 60 ? 28.272 43.178 8.583 1.00 41.73 48 SER D N 1
ATOM 8290 C CA . SER D 1 60 ? 27.395 42.197 7.949 1.00 42.92 48 SER D CA 1
ATOM 8291 C C . SER D 1 60 ? 26.064 42.752 7.414 1.00 41.76 48 SER D C 1
ATOM 8292 O O . SER D 1 60 ? 25.442 42.110 6.599 1.00 42.01 48 SER D O 1
ATOM 8295 N N . THR D 1 61 ? 25.593 43.913 7.898 1.00 42.97 49 THR D N 1
ATOM 8296 C CA . THR D 1 61 ? 24.308 44.485 7.432 1.00 42.83 49 THR D CA 1
ATOM 8297 C C . THR D 1 61 ? 24.378 45.025 6.012 1.00 42.64 49 THR D C 1
ATOM 8298 O O . THR D 1 61 ? 23.347 45.139 5.325 1.00 42.45 49 THR D O 1
ATOM 8302 N N . LEU D 1 62 ? 25.586 45.407 5.599 1.00 41.53 50 LEU D N 1
ATOM 8303 C CA . LEU D 1 62 ? 25.805 46.033 4.301 1.00 41.16 50 LEU D CA 1
ATOM 8304 C C . LEU D 1 62 ? 25.008 47.338 4.174 1.00 42.93 50 LEU D C 1
ATOM 8305 O O . LEU D 1 62 ? 24.661 47.758 3.055 1.00 40.56 50 LEU D O 1
ATOM 8310 N N . GLU D 1 63 ? 24.757 47.991 5.317 1.00 42.34 51 GLU D N 1
ATOM 8311 C CA . GLU D 1 63 ? 23.898 49.181 5.381 1.00 42.42 51 GLU D CA 1
ATOM 8312 C C . GLU D 1 63 ? 24.690 50.434 5.715 1.00 42.99 51 GLU D C 1
ATOM 8313 O O . GLU D 1 63 ? 25.162 50.615 6.846 1.00 41.82 51 GLU D O 1
ATOM 8319 N N . ASN D 1 64 ? 24.819 51.319 4.738 1.00 44.87 52 ASN D N 1
ATOM 8320 C CA . ASN D 1 64 ? 25.617 52.531 4.922 1.00 48.34 52 ASN D CA 1
ATOM 8321 C C . ASN D 1 64 ? 24.835 53.711 5.520 1.00 49.43 52 ASN D C 1
ATOM 8322 O O . ASN D 1 64 ? 25.429 54.760 5.794 1.00 51.06 52 ASN D O 1
ATOM 8327 N N . SER D 1 65 ? 23.527 53.538 5.742 1.00 48.81 53 SER D N 1
ATOM 8328 C CA . SER D 1 65 ? 22.700 54.600 6.350 1.00 49.28 53 SER D CA 1
ATOM 8329 C C . SER D 1 65 ? 23.245 55.000 7.705 1.00 47.89 53 SER D C 1
ATOM 8330 O O . SER D 1 65 ? 23.663 54.142 8.499 1.00 45.26 53 SER D O 1
ATOM 8333 N N . ILE D 1 66 ? 23.232 56.298 7.977 1.00 46.56 54 ILE D N 1
ATOM 8334 C CA . ILE D 1 66 ? 23.574 56.802 9.300 1.00 47.45 54 ILE D CA 1
ATOM 8335 C C . ILE D 1 66 ? 22.381 56.592 10.247 1.00 47.32 54 ILE D C 1
ATOM 8336 O O . ILE D 1 66 ? 21.211 56.819 9.884 1.00 47.14 54 ILE D O 1
ATOM 8341 N N . LEU D 1 67 ? 22.694 56.159 11.461 1.00 45.00 55 LEU D N 1
ATOM 8342 C CA . LEU D 1 67 ? 21.678 55.943 12.475 1.00 45.37 55 LEU D CA 1
ATOM 8343 C C . LEU D 1 67 ? 21.245 57.285 13.056 1.00 46.61 55 LEU D C 1
ATOM 8344 O O . LEU D 1 67 ? 22.078 58.089 13.456 1.00 45.56 55 LEU D O 1
ATOM 8349 N N . SER D 1 68 ? 19.935 57.504 13.087 1.00 47.38 56 SER D N 1
ATOM 8350 C CA . SER D 1 68 ? 19.348 58.751 13.567 1.00 48.95 56 SER D CA 1
ATOM 8351 C C . SER D 1 68 ? 19.294 58.820 15.096 1.00 51.78 56 SER D C 1
ATOM 8352 O O . SER D 1 68 ? 19.388 57.802 15.796 1.00 50.05 56 SER D O 1
ATOM 8355 N N . GLU D 1 69 ? 19.152 60.048 15.596 1.00 54.12 57 GLU D N 1
ATOM 8356 C CA . GLU D 1 69 ? 18.770 60.307 16.980 1.00 54.81 57 GLU D CA 1
ATOM 8357 C C . GLU D 1 69 ? 17.269 60.526 16.915 1.00 54.48 57 GLU D C 1
ATOM 8358 O O . GLU D 1 69 ? 16.802 61.419 16.200 1.00 54.65 57 GLU D O 1
ATOM 8364 N N . PHE D 1 70 ? 16.523 59.696 17.636 1.00 53.72 58 PHE D N 1
ATOM 8365 C CA . PHE D 1 70 ? 15.080 59.629 17.478 1.00 53.34 58 PHE D CA 1
ATOM 8366 C C . PHE D 1 70 ? 14.422 61.010 17.533 1.00 52.21 58 PHE D C 1
ATOM 8367 O O . PHE D 1 70 ? 14.579 61.747 18.510 1.00 49.40 58 PHE D O 1
ATOM 8375 N N . ASP D 1 71 ? 13.703 61.328 16.458 1.00 52.26 59 ASP D N 1
ATOM 8376 C CA . ASP D 1 71 ? 12.962 62.576 16.304 1.00 51.74 59 ASP D CA 1
ATOM 8377 C C . ASP D 1 71 ? 11.565 62.236 15.788 1.00 51.73 59 ASP D C 1
ATOM 8378 O O . ASP D 1 71 ? 11.414 61.849 14.633 1.00 49.85 59 ASP D O 1
ATOM 8383 N N . PRO D 1 72 ? 10.541 62.408 16.621 1.00 55.49 60 PRO D N 1
ATOM 8384 C CA . PRO D 1 72 ? 9.193 61.950 16.274 1.00 56.62 60 PRO D CA 1
ATOM 8385 C C . PRO D 1 72 ? 8.542 62.738 15.140 1.00 57.97 60 PRO D C 1
ATOM 8386 O O . PRO D 1 72 ? 7.580 62.253 14.545 1.00 57.83 60 PRO D O 1
ATOM 8390 N N . GLU D 1 73 ? 9.063 63.933 14.851 1.00 60.00 61 GLU D N 1
ATOM 8391 C CA . GLU D 1 73 ? 8.589 64.742 13.722 1.00 61.16 61 GLU D CA 1
ATOM 8392 C C . GLU D 1 73 ? 9.046 64.113 12.409 1.00 60.73 61 GLU D C 1
ATOM 8393 O O . GLU D 1 73 ? 8.262 63.987 11.461 1.00 59.54 61 GLU D O 1
ATOM 8399 N N . LYS D 1 74 ? 10.321 63.718 12.370 1.00 60.53 62 LYS D N 1
ATOM 8400 C CA . LYS D 1 74 ? 10.902 63.058 11.197 1.00 59.62 62 LYS D CA 1
ATOM 8401 C C . LYS D 1 74 ? 10.270 61.693 10.965 1.00 58.16 62 LYS D C 1
ATOM 8402 O O . LYS D 1 74 ? 10.076 61.280 9.828 1.00 57.09 62 LYS D O 1
ATOM 8408 N N . VAL D 1 75 ? 9.945 61.000 12.050 1.00 58.30 63 VAL D N 1
ATOM 8409 C CA . VAL D 1 75 ? 9.227 59.735 11.959 1.00 58.71 63 VAL D CA 1
ATOM 8410 C C . VAL D 1 75 ? 7.826 59.946 11.369 1.00 58.43 63 VAL D C 1
ATOM 8411 O O . VAL D 1 75 ? 7.459 59.303 10.378 1.00 56.95 63 VAL D O 1
ATOM 8415 N N . SER D 1 76 ? 7.058 60.853 11.972 1.00 57.98 64 SER D N 1
ATOM 8416 C CA . SER D 1 76 ? 5.713 61.174 11.496 1.00 58.08 64 SER D CA 1
ATOM 8417 C C . SER D 1 76 ? 5.742 61.567 10.020 1.00 57.24 64 SER D C 1
ATOM 8418 O O . SER D 1 76 ? 4.883 61.155 9.236 1.00 55.94 64 SER D O 1
ATOM 8421 N N . LYS D 1 77 ? 6.749 62.355 9.654 1.00 56.75 65 LYS D N 1
ATOM 8422 C CA . LYS D 1 77 ? 6.992 62.721 8.261 1.00 55.62 65 LYS D CA 1
ATOM 8423 C C . LYS D 1 77 ? 7.213 61.510 7.345 1.00 54.26 65 LYS D C 1
ATOM 8424 O O . LYS D 1 77 ? 6.595 61.429 6.286 1.00 51.63 65 LYS D O 1
ATOM 8430 N N . ASN D 1 78 ? 8.073 60.568 7.758 1.00 51.46 66 ASN D N 1
ATOM 8431 C CA . ASN D 1 78 ? 8.720 59.645 6.805 1.00 51.68 66 ASN D CA 1
ATOM 8432 C C . ASN D 1 78 ? 8.246 58.178 6.744 1.00 50.80 66 ASN D C 1
ATOM 8433 O O . ASN D 1 78 ? 8.709 57.418 5.879 1.00 48.32 66 ASN D O 1
ATOM 8438 N N . CYS D 1 79 ? 7.334 57.783 7.632 1.00 49.40 67 CYS D N 1
ATOM 8439 C CA . CYS D 1 79 ? 6.973 56.374 7.773 1.00 48.22 67 CYS D CA 1
ATOM 8440 C C . CYS D 1 79 ? 5.466 56.123 7.807 1.00 47.37 67 CYS D C 1
ATOM 8441 O O . CYS D 1 79 ? 4.703 56.904 8.398 1.00 46.19 67 CYS D O 1
ATOM 8444 N N . ASP D 1 80 ? 5.050 55.020 7.191 1.00 45.79 68 ASP D N 1
ATOM 8445 C CA . ASP D 1 80 ? 3.690 54.505 7.356 1.00 46.74 68 ASP D CA 1
ATOM 8446 C C . ASP D 1 80 ? 3.578 53.627 8.610 1.00 45.65 68 ASP D C 1
ATOM 8447 O O . ASP D 1 80 ? 2.524 53.543 9.240 1.00 44.51 68 ASP D O 1
ATOM 8452 N N . VAL D 1 81 ? 4.680 52.977 8.967 1.00 45.92 69 VAL D N 1
ATOM 8453 C CA . VAL D 1 81 ? 4.689 51.984 10.035 1.00 45.04 69 VAL D CA 1
ATOM 8454 C C . VAL D 1 81 ? 6.015 52.085 10.763 1.00 43.88 69 VAL D C 1
ATOM 8455 O O . VAL D 1 81 ? 7.055 52.322 10.152 1.00 40.94 69 VAL D O 1
ATOM 8459 N N . LEU D 1 82 ? 5.964 51.926 12.077 1.00 45.06 70 LEU D N 1
ATOM 8460 C CA . LEU D 1 82 ? 7.161 51.954 12.895 1.00 47.34 70 LEU D CA 1
ATOM 8461 C C . LEU D 1 82 ? 7.255 50.663 13.704 1.00 44.29 70 LEU D C 1
ATOM 8462 O O . LEU D 1 82 ? 6.268 50.228 14.313 1.00 42.18 70 LEU D O 1
ATOM 8467 N N . PHE D 1 83 ? 8.440 50.061 13.682 1.00 45.03 71 PHE D N 1
ATOM 8468 C CA . PHE D 1 83 ? 8.766 48.944 14.558 1.00 43.40 71 PHE D CA 1
ATOM 8469 C C . PHE D 1 83 ? 9.576 49.489 15.747 1.00 45.25 71 PHE D C 1
ATOM 8470 O O . PHE D 1 83 ? 10.563 50.200 15.547 1.00 44.44 71 PHE D O 1
ATOM 8478 N N . THR D 1 84 ? 9.190 49.148 16.976 1.00 44.54 72 THR D N 1
ATOM 8479 C CA . THR D 1 84 ? 9.910 49.656 18.146 1.00 47.11 72 THR D CA 1
ATOM 8480 C C . THR D 1 84 ? 10.597 48.539 18.931 1.00 48.01 72 THR D C 1
ATOM 8481 O O . THR D 1 84 ? 9.963 47.558 19.291 1.00 46.75 72 THR D O 1
ATOM 8485 N N . ALA D 1 85 ? 11.888 48.724 19.192 1.00 51.29 73 ALA D N 1
ATOM 8486 C CA . ALA D 1 85 ? 12.690 47.801 19.997 1.00 55.06 73 ALA D CA 1
ATOM 8487 C C . ALA D 1 85 ? 13.404 48.631 21.054 1.00 58.58 73 ALA D C 1
ATOM 8488 O O . ALA D 1 85 ? 14.574 48.991 20.899 1.00 58.56 73 ALA D O 1
ATOM 8490 N N . LEU D 1 86 ? 12.669 48.950 22.117 1.00 62.03 74 LEU D N 1
ATOM 8491 C CA . LEU D 1 86 ? 13.144 49.838 23.165 1.00 64.16 74 LEU D CA 1
ATOM 8492 C C . LEU D 1 86 ? 13.018 49.147 24.528 1.00 66.90 74 LEU D C 1
ATOM 8493 O O . LEU D 1 86 ? 12.445 48.052 24.620 1.00 65.88 74 LEU D O 1
ATOM 8498 N N . PRO D 1 87 ? 13.576 49.753 25.580 1.00 69.98 75 PRO D N 1
ATOM 8499 C CA . PRO D 1 87 ? 13.370 49.250 26.940 1.00 71.57 75 PRO D CA 1
ATOM 8500 C C . PRO D 1 87 ? 11.913 49.409 27.371 1.00 72.86 75 PRO D C 1
ATOM 8501 O O . PRO D 1 87 ? 11.275 50.386 26.987 1.00 72.42 75 PRO D O 1
ATOM 8505 N N . ALA D 1 88 ? 11.403 48.461 28.161 1.00 74.79 76 ALA D N 1
ATOM 8506 C CA . ALA D 1 88 ? 9.969 48.395 28.500 1.00 75.67 76 ALA D CA 1
ATOM 8507 C C . ALA D 1 88 ? 9.396 49.739 28.959 1.00 76.87 76 ALA D C 1
ATOM 8508 O O . ALA D 1 88 ? 10.056 50.495 29.666 1.00 76.89 76 ALA D O 1
ATOM 8510 N N . GLY D 1 89 ? 8.168 50.030 28.536 1.00 78.37 77 GLY D N 1
ATOM 8511 C CA . GLY D 1 89 ? 7.520 51.292 28.859 1.00 79.84 77 GLY D CA 1
ATOM 8512 C C . GLY D 1 89 ? 7.878 52.447 27.933 1.00 81.86 77 GLY D C 1
ATOM 8513 O O . GLY D 1 89 ? 7.151 53.446 27.887 1.00 82.64 77 GLY D O 1
ATOM 8514 N N . ALA D 1 90 ? 8.973 52.319 27.178 1.00 83.16 78 ALA D N 1
ATOM 8515 C CA . ALA D 1 90 ? 9.506 53.434 26.379 1.00 84.32 78 ALA D CA 1
ATOM 8516 C C . ALA D 1 90 ? 8.622 53.840 25.204 1.00 86.12 78 ALA D C 1
ATOM 8517 O O . ALA D 1 90 ? 8.797 54.922 24.641 1.00 86.98 78 ALA D O 1
ATOM 8519 N N . SER D 1 91 ? 7.682 52.974 24.835 1.00 87.87 79 SER D N 1
ATOM 8520 C CA . SER D 1 91 ? 6.695 53.274 23.799 1.00 89.20 79 SER D CA 1
ATOM 8521 C C . SER D 1 91 ? 5.742 52.101 23.759 1.00 90.54 79 SER D C 1
ATOM 8522 O O . SER D 1 91 ? 6.181 51.032 23.306 1.00 91.19 79 SER D O 1
ATOM 8525 N N . TYR D 1 92 ? 4.488 52.173 24.225 1.00 90.77 80 TYR D N 1
ATOM 8526 C CA . TYR D 1 92 ? 3.736 53.249 24.935 1.00 90.95 80 TYR D CA 1
ATOM 8527 C C . TYR D 1 92 ? 3.995 54.765 24.858 1.00 91.27 80 TYR D C 1
ATOM 8528 O O . TYR D 1 92 ? 3.218 55.481 24.230 1.00 90.99 80 TYR D O 1
ATOM 8537 N N . ASP D 1 93 ? 5.014 55.258 25.555 1.00 91.77 81 ASP D N 1
ATOM 8538 C CA . ASP D 1 93 ? 5.214 56.700 25.711 1.00 91.93 81 ASP D CA 1
ATOM 8539 C C . ASP D 1 93 ? 5.239 57.466 24.389 1.00 92.26 81 ASP D C 1
ATOM 8540 O O . ASP D 1 93 ? 4.363 58.298 24.152 1.00 92.56 81 ASP D O 1
ATOM 8545 N N . LEU D 1 94 ? 6.206 57.183 23.520 1.00 92.51 82 LEU D N 1
ATOM 8546 C CA . LEU D 1 94 ? 6.302 57.920 22.247 1.00 93.03 82 LEU D CA 1
ATOM 8547 C C . LEU D 1 94 ? 5.231 57.540 21.215 1.00 93.02 82 LEU D C 1
ATOM 8548 O O . LEU D 1 94 ? 5.045 58.250 20.228 1.00 92.96 82 LEU D O 1
ATOM 8553 N N . VAL D 1 95 ? 4.538 56.427 21.442 1.00 93.06 83 VAL D N 1
ATOM 8554 C CA . VAL D 1 95 ? 3.472 55.982 20.543 1.00 93.19 83 VAL D CA 1
ATOM 8555 C C . VAL D 1 95 ? 2.288 56.944 20.554 1.00 93.06 83 VAL D C 1
ATOM 8556 O O . VAL D 1 95 ? 1.746 57.283 19.504 1.00 93.62 83 VAL D O 1
ATOM 8560 N N . ARG D 1 96 ? 1.886 57.378 21.742 1.00 92.64 84 ARG D N 1
ATOM 8561 C CA . ARG D 1 96 ? 0.735 58.270 21.877 1.00 92.96 84 ARG D CA 1
ATOM 8562 C C . ARG D 1 96 ? 1.020 59.641 21.262 1.00 91.14 84 ARG D C 1
ATOM 8563 O O . ARG D 1 96 ? 0.123 60.275 20.698 1.00 91.29 84 ARG D O 1
ATOM 8571 N N . GLU D 1 97 ? 2.275 60.082 21.365 1.00 88.90 85 GLU D N 1
ATOM 8572 C CA . GLU D 1 97 ? 2.720 61.351 20.776 1.00 86.29 85 GLU D CA 1
ATOM 8573 C C . GLU D 1 97 ? 3.006 61.250 19.268 1.00 83.50 85 GLU D C 1
ATOM 8574 O O . GLU D 1 97 ? 3.659 62.132 18.698 1.00 83.06 85 GLU D O 1
ATOM 8576 N N . LEU D 1 98 ? 2.527 60.174 18.638 1.00 80.12 86 LEU D N 1
ATOM 8577 C CA . LEU D 1 98 ? 2.521 60.032 17.180 1.00 77.11 86 LEU D CA 1
ATOM 8578 C C . LEU D 1 98 ? 1.086 59.897 16.658 1.00 73.61 86 LEU D C 1
ATOM 8579 O O . LEU D 1 98 ? 0.164 59.568 17.410 1.00 74.30 86 LEU D O 1
ATOM 8584 N N . LYS D 1 99 ? 0.904 60.171 15.371 1.00 68.45 87 LYS D N 1
ATOM 8585 C CA . LYS D 1 99 ? -0.372 59.933 14.710 1.00 64.77 87 LYS D CA 1
ATOM 8586 C C . LYS D 1 99 ? -0.155 59.665 13.222 1.00 61.15 87 LYS D C 1
ATOM 8587 O O . LYS D 1 99 ? 0.825 60.120 12.625 1.00 58.56 87 LYS D O 1
ATOM 8589 N N . GLY D 1 100 ? -1.084 58.923 12.631 1.00 59.16 88 GLY D N 1
ATOM 8590 C CA . GLY D 1 100 ? -0.995 58.539 11.228 1.00 57.72 88 GLY D CA 1
ATOM 8591 C C . GLY D 1 100 ? 0.026 57.438 11.009 1.00 55.90 88 GLY D C 1
ATOM 8592 O O . GLY D 1 100 ? 0.484 57.235 9.890 1.00 56.35 88 GLY D O 1
ATOM 8593 N N . VAL D 1 101 ? 0.387 56.722 12.071 1.00 55.50 89 VAL D N 1
ATOM 8594 C CA . VAL D 1 101 ? 1.462 55.715 11.985 1.00 53.23 89 VAL D CA 1
ATOM 8595 C C . VAL D 1 101 ? 1.018 54.397 12.603 1.00 52.34 89 VAL D C 1
ATOM 8596 O O . VAL D 1 101 ? 0.622 54.356 13.767 1.00 53.18 89 VAL D O 1
ATOM 8600 N N . LYS D 1 102 ? 1.101 53.320 11.832 1.00 50.62 90 LYS D N 1
ATOM 8601 C CA . LYS D 1 102 ? 0.896 51.989 12.381 1.00 49.36 90 LYS D CA 1
ATOM 8602 C C . LYS D 1 102 ? 2.107 51.677 13.266 1.00 47.35 90 LYS D C 1
ATOM 8603 O O . LYS D 1 102 ? 3.246 52.039 12.935 1.00 44.08 90 LYS D O 1
ATOM 8609 N N . ILE D 1 103 ? 1.857 51.026 14.398 1.00 47.12 91 ILE D N 1
ATOM 8610 C CA . ILE D 1 103 ? 2.932 50.665 15.326 1.00 44.46 91 ILE D CA 1
ATOM 8611 C C . ILE D 1 103 ? 2.944 49.175 15.568 1.00 44.23 91 ILE D C 1
ATOM 8612 O O . ILE D 1 103 ? 1.909 48.565 15.858 1.00 40.46 91 ILE D O 1
ATOM 8617 N N . ILE D 1 104 ? 4.145 48.606 15.488 1.00 44.94 92 ILE D N 1
ATOM 8618 C CA . ILE D 1 104 ? 4.395 47.221 15.840 1.00 44.28 92 ILE D CA 1
ATOM 8619 C C . ILE D 1 104 ? 5.489 47.262 16.889 1.00 44.38 92 ILE D C 1
ATOM 8620 O O . ILE D 1 104 ? 6.646 47.564 16.595 1.00 44.31 92 ILE D O 1
ATOM 8625 N N . ASP D 1 105 ? 5.088 46.997 18.125 1.00 44.76 93 ASP D N 1
ATOM 8626 C CA . ASP D 1 105 ? 5.980 47.038 19.264 1.00 44.73 93 ASP D CA 1
ATOM 8627 C C . ASP D 1 105 ? 6.521 45.650 19.492 1.00 43.16 93 ASP D C 1
ATOM 8628 O O . ASP D 1 105 ? 5.757 44.731 19.735 1.00 43.26 93 ASP D O 1
ATOM 8633 N N . LEU D 1 106 ? 7.833 45.505 19.410 1.00 45.34 94 LEU D N 1
ATOM 8634 C CA . LEU D 1 106 ? 8.468 44.222 19.714 1.00 46.55 94 LEU D CA 1
ATOM 8635 C C . LEU D 1 106 ? 8.543 43.913 21.217 1.00 47.69 94 LEU D C 1
ATOM 8636 O O . LEU D 1 106 ? 8.776 42.759 21.592 1.00 49.47 94 LEU D O 1
ATOM 8641 N N . GLY D 1 107 ? 8.352 44.927 22.061 1.00 46.84 95 GLY D N 1
ATOM 8642 C CA . GLY D 1 107 ? 8.282 44.755 23.510 1.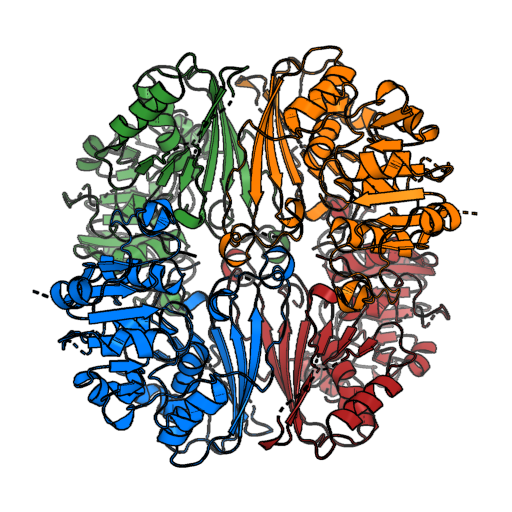00 47.33 95 GLY D CA 1
ATOM 8643 C C . GLY D 1 107 ? 6.921 44.319 24.047 1.00 47.86 95 GLY D C 1
ATOM 8644 O O . GLY D 1 107 ? 6.083 43.818 23.305 1.00 48.34 95 GLY D O 1
ATOM 8645 N N . ALA D 1 108 ? 6.712 44.509 25.352 1.00 48.07 96 ALA D N 1
ATOM 8646 C CA . ALA D 1 108 ? 5.537 43.971 26.054 1.00 47.24 96 ALA D CA 1
ATOM 8647 C C . ALA D 1 108 ? 4.469 45.018 26.349 1.00 46.47 96 ALA D C 1
ATOM 8648 O O . ALA D 1 108 ? 3.451 44.697 26.957 1.00 45.99 96 ALA D O 1
ATOM 8650 N N . ASP D 1 109 ? 4.694 46.253 25.914 1.00 46.42 97 ASP D N 1
ATOM 8651 C CA . ASP D 1 109 ? 3.789 47.374 26.232 1.00 47.78 97 ASP D CA 1
ATOM 8652 C C . ASP D 1 109 ? 2.331 47.129 25.822 1.00 48.16 97 ASP D C 1
ATOM 8653 O O . ASP D 1 109 ? 1.407 47.401 26.600 1.00 50.74 97 ASP D O 1
ATOM 8658 N N . PHE D 1 110 ? 2.140 46.601 24.615 1.00 47.03 98 PHE D N 1
ATOM 8659 C CA . PHE D 1 110 ? 0.818 46.438 24.020 1.00 44.84 98 PHE D CA 1
ATOM 8660 C C . PHE D 1 110 ? 0.281 45.004 23.938 1.00 44.96 98 PHE D C 1
ATOM 8661 O O . PHE D 1 110 ? -0.770 44.771 23.337 1.00 44.10 98 PHE D O 1
ATOM 8669 N N . ARG D 1 111 ? 0.995 44.042 24.525 1.00 43.32 99 ARG D N 1
ATOM 8670 C CA . ARG D 1 111 ? 0.578 42.648 24.437 1.00 43.24 99 ARG D CA 1
ATOM 8671 C C . ARG D 1 111 ? -0.609 42.305 25.320 1.00 43.32 99 ARG D C 1
ATOM 8672 O O . ARG D 1 111 ? -1.373 41.368 25.020 1.00 41.64 99 ARG D O 1
ATOM 8680 N N . PHE D 1 112 ? -0.745 43.041 26.426 1.00 45.43 100 PHE D N 1
ATOM 8681 C CA . PHE D 1 112 ? -1.653 42.652 27.498 1.00 45.99 100 PHE D CA 1
ATOM 8682 C C . PHE D 1 112 ? -3.015 43.275 27.307 1.00 45.88 100 PHE D C 1
ATOM 8683 O O . PHE D 1 112 ? -3.149 44.454 26.981 1.00 44.89 100 PHE D O 1
ATOM 8691 N N . ASP D 1 113 ? -4.038 42.468 27.513 1.00 46.63 101 ASP D N 1
ATOM 8692 C CA . ASP D 1 113 ? -5.397 42.983 27.493 1.00 45.35 101 ASP D CA 1
ATOM 8693 C C . ASP D 1 113 ? -5.661 43.764 28.794 1.00 46.13 101 ASP D C 1
ATOM 8694 O O . ASP D 1 113 ? -6.186 44.872 28.760 1.00 46.95 101 ASP D O 1
ATOM 8699 N N . ASP D 1 114 ? -5.282 43.191 29.929 1.00 44.98 102 ASP D N 1
ATOM 8700 C CA . ASP D 1 114 ? -5.415 43.857 31.225 1.00 47.01 102 ASP D CA 1
ATOM 8701 C C . ASP D 1 114 ? -4.116 44.598 31.569 1.00 46.55 102 ASP D C 1
ATOM 8702 O O . ASP D 1 114 ? -3.133 43.952 31.908 1.00 44.72 102 ASP D O 1
ATOM 8707 N N . PRO D 1 115 ? -4.092 45.931 31.505 1.00 45.45 103 PRO D N 1
ATOM 8708 C CA . PRO D 1 115 ? -2.857 46.676 31.795 1.00 46.87 103 PRO D CA 1
ATOM 8709 C C . PRO D 1 115 ? -2.405 46.617 33.261 1.00 47.46 103 PRO D C 1
ATOM 8710 O O . PRO D 1 115 ? -1.277 47.009 33.571 1.00 48.23 103 PRO D O 1
ATOM 8714 N N . GLY D 1 116 ? -3.281 46.145 34.146 1.00 46.37 104 GLY D N 1
ATOM 8715 C CA . GLY D 1 116 ? -2.924 45.870 35.535 1.00 47.22 104 GLY D CA 1
ATOM 8716 C C . GLY D 1 116 ? -1.977 44.681 35.641 1.00 47.83 104 GLY D C 1
ATOM 8717 O O . GLY D 1 116 ? -1.132 44.624 36.534 1.00 44.08 104 GLY D O 1
ATOM 8718 N N . VAL D 1 117 ? -2.138 43.738 34.719 1.00 49.09 105 VAL D N 1
ATOM 8719 C CA . VAL D 1 117 ? -1.243 42.602 34.595 1.00 49.88 105 VAL D CA 1
ATOM 8720 C C . VAL D 1 117 ? 0.132 43.093 34.161 1.00 50.36 105 VAL D C 1
ATOM 8721 O O . VAL D 1 117 ? 1.167 42.663 34.700 1.00 50.26 105 VAL D O 1
ATOM 8725 N N . TYR D 1 118 ? 0.147 44.002 33.194 1.00 49.12 106 TYR D N 1
ATOM 8726 C CA . TYR D 1 118 ? 1.401 44.579 32.776 1.00 48.14 106 TYR D CA 1
ATOM 8727 C C . TYR D 1 118 ? 2.105 45.290 33.940 1.00 48.88 106 TYR D C 1
ATOM 8728 O O . TYR D 1 118 ? 3.314 45.164 34.095 1.00 48.90 106 TYR D O 1
ATOM 8737 N N . ARG D 1 119 ? 1.367 46.032 34.764 1.00 48.72 107 ARG D N 1
ATOM 8738 C CA . ARG D 1 119 ? 2.040 46.854 35.774 1.00 49.65 107 ARG D CA 1
ATOM 8739 C C . ARG D 1 119 ? 2.607 46.011 36.906 1.00 50.71 107 ARG D C 1
ATOM 8740 O O . ARG D 1 119 ? 3.670 46.332 37.450 1.00 48.71 107 ARG D O 1
ATOM 8748 N N . GLU D 1 120 ? 1.921 44.927 37.255 1.00 51.10 108 GLU D N 1
ATOM 8749 C CA . GLU D 1 120 ? 2.437 44.071 38.307 1.00 54.86 108 GLU D CA 1
ATOM 8750 C C . GLU D 1 120 ? 3.704 43.345 37.849 1.00 54.53 108 GLU D C 1
ATOM 8751 O O . GLU D 1 120 ? 4.650 43.234 38.627 1.00 56.26 108 GLU D O 1
ATOM 8757 N N . TRP D 1 121 ? 3.735 42.921 36.582 1.00 53.41 109 TRP D N 1
ATOM 8758 C CA . TRP D 1 121 ? 4.853 42.144 36.035 1.00 53.58 109 TRP D CA 1
ATOM 8759 C C . TRP D 1 121 ? 5.983 43.027 35.514 1.00 53.97 109 TRP D C 1
ATOM 8760 O O . TRP D 1 121 ? 7.155 42.713 35.737 1.00 52.30 109 TRP D O 1
ATOM 8771 N N . TYR D 1 122 ? 5.638 44.129 34.851 1.00 54.13 110 TYR D N 1
ATOM 8772 C CA . TYR D 1 122 ? 6.637 45.023 34.239 1.00 55.51 110 TYR D CA 1
ATOM 8773 C C . TYR D 1 122 ? 6.899 46.307 35.052 1.00 58.35 110 TYR D C 1
ATOM 8774 O O . TYR D 1 122 ? 7.747 47.116 34.683 1.00 58.74 110 TYR D O 1
ATOM 8783 N N . GLY D 1 123 ? 6.168 46.490 36.150 1.00 61.70 111 GLY D N 1
ATOM 8784 C CA . GLY D 1 123 ? 6.453 47.563 37.114 1.00 63.69 111 GLY D CA 1
ATOM 8785 C C . GLY D 1 123 ? 6.022 48.973 36.732 1.00 66.15 111 GLY D C 1
ATOM 8786 O O . GLY D 1 123 ? 6.461 49.941 37.365 1.00 66.69 111 GLY D O 1
ATOM 8787 N N . LYS D 1 124 ? 5.151 49.090 35.724 1.00 67.09 112 LYS D N 1
ATOM 8788 C CA . LYS D 1 124 ? 4.757 50.384 35.154 1.00 66.56 112 LYS D CA 1
ATOM 8789 C C . LYS D 1 124 ? 3.251 50.454 34.898 1.00 66.06 112 LYS D C 1
ATOM 8790 O O . LYS D 1 124 ? 2.692 49.609 34.202 1.00 65.72 112 LYS D O 1
ATOM 8796 N N . GLU D 1 125 ? 2.612 51.479 35.461 1.00 66.04 113 GLU D N 1
ATOM 8797 C CA . GLU D 1 125 ? 1.188 51.754 35.248 1.00 65.12 113 GLU D CA 1
ATOM 8798 C C . GLU D 1 125 ? 1.020 52.358 33.855 1.00 63.24 113 GLU D C 1
ATOM 8799 O O . GLU D 1 125 ? 1.701 53.328 33.518 1.00 61.71 113 GLU D O 1
ATOM 8805 N N . LEU D 1 126 ? 0.140 51.774 33.041 1.00 62.36 114 LEU D N 1
ATOM 8806 C CA . LEU D 1 126 ? -0.114 52.279 31.683 1.00 62.18 114 LEU D CA 1
ATOM 8807 C C . LEU D 1 126 ? -1.433 53.066 31.631 1.00 61.91 114 LEU D C 1
ATOM 8808 O O . LEU D 1 126 ? -2.518 52.493 31.484 1.00 61.54 114 LEU D O 1
ATOM 8813 N N . SER D 1 127 ? -1.325 54.382 31.764 1.00 61.07 115 SER D N 1
ATOM 8814 C CA . SER D 1 127 ? -2.506 55.247 31.827 1.00 61.39 115 SER D CA 1
ATOM 8815 C C . SER D 1 127 ? -3.000 55.597 30.419 1.00 60.29 115 SER D C 1
ATOM 8816 O O . SER D 1 127 ? -2.195 55.881 29.529 1.00 59.77 115 SER D O 1
ATOM 8819 N N . GLY D 1 128 ? -4.322 55.573 30.229 1.00 58.29 116 GLY D N 1
ATOM 8820 C CA . GLY D 1 128 ? -4.932 55.824 28.921 1.00 57.62 116 GLY D CA 1
ATOM 8821 C C . GLY D 1 128 ? -4.982 54.607 28.011 1.00 56.84 116 GLY D C 1
ATOM 8822 O O . GLY D 1 128 ? -5.343 54.713 26.842 1.00 55.34 116 GLY D O 1
ATOM 8823 N N . TYR D 1 129 ? -4.639 53.448 28.565 1.00 57.67 117 TYR D N 1
ATOM 8824 C CA . TYR D 1 129 ? -4.506 52.196 27.805 1.00 57.96 117 TYR D CA 1
ATOM 8825 C C . TYR D 1 129 ? -5.788 51.782 27.073 1.00 59.67 117 TYR D C 1
ATOM 8826 O O . TYR D 1 129 ? -5.754 51.354 25.912 1.00 56.80 117 TYR D O 1
ATOM 8835 N N . GLU D 1 130 ? -6.909 51.932 27.778 1.00 62.80 118 GLU D N 1
ATOM 8836 C CA . GLU D 1 130 ? -8.217 51.416 27.358 1.00 65.16 118 GLU D CA 1
ATOM 8837 C C . GLU D 1 130 ? -8.747 51.925 26.004 1.00 65.95 118 GLU D C 1
ATOM 8838 O O . GLU D 1 130 ? -9.564 51.248 25.373 1.00 68.78 118 GLU D O 1
ATOM 8844 N N . ASN D 1 131 ? -8.302 53.103 25.563 1.00 63.53 119 ASN D N 1
ATOM 8845 C CA . ASN D 1 131 ? -8.775 53.670 24.302 1.00 62.14 119 ASN D CA 1
ATOM 8846 C C . ASN D 1 131 ? -7.783 53.539 23.153 1.00 60.85 119 ASN D C 1
ATOM 8847 O O . ASN D 1 131 ? -8.004 54.084 22.077 1.00 61.91 119 ASN D O 1
ATOM 8852 N N . ILE D 1 132 ? -6.691 52.816 23.378 1.00 58.73 120 ILE D N 1
ATOM 8853 C CA . ILE D 1 132 ? -5.747 52.506 22.314 1.00 56.65 120 ILE D CA 1
ATOM 8854 C C . ILE D 1 132 ? -6.211 51.223 21.630 1.00 53.79 120 ILE D C 1
ATOM 8855 O O . ILE D 1 132 ? -6.451 50.209 22.292 1.00 53.52 120 ILE D O 1
ATOM 8860 N N . LYS D 1 133 ? -6.323 51.264 20.308 1.00 50.49 121 LYS D N 1
ATOM 8861 C CA . LYS D 1 133 ? -6.759 50.107 19.538 1.00 49.33 121 LYS D CA 1
ATOM 8862 C C . LYS D 1 133 ? -5.559 49.182 19.335 1.00 47.57 121 LYS D C 1
ATOM 8863 O O . LYS D 1 133 ? -4.958 49.145 18.246 1.00 46.61 121 LYS D O 1
ATOM 8866 N N . ARG D 1 134 ? -5.216 48.454 20.402 1.00 45.30 122 ARG D N 1
ATOM 8867 C CA . ARG D 1 134 ? -4.080 47.507 20.387 1.00 43.45 122 ARG D CA 1
ATOM 8868 C C . ARG D 1 134 ? -4.564 46.056 20.340 1.00 44.28 122 ARG D C 1
ATOM 8869 O O . ARG D 1 134 ? -5.653 45.738 20.821 1.00 43.02 122 ARG D O 1
ATOM 8877 N N . VAL D 1 135 ? -3.729 45.179 19.780 1.00 43.87 123 VAL D N 1
ATOM 8878 C CA . VAL D 1 135 ? -4.045 43.750 19.601 1.00 44.03 123 VAL D CA 1
ATOM 8879 C C . VAL D 1 135 ? -2.783 42.902 19.790 1.00 41.98 123 VAL D C 1
ATOM 8880 O O . VAL D 1 135 ? -1.685 43.375 19.520 1.00 41.55 123 VAL D O 1
ATOM 8884 N N . TYR D 1 136 ? -2.944 41.657 20.229 1.00 42.96 124 TYR D N 1
ATOM 8885 C CA . TYR D 1 136 ? -1.797 40.714 20.346 1.00 41.66 124 TYR D CA 1
ATOM 8886 C C . TYR D 1 136 ? -1.437 40.152 18.969 1.00 42.38 124 TYR D C 1
ATOM 8887 O O . TYR D 1 136 ? -2.247 39.436 18.366 1.00 41.15 124 TYR D O 1
ATOM 8896 N N . GLY D 1 137 ? -0.218 40.459 18.503 1.00 42.85 125 GLY D N 1
ATOM 8897 C CA . GLY D 1 137 ? 0.238 40.143 17.151 1.00 42.64 125 GLY D CA 1
ATOM 8898 C C . GLY D 1 137 ? 0.635 38.705 16.844 1.00 43.12 125 GLY D C 1
ATOM 8899 O O . GLY D 1 137 ? 1.733 38.452 16.308 1.00 39.02 125 GLY D O 1
ATOM 8900 N N . LEU D 1 138 ? -0.264 37.768 17.148 1.00 44.97 126 LEU D N 1
ATOM 8901 C CA . LEU D 1 138 ? -0.147 36.384 16.692 1.00 44.15 126 LEU D CA 1
ATOM 8902 C C . LEU D 1 138 ? -1.110 36.137 15.514 1.00 42.22 126 LEU D C 1
ATOM 8903 O O . LEU D 1 138 ? -2.291 35.868 15.719 1.00 41.49 126 LEU D O 1
ATOM 8908 N N . PRO D 1 139 ? -0.618 36.243 14.280 1.00 42.26 127 PRO D N 1
ATOM 8909 C CA . PRO D 1 139 ? -1.486 36.107 13.094 1.00 41.56 127 PRO D CA 1
ATOM 8910 C C . PRO D 1 139 ? -2.313 34.824 13.042 1.00 40.82 127 PRO D C 1
ATOM 8911 O O . PRO D 1 139 ? -3.488 34.866 12.658 1.00 44.44 127 PRO D O 1
ATOM 8915 N N . GLU D 1 140 ? -1.735 33.706 13.461 1.00 38.42 128 GLU D N 1
ATOM 8916 C CA . GLU D 1 140 ? -2.401 32.415 13.352 1.00 39.20 128 GLU D CA 1
ATOM 8917 C C . GLU D 1 140 ? -3.669 32.314 14.213 1.00 42.72 128 GLU D C 1
ATOM 8918 O O . GLU D 1 140 ? -4.494 31.431 13.970 1.00 43.49 128 GLU D O 1
ATOM 8924 N N . LEU D 1 141 ? -3.813 33.216 15.193 1.00 43.29 129 LEU D N 1
ATOM 8925 C CA . LEU D 1 141 ? -5.025 33.336 16.034 1.00 43.93 129 LEU D CA 1
ATOM 8926 C C . LEU D 1 141 ? -5.843 34.645 15.857 1.00 41.82 129 LEU D C 1
ATOM 8927 O O . LEU D 1 141 ? -7.049 34.644 16.118 1.00 44.81 129 LEU D O 1
ATOM 8932 N N . HIS D 1 142 ? -5.182 35.744 15.489 1.00 40.80 130 HIS D N 1
ATOM 8933 C CA . HIS D 1 142 ? -5.768 37.089 15.581 1.00 41.15 130 HIS D CA 1
ATOM 8934 C C . HIS D 1 142 ? -5.628 37.954 14.344 1.00 41.66 130 HIS D C 1
ATOM 8935 O O . HIS D 1 142 ? -5.845 39.171 14.419 1.00 41.73 130 HIS D O 1
ATOM 8942 N N . ARG D 1 143 ? -5.315 37.364 13.196 1.00 43.05 131 ARG D N 1
ATOM 8943 C CA . ARG D 1 143 ? -5.149 38.159 11.968 1.00 39.28 131 ARG D CA 1
ATOM 8944 C C . ARG D 1 143 ? -6.337 39.063 11.615 1.00 43.10 131 ARG D C 1
ATOM 8945 O O . ARG D 1 143 ? -6.145 40.170 11.129 1.00 39.10 131 ARG D O 1
ATOM 8953 N N . GLU D 1 144 ? -7.554 38.597 11.843 1.00 46.79 132 GLU D N 1
ATOM 8954 C CA . GLU D 1 144 ? -8.728 39.435 11.521 1.00 48.88 132 GLU D CA 1
ATOM 8955 C C . GLU D 1 144 ? -8.754 40.704 12.389 1.00 47.22 132 GLU D C 1
ATOM 8956 O O . GLU D 1 144 ? -8.942 41.798 11.888 1.00 46.78 132 GLU D O 1
ATOM 8962 N N . GLU D 1 145 ? -8.554 40.546 13.695 1.00 45.92 133 GLU D N 1
ATOM 8963 C CA . GLU D 1 145 ? -8.376 41.690 14.601 1.00 43.81 133 GLU D CA 1
ATOM 8964 C C . GLU D 1 145 ? -7.150 42.537 14.204 1.00 42.31 133 GLU D C 1
ATOM 8965 O O . GLU D 1 145 ? -7.199 43.757 14.250 1.00 39.52 133 GLU D O 1
ATOM 8968 N N . ILE D 1 146 ? -6.049 41.891 13.800 1.00 42.84 134 ILE D N 1
ATOM 8969 C CA . ILE D 1 146 ? -4.807 42.608 13.450 1.00 42.01 134 ILE D CA 1
ATOM 8970 C C . ILE D 1 146 ? -5.016 43.461 12.200 1.00 43.95 134 ILE D C 1
ATOM 8971 O O . ILE D 1 146 ? -4.440 44.549 12.070 1.00 42.62 134 ILE D O 1
ATOM 8976 N N . LYS D 1 147 ? -5.825 42.938 11.283 1.00 46.49 135 LYS D N 1
ATOM 8977 C CA . LYS D 1 147 ? -6.125 43.580 9.999 1.00 49.02 135 LYS D CA 1
ATOM 8978 C C . LYS D 1 147 ? -6.458 45.072 10.180 1.00 48.95 135 LYS D C 1
ATOM 8979 O O . LYS D 1 147 ? -6.004 45.927 9.409 1.00 49.06 135 LYS D O 1
ATOM 8985 N N . ASN D 1 148 ? -7.231 45.364 11.221 1.00 48.01 136 ASN D N 1
ATOM 8986 C CA . ASN D 1 148 ? -7.715 46.708 11.480 1.00 49.44 136 ASN D CA 1
ATOM 8987 C C . ASN D 1 148 ? -7.152 47.370 12.738 1.00 49.67 136 ASN D C 1
ATOM 8988 O O . ASN D 1 148 ? -7.666 48.389 13.189 1.00 50.08 136 ASN D O 1
ATOM 8993 N N . ALA D 1 149 ? -6.098 46.798 13.308 1.00 50.78 137 ALA D N 1
ATOM 8994 C CA . ALA D 1 149 ? -5.422 47.416 14.450 1.00 50.00 137 ALA D CA 1
ATOM 8995 C C . ALA D 1 149 ? -4.585 48.599 13.954 1.00 47.14 137 ALA D C 1
ATOM 8996 O O . ALA D 1 149 ? -4.157 48.612 12.796 1.00 47.38 137 ALA D O 1
ATOM 8998 N N . GLN D 1 150 ? -4.361 49.580 14.828 1.00 45.08 138 GLN D N 1
ATOM 8999 C CA . GLN D 1 150 ? -3.348 50.616 14.584 1.00 46.60 138 GLN D CA 1
ATOM 9000 C C . GLN D 1 150 ? -2.094 50.367 15.427 1.00 46.46 138 GLN D C 1
ATOM 9001 O O . GLN D 1 150 ? -1.035 50.926 15.134 1.00 43.19 138 GLN D O 1
ATOM 9007 N N . VAL D 1 151 ? -2.236 49.541 16.469 1.00 47.14 139 VAL D N 1
ATOM 9008 C CA . VAL D 1 151 ? -1.119 49.129 17.337 1.00 47.30 139 VAL D CA 1
ATOM 9009 C C . VAL D 1 151 ? -1.137 47.617 17.580 1.00 45.73 139 VAL D C 1
ATOM 9010 O O . VAL D 1 151 ? -2.171 47.037 17.937 1.00 44.48 139 VAL D O 1
ATOM 9014 N N . VAL D 1 152 ? 0.017 46.989 17.377 1.00 45.96 140 VAL D N 1
ATOM 9015 C CA . VAL D 1 152 ? 0.200 45.565 17.643 1.00 44.70 140 VAL D CA 1
ATOM 9016 C C . VAL D 1 152 ? 1.263 45.410 18.711 1.00 42.12 140 VAL D C 1
ATOM 9017 O O . VAL D 1 152 ? 2.313 46.034 18.624 1.00 42.39 140 VAL D O 1
ATOM 9021 N N . GLY D 1 153 ? 0.960 44.624 19.742 1.00 40.07 141 GLY D N 1
ATOM 9022 C CA . GLY D 1 153 ? 1.976 44.157 20.685 1.00 38.86 141 GLY D CA 1
ATOM 9023 C C . GLY D 1 153 ? 2.501 42.881 20.065 1.00 39.24 141 GLY D C 1
ATOM 9024 O O . GLY D 1 153 ? 1.819 41.853 20.084 1.00 39.63 141 GLY D O 1
ATOM 9025 N N . ASN D 1 154 ? 3.691 42.939 19.482 1.00 42.39 142 ASN D N 1
ATOM 9026 C CA . ASN D 1 154 ? 4.316 41.733 18.920 1.00 43.45 142 ASN D CA 1
ATOM 9027 C C . ASN D 1 154 ? 4.643 40.751 20.053 1.00 42.84 142 ASN D C 1
ATOM 9028 O O . ASN D 1 154 ? 5.262 41.131 21.055 1.00 42.63 142 ASN D O 1
ATOM 9033 N N . PRO D 1 155 ? 4.186 39.508 19.922 1.00 40.98 143 PRO D N 1
ATOM 9034 C CA . PRO D 1 155 ? 4.302 38.522 20.996 1.00 38.62 143 PRO D CA 1
ATOM 9035 C C . PRO D 1 155 ? 5.734 38.183 21.381 1.00 36.49 143 PRO D C 1
ATOM 9036 O O . PRO D 1 155 ? 6.629 38.252 20.544 1.00 39.36 143 PRO D O 1
ATOM 9040 N N . GLY D 1 156 ? 5.952 37.836 22.648 1.00 35.84 144 GLY D N 1
ATOM 9041 C CA . GLY D 1 156 ? 7.306 37.374 23.092 1.00 34.66 144 GLY D CA 1
ATOM 9042 C C . GLY D 1 156 ? 7.621 36.073 22.388 1.00 34.99 144 GLY D C 1
ATOM 9043 O O . GLY D 1 156 ? 6.701 35.422 21.874 1.00 34.99 144 GLY D O 1
ATOM 9044 N N . CYS D 1 157 ? 8.902 35.684 22.378 1.00 35.26 145 CYS D N 1
ATOM 9045 C CA . CYS D 1 157 ? 9.356 34.474 21.661 1.00 36.07 145 CYS D CA 1
ATOM 9046 C C . CYS D 1 157 ? 8.847 33.179 22.290 1.00 35.31 145 CYS D C 1
ATOM 9047 O O . CYS D 1 157 ? 8.372 32.309 21.575 1.00 36.88 145 CYS D O 1
ATOM 9050 N N . TYR D 1 158 ? 8.952 33.036 23.609 1.00 35.21 146 TYR D N 1
ATOM 9051 C CA . TYR D 1 158 ? 8.492 31.802 24.253 1.00 37.64 146 TYR D CA 1
ATOM 9052 C C . TYR D 1 158 ? 6.973 31.593 24.095 1.00 38.02 146 TYR D C 1
ATOM 9053 O O . TYR D 1 158 ? 6.560 30.489 23.780 1.00 41.41 146 TYR D O 1
ATOM 9062 N N . PRO D 1 159 ? 6.132 32.613 24.324 1.00 38.95 147 PRO D N 1
ATOM 9063 C CA . PRO D 1 159 ? 4.689 32.491 24.061 1.00 38.08 147 PRO D CA 1
ATOM 9064 C C . PRO D 1 159 ? 4.341 32.091 22.635 1.00 37.83 147 PRO D C 1
ATOM 9065 O O . PRO D 1 159 ? 3.448 31.271 22.392 1.00 34.20 147 PRO D O 1
ATOM 9069 N N . THR D 1 160 ? 5.042 32.675 21.687 1.00 35.93 148 THR D N 1
ATOM 9070 C CA . THR D 1 160 ? 4.859 32.266 20.304 1.00 36.55 148 THR D CA 1
ATOM 9071 C C . THR D 1 160 ? 4.986 30.742 20.105 1.00 35.82 148 THR D C 1
ATOM 9072 O O . THR D 1 160 ? 4.096 30.119 19.528 1.00 35.33 148 THR D O 1
ATOM 9076 N N . SER D 1 161 ? 6.059 30.135 20.622 1.00 37.74 149 SER D N 1
ATOM 9077 C CA . SER D 1 161 ? 6.219 28.698 20.477 1.00 37.74 149 SER D CA 1
ATOM 9078 C C . SER D 1 161 ? 5.139 27.938 21.260 1.00 37.51 149 SER D C 1
ATOM 9079 O O . SER D 1 161 ? 4.626 26.933 20.765 1.00 39.62 149 SER D O 1
ATOM 9082 N N . VAL D 1 162 ? 4.778 28.427 22.453 1.00 35.81 150 VAL D N 1
ATOM 9083 C CA . VAL D 1 162 ? 3.911 27.659 23.362 1.00 31.47 150 VAL D CA 1
ATOM 9084 C C . VAL D 1 162 ? 2.449 27.673 22.873 1.00 32.67 150 VAL D C 1
ATOM 9085 O O . VAL D 1 162 ? 1.765 26.652 22.849 1.00 36.97 150 VAL D O 1
ATOM 9089 N N . ILE D 1 163 ? 1.988 28.836 22.459 1.00 35.06 151 ILE D N 1
ATOM 9090 C CA . ILE D 1 163 ? 0.637 28.978 21.950 1.00 37.02 151 ILE D CA 1
ATOM 9091 C C . ILE D 1 163 ? 0.400 28.221 20.644 1.00 36.61 151 ILE D C 1
ATOM 9092 O O . ILE D 1 163 ? -0.679 27.677 20.444 1.00 34.86 151 ILE D O 1
ATOM 9097 N N . LEU D 1 164 ? 1.351 28.234 19.719 1.00 36.05 152 LEU D N 1
ATOM 9098 C CA . LEU D 1 164 ? 1.144 27.495 18.454 1.00 33.65 152 LEU D CA 1
ATOM 9099 C C . LEU D 1 164 ? 1.190 25.961 18.698 1.00 35.53 152 LEU D C 1
ATOM 9100 O O . LEU D 1 164 ? 0.506 25.187 18.038 1.00 39.31 152 LEU D O 1
ATOM 9105 N N . ALA D 1 165 ? 1.978 25.536 19.675 1.00 34.29 153 ALA D N 1
ATOM 9106 C CA . ALA D 1 165 ? 2.019 24.119 20.049 1.00 32.29 153 ALA D CA 1
ATOM 9107 C C . ALA D 1 165 ? 0.685 23.631 20.603 1.00 34.18 153 ALA D C 1
ATOM 9108 O O . ALA D 1 165 ? 0.328 22.469 20.433 1.00 34.61 153 ALA D O 1
ATOM 9110 N N . LEU D 1 166 ? -0.011 24.508 21.300 1.00 35.74 154 LEU D N 1
ATOM 9111 C CA . LEU D 1 166 ? -1.239 24.107 22.029 1.00 38.25 154 LEU D CA 1
ATOM 9112 C C . LEU D 1 166 ? -2.566 24.419 21.361 1.00 36.21 154 LEU D C 1
ATOM 9113 O O . LEU D 1 166 ? -3.598 23.867 21.769 1.00 37.87 154 LEU D O 1
ATOM 9118 N N . ALA D 1 167 ? -2.582 25.338 20.408 1.00 38.35 155 ALA D N 1
ATOM 9119 C CA . ALA D 1 167 ? -3.851 25.865 19.876 1.00 37.66 155 ALA D CA 1
ATOM 9120 C C . ALA D 1 167 ? -4.878 24.822 19.439 1.00 38.90 155 ALA D C 1
ATOM 9121 O O . ALA D 1 167 ? -6.043 24.911 19.845 1.00 39.37 155 ALA D O 1
ATOM 9123 N N . PRO D 1 168 ? -4.506 23.856 18.608 1.00 37.54 156 PRO D N 1
ATOM 9124 C CA . PRO D 1 168 ? -5.502 22.876 18.161 1.00 38.08 156 PRO D CA 1
ATOM 9125 C C . PRO D 1 168 ? -6.012 21.993 19.332 1.00 38.26 156 PRO D C 1
ATOM 9126 O O . PRO D 1 168 ? -7.185 21.633 19.419 1.00 38.70 156 PRO D O 1
ATOM 9130 N N . ALA D 1 169 ? -5.125 21.674 20.253 1.00 39.27 157 ALA D N 1
ATOM 9131 C CA . ALA D 1 169 ? -5.512 20.860 21.394 1.00 38.50 157 ALA D CA 1
ATOM 9132 C C . ALA D 1 169 ? -6.481 21.575 22.294 1.00 37.57 157 ALA D C 1
ATOM 9133 O O . ALA D 1 169 ? -7.426 20.950 22.836 1.00 38.86 157 ALA D O 1
ATOM 9135 N N . LEU D 1 170 ? -6.263 22.872 22.485 1.00 35.95 158 LEU D N 1
ATOM 9136 C CA . LEU D 1 170 ? -7.166 23.639 23.342 1.00 37.07 158 LEU D CA 1
ATOM 9137 C C . LEU D 1 170 ? -8.464 23.979 22.642 1.00 39.91 158 LEU D C 1
ATOM 9138 O O . LEU D 1 170 ? -9.580 23.886 23.231 1.00 38.83 158 LEU D O 1
ATOM 9143 N N . LYS D 1 171 ? -8.355 24.388 21.382 1.00 39.22 159 LYS D N 1
ATOM 9144 C CA . LYS D 1 171 ? -9.525 24.708 20.596 1.00 35.98 159 LYS D CA 1
ATOM 9145 C C . LYS D 1 171 ? -10.520 23.561 20.489 1.00 35.47 159 LYS D C 1
ATOM 9146 O O . LYS D 1 171 ? -11.741 23.795 20.486 1.00 35.51 159 LYS D O 1
ATOM 9152 N N . HIS D 1 172 ? -10.034 22.352 20.298 1.00 31.00 160 HIS D N 1
ATOM 9153 C CA . HIS D 1 172 ? -10.914 21.212 20.074 1.00 38.09 160 HIS D CA 1
ATOM 9154 C C . HIS D 1 172 ? -11.168 20.379 21.344 1.00 35.63 160 HIS D C 1
ATOM 9155 O O . HIS D 1 172 ? -11.496 19.182 21.276 1.00 35.91 160 HIS D O 1
ATOM 9162 N N . ASN D 1 173 ? -10.979 20.995 22.508 1.00 37.74 161 ASN D N 1
ATOM 9163 C CA . ASN D 1 173 ? -11.176 20.284 23.793 1.00 39.53 161 ASN D CA 1
ATOM 9164 C C . ASN D 1 173 ? -10.551 18.912 23.824 1.00 37.53 161 ASN D C 1
ATOM 9165 O O . ASN D 1 173 ? -11.2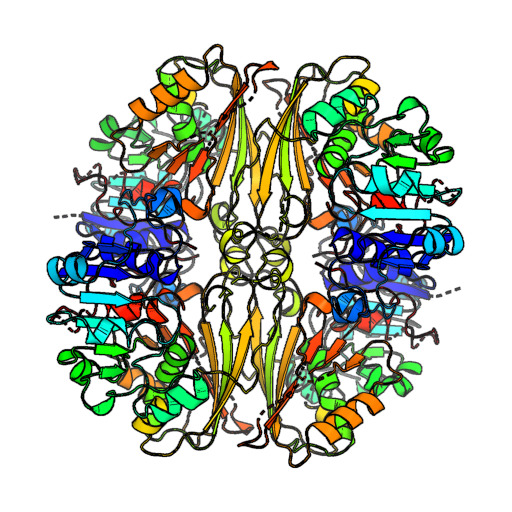11 17.946 24.221 1.00 36.06 161 ASN D O 1
ATOM 9170 N N . LEU D 1 174 ? -9.275 18.814 23.428 1.00 35.66 162 LEU D N 1
ATOM 9171 C CA . LEU D 1 174 ? -8.657 17.521 23.288 1.00 31.88 162 LEU D CA 1
ATOM 9172 C C . LEU D 1 174 ? -7.771 17.176 24.478 1.00 32.15 162 LEU D C 1
ATOM 9173 O O . LEU D 1 174 ? -7.280 16.080 24.523 1.00 39.24 162 LEU D O 1
ATOM 9178 N N . VAL D 1 175 ? -7.583 18.114 25.401 1.00 31.18 163 VAL D N 1
ATOM 9179 C CA . VAL D 1 175 ? -6.707 17.933 26.549 1.00 35.47 163 VAL D CA 1
ATOM 9180 C C . VAL D 1 175 ? -7.321 18.606 27.775 1.00 37.11 163 VAL D C 1
ATOM 9181 O O . VAL D 1 175 ? -8.119 19.519 27.650 1.00 36.07 163 VAL D O 1
ATOM 9185 N N . ASP D 1 176 ? -6.964 18.122 28.951 1.00 41.09 164 ASP D N 1
ATOM 9186 C CA . ASP D 1 176 ? -7.311 18.772 30.211 1.00 43.66 164 ASP D CA 1
ATOM 9187 C C . ASP D 1 176 ? -6.464 20.053 30.282 1.00 44.13 164 ASP D C 1
ATOM 9188 O O . ASP D 1 176 ? -5.244 19.999 30.474 1.00 45.94 164 ASP D O 1
ATOM 9193 N N . PRO D 1 177 ? -7.116 21.203 30.108 1.00 46.21 165 PRO D N 1
ATOM 9194 C CA . PRO D 1 177 ? -6.423 22.474 30.034 1.00 45.97 165 PRO D CA 1
ATOM 9195 C C . PRO D 1 177 ? -6.065 22.957 31.423 1.00 47.98 165 PRO D C 1
ATOM 9196 O O . PRO D 1 177 ? -5.344 23.927 31.576 1.00 48.37 165 PRO D O 1
ATOM 9200 N N . GLU D 1 178 ? -6.566 22.272 32.442 1.00 50.38 166 GLU D N 1
ATOM 9201 C CA . GLU D 1 178 ? -6.503 22.804 33.780 1.00 54.50 166 GLU D CA 1
ATOM 9202 C C . GLU D 1 178 ? -5.082 23.091 34.164 1.00 50.79 166 GLU D C 1
ATOM 9203 O O . GLU D 1 178 ? -4.824 24.160 34.688 1.00 49.19 166 GLU D O 1
ATOM 9209 N N . THR D 1 179 ? -4.177 22.135 33.914 1.00 49.37 167 THR D N 1
ATOM 9210 C CA . THR D 1 179 ? -2.782 22.285 34.239 1.00 47.96 167 THR D CA 1
ATOM 9211 C C . THR D 1 179 ? -1.895 21.823 33.079 1.00 47.79 167 THR D C 1
ATOM 9212 O O . THR D 1 179 ? -1.961 20.667 32.670 1.00 50.46 167 THR D O 1
ATOM 9216 N N . ILE D 1 180 ? -1.062 22.744 32.598 1.00 42.80 168 ILE D N 1
ATOM 9217 C CA . ILE D 1 180 ? -0.168 22.557 31.451 1.00 40.29 168 ILE D CA 1
ATOM 9218 C C . ILE D 1 180 ? 1.279 22.836 31.913 1.00 40.20 168 ILE D C 1
ATOM 9219 O O . ILE D 1 180 ? 1.546 23.822 32.574 1.00 42.89 168 ILE D O 1
ATOM 9224 N N . LEU D 1 181 ? 2.205 21.956 31.603 1.00 38.63 169 LEU D N 1
ATOM 9225 C CA . LEU D 1 181 ? 3.595 22.185 32.014 1.00 37.99 169 LEU D CA 1
ATOM 9226 C C . LEU D 1 181 ? 4.474 22.379 30.780 1.00 38.24 169 LEU D C 1
ATOM 9227 O O . LEU D 1 181 ? 4.321 21.655 29.789 1.00 35.82 169 LEU D O 1
ATOM 9232 N N . VAL D 1 182 ? 5.314 23.415 30.841 1.00 37.95 170 VAL D N 1
ATOM 9233 C CA . VAL D 1 182 ? 6.170 23.862 29.720 1.00 37.02 170 VAL D CA 1
ATOM 9234 C C . VAL D 1 182 ? 7.617 23.960 30.157 1.00 36.33 170 VAL D C 1
ATOM 9235 O O . VAL D 1 182 ? 7.971 24.774 31.003 1.00 36.30 170 VAL D O 1
ATOM 9239 N N . ASP D 1 183 ? 8.446 23.095 29.584 1.00 36.92 171 ASP D N 1
ATOM 9240 C CA . ASP D 1 183 ? 9.875 23.074 29.842 1.00 32.16 171 ASP D CA 1
ATOM 9241 C C . ASP D 1 183 ? 10.488 23.607 28.540 1.00 37.03 171 ASP D C 1
ATOM 9242 O O . ASP D 1 183 ? 10.418 22.942 27.499 1.00 37.84 171 ASP D O 1
ATOM 9247 N N . ALA D 1 184 ? 11.005 24.830 28.585 1.00 36.48 172 ALA D N 1
ATOM 9248 C CA . ALA D 1 184 ? 11.436 25.525 27.348 1.00 35.14 172 ALA D CA 1
ATOM 9249 C C . ALA D 1 184 ? 12.938 25.663 27.315 1.00 31.87 172 ALA D C 1
ATOM 9250 O O . ALA D 1 184 ? 13.610 25.792 28.359 1.00 35.51 172 ALA D O 1
ATOM 9252 N N . LYS D 1 185 ? 13.493 25.647 26.107 1.00 33.82 173 LYS D N 1
ATOM 9253 C CA . LYS D 1 185 ? 14.935 25.683 25.900 1.00 33.76 173 LYS D CA 1
ATOM 9254 C C . LYS D 1 185 ? 15.226 26.767 24.842 1.00 36.31 173 LYS D C 1
ATOM 9255 O O . LYS D 1 185 ? 14.545 26.831 23.831 1.00 34.90 173 LYS D O 1
ATOM 9261 N N . SER D 1 186 ? 16.148 27.678 25.125 1.00 37.61 174 SER D N 1
ATOM 9262 C CA . SER D 1 186 ? 16.445 28.752 24.172 1.00 36.10 174 SER D CA 1
ATOM 9263 C C . SER D 1 186 ? 17.941 28.980 24.002 1.00 31.65 174 SER D C 1
ATOM 9264 O O . SER D 1 186 ? 18.721 28.966 24.979 1.00 31.55 174 SER D O 1
ATOM 9267 N N . GLY D 1 187 ? 18.316 29.295 22.759 1.00 34.35 175 GLY D N 1
ATOM 9268 C CA . GLY D 1 187 ? 19.591 29.907 22.464 1.00 34.02 175 GLY D CA 1
ATOM 9269 C C . GLY D 1 187 ? 19.794 31.242 23.163 1.00 33.16 175 GLY D C 1
ATOM 9270 O O . GLY D 1 187 ? 18.840 31.885 23.586 1.00 34.90 175 GLY D O 1
ATOM 9271 N N . VAL D 1 188 ? 21.044 31.673 23.243 1.00 35.86 176 VAL D N 1
ATOM 9272 C CA . VAL D 1 188 ? 21.435 32.791 24.081 1.00 35.95 176 VAL D CA 1
ATOM 9273 C C . VAL D 1 188 ? 20.765 34.087 23.632 1.00 38.85 176 VAL D C 1
ATOM 9274 O O . VAL D 1 188 ? 20.455 34.942 24.467 1.00 39.20 176 VAL D O 1
ATOM 9278 N N . SER D 1 189 ? 20.500 34.218 22.335 1.00 37.41 177 SER D N 1
ATOM 9279 C CA . SER D 1 189 ? 19.959 35.460 21.802 1.00 40.79 177 SER D CA 1
ATOM 9280 C C . SER D 1 189 ? 18.541 35.694 22.294 1.00 43.88 177 SER D C 1
ATOM 9281 O O . SER D 1 189 ? 18.090 36.835 22.331 1.00 47.34 177 SER D O 1
ATOM 9284 N N . GLY D 1 190 ? 17.848 34.625 22.697 1.00 47.87 178 GLY D N 1
ATOM 9285 C CA . GLY D 1 190 ? 16.478 34.709 23.219 1.00 51.25 178 GLY D CA 1
ATOM 9286 C C . GLY D 1 190 ? 16.347 35.327 24.609 1.00 53.98 178 GLY D C 1
ATOM 9287 O O . GLY D 1 190 ? 16.810 34.756 25.592 1.00 53.85 178 GLY D O 1
ATOM 9288 N N . GLU D 1 195 ? 24.513 40.325 27.525 1.00 66.45 183 GLU D N 1
ATOM 9289 C CA . GLU D 1 195 ? 24.530 41.562 28.311 1.00 67.08 183 GLU D CA 1
ATOM 9290 C C . GLU D 1 195 ? 25.657 41.603 29.336 1.00 67.04 183 GLU D C 1
ATOM 9291 O O . GLU D 1 195 ? 26.724 42.168 29.066 1.00 67.33 183 GLU D O 1
ATOM 9292 N N . LYS D 1 196 ? 25.413 41.010 30.514 1.00 66.05 184 LYS D N 1
ATOM 9293 C CA . LYS D 1 196 ? 26.382 40.999 31.631 1.00 63.86 184 LYS D CA 1
ATOM 9294 C C . LYS D 1 196 ? 27.427 39.887 31.553 1.00 61.60 184 LYS D C 1
ATOM 9295 O O . LYS D 1 196 ? 27.524 39.190 30.548 1.00 56.17 184 LYS D O 1
ATOM 9296 N N . VAL D 1 197 ? 28.188 39.729 32.642 1.00 61.93 185 VAL D N 1
ATOM 9297 C CA . VAL D 1 197 ? 29.289 38.736 32.763 1.00 62.74 185 VAL D CA 1
ATOM 9298 C C . VAL D 1 197 ? 28.895 37.267 32.465 1.00 62.29 185 VAL D C 1
ATOM 9299 O O . VAL D 1 197 ? 29.695 36.500 31.915 1.00 59.70 185 VAL D O 1
ATOM 9301 N N . ASP D 1 198 ? 27.671 36.883 32.826 1.00 61.46 186 ASP D N 1
ATOM 9302 C CA . ASP D 1 198 ? 27.197 35.510 32.600 1.00 60.81 186 ASP D CA 1
ATOM 9303 C C . ASP D 1 198 ? 26.628 35.282 31.178 1.00 58.44 186 ASP D C 1
ATOM 9304 O O . ASP D 1 198 ? 26.035 34.224 30.902 1.00 58.50 186 ASP D O 1
ATOM 9306 N N . TYR D 1 199 ? 26.760 36.285 30.301 1.00 54.55 187 TYR D N 1
ATOM 9307 C CA . TYR D 1 199 ? 26.392 36.157 28.877 1.00 50.46 187 TYR D CA 1
ATOM 9308 C C . TYR D 1 199 ? 27.611 36.185 28.004 1.00 41.43 187 TYR D C 1
ATOM 9309 O O . TYR D 1 199 ? 27.511 36.250 26.808 1.00 41.04 187 TYR D O 1
ATOM 9318 N N . LEU D 1 200 ? 28.760 36.116 28.651 1.00 37.20 188 LEU D N 1
ATOM 9319 C CA . LEU D 1 200 ? 30.018 36.034 27.971 1.00 35.79 188 LEU D CA 1
ATOM 9320 C C . LEU D 1 200 ? 30.172 34.643 27.381 1.00 32.13 188 LEU D C 1
ATOM 9321 O O . LEU D 1 200 ? 29.660 33.648 27.936 1.00 30.40 188 LEU D O 1
ATOM 9326 N N . PHE D 1 201 ? 30.892 34.569 26.269 1.00 31.05 189 PHE D N 1
ATOM 9327 C CA . PHE D 1 201 ? 31.126 33.312 25.603 1.00 32.63 189 PHE D CA 1
ATOM 9328 C C . PHE D 1 201 ? 31.671 32.223 26.516 1.00 30.80 189 PHE D C 1
ATOM 9329 O O . PHE D 1 201 ? 31.111 31.148 26.565 1.00 32.34 189 PHE D O 1
ATOM 9337 N N . SER D 1 202 ? 32.744 32.507 27.253 1.00 31.87 190 SER D N 1
ATOM 9338 C CA . SER D 1 202 ? 33.415 31.520 28.082 1.00 33.62 190 SER D CA 1
ATOM 9339 C C . SER D 1 202 ? 32.544 31.027 29.236 1.00 35.09 190 SER D C 1
ATOM 9340 O O . SER D 1 202 ? 32.740 29.926 29.744 1.00 32.56 190 SER D O 1
ATOM 9343 N N . GLU D 1 203 ? 31.609 31.868 29.669 1.00 36.67 191 GLU D N 1
ATOM 9344 C CA . GLU D 1 203 ? 30.681 31.503 30.731 1.00 35.53 191 GLU D CA 1
ATOM 9345 C C . GLU D 1 203 ? 29.612 30.583 30.223 1.00 36.82 191 GLU D C 1
ATOM 9346 O O . GLU D 1 203 ? 29.326 29.600 30.860 1.00 39.37 191 GLU D O 1
ATOM 9352 N N . VAL D 1 204 ? 29.046 30.888 29.066 1.00 34.39 192 VAL D N 1
ATOM 9353 C CA . VAL D 1 204 ? 27.890 30.159 28.555 1.00 34.44 192 VAL D CA 1
ATOM 9354 C C . VAL D 1 204 ? 28.272 28.925 27.750 1.00 31.74 192 VAL D C 1
ATOM 9355 O O . VAL D 1 204 ? 27.550 27.930 27.767 1.00 31.76 192 VAL D O 1
ATOM 9359 N N . ASN D 1 205 ? 29.329 29.037 26.959 1.00 28.58 193 ASN D N 1
ATOM 9360 C CA . ASN D 1 205 ? 29.737 27.926 26.089 1.00 29.11 193 ASN D CA 1
ATOM 9361 C C . ASN D 1 205 ? 29.845 26.611 26.851 1.00 29.87 193 ASN D C 1
ATOM 9362 O O . ASN D 1 205 ? 30.472 26.516 27.948 1.00 28.25 193 ASN D O 1
ATOM 9367 N N . GLU D 1 206 ? 29.293 25.573 26.233 1.00 29.65 194 GLU D N 1
ATOM 9368 C CA . GLU D 1 206 ? 29.436 24.175 26.669 1.00 30.67 194 GLU D CA 1
ATOM 9369 C C . GLU D 1 206 ? 28.720 23.932 27.999 1.00 32.11 194 GLU D C 1
ATOM 9370 O O . GLU D 1 206 ? 29.138 23.077 28.780 1.00 30.57 194 GLU D O 1
ATOM 9376 N N . SER D 1 207 ? 27.678 24.714 28.244 1.00 33.71 195 SER D N 1
ATOM 9377 C CA . SER D 1 207 ? 26.941 24.663 29.493 1.00 32.06 195 SER D CA 1
ATOM 9378 C C . SER D 1 207 ? 25.484 24.910 29.224 1.00 34.38 195 SER D C 1
ATOM 9379 O O . SER D 1 207 ? 25.153 25.697 28.350 1.00 31.99 195 SER D O 1
ATOM 9382 N N . LEU D 1 208 ? 24.612 24.269 30.018 1.00 32.70 196 LEU D N 1
ATOM 9383 C CA . LEU D 1 208 ? 23.187 24.513 29.981 1.00 35.06 196 LEU D CA 1
ATOM 9384 C C . LEU D 1 208 ? 22.737 24.813 31.422 1.00 31.66 196 LEU D C 1
ATOM 9385 O O . LEU D 1 208 ? 23.278 24.211 32.379 1.00 29.93 196 LEU D O 1
ATOM 9390 N N . ARG D 1 209 ? 21.821 25.769 31.556 1.00 32.60 197 ARG D N 1
ATOM 9391 C CA . ARG D 1 209 ? 21.290 26.136 32.873 1.00 33.74 197 ARG D CA 1
ATOM 9392 C C . ARG D 1 209 ? 19.844 26.561 32.797 1.00 32.21 197 ARG D C 1
ATOM 9393 O O . ARG D 1 209 ? 19.402 27.242 31.843 1.00 33.65 197 ARG D O 1
ATOM 9399 N N . PRO D 1 210 ? 19.053 26.197 33.818 1.00 32.75 198 PRO D N 1
ATOM 9400 C CA . PRO D 1 210 ? 17.755 26.841 33.993 1.00 32.31 198 PRO D CA 1
ATOM 9401 C C . PRO D 1 210 ? 17.968 28.254 34.499 1.00 30.18 198 PRO D C 1
ATOM 9402 O O . PRO D 1 210 ? 19.038 28.578 35.098 1.00 32.94 198 PRO D O 1
ATOM 9406 N N . TYR D 1 211 ? 16.975 29.080 34.239 1.00 32.59 199 TYR D N 1
ATOM 9407 C CA . TYR D 1 211 ? 16.924 30.442 34.757 1.00 32.84 199 TYR D CA 1
ATOM 9408 C C . TYR D 1 211 ? 15.487 30.893 35.000 1.00 34.24 199 TYR D C 1
ATOM 9409 O O . TYR D 1 211 ? 14.564 30.364 34.406 1.00 34.58 199 TYR D O 1
ATOM 9418 N N . ASN D 1 212 ? 15.286 31.885 35.881 1.00 34.60 200 ASN D N 1
ATOM 9419 C CA . ASN D 1 212 ? 13.936 32.430 36.126 1.00 34.69 200 ASN D CA 1
ATOM 9420 C C . ASN D 1 212 ? 12.875 31.354 36.260 1.00 33.90 200 ASN D C 1
ATOM 9421 O O . ASN D 1 212 ? 11.826 31.420 35.622 1.00 33.43 200 ASN D O 1
ATOM 9426 N N . VAL D 1 213 ? 13.161 30.356 37.074 1.00 35.34 201 VAL D N 1
ATOM 9427 C CA . VAL D 1 213 ? 12.315 29.188 37.196 1.00 38.33 201 VAL D CA 1
ATOM 9428 C C . VAL D 1 213 ? 11.001 29.588 37.862 1.00 40.82 201 VAL D C 1
ATOM 9429 O O . VAL D 1 213 ? 11.015 30.289 38.876 1.00 38.53 201 VAL D O 1
ATOM 9433 N N . ALA D 1 214 ? 9.895 29.128 37.274 1.00 42.11 202 ALA D N 1
ATOM 9434 C CA . ALA D 1 214 ? 8.558 29.424 37.736 1.00 49.61 202 ALA D CA 1
ATOM 9435 C C . ALA D 1 214 ? 8.174 30.927 37.540 1.00 52.85 202 ALA D C 1
ATOM 9436 O O . ALA D 1 214 ? 7.112 31.213 36.972 1.00 57.90 202 ALA D O 1
ATOM 9438 N N . LYS D 1 215 ? 9.051 31.857 37.957 1.00 52.87 203 LYS D N 1
ATOM 9439 C CA . LYS D 1 215 ? 8.841 33.317 37.828 1.00 51.33 203 LYS D CA 1
ATOM 9440 C C . LYS D 1 215 ? 9.351 33.968 36.513 1.00 48.52 203 LYS D C 1
ATOM 9441 O O . LYS D 1 215 ? 10.457 34.519 36.456 1.00 48.71 203 LYS D O 1
ATOM 9444 N N . HIS D 1 216 ? 8.550 33.919 35.456 1.00 45.91 204 HIS D N 1
ATOM 9445 C CA . HIS D 1 216 ? 8.939 34.552 34.197 1.00 44.31 204 HIS D CA 1
ATOM 9446 C C . HIS D 1 216 ? 7.781 35.382 33.645 1.00 43.02 204 HIS D C 1
ATOM 9447 O O . HIS D 1 216 ? 6.650 34.929 33.626 1.00 42.98 204 HIS D O 1
ATOM 9454 N N . ARG D 1 217 ? 8.091 36.583 33.177 1.00 45.14 205 ARG D N 1
ATOM 9455 C CA . ARG D 1 217 ? 7.098 37.515 32.586 1.00 46.47 205 ARG D CA 1
ATOM 9456 C C . ARG D 1 217 ? 6.251 36.996 31.423 1.00 44.87 205 ARG D C 1
ATOM 9457 O O . ARG D 1 217 ? 5.221 37.595 31.094 1.00 40.63 205 ARG D O 1
ATOM 9465 N N . HIS D 1 218 ? 6.706 35.952 30.738 1.00 42.49 206 HIS D N 1
ATOM 9466 C CA . HIS D 1 218 ? 5.969 35.447 29.580 1.00 41.53 206 HIS D CA 1
ATOM 9467 C C . HIS D 1 218 ? 4.823 34.529 30.020 1.00 40.07 206 HIS D C 1
ATOM 9468 O O . HIS D 1 218 ? 3.930 34.233 29.231 1.00 40.34 206 HIS D O 1
ATOM 9475 N N . VAL D 1 219 ? 4.852 34.066 31.271 1.00 40.72 207 VAL D N 1
ATOM 9476 C CA . VAL D 1 219 ? 3.796 33.188 31.792 1.00 41.44 207 VAL D CA 1
ATOM 9477 C C . VAL D 1 219 ? 2.386 33.855 31.732 1.00 42.77 207 VAL D C 1
ATOM 9478 O O . VAL D 1 219 ? 1.454 33.308 31.114 1.00 43.59 207 VAL D O 1
ATOM 9482 N N . PRO D 1 220 ? 2.216 35.043 32.312 1.00 44.13 208 PRO D N 1
ATOM 9483 C CA . PRO D 1 220 ? 0.914 35.716 32.242 1.00 43.97 208 PRO D CA 1
ATOM 9484 C C . PRO D 1 220 ? 0.449 35.963 30.806 1.00 44.58 208 PRO D C 1
ATOM 9485 O O . PRO D 1 220 ? -0.739 35.902 30.510 1.00 43.60 208 PRO D O 1
ATOM 9489 N N . GLU D 1 221 ? 1.397 36.219 29.920 1.00 45.04 209 GLU D N 1
ATOM 9490 C CA . GLU D 1 221 ? 1.103 36.386 28.500 1.00 44.05 209 GLU D CA 1
ATOM 9491 C C . GLU D 1 221 ? 0.546 35.103 27.837 1.00 44.52 209 GLU D C 1
ATOM 9492 O O . GLU D 1 221 ? -0.362 35.172 27.022 1.00 40.14 209 GLU D O 1
ATOM 9506 N N . GLU D 1 223 ? -0.924 32.488 29.482 1.00 46.92 211 GLU D N 1
ATOM 9507 C CA . GLU D 1 223 ? -2.146 32.098 30.155 1.00 47.87 211 GLU D CA 1
ATOM 9508 C C . GLU D 1 223 ? -3.315 32.911 29.599 1.00 46.04 211 GLU D C 1
ATOM 9509 O O . GLU D 1 223 ? -4.404 32.355 29.434 1.00 45.46 211 GLU D O 1
ATOM 9515 N N . GLN D 1 224 ? -3.053 34.185 29.252 1.00 43.78 212 GLN D N 1
ATOM 9516 C CA . GLN D 1 224 ? -4.004 35.058 28.539 1.00 44.44 212 GLN D CA 1
ATOM 9517 C C . GLN D 1 224 ? -4.474 34.415 27.239 1.00 44.70 212 GLN D C 1
ATOM 9518 O O . GLN D 1 224 ? -5.674 34.332 26.962 1.00 44.03 212 GLN D O 1
ATOM 9524 N N . GLU D 1 225 ? -3.525 33.980 26.419 1.00 42.24 213 GLU D N 1
ATOM 9525 C CA . GLU D 1 225 ? -3.886 33.518 25.082 1.00 42.10 213 GLU D CA 1
ATOM 9526 C C . GLU D 1 225 ? -4.432 32.085 25.063 1.00 41.15 213 GLU D C 1
ATOM 9527 O O . GLU D 1 225 ? -5.400 31.786 24.370 1.00 43.07 213 GLU D O 1
ATOM 9533 N N . LEU D 1 226 ? -3.855 31.210 25.863 1.00 40.95 214 LEU D N 1
ATOM 9534 C CA . LEU D 1 226 ? -4.354 29.834 25.964 1.00 41.01 214 LEU D CA 1
ATOM 9535 C C . LEU D 1 226 ? -5.805 29.773 26.521 1.00 42.44 214 LEU D C 1
ATOM 9536 O O . LEU D 1 226 ? -6.646 28.979 26.052 1.00 39.06 214 LEU D O 1
ATOM 9541 N N . GLY D 1 227 ? -6.099 30.628 27.490 1.00 40.94 215 GLY D N 1
ATOM 9542 C CA . GLY D 1 227 ? -7.430 30.620 28.079 1.00 42.02 215 GLY D CA 1
ATOM 9543 C C . GLY D 1 227 ? -8.484 30.956 27.040 1.00 45.80 215 GLY D C 1
ATOM 9544 O O . GLY D 1 227 ? -9.542 30.333 26.993 1.00 47.84 215 GLY D O 1
ATOM 9545 N N . LYS D 1 228 ? -8.182 31.955 26.211 1.00 46.97 216 LYS D N 1
ATOM 9546 C CA . LYS D 1 228 ? -9.071 32.371 25.139 1.00 48.64 216 LYS D CA 1
ATOM 9547 C C . LYS D 1 228 ? -9.467 31.236 24.187 1.00 46.86 216 LYS D C 1
ATOM 9548 O O . LYS D 1 228 ? -10.622 31.154 23.725 1.00 44.99 216 LYS D O 1
ATOM 9554 N N . ILE D 1 229 ? -8.498 30.399 23.861 1.00 44.81 217 ILE D N 1
ATOM 9555 C CA . ILE D 1 229 ? -8.688 29.326 22.898 1.00 45.20 217 ILE D CA 1
ATOM 9556 C C . ILE D 1 229 ? -9.498 28.159 23.462 1.00 47.43 217 ILE D C 1
ATOM 9557 O O . ILE D 1 229 ? -10.388 27.613 22.781 1.00 49.91 217 ILE D O 1
ATOM 9562 N N . SER D 1 230 ? -9.186 27.789 24.698 1.00 46.31 218 SER D N 1
ATOM 9563 C CA . SER D 1 230 ? -9.890 26.713 25.394 1.00 48.90 218 SER D CA 1
ATOM 9564 C C . SER D 1 230 ? -11.305 27.098 25.839 1.00 51.06 218 SER D C 1
ATOM 9565 O O . SER D 1 230 ? -12.148 26.222 25.991 1.00 54.24 218 SER D O 1
ATOM 9568 N N . GLY D 1 231 ? -11.555 28.393 26.057 1.00 51.37 219 GLY D N 1
ATOM 9569 C CA . GLY D 1 231 ? -12.749 28.843 26.756 1.00 52.39 219 GLY D CA 1
ATOM 9570 C C . GLY D 1 231 ? -12.822 28.391 28.210 1.00 54.72 219 GLY D C 1
ATOM 9571 O O . GLY D 1 231 ? -13.909 28.387 28.803 1.00 56.11 219 GLY D O 1
ATOM 9572 N N . LYS D 1 232 ? -11.670 28.021 28.776 1.00 54.67 220 LYS D N 1
ATOM 9573 C CA . LYS D 1 232 ? -11.537 27.511 30.150 1.00 57.10 220 LYS D CA 1
ATOM 9574 C C . LYS D 1 232 ? -10.200 27.990 30.734 1.00 56.77 220 LYS D C 1
ATOM 9575 O O . LYS D 1 232 ? -9.211 28.120 30.002 1.00 56.37 220 LYS D O 1
ATOM 9581 N N . LYS D 1 233 ? -10.169 28.256 32.040 1.00 55.95 221 LYS D N 1
ATOM 9582 C CA . LYS D 1 233 ? -8.951 28.768 32.699 1.00 54.85 221 LYS D CA 1
ATOM 9583 C C . LYS D 1 233 ? -7.802 27.789 32.521 1.00 53.11 221 LYS D C 1
ATOM 9584 O O . LYS D 1 233 ? -7.995 26.583 32.677 1.00 48.29 221 LYS D O 1
ATOM 9590 N N . VAL D 1 234 ? -6.617 28.330 32.200 1.00 53.47 222 VAL D N 1
ATOM 9591 C CA . VAL D 1 234 ? -5.386 27.559 31.988 1.00 53.46 222 VAL D CA 1
ATOM 9592 C C . VAL D 1 234 ? -4.298 27.993 32.960 1.00 49.64 222 VAL D C 1
ATOM 9593 O O . VAL D 1 234 ? -3.943 29.166 33.039 1.00 49.12 222 VAL D O 1
ATOM 9597 N N . ASN D 1 235 ? -3.767 27.031 33.700 1.00 52.06 223 ASN D N 1
ATOM 9598 C CA . ASN D 1 235 ? -2.613 27.265 34.554 1.00 51.45 223 ASN D CA 1
ATOM 9599 C C . ASN D 1 235 ? -1.366 26.687 33.916 1.00 50.76 223 ASN D C 1
ATOM 9600 O O . ASN D 1 235 ? -1.335 25.474 33.629 1.00 48.94 223 ASN D O 1
ATOM 9605 N N . VAL D 1 236 ? -0.337 27.530 33.741 1.00 46.86 224 VAL D N 1
ATOM 9606 C CA . VAL D 1 236 ? 0.935 27.116 33.145 1.00 43.97 224 VAL D CA 1
ATOM 9607 C C . VAL D 1 236 ? 2.083 27.077 34.159 1.00 40.81 224 VAL D C 1
ATOM 9608 O O . VAL D 1 236 ? 2.343 28.063 34.829 1.00 43.57 224 VAL D O 1
ATOM 9612 N N . VAL D 1 237 ? 2.763 25.931 34.282 1.00 41.02 225 VAL D N 1
ATOM 9613 C CA . VAL D 1 237 ? 4.025 25.859 34.952 1.00 38.64 225 VAL D CA 1
ATOM 9614 C C . VAL D 1 237 ? 5.035 25.991 33.798 1.00 42.16 225 VAL D C 1
ATOM 9615 O O . VAL D 1 237 ? 4.999 25.198 32.848 1.00 43.35 225 VAL D O 1
ATOM 9619 N N . PHE D 1 238 ? 5.926 26.969 33.896 1.00 40.02 226 PHE D N 1
ATOM 9620 C CA . PHE D 1 238 ? 6.899 27.280 32.831 1.00 35.90 226 PHE D CA 1
ATOM 9621 C C . PHE D 1 238 ? 8.313 27.341 33.388 1.00 36.32 226 PHE D C 1
ATOM 9622 O O . PHE D 1 238 ? 8.579 28.052 34.347 1.00 39.62 226 PHE D O 1
ATOM 9630 N N . THR D 1 239 ? 9.221 26.555 32.819 1.00 38.11 227 THR D N 1
ATOM 9631 C CA . THR D 1 239 ? 10.631 26.569 33.220 1.00 33.97 227 THR D CA 1
ATOM 9632 C C . THR D 1 239 ? 11.540 26.752 31.965 1.00 35.61 227 THR D C 1
ATOM 9633 O O . THR D 1 239 ? 11.611 25.827 31.136 1.00 33.80 227 THR D O 1
ATOM 9637 N N . PRO D 1 240 ? 12.227 27.901 31.823 1.00 33.25 228 PRO D N 1
ATOM 9638 C CA . PRO D 1 240 ? 13.162 28.088 30.713 1.00 32.46 228 PRO D CA 1
ATOM 9639 C C . PRO D 1 240 ? 14.606 27.728 31.050 1.00 30.76 228 PRO D C 1
ATOM 9640 O O . PRO D 1 240 ? 15.049 27.816 32.233 1.00 31.93 228 PRO D O 1
ATOM 9644 N N . HIS D 1 241 ? 15.350 27.405 29.984 1.00 31.16 229 HIS D N 1
ATOM 9645 C CA . HIS D 1 241 ? 16.715 26.966 30.059 1.00 32.52 229 HIS D CA 1
ATOM 9646 C C . HIS D 1 241 ? 17.538 27.654 28.970 1.00 32.51 229 HIS D C 1
ATOM 9647 O O . HIS D 1 241 ? 17.100 27.755 27.838 1.00 33.47 229 HIS D O 1
ATOM 9654 N N . LEU D 1 242 ? 18.732 28.102 29.336 1.00 31.90 230 LEU D N 1
ATOM 9655 C CA . LEU D 1 242 ? 19.684 28.718 28.414 1.00 32.89 230 LEU D CA 1
ATOM 9656 C C . LEU D 1 242 ? 20.553 27.629 27.813 1.00 30.36 230 LEU D C 1
ATOM 9657 O O . LEU D 1 242 ? 21.260 26.927 28.538 1.00 32.03 230 LEU D O 1
ATOM 9662 N N . VAL D 1 243 ? 20.503 27.508 26.494 1.00 32.42 231 VAL D N 1
ATOM 9663 C CA . VAL D 1 243 ? 21.225 26.467 25.704 1.00 33.49 231 VAL D CA 1
ATOM 9664 C C . VAL D 1 243 ? 22.442 27.129 24.991 1.00 32.16 231 VAL D C 1
ATOM 9665 O O . VAL D 1 243 ? 22.343 28.271 24.549 1.00 30.55 231 VAL D O 1
ATOM 9669 N N . PRO D 1 244 ? 23.577 26.440 24.906 1.00 30.74 232 PRO D N 1
ATOM 9670 C CA . PRO D 1 244 ? 24.778 27.018 24.324 1.00 32.46 232 PRO D CA 1
ATOM 9671 C C . PRO D 1 244 ? 24.744 26.982 22.796 1.00 32.08 232 PRO D C 1
ATOM 9672 O O . PRO D 1 244 ? 25.527 26.271 22.156 1.00 32.96 232 PRO D O 1
ATOM 9684 N N . THR D 1 246 ? 23.344 29.986 19.478 1.00 36.34 234 THR D N 1
ATOM 9685 C CA . THR D 1 246 ? 22.923 31.378 19.282 1.00 34.93 234 THR D CA 1
ATOM 9686 C C . THR D 1 246 ? 21.405 31.594 19.285 1.00 34.81 234 THR D C 1
ATOM 9687 O O . THR D 1 246 ? 20.907 32.525 19.955 1.00 35.72 234 THR D O 1
ATOM 9691 N N . ARG D 1 247 ? 20.684 30.757 18.545 1.00 32.57 235 ARG D N 1
ATOM 9692 C CA . ARG D 1 247 ? 19.245 30.944 18.319 1.00 34.36 235 ARG D CA 1
ATOM 9693 C C . ARG D 1 247 ? 18.494 29.611 18.322 1.00 33.43 235 ARG D C 1
ATOM 9694 O O . ARG D 1 247 ? 19.102 28.546 18.317 1.00 36.74 235 ARG D O 1
ATOM 9702 N N . GLY D 1 248 ? 17.171 29.709 18.375 1.00 34.26 236 GLY D N 1
ATOM 9703 C CA . GLY D 1 248 ? 16.253 28.581 18.353 1.00 32.15 236 GLY D CA 1
ATOM 9704 C C . GLY D 1 248 ? 15.600 28.425 19.714 1.00 31.75 236 GLY D C 1
ATOM 9705 O O . GLY D 1 248 ? 16.265 28.592 20.737 1.00 35.29 236 GLY D O 1
ATOM 9706 N N . ILE D 1 249 ? 14.297 28.180 19.701 1.00 33.14 237 ILE D N 1
ATOM 9707 C CA . ILE D 1 249 ? 13.533 27.806 20.895 1.00 35.89 237 ILE D CA 1
ATOM 9708 C C . ILE D 1 249 ? 12.899 26.449 20.659 1.00 35.59 237 ILE D C 1
ATOM 9709 O O . ILE D 1 249 ? 12.371 26.192 19.594 1.00 34.13 237 ILE D O 1
ATOM 9714 N N . LEU D 1 250 ? 13.000 25.576 21.657 1.00 38.07 238 LEU D N 1
ATOM 9715 C CA . LEU D 1 250 ? 12.235 24.359 21.704 1.00 37.76 238 LEU D CA 1
ATOM 9716 C C . LEU D 1 250 ? 11.390 24.392 22.980 1.00 37.23 238 LEU D C 1
ATOM 9717 O O . LEU D 1 250 ? 11.923 24.519 24.097 1.00 37.25 238 LEU D O 1
ATOM 9722 N N . SER D 1 251 ? 10.091 24.280 22.801 1.00 36.14 239 SER D N 1
ATOM 9723 C CA . SER D 1 251 ? 9.186 24.162 23.944 1.00 37.66 239 SER D CA 1
ATOM 9724 C C . SER D 1 251 ? 8.655 22.741 23.982 1.00 37.76 239 SER D C 1
ATOM 9725 O O . SER D 1 251 ? 8.040 22.277 23.010 1.00 37.80 239 SER D O 1
ATOM 9728 N N . THR D 1 252 ? 8.879 22.083 25.121 1.00 35.12 240 THR D N 1
ATOM 9729 C CA . THR D 1 252 ? 8.337 20.762 25.404 1.00 34.75 240 THR D CA 1
ATOM 9730 C C . THR D 1 252 ? 7.175 20.885 26.412 1.00 33.99 240 THR D C 1
ATOM 9731 O O . THR D 1 252 ? 7.342 21.385 27.538 1.00 34.36 240 THR D O 1
ATOM 9735 N N . ILE D 1 253 ? 5.989 20.500 25.961 1.00 36.10 241 ILE D N 1
ATOM 9736 C CA . ILE D 1 253 ? 4.747 20.764 26.690 1.00 35.94 241 ILE D CA 1
ATOM 9737 C C . ILE D 1 253 ? 4.106 19.441 27.120 1.00 39.65 241 ILE D C 1
ATOM 9738 O O . ILE D 1 253 ? 3.934 18.531 26.286 1.00 38.46 241 ILE D O 1
ATOM 9743 N N . TYR D 1 254 ? 3.741 19.362 28.410 1.00 38.81 242 TYR D N 1
ATOM 9744 C CA . TYR D 1 254 ? 3.124 18.176 28.995 1.00 36.65 242 TYR D CA 1
ATOM 9745 C C . TYR D 1 254 ? 1.706 18.527 29.437 1.00 36.27 242 TYR D C 1
ATOM 9746 O O . TYR D 1 254 ? 1.508 19.512 30.116 1.00 36.00 242 TYR D O 1
ATOM 9755 N N . VAL D 1 255 ? 0.727 17.734 29.023 1.00 36.03 243 VAL D N 1
ATOM 9756 C CA . VAL D 1 255 ? -0.694 17.987 29.339 1.00 38.58 243 VAL D CA 1
ATOM 9757 C C . VAL D 1 255 ? -1.438 16.635 29.369 1.00 35.77 243 VAL D C 1
ATOM 9758 O O . VAL D 1 255 ? -1.191 15.773 28.530 1.00 37.42 243 VAL D O 1
ATOM 9762 N N . LYS D 1 256 ? -2.298 16.421 30.366 1.00 36.56 244 LYS D N 1
ATOM 9763 C CA . LYS D 1 256 ? -3.103 15.193 30.430 1.00 37.20 244 LYS D CA 1
ATOM 9764 C C . LYS D 1 256 ? -4.133 15.195 29.298 1.00 37.04 244 LYS D C 1
ATOM 9765 O O . LYS D 1 256 ? -4.666 16.242 28.978 1.00 37.97 244 LYS D O 1
ATOM 9768 N N . THR D 1 257 ? -4.421 14.013 28.740 1.00 37.52 245 THR D N 1
ATOM 9769 C CA . THR D 1 257 ? -5.470 13.837 27.698 1.00 35.80 245 THR D CA 1
ATOM 9770 C C . THR D 1 257 ? -6.169 12.474 27.794 1.00 38.52 245 THR D C 1
ATOM 9771 O O . THR D 1 257 ? -5.586 11.479 28.221 1.00 40.55 245 THR D O 1
ATOM 9775 N N . ASP D 1 258 ? -7.438 12.439 27.371 1.00 42.14 246 ASP D N 1
ATOM 9776 C CA . ASP D 1 258 ? -8.163 11.186 27.218 1.00 44.10 246 ASP D CA 1
ATOM 9777 C C . ASP D 1 258 ? -8.387 10.843 25.735 1.00 44.31 246 ASP D C 1
ATOM 9778 O O . ASP D 1 258 ? -9.230 10.009 25.409 1.00 46.13 246 ASP D O 1
ATOM 9783 N N . LYS D 1 259 ? -7.663 11.513 24.840 1.00 44.61 247 LYS D N 1
ATOM 9784 C CA . LYS D 1 259 ? -7.801 11.290 23.395 1.00 44.70 247 LYS D CA 1
ATOM 9785 C C . LYS D 1 259 ? -6.622 10.468 22.899 1.00 44.80 247 LYS D C 1
ATOM 9786 O O . LYS D 1 259 ? -5.581 10.410 23.563 1.00 41.83 247 LYS D O 1
ATOM 9792 N N . SER D 1 260 ? -6.767 9.823 21.744 1.00 42.11 248 SER D N 1
ATOM 9793 C CA . SER D 1 260 ? -5.661 9.028 21.220 1.00 43.99 248 SER D CA 1
ATOM 9794 C C . SER D 1 260 ? -4.662 9.954 20.531 1.00 43.11 248 SER D C 1
ATOM 9795 O O . SER D 1 260 ? -5.021 11.041 20.088 1.00 42.52 248 SER D O 1
ATOM 9798 N N . LEU D 1 261 ? -3.412 9.527 20.426 1.00 44.53 249 LEU D N 1
ATOM 9799 C CA . LEU D 1 261 ? -2.432 10.357 19.757 1.00 43.44 249 LEU D CA 1
ATOM 9800 C C . LEU D 1 261 ? -2.832 10.570 18.311 1.00 44.35 249 LEU D C 1
ATOM 9801 O O . LEU D 1 261 ? -2.694 11.680 17.787 1.00 43.30 249 LEU D O 1
ATOM 9806 N N . GLU D 1 262 ? -3.341 9.510 17.683 1.00 43.96 250 GLU D N 1
ATOM 9807 C CA . GLU D 1 262 ? -3.865 9.573 16.309 1.00 43.95 250 GLU D CA 1
ATOM 9808 C C . GLU D 1 262 ? -4.889 10.688 16.110 1.00 43.31 250 GLU D C 1
ATOM 9809 O O . GLU D 1 262 ? -4.841 11.392 15.087 1.00 42.42 250 GLU D O 1
ATOM 9812 N N . GLU D 1 263 ? -5.839 10.833 17.047 1.00 41.00 251 GLU D N 1
ATOM 9813 C CA . GLU D 1 263 ? -6.879 11.865 16.911 1.00 41.96 251 GLU D CA 1
ATOM 9814 C C . GLU D 1 263 ? -6.312 13.232 17.079 1.00 37.21 251 GLU D C 1
ATOM 9815 O O . GLU D 1 263 ? -6.744 14.168 16.432 1.00 35.48 251 GLU D O 1
ATOM 9821 N N . ILE D 1 264 ? -5.396 13.368 18.032 1.00 38.76 252 ILE D N 1
ATOM 9822 C CA . ILE D 1 264 ? -4.750 14.658 18.254 1.00 38.45 252 ILE D CA 1
ATOM 9823 C C . ILE D 1 264 ? -3.960 15.097 17.008 1.00 39.28 252 ILE D C 1
ATOM 9824 O O . ILE D 1 264 ? -4.064 16.243 16.581 1.00 40.75 252 ILE D O 1
ATOM 9829 N N . HIS D 1 265 ? -3.198 14.176 16.417 1.00 43.53 253 HIS D N 1
ATOM 9830 C CA . HIS D 1 265 ? -2.436 14.443 15.184 1.00 41.74 253 HIS D CA 1
ATOM 9831 C C . HIS D 1 265 ? -3.345 14.868 14.022 1.00 41.34 253 HIS D C 1
ATOM 9832 O O . HIS D 1 265 ? -3.120 15.890 13.383 1.00 36.87 253 HIS D O 1
ATOM 9839 N N . GLU D 1 266 ? -4.413 14.118 13.794 1.00 38.82 254 GLU D N 1
ATOM 9840 C CA . GLU D 1 266 ? -5.440 14.539 12.813 1.00 40.74 254 GLU D CA 1
ATOM 9841 C C . GLU D 1 266 ? -5.954 15.968 13.074 1.00 39.04 254 GLU D C 1
ATOM 9842 O O . GLU D 1 266 ? -6.014 16.789 12.173 1.00 40.76 254 GLU D O 1
ATOM 9846 N N . ALA D 1 267 ? -6.308 16.284 14.311 1.00 37.37 255 ALA D N 1
ATOM 9847 C CA . ALA D 1 267 ? -6.785 17.653 14.630 1.00 36.86 255 ALA D CA 1
ATOM 9848 C C . ALA D 1 267 ? -5.723 18.737 14.339 1.00 36.59 255 ALA D C 1
ATOM 9849 O O . ALA D 1 267 ? -6.034 19.868 13.991 1.00 36.45 255 ALA D O 1
ATOM 9851 N N . TYR D 1 268 ? -4.470 18.391 14.545 1.00 37.50 256 TYR D N 1
ATOM 9852 C CA . TYR D 1 268 ? -3.373 19.342 14.346 1.00 35.25 256 TYR D CA 1
ATOM 9853 C C . TYR D 1 268 ? -3.173 19.561 12.858 1.00 32.79 256 TYR D C 1
ATOM 9854 O O . TYR D 1 268 ? -3.086 20.709 12.396 1.00 37.12 256 TYR D O 1
ATOM 9863 N N . LEU D 1 269 ? -3.152 18.464 12.096 1.00 34.49 257 LEU D N 1
ATOM 9864 C CA . LEU D 1 269 ? -3.125 18.584 10.624 1.00 37.11 257 LEU D CA 1
ATOM 9865 C C . LEU D 1 269 ? -4.266 19.441 10.078 1.00 38.02 257 LEU D C 1
ATOM 9866 O O . LEU D 1 269 ? -4.057 20.248 9.157 1.00 37.35 257 LEU D O 1
ATOM 9871 N N . GLU D 1 270 ? -5.485 19.262 10.599 1.00 39.96 258 GLU D N 1
ATOM 9872 C CA . GLU D 1 270 ? -6.616 20.061 10.143 1.00 34.40 258 GLU D CA 1
ATOM 9873 C C . GLU D 1 270 ? -6.464 21.533 10.512 1.00 34.08 258 GLU D C 1
ATOM 9874 O O . GLU D 1 270 ? -6.641 22.431 9.646 1.00 35.35 258 GLU D O 1
ATOM 9880 N N . PHE D 1 271 ? -6.167 21.803 11.792 1.00 34.42 259 PHE D N 1
ATOM 9881 C CA . PHE D 1 271 ? -6.105 23.202 12.266 1.00 32.83 259 PHE D CA 1
ATOM 9882 C C . PHE D 1 271 ? -5.016 24.019 11.521 1.00 33.70 259 PHE D C 1
ATOM 9883 O O . PHE D 1 271 ? -5.195 25.220 11.276 1.00 35.38 259 PHE D O 1
ATOM 9891 N N . TYR D 1 272 ? -3.927 23.365 11.123 1.00 35.69 260 TYR D N 1
ATOM 9892 C CA . TYR D 1 272 ? -2.786 24.052 10.499 1.00 34.54 260 TYR D CA 1
ATOM 9893 C C . TYR D 1 272 ? -2.673 23.802 8.978 1.00 39.06 260 TYR D C 1
ATOM 9894 O O . TYR D 1 272 ? -1.688 24.195 8.358 1.00 36.97 260 TYR D O 1
ATOM 9903 N N . LYS D 1 273 ? -3.710 23.249 8.342 1.00 38.50 261 LYS D N 1
ATOM 9904 C CA . LYS D 1 273 ? -3.560 22.860 6.933 1.00 41.66 261 LYS D CA 1
ATOM 9905 C C . LYS D 1 273 ? -3.326 24.033 5.987 1.00 39.38 261 LYS D C 1
ATOM 9906 O O . LYS D 1 273 ? -2.703 23.873 4.942 1.00 37.98 261 LYS D O 1
ATOM 9912 N N . ASN D 1 274 ? -3.816 25.207 6.360 1.00 39.84 262 ASN D N 1
ATOM 9913 C CA . ASN D 1 274 ? -3.758 26.393 5.495 1.00 40.51 262 ASN D CA 1
ATOM 9914 C C . ASN D 1 274 ? -2.832 27.468 6.064 1.00 42.30 262 ASN D C 1
ATOM 9915 O O . ASN D 1 274 ? -2.877 28.616 5.654 1.00 41.95 262 ASN D O 1
ATOM 9920 N N . GLU D 1 275 ? -1.980 27.095 7.012 1.00 40.21 263 GLU D N 1
ATOM 9921 C CA . GLU D 1 275 ? -1.125 28.052 7.684 1.00 40.34 263 GLU D CA 1
ATOM 9922 C C . GLU D 1 275 ? 0.271 27.872 7.136 1.00 41.23 263 GLU D C 1
ATOM 9923 O O . GLU D 1 275 ? 0.926 26.864 7.444 1.00 43.43 263 GLU D O 1
ATOM 9929 N N . PRO D 1 276 ? 0.753 28.822 6.342 1.00 39.31 264 PRO D N 1
ATOM 9930 C CA . PRO D 1 276 ? 2.017 28.614 5.607 1.00 39.39 264 PRO D CA 1
ATOM 9931 C C . PRO D 1 276 ? 3.281 28.482 6.476 1.00 37.08 264 PRO D C 1
ATOM 9932 O O . PRO D 1 276 ? 4.243 27.856 6.072 1.00 37.79 264 PRO D O 1
ATOM 9936 N N . PHE D 1 277 ? 3.246 29.013 7.683 1.00 36.09 265 PHE D N 1
ATOM 9937 C CA . PHE D 1 277 ? 4.417 28.971 8.557 1.00 33.53 265 PHE D CA 1
ATOM 9938 C C . PHE D 1 277 ? 4.372 27.894 9.620 1.00 38.55 265 PHE D C 1
ATOM 9939 O O . PHE D 1 277 ? 5.294 27.809 10.417 1.00 34.97 265 PHE D O 1
ATOM 9947 N N . VAL D 1 278 ? 3.318 27.083 9.665 1.00 38.92 266 VAL D N 1
ATOM 9948 C CA . VAL D 1 278 ? 3.234 26.073 10.716 1.00 38.45 266 VAL D CA 1
ATOM 9949 C C . VAL D 1 278 ? 3.125 24.672 10.135 1.00 36.81 266 VAL D C 1
ATOM 9950 O O . VAL D 1 278 ? 2.181 24.366 9.417 1.00 34.19 266 VAL D O 1
ATOM 9954 N N . HIS D 1 279 ? 4.077 23.821 10.515 1.00 34.69 267 HIS D N 1
ATOM 9955 C CA . HIS D 1 279 ? 4.266 22.507 9.925 1.00 35.79 267 HIS D CA 1
ATOM 9956 C C . HIS D 1 279 ? 4.179 21.409 10.988 1.00 36.14 267 HIS D C 1
ATOM 9957 O O . HIS D 1 279 ? 5.024 21.304 11.903 1.00 36.25 267 HIS D O 1
ATOM 9964 N N . VAL D 1 280 ? 3.125 20.604 10.873 1.00 38.78 268 VAL D N 1
ATOM 9965 C CA . VAL D 1 280 ? 2.918 19.480 11.784 1.00 38.96 268 VAL D CA 1
ATOM 9966 C C . VAL D 1 280 ? 3.660 18.293 11.209 1.00 39.34 268 VAL D C 1
ATOM 9967 O O . VAL D 1 280 ? 3.404 17.876 10.087 1.00 37.57 268 VAL D O 1
ATOM 9971 N N . LEU D 1 281 ? 4.588 17.761 11.981 1.00 35.24 269 LEU D N 1
ATOM 9972 C CA . LEU D 1 281 ? 5.409 16.662 11.498 1.00 39.67 269 LEU D CA 1
ATOM 9973 C C . LEU D 1 281 ? 4.706 15.332 11.606 1.00 40.22 269 LEU D C 1
ATOM 9974 O O . LEU D 1 281 ? 3.866 15.168 12.468 1.00 43.10 269 LEU D O 1
ATOM 9979 N N . PRO D 1 282 ? 5.097 14.370 10.774 1.00 43.27 270 PRO D N 1
ATOM 9980 C CA . PRO D 1 282 ? 4.616 13.011 10.899 1.00 43.97 270 PRO D CA 1
ATOM 9981 C C . PRO D 1 282 ? 4.788 12.451 12.293 1.00 44.96 270 PRO D C 1
ATOM 9982 O O . PRO D 1 282 ? 5.669 12.890 13.057 1.00 42.63 270 PRO D O 1
ATOM 9994 N N . GLY D 1 284 ? 5.892 10.311 15.327 1.00 45.61 272 GLY D N 1
ATOM 9995 C CA . GLY D 1 284 ? 7.175 9.746 15.634 1.00 43.51 272 GLY D CA 1
ATOM 9996 C C . GLY D 1 284 ? 8.319 10.690 15.375 1.00 42.17 272 GLY D C 1
ATOM 9997 O O . GLY D 1 284 ? 9.423 10.396 15.765 1.00 41.97 272 GLY D O 1
ATOM 9998 N N . ILE D 1 285 ? 8.079 11.812 14.704 1.00 42.84 273 ILE D N 1
ATOM 9999 C CA . ILE D 1 285 ? 9.179 12.703 14.303 1.00 42.98 273 ILE D CA 1
ATOM 10000 C C . ILE D 1 285 ? 9.176 13.944 15.192 1.00 41.28 273 ILE D C 1
ATOM 10001 O O . ILE D 1 285 ? 8.126 14.540 15.402 1.00 38.36 273 ILE D O 1
ATOM 10006 N N . TYR D 1 286 ? 10.342 14.287 15.765 1.00 36.16 274 TYR D N 1
ATOM 10007 C CA . TYR D 1 286 ? 10.387 15.407 16.702 1.00 36.45 274 TYR D CA 1
ATOM 10008 C C . TYR D 1 286 ? 11.222 16.538 16.097 1.00 35.13 274 TYR D C 1
ATOM 10009 O O . TYR D 1 286 ? 12.198 16.273 15.397 1.00 36.60 274 TYR D O 1
ATOM 10018 N N . PRO D 1 287 ? 10.892 17.790 16.389 1.00 35.51 275 PRO D N 1
ATOM 10019 C CA . PRO D 1 287 ? 11.555 18.920 15.700 1.00 36.98 275 PRO D CA 1
ATOM 10020 C C . PRO D 1 287 ? 12.996 19.167 16.184 1.00 36.21 275 PRO D C 1
ATOM 10021 O O . PRO D 1 287 ? 13.256 19.038 17.376 1.00 34.42 275 PRO D O 1
ATOM 10025 N N . SER D 1 288 ? 13.899 19.522 15.260 1.00 36.16 276 SER D N 1
ATOM 10026 C CA . SER D 1 288 ? 15.194 20.104 15.621 1.00 36.70 276 SER D CA 1
ATOM 10027 C C . SER D 1 288 ? 15.075 21.633 15.474 1.00 34.51 276 SER D C 1
ATOM 10028 O O . SER D 1 288 ? 14.550 22.117 14.480 1.00 34.61 276 SER D O 1
ATOM 10031 N N . THR D 1 289 ? 15.587 22.389 16.450 1.00 35.16 277 THR D N 1
ATOM 10032 C CA . THR D 1 289 ? 15.488 23.837 16.406 1.00 32.00 277 THR D CA 1
ATOM 10033 C C . THR D 1 289 ? 16.105 24.410 15.149 1.00 34.72 277 THR D C 1
ATOM 10034 O O . THR D 1 289 ? 15.564 25.368 14.598 1.00 36.62 277 THR D O 1
ATOM 10038 N N . LYS D 1 290 ? 17.177 23.796 14.655 1.00 36.00 278 LYS D N 1
ATOM 10039 C CA . LYS D 1 290 ? 17.914 24.375 13.514 1.00 38.11 278 LYS D CA 1
ATOM 10040 C C . LYS D 1 290 ? 17.128 24.227 12.214 1.00 33.64 278 LYS D C 1
ATOM 10041 O O . LYS D 1 290 ? 17.440 24.881 11.238 1.00 39.05 278 LYS D O 1
ATOM 10047 N N . TRP D 1 291 ? 16.142 23.344 12.201 1.00 32.70 279 TRP D N 1
ATOM 10048 C CA . TRP D 1 291 ? 15.188 23.239 11.053 1.00 34.36 279 TRP D CA 1
ATOM 10049 C C . TRP D 1 291 ? 14.445 24.541 10.751 1.00 34.46 279 TRP D C 1
ATOM 10050 O O . TRP D 1 291 ? 13.926 24.717 9.639 1.00 36.01 279 TRP D O 1
ATOM 10061 N N . CYS D 1 292 ? 14.387 25.475 11.707 1.00 34.63 280 CYS D N 1
ATOM 10062 C CA . CYS D 1 292 ? 13.756 26.804 11.501 1.00 35.37 280 CYS D CA 1
ATOM 10063 C C . CYS D 1 292 ? 14.694 27.932 11.085 1.00 36.17 280 CYS D C 1
ATOM 10064 O O . CYS D 1 292 ? 14.241 29.028 10.722 1.00 35.94 280 CYS D O 1
ATOM 10067 N N . TYR D 1 293 ? 15.992 27.652 11.105 1.00 34.41 281 TYR D N 1
ATOM 10068 C CA . TYR D 1 293 ? 17.045 28.669 11.182 1.00 36.62 281 TYR D CA 1
ATOM 10069 C C . TYR D 1 293 ? 16.899 29.773 10.156 1.00 36.64 281 TYR D C 1
ATOM 10070 O O . TYR D 1 293 ? 16.864 29.527 8.955 1.00 39.73 281 TYR D O 1
ATOM 10079 N N . GLY D 1 294 ? 16.820 30.994 10.659 1.00 36.47 282 GLY D N 1
ATOM 10080 C CA . GLY D 1 294 ? 16.740 32.182 9.826 1.00 38.20 282 GLY D CA 1
ATOM 10081 C C . GLY D 1 294 ? 15.427 32.400 9.107 1.00 38.90 282 GLY D C 1
ATOM 10082 O O . GLY D 1 294 ? 15.343 33.275 8.257 1.00 41.90 282 GLY D O 1
ATOM 10083 N N . SER D 1 295 ? 14.390 31.651 9.481 1.00 39.69 283 SER D N 1
ATOM 10084 C CA . SER D 1 295 ? 13.117 31.600 8.751 1.00 35.86 283 SER D CA 1
ATOM 10085 C C . SER D 1 295 ? 11.938 31.834 9.680 1.00 35.29 283 SER D C 1
ATOM 10086 O O . SER D 1 295 ? 12.094 31.808 10.906 1.00 35.13 283 SER D O 1
ATOM 10089 N N . ASN D 1 296 ? 10.751 32.043 9.094 1.00 36.07 284 ASN D N 1
ATOM 10090 C CA . ASN D 1 296 ? 9.530 32.318 9.840 1.00 35.70 284 ASN D CA 1
ATOM 10091 C C . ASN D 1 296 ? 8.729 31.056 10.119 1.00 35.48 284 ASN D C 1
ATOM 10092 O O . ASN D 1 296 ? 7.582 31.150 10.547 1.00 34.83 284 ASN D O 1
ATOM 10097 N N . HIS D 1 297 ? 9.338 29.890 9.894 1.00 38.04 285 HIS D N 1
ATOM 10098 C CA . HIS D 1 297 ? 8.642 28.587 9.967 1.00 38.11 285 HIS D CA 1
ATOM 10099 C C . HIS D 1 297 ? 8.708 27.878 11.313 1.00 36.66 285 HIS D C 1
ATOM 10100 O O . HIS D 1 297 ? 9.655 28.050 12.066 1.00 36.86 285 HIS D O 1
ATOM 10107 N N . VAL D 1 298 ? 7.635 27.132 11.595 1.00 37.79 286 VAL D N 1
ATOM 10108 C CA . VAL D 1 298 ? 7.409 26.479 12.886 1.00 34.95 286 VAL D CA 1
ATOM 10109 C C . VAL D 1 298 ? 7.229 24.979 12.666 1.00 34.83 286 VAL D C 1
ATOM 10110 O O . VAL D 1 298 ? 6.558 24.574 11.719 1.00 35.83 286 VAL D O 1
ATOM 10114 N N . PHE D 1 299 ? 7.868 24.154 13.517 1.00 34.17 287 PHE D N 1
ATOM 10115 C CA . PHE D 1 299 ? 7.705 22.704 13.423 1.00 34.68 287 PHE D CA 1
ATOM 10116 C C . PHE D 1 299 ? 7.117 22.189 14.722 1.00 33.01 287 PHE D C 1
ATOM 10117 O O . PHE D 1 299 ? 7.617 22.541 15.793 1.00 35.57 287 PHE D O 1
ATOM 10125 N N . ILE D 1 300 ? 6.054 21.390 14.610 1.00 37.74 288 ILE D N 1
ATOM 10126 C CA . ILE D 1 300 ? 5.401 20.749 15.770 1.00 36.76 288 ILE D CA 1
ATOM 10127 C C . ILE D 1 300 ? 5.449 19.216 15.663 1.00 37.27 288 ILE D C 1
ATOM 10128 O O . ILE D 1 300 ? 5.094 18.635 14.651 1.00 34.44 288 ILE D O 1
ATOM 10133 N N . GLY D 1 301 ? 5.931 18.579 16.715 1.00 37.26 289 GLY D N 1
ATOM 10134 C CA . GLY D 1 301 ? 5.779 17.145 16.883 1.00 37.60 289 GLY D CA 1
ATOM 10135 C C . GLY D 1 301 ? 5.110 16.831 18.208 1.00 37.48 289 GLY D C 1
ATOM 10136 O O . GLY D 1 301 ? 4.814 17.740 19.010 1.00 33.29 289 GLY D O 1
ATOM 10145 N N . GLN D 1 303 ? 4.170 13.216 21.109 1.00 36.39 291 GLN D N 1
ATOM 10146 C CA . GLN D 1 303 ? 4.122 11.824 21.497 1.00 36.65 291 GLN D CA 1
ATOM 10147 C C . GLN D 1 303 ? 3.182 11.643 22.704 1.00 36.66 291 GLN D C 1
ATOM 10148 O O . GLN D 1 303 ? 2.797 12.604 23.365 1.00 36.67 291 GLN D O 1
ATOM 10162 N N . GLU D 1 305 ? 2.713 9.451 26.348 1.00 38.44 293 GLU D N 1
ATOM 10163 C CA . GLU D 1 305 ? 3.060 8.462 27.378 1.00 39.24 293 GLU D CA 1
ATOM 10164 C C . GLU D 1 305 ? 1.750 7.794 27.812 1.00 42.19 293 GLU D C 1
ATOM 10165 O O . GLU D 1 305 ? 0.885 8.382 28.485 1.00 38.66 293 GLU D O 1
ATOM 10171 N N . GLU D 1 306 ? 1.603 6.547 27.386 1.00 46.50 294 GLU D N 1
ATOM 10172 C CA . GLU D 1 306 ? 0.315 5.855 27.419 1.00 47.13 294 GLU D CA 1
ATOM 10173 C C . GLU D 1 306 ? -0.110 5.482 28.841 1.00 45.01 294 GLU D C 1
ATOM 10174 O O . GLU D 1 306 ? -1.243 5.630 29.214 1.00 45.00 294 GLU D O 1
ATOM 10180 N N . ARG D 1 307 ? 0.807 5.022 29.665 1.00 45.25 295 ARG D N 1
ATOM 10181 C CA . ARG D 1 307 ? 0.414 4.658 31.016 1.00 45.23 295 ARG D CA 1
ATOM 10182 C C . ARG D 1 307 ? -0.240 5.813 31.788 1.00 42.92 295 ARG D C 1
ATOM 10183 O O . ARG D 1 307 ? -1.195 5.583 32.495 1.00 48.39 295 ARG D O 1
ATOM 10191 N N . THR D 1 308 ? 0.261 7.040 31.637 1.00 42.82 296 THR D N 1
ATOM 10192 C CA . THR D 1 308 ? -0.192 8.196 32.421 1.00 40.62 296 THR D CA 1
ATOM 10193 C C . THR D 1 308 ? -1.164 9.111 31.649 1.00 41.51 296 THR D C 1
ATOM 10194 O O . THR D 1 308 ? -1.650 10.129 32.165 1.00 42.76 296 THR D O 1
ATOM 10198 N N . ASN D 1 309 ? -1.440 8.751 30.403 1.00 40.96 297 ASN D N 1
ATOM 10199 C CA . ASN D 1 309 ? -2.146 9.607 29.496 1.00 41.07 297 ASN D CA 1
ATOM 10200 C C . ASN D 1 309 ? -1.631 11.048 29.438 1.00 37.93 297 ASN D C 1
ATOM 10201 O O . ASN D 1 309 ? -2.387 12.004 29.556 1.00 36.63 297 ASN D O 1
ATOM 10206 N N . THR D 1 310 ? -0.334 11.182 29.198 1.00 36.74 298 THR D N 1
ATOM 10207 C CA . THR D 1 310 ? 0.325 12.469 29.096 1.00 34.45 298 THR D CA 1
ATOM 10208 C C . THR D 1 310 ? 0.713 12.720 27.662 1.00 33.73 298 THR D C 1
ATOM 10209 O O . THR D 1 310 ? 1.481 11.937 27.068 1.00 33.69 298 THR D O 1
ATOM 10213 N N . LEU D 1 311 ? 0.166 13.795 27.102 1.00 36.10 299 LEU D N 1
ATOM 10214 C CA . LEU D 1 311 ? 0.559 14.286 25.781 1.00 37.34 299 LEU D CA 1
ATOM 10215 C C . LEU D 1 311 ? 1.828 15.125 25.930 1.00 40.36 299 LEU D C 1
ATOM 10216 O O . LEU D 1 311 ? 1.952 15.973 26.832 1.00 38.76 299 LEU D O 1
ATOM 10221 N N . ILE D 1 312 ? 2.804 14.839 25.067 1.00 36.67 300 ILE D N 1
ATOM 10222 C CA . ILE D 1 312 ? 3.970 15.647 24.968 1.00 37.45 300 ILE D CA 1
ATOM 10223 C C . ILE D 1 312 ? 3.919 16.340 23.611 1.00 37.85 300 ILE D C 1
ATOM 10224 O O . ILE D 1 312 ? 3.911 15.682 22.581 1.00 38.29 300 ILE D O 1
ATOM 10229 N N . LEU D 1 313 ? 3.832 17.666 23.626 1.00 37.18 301 LEU D N 1
ATOM 10230 C CA . LEU D 1 313 ? 3.894 18.466 22.399 1.00 36.59 301 LEU D CA 1
ATOM 10231 C C . LEU D 1 313 ? 5.218 19.171 22.343 1.00 36.18 301 LEU D C 1
ATOM 10232 O O . LEU D 1 313 ? 5.755 19.585 23.376 1.00 37.65 301 LEU D O 1
ATOM 10245 N N . SER D 1 315 ? 7.311 22.147 20.064 1.00 34.38 303 SER D N 1
ATOM 10246 C CA . SER D 1 315 ? 7.398 23.159 19.013 1.00 38.19 303 SER D CA 1
ATOM 10247 C C . SER D 1 315 ? 8.775 23.813 19.007 1.00 36.07 303 SER D C 1
ATOM 10248 O O . SER D 1 315 ? 9.353 24.087 20.057 1.00 42.48 303 SER D O 1
ATOM 10251 N N . ALA D 1 316 ? 9.278 24.049 17.808 1.00 38.38 304 ALA D N 1
ATOM 10252 C CA . ALA D 1 316 ? 10.564 24.712 17.544 1.00 35.44 304 ALA D CA 1
ATOM 10253 C C . ALA D 1 316 ? 10.353 25.977 16.693 1.00 36.20 304 ALA D C 1
ATOM 10254 O O . ALA D 1 316 ? 9.626 25.938 15.720 1.00 34.18 304 ALA D O 1
ATOM 10256 N N . ILE D 1 317 ? 10.906 27.111 17.118 1.00 37.05 305 ILE D N 1
ATOM 10257 C CA . ILE D 1 317 ? 10.947 28.328 16.286 1.00 36.40 305 ILE D CA 1
ATOM 10258 C C . ILE D 1 317 ? 12.360 28.904 16.271 1.00 34.70 305 ILE D C 1
ATOM 10259 O O . ILE D 1 317 ? 13.162 28.610 17.160 1.00 34.96 305 ILE D O 1
ATOM 10264 N N . ASP D 1 318 ? 12.638 29.737 15.270 1.00 33.42 306 ASP D N 1
ATOM 10265 C CA . ASP D 1 318 ? 13.716 30.701 15.343 1.00 33.06 306 ASP D CA 1
ATOM 10266 C C . ASP D 1 318 ? 13.238 31.896 16.196 1.00 31.75 306 ASP D C 1
ATOM 10267 O O . ASP D 1 318 ? 12.321 32.596 15.810 1.00 36.31 306 ASP D O 1
ATOM 10272 N N . ASN D 1 319 ? 13.867 32.097 17.370 1.00 36.30 307 ASN D N 1
ATOM 10273 C CA . ASN D 1 319 ? 13.429 33.148 18.302 1.00 36.32 307 ASN D CA 1
ATOM 10274 C C . ASN D 1 319 ? 13.568 34.577 17.789 1.00 37.47 307 ASN D C 1
ATOM 10275 O O . ASN D 1 319 ? 12.928 35.486 18.321 1.00 37.54 307 ASN D O 1
ATOM 10280 N N . LEU D 1 320 ? 14.422 34.766 16.790 1.00 36.34 308 LEU D N 1
ATOM 10281 C CA . LEU D 1 320 ? 14.747 36.080 16.280 1.00 34.98 308 LEU D CA 1
ATOM 10282 C C . LEU D 1 320 ? 13.852 36.382 15.069 1.00 36.30 308 LEU D C 1
ATOM 10283 O O . LEU D 1 320 ? 13.681 37.541 14.724 1.00 36.13 308 LEU D O 1
ATOM 10288 N N . VAL D 1 321 ? 13.289 35.344 14.446 1.00 33.29 309 VAL D N 1
ATOM 10289 C CA . VAL D 1 321 ? 12.473 35.537 13.248 1.00 31.48 309 VAL D CA 1
ATOM 10290 C C . VAL D 1 321 ? 11.007 35.350 13.658 1.00 31.63 309 VAL D C 1
ATOM 10291 O O . VAL D 1 321 ? 10.380 36.338 14.046 1.00 31.54 309 VAL D O 1
ATOM 10295 N N . LYS D 1 322 ? 10.477 34.125 13.689 1.00 33.41 310 LYS D N 1
ATOM 10296 C CA . LYS D 1 322 ? 9.061 33.933 14.088 1.00 34.08 310 LYS D CA 1
ATOM 10297 C C . LYS D 1 322 ? 8.851 34.310 15.533 1.00 33.40 310 LYS D C 1
ATOM 10298 O O . LYS D 1 322 ? 7.782 34.711 15.908 1.00 37.95 310 LYS D O 1
ATOM 10304 N N . GLY D 1 323 ? 9.874 34.179 16.354 1.00 36.31 311 GLY D N 1
ATOM 10305 C CA . GLY D 1 323 ? 9.802 34.626 17.739 1.00 37.04 311 GLY D CA 1
ATOM 10306 C C . GLY D 1 323 ? 9.892 36.127 17.918 1.00 37.71 311 GLY D C 1
ATOM 10307 O O . GLY D 1 323 ? 9.567 36.625 18.990 1.00 41.65 311 GLY D O 1
ATOM 10308 N N . ALA D 1 324 ? 10.367 36.845 16.899 1.00 36.44 312 ALA D N 1
ATOM 10309 C CA . ALA D 1 324 ? 10.461 38.297 16.979 1.00 37.42 312 ALA D CA 1
ATOM 10310 C C . ALA D 1 324 ? 10.241 38.997 15.635 1.00 38.75 312 ALA D C 1
ATOM 10311 O O . ALA D 1 324 ? 9.103 39.264 15.237 1.00 40.12 312 ALA D O 1
ATOM 10313 N N . SER D 1 325 ? 11.321 39.281 14.919 1.00 38.98 313 SER D N 1
ATOM 10314 C CA . SER D 1 325 ? 11.247 40.208 13.779 1.00 39.02 313 SER D CA 1
ATOM 10315 C C . SER D 1 325 ? 10.436 39.740 12.565 1.00 39.09 313 SER D C 1
ATOM 10316 O O . SER D 1 325 ? 9.827 40.569 11.895 1.00 39.51 313 SER D O 1
ATOM 10319 N N . GLY D 1 326 ? 10.395 38.434 12.302 1.00 38.86 314 GLY D N 1
ATOM 10320 C CA . GLY D 1 326 ? 9.603 37.868 11.190 1.00 38.33 314 GLY D CA 1
ATOM 10321 C C . GLY D 1 326 ? 8.112 37.900 11.480 1.00 39.23 314 GLY D C 1
ATOM 10322 O O . GLY D 1 326 ? 7.282 38.230 10.600 1.00 37.75 314 GLY D O 1
ATOM 10323 N N . GLN D 1 327 ? 7.742 37.564 12.721 1.00 40.10 315 GLN D N 1
ATOM 10324 C CA . GLN D 1 327 ? 6.341 37.682 13.105 1.00 38.95 315 GLN D CA 1
ATOM 10325 C C . GLN D 1 327 ? 5.916 39.145 12.953 1.00 40.50 315 GLN D C 1
ATOM 10326 O O . GLN D 1 327 ? 4.805 39.445 12.483 1.00 38.73 315 GLN D O 1
ATOM 10332 N N . ALA D 1 328 ? 6.816 40.059 13.312 1.00 41.22 316 ALA D N 1
ATOM 10333 C CA . ALA D 1 328 ? 6.539 41.496 13.177 1.00 40.58 316 ALA D CA 1
ATOM 10334 C C . ALA D 1 328 ? 6.237 41.864 11.733 1.00 40.39 316 ALA D C 1
ATOM 10335 O O . ALA D 1 328 ? 5.281 42.586 11.464 1.00 40.84 316 ALA D O 1
ATOM 10337 N N . VAL D 1 329 ? 7.041 41.382 10.790 1.00 40.35 317 VAL D N 1
ATOM 10338 C CA . VAL D 1 329 ? 6.782 41.652 9.364 1.00 40.00 317 VAL D CA 1
ATOM 10339 C C . VAL D 1 329 ? 5.511 40.983 8.849 1.00 39.05 317 VAL D C 1
ATOM 10340 O O . VAL D 1 329 ? 4.818 41.537 7.997 1.00 36.85 317 VAL D O 1
ATOM 10344 N N . GLN D 1 330 ? 5.230 39.784 9.335 1.00 38.18 318 GLN D N 1
ATOM 10345 C CA . GLN D 1 330 ? 3.976 39.091 9.059 1.00 40.14 318 GLN D CA 1
ATOM 10346 C C . GLN D 1 330 ? 2.786 39.980 9.479 1.00 41.03 318 GLN D C 1
ATOM 10347 O O . GLN D 1 330 ? 1.773 40.107 8.761 1.00 40.59 318 GLN D O 1
ATOM 10353 N N . ASN D 1 331 ? 2.925 40.598 10.657 1.00 42.49 319 ASN D N 1
ATOM 10354 C CA . ASN D 1 331 ? 1.919 41.550 11.164 1.00 41.78 319 ASN D CA 1
ATOM 10355 C C . ASN D 1 331 ? 1.830 42.806 10.323 1.00 40.68 319 ASN D C 1
ATOM 10356 O O . ASN D 1 331 ? 0.734 43.296 10.046 1.00 43.04 319 ASN D O 1
ATOM 10369 N N . ASN D 1 333 ? 2.384 42.946 7.117 1.00 43.10 321 ASN D N 1
ATOM 10370 C CA . ASN D 1 333 ? 1.678 42.496 5.910 1.00 42.47 321 ASN D CA 1
ATOM 10371 C C . ASN D 1 333 ? 0.174 42.505 6.100 1.00 43.55 321 ASN D C 1
ATOM 10372 O O . ASN D 1 333 ? -0.577 42.960 5.214 1.00 37.72 321 ASN D O 1
ATOM 10377 N N . ILE D 1 334 ? -0.267 42.015 7.260 1.00 42.59 322 ILE D N 1
ATOM 10378 C CA . ILE D 1 334 ? -1.698 41.904 7.551 1.00 43.12 322 ILE D CA 1
ATOM 10379 C C . ILE D 1 334 ? -2.357 43.287 7.654 1.00 43.24 322 ILE D C 1
ATOM 10380 O O . ILE D 1 334 ? -3.408 43.537 7.035 1.00 43.28 322 ILE D O 1
ATOM 10393 N N . PHE D 1 336 ? -1.483 45.925 6.291 1.00 44.18 324 PHE D N 1
ATOM 10394 C CA . PHE D 1 336 ? -1.449 46.627 5.012 1.00 45.54 324 PHE D CA 1
ATOM 10395 C C . PHE D 1 336 ? -2.054 45.837 3.837 1.00 44.09 324 PHE D C 1
ATOM 10396 O O . PHE D 1 336 ? -1.851 46.190 2.688 1.00 42.15 324 PHE D O 1
ATOM 10404 N N . GLY D 1 337 ? -2.794 44.772 4.122 1.00 42.07 325 GLY D N 1
ATOM 10405 C CA . GLY D 1 337 ? -3.497 44.044 3.073 1.00 41.89 325 GLY D CA 1
ATOM 10406 C C . GLY D 1 337 ? -2.590 43.335 2.099 1.00 42.75 325 GLY D C 1
ATOM 10407 O O . GLY D 1 337 ? -2.980 43.081 0.966 1.00 39.91 325 GLY D O 1
ATOM 10408 N N . LEU D 1 338 ? -1.381 42.988 2.550 1.00 42.84 326 LEU D N 1
ATOM 10409 C CA . LEU D 1 338 ? -0.452 42.251 1.717 1.00 42.76 326 LEU D CA 1
ATOM 10410 C C . LEU D 1 338 ? -0.600 40.782 2.048 1.00 45.06 326 LEU D C 1
ATOM 10411 O O . LEU D 1 338 ? -1.072 40.435 3.135 1.00 42.73 326 LEU D O 1
ATOM 10416 N N . ASP D 1 339 ? -0.217 39.927 1.099 1.00 47.71 327 ASP D N 1
ATOM 10417 C CA . ASP D 1 339 ? -0.143 38.480 1.335 1.00 49.97 327 ASP D CA 1
ATOM 10418 C C . ASP D 1 339 ? 0.728 38.297 2.557 1.00 47.98 327 ASP D C 1
ATOM 10419 O O . ASP D 1 339 ? 1.747 38.977 2.704 1.00 43.32 327 ASP D O 1
ATOM 10424 N N . GLU D 1 340 ? 0.310 37.403 3.438 1.00 48.39 328 GLU D N 1
ATOM 10425 C CA . GLU D 1 340 ? 0.929 37.312 4.732 1.00 50.13 328 GLU D CA 1
ATOM 10426 C C . GLU D 1 340 ? 2.383 36.861 4.604 1.00 48.77 328 GLU D C 1
ATOM 10427 O O . GLU D 1 340 ? 3.214 37.183 5.463 1.00 52.66 328 GLU D O 1
ATOM 10433 N N . THR D 1 341 ? 2.687 36.152 3.515 1.00 46.24 329 THR D N 1
ATOM 10434 C CA . THR D 1 341 ? 4.039 35.644 3.242 1.00 45.02 329 THR D CA 1
ATOM 10435 C C . THR D 1 341 ? 4.984 36.630 2.549 1.00 44.51 329 THR D C 1
ATOM 10436 O O . THR D 1 341 ? 6.131 36.286 2.298 1.00 44.73 329 THR D O 1
ATOM 10440 N N . LYS D 1 342 ? 4.522 37.830 2.205 1.00 42.83 330 LYS D N 1
ATOM 10441 C CA . LYS D 1 342 ? 5.398 38.760 1.497 1.00 42.36 330 LYS D CA 1
ATOM 10442 C C . LYS D 1 342 ? 6.658 39.086 2.293 1.00 39.69 330 LYS D C 1
ATOM 10443 O O . LYS D 1 342 ? 6.593 39.495 3.442 1.00 39.49 330 LYS D O 1
ATOM 10449 N N . GLY D 1 343 ? 7.799 38.931 1.647 1.00 39.59 331 GLY D N 1
ATOM 10450 C CA . GLY D 1 343 ? 9.082 39.093 2.298 1.00 41.08 331 GLY D CA 1
ATOM 10451 C C . GLY D 1 343 ? 9.424 37.963 3.255 1.00 41.35 331 GLY D C 1
ATOM 10452 O O . GLY D 1 343 ? 10.447 38.037 3.914 1.00 42.81 331 GLY D O 1
ATOM 10453 N N . LEU D 1 344 ? 8.602 36.913 3.322 1.00 40.04 332 LEU D N 1
ATOM 10454 C CA . LEU D 1 344 ? 8.837 35.819 4.283 1.00 39.22 332 LEU D CA 1
ATOM 10455 C C . LEU D 1 344 ? 8.829 34.436 3.638 1.00 41.52 332 LEU D C 1
ATOM 10456 O O . LEU D 1 344 ? 8.676 33.437 4.329 1.00 39.62 332 LEU D O 1
ATOM 10461 N N . GLU D 1 345 ? 9.021 34.369 2.323 1.00 45.56 333 GLU D N 1
ATOM 10462 C CA . GLU D 1 345 ? 8.825 33.118 1.569 1.00 50.01 333 GLU D CA 1
ATOM 10463 C C . GLU D 1 345 ? 10.021 32.149 1.621 1.00 50.54 333 GLU D C 1
ATOM 10464 O O . GLU D 1 345 ? 9.932 30.997 1.194 1.00 54.18 333 GLU D O 1
ATOM 10470 N N . PHE D 1 346 ? 11.130 32.621 2.151 1.00 44.90 334 PHE D N 1
ATOM 10471 C CA . PHE D 1 346 ? 12.364 31.919 2.065 1.00 46.95 334 PHE D CA 1
ATOM 10472 C C . PHE D 1 346 ? 12.365 30.766 3.083 1.00 44.09 334 PHE D C 1
ATOM 10473 O O . PHE D 1 346 ? 11.656 30.795 4.106 1.00 44.44 334 PHE D O 1
ATOM 10481 N N . THR D 1 347 ? 13.156 29.754 2.786 1.00 43.39 335 THR D N 1
ATOM 10482 C CA . THR D 1 347 ? 13.245 28.567 3.618 1.00 39.58 335 THR D CA 1
ATOM 10483 C C . THR D 1 347 ? 14.426 28.619 4.570 1.00 41.48 335 THR D C 1
ATOM 10484 O O . THR D 1 347 ? 15.327 29.470 4.421 1.00 38.81 335 THR D O 1
ATOM 10488 N N . PRO D 1 348 ? 14.417 27.731 5.573 1.00 34.66 336 PRO D N 1
ATOM 10489 C CA . PRO D 1 348 ? 15.493 27.670 6.513 1.00 36.89 336 PRO D CA 1
ATOM 10490 C C . PRO D 1 348 ? 16.852 27.430 5.883 1.00 37.46 336 PRO D C 1
ATOM 10491 O O . PRO D 1 348 ? 16.996 26.726 4.867 1.00 35.90 336 PRO D O 1
ATOM 10495 N N . ILE D 1 349 ? 17.864 27.993 6.535 1.00 39.83 337 ILE D N 1
ATOM 10496 C CA . ILE D 1 349 ? 19.221 27.863 6.102 1.00 36.99 337 ILE D CA 1
ATOM 10497 C C . ILE D 1 349 ? 19.724 26.607 6.831 1.00 39.04 337 ILE D C 1
ATOM 10498 O O . ILE D 1 349 ? 19.612 26.525 8.045 1.00 41.09 337 ILE D O 1
ATOM 10503 N N . TYR D 1 350 ? 20.186 25.598 6.110 1.00 37.76 338 TYR D N 1
ATOM 10504 C CA . TYR D 1 350 ? 20.611 24.338 6.765 1.00 38.86 338 TYR D CA 1
ATOM 10505 C C . TYR D 1 350 ? 21.806 23.763 6.024 1.00 36.84 338 TYR D C 1
ATOM 10506 O O . TYR D 1 350 ? 21.789 23.802 4.793 1.00 35.57 338 TYR D O 1
ATOM 10515 N N . PRO D 1 351 ? 22.873 23.270 6.684 1.00 36.69 339 PRO D N 1
ATOM 10516 C CA . PRO D 1 351 ? 23.012 23.119 8.129 1.00 34.71 339 PRO D CA 1
ATOM 10517 C C . PRO D 1 351 ? 23.488 24.358 8.874 1.00 37.82 339 PRO D C 1
ATOM 10518 O O . PRO D 1 351 ? 23.546 25.427 8.250 1.00 34.98 339 PRO D O 1
#

Radius of gyration: 31.7 Å; Cα contacts (8 Å, |Δi|>4): 3271; chains: 4; bounding box: 85×83×84 Å

Secondary structure (DSSP, 8-state):
--EEEEESTTSHHHHHHHHHHHH-TT-EEEEEE-STTTTSBHHHH-GGG---PBPBP--HHHHHHH-SEEEE--STTHHHHHHTT--S-EEEESSSTTT-SSHHHHHHHH----TTGGG--EEE--HHHHHHHHTT-SEEEPPPHHHHHHHHHHHHHHHTT-S--SEEEEEEEEEGGGG-S--SGGGBHHHHTT--EE-S-S--TTTT--HHHHHHHTS--EEEEEEEEE----EEEEEEEE-SS-HHHHHHHHHHHHTT-TTEEE-------GGGGTTSS-EEE---TTTTEEE--EE-TTIIIIIHHHHH-------TTTT---PPP--/--EEEEESTTSHHHHHHHHHHHH-TT-EEEEEE-SSSTTSBHHHH-GGG---PBPBPP-HHHHHHH-SEEEE--STTHHHHHHHT--S-EEEESSSTTT-S-HHHHHHHH----TTGGGS-EEE--HHHHHHHHTT-SEEEPPPHHHHHHHHHHHHHHHTT-S--SEEEEEEEEEGGGG-S---GGGBHHHHTT--EE-STT--TTTT--HHHHHHHTS--EEEEEEEEE----EEEEEEEE-SS-HHHHHHHHHHHTTT-TTEEE-------GGGGTTSS-EEE---TTTTEEE--EE-TTIIIIIHHHHH-------TTTT--PPPP--/-EEEEESTTSHHHHHHHHHHHH-TT-EEEEEE-TTTTTSBHHHH-GGG---PBPBPP-HHHHHHH-SEEEE--STTHHHHHHHH--S-EEEESSSTTT-SSHHHHHHHH----TTGGGS-EEE--HHHHHHHHTT-SEEEPPPHHHHHHHHHHHHHHHTT-S--SEEEEEEEEEGGG---GGGBHHHHTT--EE-STT--TTTT--HHHHHHHSS--EEEEEEEEE----EEEEEEEE-SS-HHHHHHHHHHHHTT-TTEEE-------GGGGTTSS-EEE---TTTTEEE--EE-TTIIIIIHHHHH-------TTTT--------/-EEEEESTTSHHHHHHHHHHHH-TT-EEEEEE-TTTTTSBHHHH-GGG---PBPBPP-HHHHHHH-SEEEE--STTHHHHHHHT--S-EEEESSSTTT-SSHHHHHHHHS---TTGGGS-EEE--HHHHHHHHHT-SEEEPPPHHHHHHHHHHHHHHHTT-S--SEEEEEEEEETT---GGGBHHHHTT--EE-S-S--TTTT--HHHHHHHTS--EEEEEEEEE----EEEEEEEE-SS-HHHHHHHHHHHTTT-TTEEE-------GGGGTTSS-EEE---TTTTEEE--EE-TTIIIIIHHHHH-------TTTT--PPPP--

Nearest PDB structures (foldseek):
  1vkn-assembly1_C  TM=1.002E+00  e=3.450E-69  Thermotoga maritima
  1vkn-assembly1_B  TM=1.000E+00  e=1.652E-65  Thermotoga maritima
  1vkn-assembly1_D  TM=9.976E-01  e=7.138E-64  Thermotoga maritima
  5ein-assembly1_A  TM=9.120E-01  e=8.964E-32  Thermus thermophilus HB27
  5eio-assembly1_A  TM=9.076E-01  e=1.061E-30  Thermus thermophilus HB27

CATH classification: 3.40.50.720 (+1 more: 3.30.360.10)

Organism: Thermotoga maritima (strain ATCC 43589 / DSM 3109 / JCM 10099 / NBRC 100826 / MSB8) (NCBI:txid243274)

InterPro domains:
  IPR000534 Semialdehyde dehydrogenase, NAD-binding [PF01118] (3-137)
  IPR000534 Semialdehyde dehydrogenase, NAD-binding [SM00859] (3-137)
  IPR000706 N-acetyl-gamma-glutamyl-phosphate reductase, type 1 [MF_00150] (2-333)
  IPR000706 N-acetyl-gamma-glutamyl-phosphate reductase, type 1 [TIGR01850] (2-339)
  IPR023013 N-acetyl-gamma-glutamyl-phosphate reductase, active site [PS01224] (140-156)
  IPR036291 NAD(P)-binding domain superfamily [SSF51735] (2-173)
  IPR050085 N-acetyl-gamma-glutamyl-phosphate reductase [PTHR32338] (2-339)
  IPR058924 N-acetyl-gamma-glutamyl-phosphate reductase, dimerisation domain [PF22698] (145-307)

Solvent-accessible surface area: 44322 Å² total

Foldseek 3Di:
DFEEEEEQLQFLLNLLLLVLQVLFPPYHYQYAADDVQAQAQSCVVPVVSVGRDGHHHDDQVSCQVGGQEYEYDDPPPVCLVSVVSHDNYAYEYQDQNQLDPDQVLVCVQVVDGNPPNVVAQEDALQCLVQLVSLLPHRYYHYAAQVCNFVCLWCQLCQLVVQFDQAEKEKEKEWELCSVPDDDDPCSDLVNQPPDKDKDCFQHDSVQVSCRSSCVNNVHRGHYGYIYMYHHHWKMDIKMKTAGPDDPVVVLVSSCVSCVPPPAEAEDDVDQDDQQQAASALHKYKYADPVRRMDIMIMHTCSAVVGNVSSQLSCSCVHDSCRSRVDGGDDD/DFEEAEAALQWLLNLLLLVLQVLFPPYHYFAAAHPPQAQAASCVNPVVSVGRDGHHHDDQVSCQVGGQEYEYDDQPPVVLVVVVVHDNHAYEYQDDNQLDPDQVLVCVQRVDRRPPNVVAQEEALQCLPCLVSLLPHRYYHDAAQVVNFVCLWCQLCQLVVFFDQAEKEKEKEWELCSVMPDPDPCSDLVNQAPDKDKPCFQHDSVQVSCRSSCVNNVHRGHYGYIYMYHHHWKMDMKMKTAGPDDPVVVLVSSCVSCVPPPAEAEDDVDQDDQLQAASALHKYKYADPVRRIDIMIMHTCSAVSGNVSSQLSCSCVHDSCRSRPDGGDDD/DEEEEEALQALLNLLLLVLQVLFPPYHYQAAAHPPQAQAASCVNPVVSVGRDGHHHDDQVVCLVGAQEYEYDDPPPPCLVVVVVHDNHAYEYLDQNQLDPDQVLVCVQVVDGRPPNVVAQEDALLCLPQLVSLLPHSYYDDAAQVVSWVCLWCLLCQLVVFFDQAEKEKEKEWELSRPPDPCSDCVNQPPDKAKPCFQHDSVQVSLRSSCVNNVHRHHYGYIYMYHHHWKMDIKMKTAGPDDPVVSLVSSCVSCVPPLAEAEDDVDQDDQLQAASALHKYKYQDPVRRMDIIIMHTCSAVNGNVSSQLSCSCVHDSCRSHNDGGDDD/DEEAEAALLALLNLLLLVLQVLFPPYHYDAAAHPPQQQAQSCVVVVVSVTRDGHHHDDQVSVLVTGQEYEYDDPPPPPVVVVVVHPNYAYEYLDDNQLDPDQVLVCVQVVDRNPPNVPALEYALDCLPCLVSLLPHSYYHDAAQVCLFVCLFCQLCLQVVFFDQAEKEKEKEWELSSDDPCSDLVNQPPDKAKDCFQNDSVQVSLVRSCVRNVHRHHYRYIYMYHHHWKMDIKMKTAGPDDPVVSLVSSCVSCVPPVQEAEDDVDQDDQQQAASALHKYKYQDPVRRMDIMIMHGCSQVSGNVSSQLSCSCVHDSCRSHVDGGDDD